Protein AF-0000000066242126 (afdb_homodimer)

Foldseek 3Di:
DDLVVLVVQLVPPPDLVSNLVSLVVNCVVVVVVVVQADQDDPQFDSVQLVVLLVVLVVCLVVVVLVVNLVSLLQCLALPHRNPLPPLQQPRGQNFGHVSLVSSLVSSLVSLVSNLPPPVDDLVRNLVSLVSSLLRNFFEEEEQEDAFPLSLLVLLQCLQCVVVVLHGLEYEYFASRLLNLLLQQLAAPVVNVVCSVCVLPDQLQQQDDPPDDDPDPVVLVVCLVPVFLPSPLVSLLVSLCVRNNFAFLQNSCVHHVGWYWYAFQFPVNPQAPRIDHCVRGVFWGSSLSNSRRNQAVSNHFAGFIWGADPPVRDIDTDRPDPGRSHGPSLPLLVRVVVVCCVPRVHDFYEYEDNHPVCVVVPPDPNDPDPVNVVSVVVLLVVLVVLCVVLCVVLVVVPPNVVSPSVSSNSNRPSDTSHYQYFDDPVVCVVCSNGRADSVRSVVSSSSSNSSNSSCVNSSCSSCVSSVSSVVSSVVSVVVVVVVD/DDLVVLVVQLVPPPALVSNLVSLVVNCVVVVVVVVQADQDDPQFDSVQLVVLLVVLVVCLVVVVLVVNLVSLLQCLALPHRPPLPPLQQPRGQNFGHVSLVSSLVSSLVSLVSNLPPPVDDLVRSLVSLVSSLLRNFFEEEEQADAFPLSLLVLLQVLQCVVVVLHGLEYEYFASRLLNLLLQQLAAPVVNVVCSVCVLVDQLQQQDDPPDDPPDPVVLVVCLVPVFLPSPLVSLLVSLCVRNNFAFLQNSCVHHVGWYWYAFAFPVNPQADRIDHCVRGVFWGSSLSNSRRNQAVRNHFAGFIWGADPPVRDIDTDGPDPGRSHGPSLPLLVRVVVVCCVPRVHDFYEYEDNHPVCVVVPPPPNDPDPVNVVSVVVLLVVLVVLCVVLCVVLVVVPPNVVSPSVSSNSNRPSDTSHYQYFDDPVVCVVCSNGRADSVRSVVSSVSSNSSNSSCVNSSCSSCVSSVSSVVSSVVSVVVVVVVD

Structure (mmCIF, N/CA/C/O backbone):
data_AF-0000000066242126-model_v1
#
loop_
_entity.id
_entity.type
_entity.pdbx_description
1 polymer 'Triacylglycerol lipase ptl3'
#
loop_
_atom_site.group_PDB
_atom_site.id
_atom_site.type_symbol
_atom_site.label_atom_id
_atom_site.label_alt_id
_atom_site.label_comp_id
_atom_site.label_asym_id
_atom_site.label_entity_id
_atom_site.label_seq_id
_atom_site.pdbx_PDB_ins_code
_atom_site.Cartn_x
_atom_site.Cartn_y
_atom_site.Cartn_z
_atom_site.occupancy
_atom_site.B_iso_or_equiv
_atom_site.auth_seq_id
_atom_site.auth_comp_id
_atom_site.auth_asym_id
_atom_site.auth_atom_id
_atom_site.pdbx_PDB_model_num
ATOM 1 N N . MET A 1 1 ? 24.469 36.469 24.219 1 74.19 1 MET A N 1
ATOM 2 C CA . MET A 1 1 ? 23.219 35.906 24.703 1 74.19 1 MET A CA 1
ATOM 3 C C . MET A 1 1 ? 23.453 34.531 25.328 1 74.19 1 MET A C 1
ATOM 5 O O . MET A 1 1 ? 24.266 33.75 24.828 1 74.19 1 MET A O 1
ATOM 9 N N . SER A 1 2 ? 22.938 34.344 26.5 1 86.06 2 SER A N 1
ATOM 10 C CA . SER A 1 2 ? 23.125 33.094 27.219 1 86.06 2 SER A CA 1
ATOM 11 C C . SER A 1 2 ? 22.328 31.953 26.578 1 86.06 2 SER A C 1
ATOM 13 O O . SER A 1 2 ? 21.391 32.188 25.812 1 86.06 2 SER A O 1
ATOM 15 N N . LYS A 1 3 ? 22.812 30.797 26.688 1 87.56 3 LYS A N 1
ATOM 16 C CA . LYS A 1 3 ? 22.156 29.594 26.188 1 87.56 3 LYS A CA 1
ATOM 17 C C . LYS A 1 3 ? 20.688 29.562 26.609 1 87.56 3 LYS A C 1
ATOM 19 O O . LYS A 1 3 ? 19.812 29.234 25.812 1 87.56 3 LYS A O 1
ATOM 24 N N . ASN A 1 4 ? 20.438 29.953 27.75 1 86.5 4 ASN A N 1
ATOM 25 C CA . ASN A 1 4 ? 19.078 29.922 28.297 1 86.5 4 ASN A CA 1
ATOM 26 C C . ASN A 1 4 ? 18.188 30.969 27.625 1 86.5 4 ASN A C 1
ATOM 28 O O . ASN A 1 4 ? 17 30.719 27.406 1 86.5 4 ASN A O 1
ATOM 32 N N . GLU A 1 5 ? 18.781 32.031 27.375 1 88.75 5 GLU A N 1
ATOM 33 C CA . GLU A 1 5 ? 18.031 33.094 26.703 1 88.75 5 GLU A CA 1
ATOM 34 C C . GLU A 1 5 ? 17.625 32.688 25.297 1 88.75 5 GLU A C 1
ATOM 36 O O . GLU A 1 5 ? 16.516 32.969 24.844 1 88.75 5 GLU A O 1
ATOM 41 N N . ILE A 1 6 ? 18.516 32.031 24.703 1 90.88 6 ILE A N 1
ATOM 42 C CA . ILE A 1 6 ? 18.266 31.578 23.344 1 90.88 6 ILE A CA 1
ATOM 43 C C . ILE A 1 6 ? 17.172 30.5 23.344 1 90.88 6 ILE A C 1
ATOM 45 O O . ILE A 1 6 ? 16.297 30.484 22.469 1 90.88 6 ILE A O 1
ATOM 49 N N . LYS A 1 7 ? 17.219 29.625 24.297 1 89.19 7 LYS A N 1
ATOM 50 C CA . LYS A 1 7 ? 16.203 28.594 24.438 1 89.19 7 LYS A CA 1
ATOM 51 C C . LYS A 1 7 ? 14.82 29.203 24.672 1 89.19 7 LYS A C 1
ATOM 53 O O . LYS A 1 7 ? 13.82 28.719 24.141 1 89.19 7 LYS A O 1
ATOM 58 N N . LEU A 1 8 ? 14.805 30.25 25.422 1 87.5 8 LEU A N 1
ATOM 59 C CA . LEU A 1 8 ? 13.555 30.953 25.688 1 87.5 8 LEU A CA 1
ATOM 60 C C . LEU A 1 8 ? 13.039 31.641 24.422 1 87.5 8 LEU A C 1
ATOM 62 O O . LEU A 1 8 ? 11.828 31.672 24.188 1 87.5 8 LEU A O 1
ATOM 66 N N . GLN A 1 9 ? 13.969 32.156 23.688 1 88.38 9 GLN A N 1
ATOM 67 C CA . GLN A 1 9 ? 13.594 32.781 22.422 1 88.38 9 GLN A CA 1
ATOM 68 C C . GLN A 1 9 ? 12.969 31.75 21.484 1 88.38 9 GLN A C 1
ATOM 70 O O . GLN A 1 9 ? 12.039 32.062 20.734 1 88.38 9 GLN A O 1
ATOM 75 N N . MET A 1 10 ? 13.5 30.594 21.484 1 88.75 10 MET A N 1
ATOM 76 C CA . MET A 1 10 ? 12.953 29.516 20.672 1 88.75 10 MET A CA 1
ATOM 77 C C . MET A 1 10 ? 11.562 29.109 21.156 1 88.75 10 MET A C 1
ATOM 79 O O . MET A 1 10 ? 10.656 28.922 20.359 1 88.75 10 MET A O 1
ATOM 83 N N . GLU A 1 11 ? 11.398 29.016 22.406 1 85.06 11 GLU A N 1
ATOM 84 C CA . GLU A 1 11 ? 10.148 28.562 23 1 85.06 11 GLU A CA 1
ATOM 85 C C . GLU A 1 11 ? 9.023 29.562 22.766 1 85.06 11 GLU A C 1
ATOM 87 O O . GLU A 1 11 ? 7.859 29.188 22.609 1 85.06 11 GLU A O 1
ATOM 92 N N . TYR A 1 12 ? 9.375 30.844 22.688 1 84.94 12 TYR A N 1
ATOM 93 C CA . TYR A 1 12 ? 8.352 31.875 22.578 1 84.94 12 TYR A CA 1
ATOM 94 C C . TYR A 1 12 ? 8.43 32.562 21.219 1 84.94 12 TYR A C 1
ATOM 96 O O . TYR A 1 12 ? 7.988 33.719 21.078 1 84.94 12 TYR A O 1
ATOM 104 N N . ALA A 1 13 ? 9.023 31.922 20.344 1 90.12 13 ALA A N 1
ATOM 105 C CA . ALA A 1 13 ? 9.141 32.5 19 1 90.12 13 ALA A CA 1
ATOM 106 C C . ALA A 1 13 ? 7.766 32.781 18.406 1 90.12 13 ALA A C 1
ATOM 108 O O . ALA A 1 13 ? 6.824 32 18.625 1 90.12 13 ALA A O 1
ATOM 109 N N . SER A 1 14 ? 7.652 33.812 17.609 1 87.25 14 SER A N 1
ATOM 110 C CA . SER A 1 14 ? 6.383 34.219 17.031 1 87.25 14 SER A CA 1
ATOM 111 C C . SER A 1 14 ? 6.266 33.719 15.586 1 87.25 14 SER A C 1
ATOM 113 O O . SER A 1 14 ? 5.164 33.688 15.031 1 87.25 14 SER A O 1
ATOM 115 N N . SER A 1 15 ? 7.391 33.5 15.016 1 92.25 15 SER A N 1
ATOM 116 C CA . SER A 1 15 ? 7.414 33 13.641 1 92.25 15 SER A CA 1
ATOM 117 C C . SER A 1 15 ? 8.469 31.906 13.461 1 92.25 15 SER A C 1
ATOM 119 O O . SER A 1 15 ? 9.352 31.75 14.305 1 92.25 15 SER A O 1
ATOM 121 N N . TYR A 1 16 ? 8.281 31.141 12.445 1 93.81 16 TYR A N 1
ATOM 122 C CA . TYR A 1 16 ? 9.258 30.094 12.156 1 93.81 16 TYR A CA 1
ATOM 123 C C . TYR A 1 16 ? 10.641 30.688 11.922 1 93.81 16 TYR A C 1
ATOM 125 O O . TYR A 1 16 ? 11.648 30.109 12.352 1 93.81 16 TYR A O 1
ATOM 133 N N . GLU A 1 17 ? 10.734 31.828 11.227 1 94.19 17 GLU A N 1
ATOM 134 C CA . GLU A 1 17 ? 12.016 32.469 10.922 1 94.19 17 GLU A CA 1
ATOM 135 C C . GLU A 1 17 ? 12.766 32.844 12.195 1 94.19 17 GLU A C 1
ATOM 137 O O . GLU A 1 17 ? 13.977 32.625 12.297 1 94.19 17 GLU A O 1
ATOM 142 N N . THR A 1 18 ? 11.953 33.375 13.109 1 93.69 18 THR A N 1
ATOM 143 C CA . THR A 1 18 ? 12.562 33.75 14.383 1 93.69 18 THR A CA 1
ATOM 144 C C . THR A 1 18 ? 12.992 32.5 15.148 1 93.69 18 THR A C 1
ATOM 146 O O . THR A 1 18 ? 14.039 32.5 15.805 1 93.69 18 THR A O 1
ATOM 149 N N . TRP A 1 19 ? 12.172 31.484 15.07 1 94.56 19 TRP A N 1
ATOM 150 C CA . TRP A 1 19 ? 12.523 30.219 15.711 1 94.56 19 TRP A CA 1
ATOM 151 C C . TRP A 1 19 ? 13.797 29.641 15.102 1 94.56 19 TRP A C 1
ATOM 153 O O . TRP A 1 19 ? 14.703 29.203 15.828 1 94.56 19 TRP A O 1
ATOM 163 N N . LEU A 1 20 ? 13.898 29.641 13.781 1 94.75 20 LEU A N 1
ATOM 164 C CA . LEU A 1 20 ? 15.039 29.062 13.062 1 94.75 20 LEU A CA 1
ATOM 165 C C . LEU A 1 20 ? 16.328 29.812 13.398 1 94.75 20 LEU A C 1
ATOM 167 O O . LEU A 1 20 ? 17.375 29.203 13.578 1 94.75 20 LEU A O 1
ATOM 171 N N . GLU A 1 21 ? 16.25 31.109 13.477 1 94.31 21 GLU A N 1
ATOM 172 C CA . GLU A 1 21 ? 17.406 31.922 13.836 1 94.31 21 GLU A CA 1
ATOM 173 C C . GLU A 1 21 ? 17.922 31.562 15.227 1 94.31 21 GLU A C 1
ATOM 175 O O . GLU A 1 21 ? 19.125 31.438 15.438 1 94.31 21 GLU A O 1
ATOM 180 N N . ALA A 1 22 ? 16.969 31.5 16.109 1 94.25 22 ALA A N 1
ATOM 181 C CA . ALA A 1 22 ? 17.344 31.109 17.484 1 94.25 22 ALA A CA 1
ATOM 182 C C . ALA A 1 22 ? 17.922 29.703 17.516 1 94.25 22 ALA A C 1
ATOM 184 O O . ALA A 1 22 ? 18.891 29.438 18.234 1 94.25 22 ALA A O 1
ATOM 185 N N . ALA A 1 23 ? 17.344 28.828 16.781 1 94.06 23 ALA A N 1
ATOM 186 C CA . ALA A 1 23 ? 17.812 27.438 16.719 1 94.06 23 ALA A CA 1
ATOM 187 C C . ALA A 1 23 ? 19.234 27.359 16.172 1 94.06 23 ALA A C 1
ATOM 189 O O . ALA A 1 23 ? 20.062 26.609 16.688 1 94.06 23 ALA A O 1
ATOM 190 N N . GLU A 1 24 ? 19.562 28.109 15.164 1 93.88 24 GLU A N 1
ATOM 191 C CA . GLU A 1 24 ? 20.891 28.141 14.578 1 93.88 24 GLU A CA 1
ATOM 192 C C . GLU A 1 24 ? 21.922 28.672 15.578 1 93.88 24 GLU A C 1
ATOM 194 O O . GLU A 1 24 ? 23.031 28.141 15.672 1 93.88 24 GLU A O 1
ATOM 199 N N . LYS A 1 25 ? 21.5 29.719 16.266 1 94.25 25 LYS A N 1
ATOM 200 C CA . LYS A 1 25 ? 22.391 30.266 17.281 1 94.25 25 LYS A CA 1
ATOM 201 C C . LYS A 1 25 ? 22.672 29.25 18.391 1 94.25 25 LYS A C 1
ATOM 203 O O . LYS A 1 25 ? 23.797 29.125 18.859 1 94.25 25 LYS A O 1
ATOM 208 N N . LEU A 1 26 ? 21.641 28.594 18.75 1 93.31 26 LEU A N 1
ATOM 209 C CA . LEU A 1 26 ? 21.781 27.578 19.781 1 93.31 26 LEU A CA 1
ATOM 210 C C . LEU A 1 26 ? 22.703 26.453 19.312 1 93.31 26 LEU A C 1
ATOM 212 O O . LEU A 1 26 ? 23.516 25.938 20.078 1 93.31 26 LEU A O 1
ATOM 216 N N . ASP A 1 27 ? 22.594 26.047 18.094 1 93.69 27 ASP A N 1
ATOM 217 C CA . ASP A 1 27 ? 23.422 24.984 17.531 1 93.69 27 ASP A CA 1
ATOM 218 C C . ASP A 1 27 ? 24.891 25.391 17.547 1 93.69 27 ASP A C 1
ATOM 220 O O . ASP A 1 27 ? 25.766 24.547 17.797 1 93.69 27 ASP A O 1
ATOM 224 N N . VAL A 1 28 ? 25.172 26.625 17.312 1 92.88 28 VAL A N 1
ATOM 225 C CA . VAL A 1 28 ? 26.547 27.109 17.312 1 92.88 28 VAL A CA 1
ATOM 226 C C . VAL A 1 28 ? 27.109 27.062 18.719 1 92.88 28 VAL A C 1
ATOM 228 O O . VAL A 1 28 ? 28.219 26.578 18.938 1 92.88 28 VAL A O 1
ATOM 231 N N . ILE A 1 29 ? 26.297 27.469 19.656 1 92.25 29 ILE A N 1
ATOM 232 C CA . ILE A 1 29 ? 26.75 27.547 21.031 1 92.25 29 ILE A CA 1
ATOM 233 C C . ILE A 1 29 ? 26.953 26.125 21.578 1 92.25 29 ILE A C 1
ATOM 235 O O . ILE A 1 29 ? 27.891 25.891 22.344 1 92.25 29 ILE A O 1
ATOM 239 N N . GLU A 1 30 ? 26.109 25.219 21.125 1 92 30 GLU A N 1
ATOM 240 C CA . GLU A 1 30 ? 26.172 23.859 21.641 1 92 30 GLU A CA 1
ATOM 241 C C . GLU A 1 30 ? 27.141 23 20.828 1 92 30 GLU A C 1
ATOM 243 O O . GLU A 1 30 ? 27.328 21.828 21.125 1 92 30 GLU A O 1
ATOM 248 N N . GLY A 1 31 ? 27.766 23.578 19.766 1 89.31 31 GLY A N 1
ATOM 249 C CA . GLY A 1 31 ? 28.703 22.844 18.938 1 89.31 31 GLY A CA 1
ATOM 250 C C . GLY A 1 31 ? 28.031 21.891 17.969 1 89.31 31 GLY A C 1
ATOM 251 O O . GLY A 1 31 ? 28.688 21 17.422 1 89.31 31 GLY A O 1
ATOM 252 N N . LYS A 1 32 ? 26.781 22 17.859 1 91.62 32 LYS A N 1
ATOM 253 C CA . LYS A 1 32 ? 26.016 21.109 17 1 91.62 32 LYS A CA 1
ATOM 254 C C . LYS A 1 32 ? 26.125 21.531 15.531 1 91.62 32 LYS A C 1
ATOM 256 O O . LYS A 1 32 ? 25.844 20.75 14.625 1 91.62 32 LYS A O 1
ATOM 261 N N . TYR A 1 33 ? 26.484 22.75 15.352 1 91.62 33 TYR A N 1
ATOM 262 C CA . TYR A 1 33 ? 26.688 23.25 13.992 1 91.62 33 TYR A CA 1
ATOM 263 C C . TYR A 1 33 ? 27.844 22.531 13.32 1 91.62 33 TYR A C 1
ATOM 265 O O . TYR A 1 33 ? 27.797 22.234 12.125 1 91.62 33 TYR A O 1
ATOM 273 N N . GLN A 1 34 ? 28.875 22.312 14.062 1 92.44 34 GLN A N 1
ATOM 274 C CA . GLN A 1 34 ? 30.031 21.609 13.523 1 92.44 34 GLN A CA 1
ATOM 275 C C . GLN A 1 34 ? 29.656 20.172 13.125 1 92.44 34 GLN A C 1
ATOM 277 O O . GLN A 1 34 ? 30.156 19.656 12.133 1 92.44 34 GLN A O 1
ATOM 282 N N . TRP A 1 35 ? 28.781 19.641 13.891 1 93.19 35 TRP A N 1
ATOM 283 C CA . TRP A 1 35 ? 28.297 18.297 13.562 1 93.19 35 TRP A CA 1
ATOM 284 C C . TRP A 1 35 ? 27.594 18.281 12.211 1 93.19 35 TRP A C 1
ATOM 286 O O . TRP A 1 35 ? 27.766 17.359 11.422 1 93.19 35 TRP A O 1
ATOM 296 N N . ARG A 1 36 ? 26.859 19.312 11.938 1 94.94 36 ARG A N 1
ATOM 297 C CA . ARG A 1 36 ? 26.141 19.422 10.664 1 94.94 36 ARG A CA 1
ATOM 298 C C . ARG A 1 36 ? 27.109 19.516 9.492 1 94.94 36 ARG A C 1
ATOM 300 O O . ARG A 1 36 ? 26.812 19.047 8.398 1 94.94 36 ARG A O 1
ATOM 307 N N . GLU A 1 37 ? 28.25 20.141 9.742 1 94.56 37 GLU A N 1
ATOM 308 C CA . GLU A 1 37 ? 29.234 20.391 8.68 1 94.56 37 GLU A CA 1
ATOM 309 C C . GLU A 1 37 ? 30.062 19.141 8.398 1 94.56 37 GLU A C 1
ATOM 311 O O . GLU A 1 37 ? 30.531 18.938 7.273 1 94.56 37 GLU A O 1
ATOM 316 N N . GLN A 1 38 ? 30.172 18.328 9.391 1 94.62 38 GLN A N 1
ATOM 317 C CA . GLN A 1 38 ? 30.922 17.094 9.219 1 94.62 38 GLN A CA 1
ATOM 318 C C . GLN A 1 38 ? 30.062 16.016 8.547 1 94.62 38 GLN A C 1
ATOM 320 O O . GLN A 1 38 ? 29 15.648 9.07 1 94.62 38 GLN A O 1
ATOM 325 N N . LYS A 1 39 ? 30.547 15.453 7.555 1 94.94 39 LYS A N 1
ATOM 326 C CA . LYS A 1 39 ? 29.734 14.562 6.73 1 94.94 39 LYS A CA 1
ATOM 327 C C . LYS A 1 39 ? 29.656 13.164 7.34 1 94.94 39 LYS A C 1
ATOM 329 O O . LYS A 1 39 ? 28.688 12.438 7.133 1 94.94 39 LYS A O 1
ATOM 334 N N . GLU A 1 40 ? 30.609 12.805 8.07 1 93.06 40 GLU A N 1
ATOM 335 C CA . GLU A 1 40 ? 30.734 11.43 8.562 1 93.06 40 GLU A CA 1
ATOM 336 C C . GLU A 1 40 ? 29.719 11.156 9.672 1 93.06 40 GLU A C 1
ATOM 338 O O . GLU A 1 40 ? 29.5 12 10.539 1 93.06 40 GLU A O 1
ATOM 343 N N . SER A 1 41 ? 29 10.156 9.508 1 89.5 41 SER A N 1
ATOM 344 C CA . SER A 1 41 ? 28.094 9.656 10.531 1 89.5 41 SER A CA 1
ATOM 345 C C . SER A 1 41 ? 27.734 8.195 10.289 1 89.5 41 SER A C 1
ATOM 347 O O . SER A 1 41 ? 27.688 7.742 9.141 1 89.5 41 SER A O 1
ATOM 349 N N . ASP A 1 42 ? 27.422 7.418 11.32 1 82.38 42 ASP A N 1
ATOM 350 C CA . ASP A 1 42 ? 27.062 6.008 11.211 1 82.38 42 ASP A CA 1
ATOM 351 C C . ASP A 1 42 ? 25.578 5.848 10.906 1 82.38 42 ASP A C 1
ATOM 353 O O . ASP A 1 42 ? 25.125 4.742 10.602 1 82.38 42 ASP A O 1
ATOM 357 N N . GLU A 1 43 ? 24.938 6.988 10.914 1 82.88 43 GLU A N 1
ATOM 358 C CA . GLU A 1 43 ? 23.484 6.914 10.797 1 82.88 43 GLU A CA 1
ATOM 359 C C . GLU A 1 43 ? 23.047 6.887 9.336 1 82.88 43 GLU A C 1
ATOM 361 O O . GLU A 1 43 ? 21.875 6.645 9.039 1 82.88 43 GLU A O 1
ATOM 366 N N . TYR A 1 44 ? 23.969 7.191 8.398 1 86.31 44 TYR A N 1
ATOM 367 C CA . TYR A 1 44 ? 23.672 7.129 6.969 1 86.31 44 TYR A CA 1
ATOM 368 C C . TYR A 1 44 ? 24.922 6.824 6.164 1 86.31 44 TYR A C 1
ATOM 370 O O . TYR A 1 44 ? 26.031 6.852 6.699 1 86.31 44 TYR A O 1
ATOM 378 N N . ASP A 1 45 ? 24.734 6.445 4.934 1 86.94 45 ASP A N 1
ATOM 379 C CA . ASP A 1 45 ? 25.859 6.188 4.043 1 86.94 45 ASP A CA 1
ATOM 380 C C . ASP A 1 45 ? 26.328 7.473 3.355 1 86.94 45 ASP A C 1
ATOM 382 O O . ASP A 1 45 ? 25.969 7.727 2.201 1 86.94 45 ASP A O 1
ATOM 386 N N . TYR A 1 46 ? 27.172 8.195 4.074 1 92 46 TYR A N 1
ATOM 387 C CA . TYR A 1 46 ? 27.594 9.5 3.59 1 92 46 TYR A CA 1
ATOM 388 C C . TYR A 1 46 ? 28.469 9.375 2.35 1 92 46 TYR A C 1
ATOM 390 O O . TYR A 1 46 ? 28.5 10.266 1.502 1 92 46 TYR A O 1
ATOM 398 N N . VAL A 1 47 ? 29.141 8.258 2.188 1 89.06 47 VAL A N 1
ATOM 399 C CA . VAL A 1 47 ? 30 8.055 1.028 1 89.06 47 VAL A CA 1
ATOM 400 C C . VAL A 1 47 ? 29.141 7.926 -0.233 1 89.06 47 VAL A C 1
ATOM 402 O O . VAL A 1 47 ? 29.438 8.555 -1.251 1 89.06 47 VAL A O 1
ATOM 405 N N . LEU A 1 48 ? 28.109 7.16 -0.122 1 86.69 48 LEU A N 1
ATOM 406 C CA . LEU A 1 48 ? 27.203 6.984 -1.25 1 86.69 48 LEU A CA 1
ATOM 407 C C . LEU A 1 48 ? 26.531 8.305 -1.624 1 86.69 48 LEU A C 1
ATOM 409 O O . LEU A 1 48 ? 26.422 8.633 -2.807 1 86.69 48 LEU A O 1
ATOM 413 N N . VAL A 1 49 ? 26.109 9.023 -0.622 1 93.31 49 VAL A N 1
ATOM 414 C CA . VAL A 1 49 ? 25.422 10.297 -0.855 1 93.31 49 VAL A CA 1
ATOM 415 C C . VAL A 1 49 ? 26.359 11.266 -1.564 1 93.31 49 VAL A C 1
ATOM 417 O O . VAL A 1 49 ? 25.984 11.906 -2.547 1 93.31 49 VAL A O 1
ATOM 420 N N . GLU A 1 50 ? 27.562 11.336 -1.061 1 94.94 50 GLU A N 1
ATOM 421 C CA . GLU A 1 50 ? 28.531 12.258 -1.641 1 94.94 50 GLU A CA 1
ATOM 422 C C . GLU A 1 50 ? 28.875 11.867 -3.074 1 94.94 50 GLU A C 1
ATOM 424 O O . GLU A 1 50 ? 28.938 12.719 -3.961 1 94.94 50 GLU A O 1
ATOM 429 N N . SER A 1 51 ? 29.109 10.625 -3.264 1 90.81 51 SER A N 1
ATOM 430 C CA . SER A 1 51 ? 29.438 10.148 -4.602 1 90.81 51 SER A CA 1
ATOM 431 C C . SER A 1 51 ? 28.312 10.43 -5.582 1 90.81 51 SER A C 1
ATOM 433 O O . SER A 1 51 ? 28.547 10.93 -6.684 1 90.81 51 SER A O 1
ATOM 435 N N . ARG A 1 52 ? 27.109 10.117 -5.211 1 91 52 ARG A N 1
ATOM 436 C CA . ARG A 1 52 ? 25.953 10.328 -6.062 1 91 52 ARG A CA 1
ATOM 437 C C . ARG A 1 52 ? 25.75 11.82 -6.344 1 91 52 ARG A C 1
ATOM 439 O O . ARG A 1 52 ? 25.375 12.195 -7.457 1 91 52 ARG A O 1
ATOM 446 N N . LEU A 1 53 ? 25.938 12.617 -5.293 1 96.38 53 LEU A N 1
ATOM 447 C CA . LEU A 1 53 ? 25.844 14.062 -5.449 1 96.38 53 LEU A CA 1
ATOM 448 C C . LEU A 1 53 ? 26.766 14.555 -6.562 1 96.38 53 LEU A C 1
ATOM 450 O O . LEU A 1 53 ? 26.344 15.305 -7.441 1 96.38 53 LEU A O 1
ATOM 454 N N . HIS A 1 54 ? 27.953 14.086 -6.535 1 95.81 54 HIS A N 1
ATOM 455 C CA . HIS A 1 54 ? 28.922 14.508 -7.531 1 95.81 54 HIS A CA 1
ATOM 456 C C . HIS A 1 54 ? 28.562 13.992 -8.914 1 95.81 54 HIS A C 1
ATOM 458 O O . HIS A 1 54 ? 28.719 14.703 -9.914 1 95.81 54 HIS A O 1
ATOM 464 N N . GLU A 1 55 ? 28.094 12.805 -8.984 1 92.56 55 GLU A N 1
ATOM 465 C CA . GLU A 1 55 ? 27.688 12.234 -10.258 1 92.56 55 GLU A CA 1
ATOM 466 C C . GLU A 1 55 ? 26.516 13.008 -10.867 1 92.56 55 GLU A C 1
ATOM 468 O O . GLU A 1 55 ? 26.531 13.344 -12.047 1 92.56 55 GLU A O 1
ATOM 473 N N . LEU A 1 56 ? 25.562 13.281 -10.078 1 95.19 56 LEU A N 1
ATOM 474 C CA . LEU A 1 56 ? 24.391 14.031 -10.539 1 95.19 56 LEU A CA 1
ATOM 475 C C . LEU A 1 56 ? 24.797 15.414 -11.039 1 95.19 56 LEU A C 1
ATOM 477 O O . LEU A 1 56 ? 24.359 15.844 -12.109 1 95.19 56 LEU A O 1
ATOM 481 N N . ARG A 1 57 ? 25.625 16.047 -10.227 1 97.38 57 ARG A N 1
ATOM 482 C CA . ARG A 1 57 ? 26.078 17.375 -10.586 1 97.38 57 ARG A CA 1
ATOM 483 C C . ARG A 1 57 ? 26.844 17.359 -11.898 1 97.38 57 ARG A C 1
ATOM 485 O O . ARG A 1 57 ? 26.609 18.203 -12.773 1 97.38 57 ARG A O 1
ATOM 492 N N . ARG A 1 58 ? 27.672 16.438 -12.055 1 96.06 58 ARG A N 1
ATOM 493 C CA . ARG A 1 58 ? 28.484 16.312 -13.258 1 96.06 58 ARG A CA 1
ATOM 494 C C . ARG A 1 58 ? 27.609 16.125 -14.492 1 96.06 58 ARG A C 1
ATOM 496 O O . ARG A 1 58 ? 27.766 16.812 -15.492 1 96.06 58 ARG A O 1
ATOM 503 N N . HIS A 1 59 ? 26.672 15.242 -14.406 1 94.12 59 HIS A N 1
ATOM 504 C CA . HIS A 1 59 ? 25.859 14.914 -15.57 1 94.12 59 HIS A CA 1
ATOM 505 C C . HIS A 1 59 ? 24.844 16.016 -15.852 1 94.12 59 HIS A C 1
ATOM 507 O O . HIS A 1 59 ? 24.5 16.266 -17.016 1 94.12 59 HIS A O 1
ATOM 513 N N . ARG A 1 60 ? 24.359 16.672 -14.805 1 96.31 60 ARG A N 1
ATOM 514 C CA . ARG A 1 60 ? 23.469 17.812 -15.023 1 96.31 60 ARG A CA 1
ATOM 515 C C . ARG A 1 60 ? 24.203 18.938 -15.758 1 96.31 60 ARG A C 1
ATOM 517 O O . ARG A 1 60 ? 23.703 19.469 -16.734 1 96.31 60 ARG A O 1
ATOM 524 N N . LEU A 1 61 ? 25.438 19.188 -15.32 1 96.81 61 LEU A N 1
ATOM 525 C CA . LEU A 1 61 ? 26.219 20.281 -15.898 1 96.81 61 LEU A CA 1
ATOM 526 C C . LEU A 1 61 ? 26.672 19.922 -17.312 1 96.81 61 LEU A C 1
ATOM 528 O O . LEU A 1 61 ? 26.75 20.797 -18.188 1 96.81 61 LEU A O 1
ATOM 532 N N . SER A 1 62 ? 26.953 18.656 -17.594 1 95.56 62 SER A N 1
ATOM 533 C CA . SER A 1 62 ? 27.375 18.219 -18.922 1 95.56 62 SER A CA 1
ATOM 534 C C . SER A 1 62 ? 26.172 17.938 -19.828 1 95.56 62 SER A C 1
ATOM 536 O O . SER A 1 62 ? 26.344 17.594 -21 1 95.56 62 SER A O 1
ATOM 538 N N . LYS A 1 63 ? 25 18.016 -19.281 1 94.12 63 LYS A N 1
ATOM 539 C CA . LYS A 1 63 ? 23.75 17.844 -20.016 1 94.12 63 LYS A CA 1
ATOM 540 C C . LYS A 1 63 ? 23.641 16.438 -20.594 1 94.12 63 LYS A C 1
ATOM 542 O O . LYS A 1 63 ? 23.234 16.266 -21.75 1 94.12 63 LYS A O 1
ATOM 547 N N . ASN A 1 64 ? 24.141 15.547 -19.875 1 91.62 64 ASN A N 1
ATOM 548 C CA . ASN A 1 64 ? 23.906 14.141 -20.188 1 91.62 64 ASN A CA 1
ATOM 549 C C . ASN A 1 64 ? 22.562 13.656 -19.656 1 91.62 64 ASN A C 1
ATOM 551 O O . ASN A 1 64 ? 22.5 13.008 -18.609 1 91.62 64 ASN A O 1
ATOM 555 N N . THR A 1 65 ? 21.547 13.875 -20.406 1 91.88 65 THR A N 1
ATOM 556 C CA . THR A 1 65 ? 20.172 13.742 -19.953 1 91.88 65 THR A CA 1
ATOM 557 C C . THR A 1 65 ? 19.828 12.289 -19.641 1 91.88 65 THR A C 1
ATOM 559 O O . THR A 1 65 ? 19.25 11.992 -18.594 1 91.88 65 THR A O 1
ATOM 562 N N . ARG A 1 66 ? 20.203 11.375 -20.422 1 83.56 66 ARG A N 1
ATOM 563 C CA . ARG A 1 66 ? 19.828 9.977 -20.266 1 83.56 66 ARG A CA 1
ATOM 564 C C . ARG A 1 66 ? 20.531 9.359 -19.047 1 83.56 66 ARG A C 1
ATOM 566 O O . ARG A 1 66 ? 19.906 8.633 -18.281 1 83.56 66 ARG A O 1
ATOM 573 N N . LEU A 1 67 ? 21.766 9.609 -18.906 1 83.69 67 LEU A N 1
ATOM 574 C CA . LEU A 1 67 ? 22.5 9.102 -17.75 1 83.69 67 LEU A CA 1
ATOM 575 C C . LEU A 1 67 ? 21.984 9.727 -16.453 1 83.69 67 LEU A C 1
ATOM 577 O O . LEU A 1 67 ? 21.891 9.055 -15.422 1 83.69 67 LEU A O 1
ATOM 581 N N . LEU A 1 68 ? 21.688 10.969 -16.609 1 90.69 68 LEU A N 1
ATOM 582 C CA . LEU A 1 68 ? 21.125 11.664 -15.453 1 90.69 68 LEU A CA 1
ATOM 583 C C . LEU A 1 68 ? 19.828 11.008 -15 1 90.69 68 LEU A C 1
ATOM 585 O O . LEU A 1 68 ? 19.625 10.797 -13.805 1 90.69 68 LEU A O 1
ATOM 589 N N . LEU A 1 69 ? 19.031 10.633 -15.961 1 86.94 69 LEU A N 1
ATOM 590 C CA . LEU A 1 69 ? 17.766 9.984 -15.664 1 86.94 69 LEU A CA 1
ATOM 591 C C . LEU A 1 69 ? 17.984 8.641 -14.977 1 86.94 69 LEU A C 1
ATOM 593 O O . LEU A 1 69 ? 17.297 8.32 -14.008 1 86.94 69 LEU A O 1
ATOM 597 N N . GLY A 1 70 ? 18.875 7.93 -15.422 1 80.12 70 GLY A N 1
ATOM 598 C CA . GLY A 1 70 ? 19.188 6.645 -14.812 1 80.12 70 GLY A CA 1
ATOM 599 C C . GLY A 1 70 ? 19.641 6.754 -13.375 1 80.12 70 GLY A C 1
ATOM 600 O O . GLY A 1 70 ? 19.219 5.98 -12.516 1 80.12 70 GLY A O 1
ATOM 601 N N . LEU A 1 71 ? 20.438 7.746 -13.125 1 83.81 71 LEU A N 1
ATOM 602 C CA . LEU A 1 71 ? 20.953 7.969 -11.781 1 83.81 71 LEU A CA 1
ATOM 603 C C . LEU A 1 71 ? 19.844 8.453 -10.852 1 83.81 71 LEU A C 1
ATOM 605 O O . LEU A 1 71 ? 19.766 8.031 -9.695 1 83.81 71 LEU A O 1
ATOM 609 N N . LEU A 1 72 ? 19.031 9.289 -11.375 1 89.44 72 LEU A N 1
ATOM 610 C CA . LEU A 1 72 ? 17.984 9.906 -10.57 1 89.44 72 LEU A CA 1
ATOM 611 C C . LEU A 1 72 ? 16.953 8.859 -10.133 1 89.44 72 LEU A C 1
ATOM 613 O O . LEU A 1 72 ? 16.438 8.93 -9.023 1 89.44 72 LEU A O 1
ATOM 617 N N . ARG A 1 73 ? 16.703 7.93 -10.922 1 83.31 73 ARG A N 1
ATOM 618 C CA . ARG A 1 73 ? 15.719 6.887 -10.633 1 83.31 73 ARG A CA 1
ATOM 619 C C . ARG A 1 73 ? 16.078 6.145 -9.352 1 83.31 73 ARG A C 1
ATOM 621 O O . ARG A 1 73 ? 15.188 5.785 -8.57 1 83.31 73 ARG A O 1
ATOM 628 N N . ASN A 1 74 ? 17.297 6.031 -9.109 1 76.94 74 ASN A N 1
ATOM 629 C CA . ASN A 1 74 ? 17.75 5.289 -7.938 1 76.94 74 ASN A CA 1
ATOM 630 C C . ASN A 1 74 ? 18.031 6.219 -6.758 1 76.94 74 ASN A C 1
ATOM 632 O O . ASN A 1 74 ? 18.266 5.754 -5.641 1 76.94 74 ASN A O 1
ATOM 636 N N . SER A 1 75 ? 17.953 7.438 -7.047 1 87.19 75 SER A N 1
ATOM 637 C CA . SER A 1 75 ? 18.375 8.391 -6.02 1 87.19 75 SER A CA 1
ATOM 638 C C . SER A 1 75 ? 17.156 9 -5.32 1 87.19 75 SER A C 1
ATOM 640 O O . SER A 1 75 ? 17.297 9.586 -4.238 1 87.19 75 SER A O 1
ATOM 642 N N . VAL A 1 76 ? 15.977 8.805 -5.934 1 90.5 76 VAL A N 1
ATOM 643 C CA . VAL A 1 76 ? 14.828 9.531 -5.41 1 90.5 76 VAL A CA 1
ATOM 644 C C . VAL A 1 76 ? 14.039 8.633 -4.457 1 90.5 76 VAL A C 1
ATOM 646 O O . VAL A 1 76 ? 13.07 9.078 -3.832 1 90.5 76 VAL A O 1
ATOM 649 N N . ALA A 1 77 ? 14.484 7.402 -4.328 1 83.81 77 ALA A N 1
ATOM 650 C CA . ALA A 1 77 ? 13.828 6.5 -3.389 1 83.81 77 ALA A CA 1
ATOM 651 C C . ALA A 1 77 ? 13.984 6.996 -1.953 1 83.81 77 ALA A C 1
ATOM 653 O O . ALA A 1 77 ? 15.039 7.5 -1.574 1 83.81 77 ALA A O 1
ATOM 654 N N . ARG A 1 78 ? 12.969 6.914 -1.105 1 82.62 78 ARG A N 1
ATOM 655 C CA . ARG A 1 78 ? 12.953 7.453 0.25 1 82.62 78 ARG A CA 1
ATOM 656 C C . ARG A 1 78 ? 14.016 6.781 1.119 1 82.62 78 ARG A C 1
ATOM 658 O O . ARG A 1 78 ? 14.555 7.398 2.039 1 82.62 78 ARG A O 1
ATOM 665 N N . ASP A 1 79 ? 14.344 5.594 0.831 1 75.25 79 ASP A N 1
ATOM 666 C CA . ASP A 1 79 ? 15.297 4.883 1.68 1 75.25 79 ASP A CA 1
ATOM 667 C C . ASP A 1 79 ? 16.703 4.973 1.112 1 75.25 79 ASP A C 1
ATOM 669 O O . ASP A 1 79 ? 17.609 4.277 1.579 1 75.25 79 ASP A O 1
ATOM 673 N N . PHE A 1 80 ? 16.906 5.918 0.202 1 84.69 80 PHE A N 1
ATOM 674 C CA . PHE A 1 80 ? 18.234 6.066 -0.384 1 84.69 80 PHE A CA 1
ATOM 675 C C . PHE A 1 80 ? 19.25 6.477 0.675 1 84.69 80 PHE A C 1
ATOM 677 O O . PHE A 1 80 ? 19.078 7.496 1.349 1 84.69 80 PHE A O 1
ATOM 684 N N . ALA A 1 81 ? 20.188 5.652 0.972 1 86.19 81 ALA A N 1
ATOM 685 C CA . ALA A 1 81 ? 21.344 5.895 1.836 1 86.19 81 ALA A CA 1
ATOM 686 C C . ALA A 1 81 ? 20.906 6.164 3.273 1 86.19 81 ALA A C 1
ATOM 688 O O . ALA A 1 81 ? 21.641 6.777 4.047 1 86.19 81 ALA A O 1
ATOM 689 N N . ASN A 1 82 ? 19.656 5.957 3.592 1 84 82 ASN A N 1
ATOM 690 C CA . ASN A 1 82 ? 19.094 6.129 4.93 1 84 82 ASN A CA 1
ATOM 691 C C . ASN A 1 82 ? 19.109 7.59 5.363 1 84 82 ASN A C 1
ATOM 693 O O . ASN A 1 82 ? 19.297 7.891 6.543 1 84 82 ASN A O 1
ATOM 697 N N . MET A 1 83 ? 18.984 8.391 4.414 1 90.06 83 MET A N 1
ATOM 698 C CA . MET A 1 83 ? 19 9.82 4.715 1 90.06 83 MET A CA 1
ATOM 699 C C . MET A 1 83 ? 17.781 10.219 5.539 1 90.06 83 MET A C 1
ATOM 701 O O . MET A 1 83 ? 17.781 11.281 6.172 1 90.06 83 MET A O 1
ATOM 705 N N . ASP A 1 84 ? 16.75 9.375 5.508 1 85.38 84 ASP A N 1
ATOM 706 C CA . ASP A 1 84 ? 15.523 9.703 6.219 1 85.38 84 ASP A CA 1
ATOM 707 C C . ASP A 1 84 ? 15.555 9.156 7.648 1 85.38 84 ASP A C 1
ATOM 709 O O . ASP A 1 84 ? 14.547 9.203 8.359 1 85.38 84 ASP A O 1
ATOM 713 N N . ASN A 1 85 ? 16.719 8.758 8.023 1 82.75 85 ASN A N 1
ATOM 714 C CA . ASN A 1 85 ? 16.875 8.273 9.391 1 82.75 85 ASN A CA 1
ATOM 715 C C . ASN A 1 85 ? 16.531 9.359 10.406 1 82.75 85 ASN A C 1
ATOM 717 O O . ASN A 1 85 ? 17.141 10.43 10.406 1 82.75 85 ASN A O 1
ATOM 721 N N . SER A 1 86 ? 15.641 9.031 11.281 1 78.19 86 SER A N 1
ATOM 722 C CA . SER A 1 86 ? 15.141 10 12.25 1 78.19 86 SER A CA 1
ATOM 723 C C . SER A 1 86 ? 16.25 10.484 13.18 1 78.19 86 SER A C 1
ATOM 725 O O . SER A 1 86 ? 16.234 11.625 13.633 1 78.19 86 SER A O 1
ATOM 727 N N . ARG A 1 87 ? 17.234 9.719 13.352 1 79.69 87 ARG A N 1
ATOM 728 C CA . ARG A 1 87 ? 18.312 10.055 14.266 1 79.69 87 ARG A CA 1
ATOM 729 C C . ARG A 1 87 ? 19.141 11.227 13.734 1 79.69 87 ARG A C 1
ATOM 731 O O . ARG A 1 87 ? 19.703 12 14.516 1 79.69 87 ARG A O 1
ATOM 738 N N . LEU A 1 88 ? 19.172 11.32 12.43 1 89.31 88 LEU A N 1
ATOM 739 C CA . LEU A 1 88 ? 19.938 12.391 11.805 1 89.31 88 LEU A CA 1
ATOM 740 C C . LEU A 1 88 ? 19.297 13.75 12.07 1 89.31 88 LEU A C 1
ATOM 742 O O . LEU A 1 88 ? 19.953 14.781 11.984 1 89.31 88 LEU A O 1
ATOM 746 N N . TYR A 1 89 ? 18.078 13.727 12.453 1 88.44 89 TYR A N 1
ATOM 747 C CA . TYR A 1 89 ? 17.344 14.977 12.562 1 88.44 89 TYR A CA 1
ATOM 748 C C . TYR A 1 89 ? 17.062 15.328 14.023 1 88.44 89 TYR A C 1
ATOM 750 O O . TYR A 1 89 ? 16.359 16.297 14.312 1 88.44 89 TYR A O 1
ATOM 758 N N . ASN A 1 90 ? 17.672 14.594 14.867 1 82.31 90 ASN A N 1
ATOM 759 C CA . ASN A 1 90 ? 17.453 14.844 16.297 1 82.31 90 ASN A CA 1
ATOM 760 C C . ASN A 1 90 ? 18.703 15.383 16.969 1 82.31 90 ASN A C 1
ATOM 762 O O . ASN A 1 90 ? 18.688 15.703 18.156 1 82.31 90 ASN A O 1
ATOM 766 N N . TYR A 1 91 ? 19.734 15.562 16.219 1 86 91 TYR A N 1
ATOM 767 C CA . TYR A 1 91 ? 20.984 16.031 16.812 1 86 91 TYR A CA 1
ATOM 768 C C . TYR A 1 91 ? 21.016 17.562 16.875 1 86 91 TYR A C 1
ATOM 770 O O . TYR A 1 91 ? 21.203 18.141 17.938 1 86 91 TYR A O 1
ATOM 778 N N . ALA A 1 92 ? 20.844 18.156 15.812 1 90.81 92 ALA A N 1
ATOM 779 C CA . ALA A 1 92 ? 20.812 19.609 15.75 1 90.81 92 ALA A CA 1
ATOM 780 C C . ALA A 1 92 ? 19.391 20.141 15.688 1 90.81 92 ALA A C 1
ATOM 782 O O . ALA A 1 92 ? 18.453 19.406 15.336 1 90.81 92 ALA A O 1
ATOM 783 N N . HIS A 1 93 ? 19.219 21.391 16.062 1 89.12 93 HIS A N 1
ATOM 784 C CA . HIS A 1 93 ? 17.891 21.984 16.094 1 89.12 93 HIS A CA 1
ATOM 785 C C . HIS A 1 93 ? 17.484 22.531 14.734 1 89.12 93 HIS A C 1
ATOM 787 O O . HIS A 1 93 ? 16.328 22.422 14.328 1 89.12 93 HIS A O 1
ATOM 793 N N . SER A 1 94 ? 18.375 23.125 14.039 1 91.12 94 SER A N 1
ATOM 794 C CA . SER A 1 94 ? 18.062 23.875 12.828 1 91.12 94 SER A CA 1
ATOM 795 C C . SER A 1 94 ? 18.078 22.984 11.602 1 91.12 94 SER A C 1
ATOM 797 O O . SER A 1 94 ? 17.656 23.391 10.516 1 91.12 94 SER A O 1
ATOM 799 N N . GLY A 1 95 ? 18.547 21.781 11.742 1 91.75 95 GLY A N 1
ATOM 800 C CA . GLY A 1 95 ? 18.625 20.891 10.586 1 91.75 95 GLY A CA 1
ATOM 801 C C . GLY A 1 95 ? 19.5 19.672 10.812 1 91.75 95 GLY A C 1
ATOM 802 O O . GLY A 1 95 ? 19.797 19.328 11.953 1 91.75 95 GLY A O 1
ATOM 803 N N . THR A 1 96 ? 19.75 19 9.664 1 94.56 96 THR A N 1
ATOM 804 C CA . THR A 1 96 ? 20.578 17.797 9.711 1 94.56 96 THR A CA 1
ATOM 805 C C . THR A 1 96 ? 21.906 18.016 8.977 1 94.56 96 THR A C 1
ATOM 807 O O . THR A 1 96 ? 22.422 19.125 8.945 1 94.56 96 THR A O 1
ATOM 810 N N . LYS A 1 97 ? 22.531 16.984 8.539 1 95.94 97 LYS A N 1
ATOM 811 C CA . LYS A 1 97 ? 23.812 17.062 7.855 1 95.94 97 LYS A CA 1
ATOM 812 C C . LYS A 1 97 ? 23.719 17.938 6.605 1 95.94 97 LYS A C 1
ATOM 814 O O . LYS A 1 97 ? 22.812 17.766 5.793 1 95.94 97 LYS A O 1
ATOM 819 N N . LYS A 1 98 ? 24.703 18.844 6.461 1 96.69 98 LYS A N 1
ATOM 820 C CA . LYS A 1 98 ? 24.719 19.734 5.309 1 96.69 98 LYS A CA 1
ATOM 821 C C . LYS A 1 98 ? 24.828 18.953 4.004 1 96.69 98 LYS A C 1
ATOM 823 O O . LYS A 1 98 ? 24.281 19.359 2.98 1 96.69 98 LYS A O 1
ATOM 828 N N . LEU A 1 99 ? 25.5 17.828 4.051 1 97.5 99 LEU A N 1
ATOM 829 C CA . LEU A 1 99 ? 25.625 16.984 2.871 1 97.5 99 LEU A CA 1
ATOM 830 C C . LEU A 1 99 ? 24.25 16.547 2.369 1 97.5 99 LEU A C 1
ATOM 832 O O . LEU A 1 99 ? 24.016 16.5 1.161 1 97.5 99 LEU A O 1
ATOM 836 N N . ILE A 1 100 ? 23.359 16.234 3.248 1 96.81 100 ILE A N 1
ATOM 837 C CA . ILE A 1 100 ? 22.016 15.805 2.885 1 96.81 100 ILE A CA 1
ATOM 838 C C . ILE A 1 100 ? 21.266 16.969 2.232 1 96.81 100 ILE A C 1
ATOM 840 O O . ILE A 1 100 ? 20.594 16.797 1.212 1 96.81 100 ILE A O 1
ATOM 844 N N . ASP A 1 101 ? 21.438 18.188 2.816 1 96.69 101 ASP A N 1
ATOM 845 C CA . ASP A 1 101 ? 20.812 19.375 2.236 1 96.69 101 ASP A CA 1
ATOM 846 C C . ASP A 1 101 ? 21.312 19.609 0.813 1 96.69 101 ASP A C 1
ATOM 848 O O . ASP A 1 101 ? 20.531 19.891 -0.089 1 96.69 101 ASP A O 1
ATOM 852 N N . GLU A 1 102 ? 22.594 19.469 0.663 1 97.31 102 GLU A N 1
ATOM 853 C CA . GLU A 1 102 ? 23.203 19.688 -0.646 1 97.31 102 GLU A CA 1
ATOM 854 C C . GLU A 1 102 ? 22.719 18.656 -1.66 1 97.31 102 GLU A C 1
ATOM 856 O O . GLU A 1 102 ? 22.453 18.984 -2.818 1 97.31 102 GLU A O 1
ATOM 861 N N . PHE A 1 103 ? 22.703 17.484 -1.257 1 97.75 103 PHE A N 1
ATOM 862 C CA . PHE A 1 103 ? 22.234 16.406 -2.125 1 97.75 103 PHE A CA 1
ATOM 863 C C . PHE A 1 103 ? 20.812 16.672 -2.596 1 97.75 103 PHE A C 1
ATOM 865 O O . PHE A 1 103 ? 20.516 16.594 -3.793 1 97.75 103 PHE A O 1
ATOM 872 N N . ILE A 1 104 ? 19.875 16.969 -1.646 1 97.38 104 ILE A N 1
ATOM 873 C CA . ILE A 1 104 ? 18.484 17.219 -1.972 1 97.38 104 ILE A CA 1
ATOM 874 C C . ILE A 1 104 ? 18.375 18.391 -2.938 1 97.38 104 ILE A C 1
ATOM 876 O O . ILE A 1 104 ? 17.625 18.344 -3.918 1 97.38 104 ILE A O 1
ATOM 880 N N . GLN A 1 105 ? 19.156 19.406 -2.684 1 97.69 105 GLN A N 1
ATOM 881 C CA . GLN A 1 105 ? 19.141 20.562 -3.568 1 97.69 105 GLN A CA 1
ATOM 882 C C . GLN A 1 105 ? 19.594 20.188 -4.977 1 97.69 105 GLN A C 1
ATOM 884 O O . GLN A 1 105 ? 19.031 20.656 -5.965 1 97.69 105 GLN A O 1
ATOM 889 N N . GLU A 1 106 ? 20.562 19.359 -5.047 1 98.12 106 GLU A N 1
ATOM 890 C CA . GLU A 1 106 ? 21.047 18.922 -6.355 1 98.12 106 GLU A CA 1
ATOM 891 C C . GLU A 1 106 ? 19.984 18.109 -7.082 1 98.12 106 GLU A C 1
ATOM 893 O O . GLU A 1 106 ? 19.781 18.266 -8.289 1 98.12 106 GLU A O 1
ATOM 898 N N . VAL A 1 107 ? 19.344 17.219 -6.395 1 97.69 107 VAL A N 1
ATOM 899 C CA . VAL A 1 107 ? 18.281 16.422 -6.992 1 97.69 107 VAL A CA 1
ATOM 900 C C . VAL A 1 107 ? 17.188 17.344 -7.527 1 97.69 107 VAL A C 1
ATOM 902 O O . VAL A 1 107 ? 16.688 17.125 -8.633 1 97.69 107 VAL A O 1
ATOM 905 N N . LEU A 1 108 ? 16.828 18.391 -6.77 1 98.06 108 LEU A N 1
ATOM 906 C CA . LEU A 1 108 ? 15.805 19.344 -7.203 1 98.06 108 LEU A CA 1
ATOM 907 C C . LEU A 1 108 ? 16.234 20.062 -8.477 1 98.06 108 LEU A C 1
ATOM 909 O O . LEU A 1 108 ? 15.43 20.25 -9.391 1 98.06 108 LEU A O 1
ATOM 913 N N . MET A 1 109 ? 17.484 20.344 -8.523 1 97.94 109 MET A N 1
ATOM 914 C CA . MET A 1 109 ? 18 21 -9.719 1 97.94 109 MET A CA 1
ATOM 915 C C . MET A 1 109 ? 17.969 20.062 -10.914 1 97.94 109 MET A C 1
ATOM 917 O O . MET A 1 109 ? 17.656 20.484 -12.031 1 97.94 109 MET A O 1
ATOM 921 N N . CYS A 1 110 ? 18.297 18.875 -10.68 1 97.88 110 CYS A N 1
ATOM 922 C CA . CYS A 1 110 ? 18.25 17.875 -11.742 1 97.88 110 CYS A CA 1
ATOM 923 C C . CYS A 1 110 ? 16.844 17.688 -12.273 1 97.88 110 CYS A C 1
ATOM 925 O O . CYS A 1 110 ? 16.625 17.594 -13.484 1 97.88 110 CYS A O 1
ATOM 927 N N . LEU A 1 111 ? 15.898 17.641 -11.398 1 97.81 111 LEU A N 1
ATOM 928 C CA . LEU A 1 111 ? 14.5 17.484 -11.789 1 97.81 111 LEU A CA 1
ATOM 929 C C . LEU A 1 111 ? 14.031 18.672 -12.617 1 97.81 111 LEU A C 1
ATOM 931 O O . LEU A 1 111 ? 13.328 18.5 -13.617 1 97.81 111 LEU A O 1
ATOM 935 N N . THR A 1 112 ? 14.43 19.828 -12.203 1 97.62 112 THR A N 1
ATOM 936 C CA . THR A 1 112 ? 14.07 21.031 -12.945 1 97.62 112 THR A CA 1
ATOM 937 C C . THR A 1 112 ? 14.695 21.016 -14.344 1 97.62 112 THR A C 1
ATOM 939 O O . THR A 1 112 ? 14.031 21.344 -15.328 1 97.62 112 THR A O 1
ATOM 942 N N . TYR A 1 113 ? 15.922 20.609 -14.375 1 97.5 113 TYR A N 1
ATOM 943 C CA . TYR A 1 113 ? 16.594 20.484 -15.656 1 97.5 113 TYR A CA 1
ATOM 944 C C . TYR A 1 113 ? 15.867 19.5 -16.562 1 97.5 113 TYR A C 1
ATOM 946 O O . TYR A 1 113 ? 15.648 19.797 -17.75 1 97.5 113 TYR A O 1
ATOM 954 N N . LEU A 1 114 ? 15.461 18.375 -16.031 1 96.75 114 LEU A N 1
ATOM 955 C CA . LEU A 1 114 ? 14.805 17.344 -16.812 1 96.75 114 LEU A CA 1
ATOM 956 C C . LEU A 1 114 ? 13.445 17.797 -17.312 1 96.75 114 LEU A C 1
ATOM 958 O O . LEU A 1 114 ? 13.016 17.422 -18.406 1 96.75 114 LEU A O 1
ATOM 962 N N . GLU A 1 115 ? 12.742 18.547 -16.5 1 96.56 115 GLU A N 1
ATOM 963 C CA . GLU A 1 115 ? 11.438 19.062 -16.906 1 96.56 115 GLU A CA 1
ATOM 964 C C . GLU A 1 115 ? 11.562 20.016 -18.078 1 96.56 115 GLU A C 1
ATOM 966 O O . GLU A 1 115 ? 10.68 20.062 -18.938 1 96.56 115 GLU A O 1
ATOM 971 N N . GLU A 1 116 ? 12.711 20.688 -18.188 1 95.5 116 GLU A N 1
ATOM 972 C CA . GLU A 1 116 ? 12.82 21.766 -19.156 1 95.5 116 GLU A CA 1
ATOM 973 C C . GLU A 1 116 ? 13.656 21.359 -20.359 1 95.5 116 GLU A C 1
ATOM 975 O O . GLU A 1 116 ? 13.602 22 -21.406 1 95.5 116 GLU A O 1
ATOM 980 N N . THR A 1 117 ? 14.391 20.328 -20.234 1 95.44 117 THR A N 1
ATOM 981 C CA . THR A 1 117 ? 15.336 19.953 -21.281 1 95.44 117 THR A CA 1
ATOM 982 C C . THR A 1 117 ? 14.602 19.609 -22.562 1 95.44 117 THR A C 1
ATOM 984 O O . THR A 1 117 ? 13.531 19 -22.531 1 95.44 117 THR A O 1
ATOM 987 N N . PRO A 1 118 ? 15.055 19.953 -23.656 1 93.56 118 PRO A N 1
ATOM 988 C CA . PRO A 1 118 ? 14.469 19.594 -24.953 1 93.56 118 PRO A CA 1
ATOM 989 C C . PRO A 1 118 ? 14.898 18.203 -25.438 1 93.56 118 PRO A C 1
ATOM 991 O O . PRO A 1 118 ? 14.359 17.703 -26.422 1 93.56 118 PRO A O 1
ATOM 994 N N . ASP A 1 119 ? 15.805 17.578 -24.719 1 92.62 119 ASP A N 1
ATOM 995 C CA . ASP A 1 119 ? 16.344 16.281 -25.125 1 92.62 119 ASP A CA 1
ATOM 996 C C . ASP A 1 119 ? 15.281 15.195 -24.984 1 92.62 119 ASP A C 1
ATOM 998 O O . ASP A 1 119 ? 15.414 14.117 -25.578 1 92.62 119 ASP A O 1
ATOM 1002 N N . LEU A 1 120 ? 14.281 15.422 -24.203 1 92.38 120 LEU A N 1
ATOM 1003 C CA . LEU A 1 120 ? 13.203 14.461 -23.984 1 92.38 120 LEU A CA 1
ATOM 1004 C C . LEU A 1 120 ? 11.891 14.992 -24.547 1 92.38 120 LEU A C 1
ATOM 1006 O O . LEU A 1 120 ? 11.586 16.172 -24.422 1 92.38 120 LEU A O 1
ATOM 1010 N N . SER A 1 121 ? 11.188 14.078 -25.172 1 93.06 121 SER A N 1
ATOM 1011 C CA . SER A 1 121 ? 9.852 14.445 -25.625 1 93.06 121 SER A CA 1
ATOM 1012 C C . SER A 1 121 ? 8.891 14.602 -24.453 1 93.06 121 SER A C 1
ATOM 1014 O O . SER A 1 121 ? 9.188 14.164 -23.328 1 93.06 121 SER A O 1
ATOM 1016 N N . LEU A 1 122 ? 7.828 15.281 -24.703 1 94 122 LEU A N 1
ATOM 1017 C CA . LEU A 1 122 ? 6.828 15.484 -23.656 1 94 122 LEU A CA 1
ATOM 1018 C C . LEU A 1 122 ? 6.309 14.156 -23.125 1 94 122 LEU A C 1
ATOM 1020 O O . LEU A 1 122 ? 6.156 13.984 -21.922 1 94 122 LEU A O 1
ATOM 1024 N N . ASP A 1 123 ? 6.145 13.25 -24.031 1 92.69 123 ASP A N 1
ATOM 1025 C CA . ASP A 1 123 ? 5.648 11.938 -23.641 1 92.69 123 ASP A CA 1
ATOM 1026 C C . ASP A 1 123 ? 6.672 11.195 -22.781 1 92.69 123 ASP A C 1
ATOM 1028 O O . ASP A 1 123 ? 6.312 10.531 -21.812 1 92.69 123 ASP A O 1
ATOM 1032 N N . GLU A 1 124 ? 7.875 11.352 -23.125 1 90.69 124 GLU A N 1
ATOM 1033 C CA . GLU A 1 124 ? 8.938 10.727 -22.344 1 90.69 124 GLU A CA 1
ATOM 1034 C C . GLU A 1 124 ? 9.023 11.328 -20.938 1 90.69 124 GLU A C 1
ATOM 1036 O O . GLU A 1 124 ? 9.219 10.609 -19.953 1 90.69 124 GLU A O 1
ATOM 1041 N N . LYS A 1 125 ? 8.875 12.633 -20.938 1 95.12 125 LYS A N 1
ATOM 1042 C CA . LYS A 1 125 ? 8.914 13.32 -19.656 1 95.12 125 LYS A CA 1
ATOM 1043 C C . LYS A 1 125 ? 7.781 12.844 -18.75 1 95.12 125 LYS A C 1
ATOM 1045 O O . LYS A 1 125 ? 8.008 12.531 -17.578 1 95.12 125 LYS A O 1
ATOM 1050 N N . ILE A 1 126 ? 6.66 12.758 -19.328 1 94.75 126 ILE A N 1
ATOM 1051 C CA . ILE A 1 126 ? 5.488 12.352 -18.562 1 94.75 126 ILE A CA 1
ATOM 1052 C C . ILE A 1 126 ? 5.688 10.93 -18.031 1 94.75 126 ILE A C 1
ATOM 1054 O O . ILE A 1 126 ? 5.438 10.664 -16.844 1 94.75 126 ILE A O 1
ATOM 1058 N N . THR A 1 127 ? 6.207 10.102 -18.844 1 89.38 127 THR A N 1
ATOM 1059 C CA . THR A 1 127 ? 6.438 8.711 -18.453 1 89.38 127 THR A CA 1
ATOM 1060 C C . THR A 1 127 ? 7.492 8.633 -17.359 1 89.38 127 THR A C 1
ATOM 1062 O O . THR A 1 127 ? 7.297 7.934 -16.359 1 89.38 127 THR A O 1
ATOM 1065 N N . GLU A 1 128 ? 8.562 9.336 -17.5 1 90.38 128 GLU A N 1
ATOM 1066 C CA . GLU A 1 128 ? 9.664 9.289 -16.547 1 90.38 128 GLU A CA 1
ATOM 1067 C C . GLU A 1 128 ? 9.258 9.898 -15.203 1 90.38 128 GLU A C 1
ATOM 1069 O O . GLU A 1 128 ? 9.562 9.352 -14.148 1 90.38 128 GLU A O 1
ATOM 1074 N N . PHE A 1 129 ? 8.562 11.016 -15.273 1 95.38 129 PHE A N 1
ATOM 1075 C CA . PHE A 1 129 ? 8.141 11.648 -14.031 1 95.38 129 PHE A CA 1
ATOM 1076 C C . PHE A 1 129 ? 7.094 10.805 -13.312 1 95.38 129 PHE A C 1
ATOM 1078 O O . PHE A 1 129 ? 7.027 10.805 -12.086 1 95.38 129 PHE A O 1
ATOM 1085 N N . SER A 1 130 ? 6.301 10.117 -14.125 1 93.31 130 SER A N 1
ATOM 1086 C CA . SER A 1 130 ? 5.359 9.18 -13.516 1 93.31 130 SER A CA 1
ATOM 1087 C C . SER A 1 130 ? 6.09 8.078 -12.766 1 93.31 130 SER A C 1
ATOM 1089 O O . SER A 1 130 ? 5.707 7.715 -11.656 1 93.31 130 SER A O 1
ATOM 1091 N N . ARG A 1 131 ? 7.105 7.621 -13.312 1 87.94 131 ARG A N 1
ATOM 1092 C CA . ARG A 1 131 ? 7.902 6.57 -12.688 1 87.94 131 ARG A CA 1
ATOM 1093 C C . ARG A 1 131 ? 8.594 7.086 -11.422 1 87.94 131 ARG A C 1
ATOM 1095 O O . ARG A 1 131 ? 8.633 6.391 -10.406 1 87.94 131 ARG A O 1
ATOM 1102 N N . LEU A 1 132 ? 9.156 8.273 -11.547 1 93.06 132 LEU A N 1
ATOM 1103 C CA . LEU A 1 132 ? 9.812 8.875 -10.398 1 93.06 132 LEU A CA 1
ATOM 1104 C C . LEU A 1 132 ? 8.828 9.062 -9.242 1 93.06 132 LEU A C 1
ATOM 1106 O O . LEU A 1 132 ? 9.172 8.836 -8.086 1 93.06 132 LEU A O 1
ATOM 1110 N N . LYS A 1 133 ? 7.625 9.453 -9.609 1 93.88 133 LYS A N 1
ATOM 1111 C CA . LYS A 1 133 ? 6.578 9.648 -8.609 1 93.88 133 LYS A CA 1
ATOM 1112 C C . LYS A 1 133 ? 6.27 8.352 -7.875 1 93.88 133 LYS A C 1
ATOM 1114 O O . LYS A 1 133 ? 6.152 8.336 -6.645 1 93.88 133 LYS A O 1
ATOM 1119 N N . LEU A 1 134 ? 6.199 7.316 -8.602 1 89.5 134 LEU A N 1
ATOM 1120 C CA . LEU A 1 134 ? 5.895 6.016 -8.016 1 89.5 134 LEU A CA 1
ATOM 1121 C C . LEU A 1 134 ? 7.051 5.52 -7.16 1 89.5 134 LEU A C 1
ATOM 1123 O O . LEU A 1 134 ? 6.832 4.895 -6.117 1 89.5 134 LEU A O 1
ATOM 1127 N N . THR A 1 135 ? 8.203 5.789 -7.582 1 85.88 135 THR A N 1
ATOM 1128 C CA . THR A 1 135 ? 9.383 5.359 -6.84 1 85.88 135 THR A CA 1
ATOM 1129 C C . THR A 1 135 ? 9.5 6.113 -5.52 1 85.88 135 THR A C 1
ATOM 1131 O O . THR A 1 135 ? 9.812 5.52 -4.484 1 85.88 135 THR A O 1
ATOM 1134 N N . THR A 1 136 ? 9.289 7.375 -5.594 1 91.69 136 THR A N 1
ATOM 1135 C CA . THR A 1 136 ? 9.398 8.203 -4.395 1 91.69 136 THR A CA 1
ATOM 1136 C C . THR A 1 136 ? 8.266 7.883 -3.418 1 91.69 136 THR A C 1
ATOM 1138 O O . THR A 1 136 ? 8.484 7.832 -2.205 1 91.69 136 THR A O 1
ATOM 1141 N N . GLY A 1 137 ? 7.082 7.668 -3.941 1 92.06 137 GLY A N 1
ATOM 1142 C CA . GLY A 1 137 ? 5.914 7.441 -3.104 1 92.06 137 GLY A CA 1
ATOM 1143 C C . GLY A 1 137 ? 5.242 8.727 -2.66 1 92.06 137 GLY A C 1
ATOM 1144 O O . GLY A 1 137 ? 5.531 9.805 -3.191 1 92.06 137 GLY A O 1
ATOM 1145 N N . ASN A 1 138 ? 4.293 8.586 -1.754 1 95.06 138 ASN A N 1
ATOM 1146 C CA . ASN A 1 138 ? 3.516 9.727 -1.277 1 95.06 138 ASN A CA 1
ATOM 1147 C C . ASN A 1 138 ? 3.594 9.859 0.24 1 95.06 138 ASN A C 1
ATOM 1149 O O . ASN A 1 138 ? 3.854 8.883 0.943 1 95.06 138 ASN A O 1
ATOM 1153 N N . THR A 1 139 ? 3.453 11.078 0.662 1 95.88 139 THR A N 1
ATOM 1154 C CA . THR A 1 139 ? 3.383 11.375 2.088 1 95.88 139 THR A CA 1
ATOM 1155 C C . THR A 1 139 ? 1.951 11.703 2.502 1 95.88 139 THR A C 1
ATOM 1157 O O . THR A 1 139 ? 1.232 12.398 1.781 1 95.88 139 THR A O 1
ATOM 1160 N N . ALA A 1 140 ? 1.542 11.164 3.635 1 95.62 140 ALA A N 1
ATOM 1161 C CA . ALA A 1 140 ? 0.229 11.477 4.191 1 95.62 140 ALA A CA 1
ATOM 1162 C C . ALA A 1 140 ? 0.361 12.195 5.535 1 95.62 140 ALA A C 1
ATOM 1164 O O . ALA A 1 140 ? 1.258 11.891 6.324 1 95.62 140 ALA A O 1
ATOM 1165 N N . LEU A 1 141 ? -0.476 13.164 5.73 1 95.12 141 LEU A N 1
ATOM 1166 C CA . LEU A 1 141 ? -0.609 13.812 7.027 1 95.12 141 LEU A CA 1
ATOM 1167 C C . LEU A 1 141 ? -1.756 13.203 7.828 1 95.12 141 LEU A C 1
ATOM 1169 O O . LEU A 1 141 ? -2.898 13.18 7.363 1 95.12 141 LEU A O 1
ATOM 1173 N N . ILE A 1 142 ? -1.453 12.664 8.961 1 91.69 142 ILE A N 1
ATOM 1174 C CA . ILE A 1 142 ? -2.461 12.047 9.812 1 91.69 142 ILE A CA 1
ATOM 1175 C C . ILE A 1 142 ? -2.686 12.906 11.055 1 91.69 142 ILE A C 1
ATOM 1177 O O . ILE A 1 142 ? -1.749 13.172 11.812 1 91.69 142 ILE A O 1
ATOM 1181 N N . LEU A 1 143 ? -3.867 13.383 11.195 1 89.44 143 LEU A N 1
ATOM 1182 C CA . LEU A 1 143 ? -4.262 14.133 12.383 1 89.44 143 LEU A CA 1
ATOM 1183 C C . LEU A 1 143 ? -5.039 13.25 13.352 1 89.44 143 LEU A C 1
ATOM 1185 O O . LEU A 1 143 ? -6.16 12.828 13.047 1 89.44 143 LEU A O 1
ATOM 1189 N N . SER A 1 144 ? -4.465 13.023 14.469 1 82.75 144 SER A N 1
ATOM 1190 C CA . SER A 1 144 ? -5.043 12.094 15.43 1 82.75 144 SER A CA 1
ATOM 1191 C C . SER A 1 144 ? -6.246 12.711 16.141 1 82.75 144 SER A C 1
ATOM 1193 O O . SER A 1 144 ? -6.453 13.922 16.078 1 82.75 144 SER A O 1
ATOM 1195 N N . GLY A 1 145 ? -6.945 11.766 16.719 1 75.88 145 GLY A N 1
ATOM 1196 C CA . GLY A 1 145 ? -7.957 12.234 17.641 1 75.88 145 GLY A CA 1
ATOM 1197 C C . GLY A 1 145 ? -7.387 12.688 18.984 1 75.88 145 GLY A C 1
ATOM 1198 O O . GLY A 1 145 ? -6.219 12.414 19.281 1 75.88 145 GLY A O 1
ATOM 1199 N N . GLY A 1 146 ? -8.156 13.5 19.703 1 68.69 146 GLY A N 1
ATOM 1200 C CA . GLY A 1 146 ? -7.648 13.969 20.984 1 68.69 146 GLY A CA 1
ATOM 1201 C C . GLY A 1 146 ? -8.586 14.938 21.672 1 68.69 146 GLY A C 1
ATOM 1202 O O . GLY A 1 146 ? -8.156 15.711 22.531 1 68.69 146 GLY A O 1
ATOM 1203 N N . GLY A 1 147 ? -9.781 14.844 21.359 1 64.5 147 GLY A N 1
ATOM 1204 C CA . GLY A 1 147 ? -10.734 15.75 21.969 1 64.5 147 GLY A CA 1
ATOM 1205 C C . GLY A 1 147 ? -10.422 17.203 21.719 1 64.5 147 GLY A C 1
ATOM 1206 O O . GLY A 1 147 ? -10.109 17.594 20.594 1 64.5 147 GLY A O 1
ATOM 1207 N N . THR A 1 148 ? -10.43 18.031 22.766 1 62.06 148 THR A N 1
ATOM 1208 C CA . THR A 1 148 ? -10.211 19.469 22.641 1 62.06 148 THR A CA 1
ATOM 1209 C C . THR A 1 148 ? -8.766 19.766 22.25 1 62.06 148 THR A C 1
ATOM 1211 O O . THR A 1 148 ? -8.492 20.781 21.609 1 62.06 148 THR A O 1
ATOM 1214 N N . PHE A 1 149 ? -7.938 18.828 22.547 1 71.12 149 PHE A N 1
ATOM 1215 C CA . PHE A 1 149 ? -6.539 19.031 22.172 1 71.12 149 PHE A CA 1
ATOM 1216 C C . PHE A 1 149 ? -6.352 18.891 20.672 1 71.12 149 PHE A C 1
ATOM 1218 O O . PHE A 1 149 ? -5.328 19.312 20.125 1 71.12 149 PHE A O 1
ATOM 1225 N N . GLY A 1 150 ? -7.359 18.422 20.094 1 76.06 150 GLY A N 1
ATOM 1226 C CA . GLY A 1 150 ? -7.344 18.312 18.641 1 76.06 150 GLY A CA 1
ATOM 1227 C C . GLY A 1 150 ? -7.262 19.656 17.938 1 76.06 150 GLY A C 1
ATOM 1228 O O . GLY A 1 150 ? -6.852 19.75 16.781 1 76.06 150 GLY A O 1
ATOM 1229 N N . MET A 1 151 ? -7.52 20.719 18.672 1 78.38 151 MET A N 1
ATOM 1230 C CA . MET A 1 151 ? -7.465 22.047 18.094 1 78.38 151 MET A CA 1
ATOM 1231 C C . MET A 1 151 ? -6.023 22.469 17.828 1 78.38 151 MET A C 1
ATOM 1233 O O . MET A 1 151 ? -5.773 23.391 17.031 1 78.38 151 MET A O 1
ATOM 1237 N N . THR A 1 152 ? -5.133 21.766 18.406 1 85.25 152 THR A N 1
ATOM 1238 C CA . THR A 1 152 ? -3.719 22.016 18.141 1 85.25 152 THR A CA 1
ATOM 1239 C C . THR A 1 152 ? -3.363 21.688 16.703 1 85.25 152 THR A C 1
ATOM 1241 O O . THR A 1 152 ? -2.422 22.25 16.141 1 85.25 152 THR A O 1
ATOM 1244 N N . HIS A 1 153 ? -4.184 20.812 16.094 1 89.12 153 HIS A N 1
ATOM 1245 C CA . HIS A 1 153 ? -3.951 20.453 14.703 1 89.12 153 HIS A CA 1
ATOM 1246 C C . HIS A 1 153 ? -4.074 21.672 13.789 1 89.12 153 HIS A C 1
ATOM 1248 O O . HIS A 1 153 ? -3.49 21.703 12.703 1 89.12 153 HIS A O 1
ATOM 1254 N N . ILE A 1 154 ? -4.789 22.672 14.258 1 86.88 154 ILE A N 1
ATOM 1255 C CA . ILE A 1 154 ? -4.941 23.891 13.477 1 86.88 154 ILE A CA 1
ATOM 1256 C C . ILE A 1 154 ? -3.58 24.562 13.289 1 86.88 154 ILE A C 1
ATOM 1258 O O . ILE A 1 154 ? -3.211 24.938 12.172 1 86.88 154 ILE A O 1
ATOM 1262 N N . GLY A 1 155 ? -2.865 24.656 14.367 1 89.81 155 GLY A N 1
ATOM 1263 C CA . GLY A 1 155 ? -1.536 25.234 14.297 1 89.81 155 GLY A CA 1
ATOM 1264 C C . GLY A 1 155 ? -0.571 24.422 13.453 1 89.81 155 GLY A C 1
ATOM 1265 O O . GLY A 1 155 ? 0.266 24.984 12.75 1 89.81 155 GLY A O 1
ATOM 1266 N N . VAL A 1 156 ? -0.719 23.156 13.555 1 92.19 156 VAL A N 1
ATOM 1267 C CA . VAL A 1 156 ? 0.124 22.266 12.758 1 92.19 156 VAL A CA 1
ATOM 1268 C C . VAL A 1 156 ? -0.122 22.516 11.273 1 92.19 156 VAL A C 1
ATOM 1270 O O . VAL A 1 156 ? 0.822 22.719 10.5 1 92.19 156 VAL A O 1
ATOM 1273 N N . LEU A 1 157 ? -1.364 22.562 10.898 1 91.88 157 LEU A N 1
ATOM 1274 C CA . LEU A 1 157 ? -1.728 22.781 9.508 1 91.88 157 LEU A CA 1
ATOM 1275 C C . LEU A 1 157 ? -1.303 24.156 9.031 1 91.88 157 LEU A C 1
ATOM 1277 O O . LEU A 1 157 ? -0.827 24.328 7.906 1 91.88 157 LEU A O 1
ATOM 1281 N N . GLN A 1 158 ? -1.447 25.141 9.898 1 91.06 158 GLN A N 1
ATOM 1282 C CA . GLN A 1 158 ? -1.042 26.5 9.555 1 91.06 158 GLN A CA 1
ATOM 1283 C C . GLN A 1 158 ? 0.456 26.562 9.266 1 91.06 158 GLN A C 1
ATOM 1285 O O . GLN A 1 158 ? 0.875 27.141 8.266 1 91.06 158 GLN A O 1
ATOM 1290 N N . SER A 1 159 ? 1.184 25.984 10.141 1 92.75 159 SER A N 1
ATOM 1291 C CA . SER A 1 159 ? 2.637 26.016 10.008 1 92.75 159 SER A CA 1
ATOM 1292 C C . SER A 1 159 ? 3.092 25.297 8.742 1 92.75 159 SER A C 1
ATOM 1294 O O . SER A 1 159 ? 3.918 25.812 7.988 1 92.75 159 SER A O 1
ATOM 1296 N N . LEU A 1 160 ? 2.555 24.172 8.516 1 93.75 160 LEU A N 1
ATOM 1297 C CA . LEU A 1 160 ? 2.914 23.422 7.316 1 93.75 160 LEU A CA 1
ATOM 1298 C C . LEU A 1 160 ? 2.49 24.156 6.055 1 93.75 160 LEU A C 1
ATOM 1300 O O . LEU A 1 160 ? 3.221 24.172 5.062 1 93.75 160 LEU A O 1
ATOM 1304 N N . HIS A 1 161 ? 1.344 24.734 6.133 1 92.25 161 HIS A N 1
ATOM 1305 C CA . HIS A 1 161 ? 0.833 25.484 4.992 1 92.25 161 HIS A CA 1
ATOM 1306 C C . HIS A 1 161 ? 1.731 26.672 4.672 1 92.25 161 HIS A C 1
ATOM 1308 O O . HIS A 1 161 ? 2.053 26.922 3.504 1 92.25 161 HIS A O 1
ATOM 1314 N N . GLU A 1 162 ? 2.156 27.391 5.68 1 91.19 162 GLU A N 1
ATOM 1315 C CA . GLU A 1 162 ? 3.02 28.562 5.512 1 91.19 162 GLU A CA 1
ATOM 1316 C C . GLU A 1 162 ? 4.348 28.172 4.867 1 91.19 162 GLU A C 1
ATOM 1318 O O . GLU A 1 162 ? 4.941 28.969 4.133 1 91.19 162 GLU A O 1
ATOM 1323 N N . GLN A 1 163 ? 4.746 26.984 5.141 1 93.06 163 GLN A N 1
ATOM 1324 C CA . GLN A 1 163 ? 6.031 26.531 4.625 1 93.06 163 GLN A CA 1
ATOM 1325 C C . GLN A 1 163 ? 5.852 25.734 3.332 1 93.06 163 GLN A C 1
ATOM 1327 O O . GLN A 1 163 ? 6.82 25.219 2.775 1 93.06 163 GLN A O 1
ATOM 1332 N N . GLY A 1 164 ? 4.637 25.547 2.871 1 91.75 164 GLY A N 1
ATOM 1333 C CA . GLY A 1 164 ? 4.371 24.812 1.65 1 91.75 164 GLY A CA 1
ATOM 1334 C C . GLY A 1 164 ? 4.633 23.328 1.787 1 91.75 164 GLY A C 1
ATOM 1335 O O . GLY A 1 164 ? 5.082 22.672 0.839 1 91.75 164 GLY A O 1
ATOM 1336 N N . LEU A 1 165 ? 4.352 22.781 2.955 1 94.94 165 LEU A N 1
ATOM 1337 C CA . LEU A 1 165 ? 4.746 21.406 3.238 1 94.94 165 LEU A CA 1
ATOM 1338 C C . LEU A 1 165 ? 3.525 20.531 3.527 1 94.94 165 LEU A C 1
ATOM 1340 O O . LEU A 1 165 ? 3.662 19.406 3.996 1 94.94 165 LEU A O 1
ATOM 1344 N N . VAL A 1 166 ? 2.316 21.016 3.246 1 93.56 166 VAL A N 1
ATOM 1345 C CA . VAL A 1 166 ? 1.13 20.219 3.516 1 93.56 166 VAL A CA 1
ATOM 1346 C C . VAL A 1 166 ? 1.01 19.109 2.471 1 93.56 166 VAL A C 1
ATOM 1348 O O . VAL A 1 166 ? 0.904 19.375 1.272 1 93.56 166 VAL A O 1
ATOM 1351 N N . PRO A 1 167 ? 0.988 17.875 2.889 1 94.94 167 PRO A N 1
ATOM 1352 C CA . PRO A 1 167 ? 0.762 16.797 1.928 1 94.94 167 PRO A CA 1
ATOM 1353 C C . PRO A 1 167 ? -0.628 16.844 1.297 1 94.94 167 PRO A C 1
ATOM 1355 O O . PRO A 1 167 ? -1.577 17.328 1.925 1 94.94 167 PRO A O 1
ATOM 1358 N N . LYS A 1 168 ? -0.712 16.328 0.13 1 94.81 168 LYS A N 1
ATOM 1359 C CA . LYS A 1 168 ? -1.994 16.297 -0.569 1 94.81 168 LYS A CA 1
ATOM 1360 C C . LYS A 1 168 ? -2.936 15.266 0.05 1 94.81 168 LYS A C 1
ATOM 1362 O O . LYS A 1 168 ? -4.156 15.375 -0.082 1 94.81 168 LYS A O 1
ATOM 1367 N N . ILE A 1 169 ? -2.441 14.273 0.627 1 96.25 169 ILE A N 1
ATOM 1368 C CA . ILE A 1 169 ? -3.227 13.227 1.281 1 96.25 169 ILE A CA 1
ATOM 1369 C C . ILE A 1 169 ? -3.326 13.523 2.777 1 96.25 169 ILE A C 1
ATOM 1371 O O . ILE A 1 169 ? -2.311 13.578 3.473 1 96.25 169 ILE A O 1
ATOM 1375 N N . ILE A 1 170 ? -4.496 13.742 3.279 1 95.81 170 ILE A N 1
ATOM 1376 C CA . ILE A 1 170 ? -4.727 14.078 4.68 1 95.81 170 ILE A CA 1
ATOM 1377 C C . ILE A 1 170 ? -5.738 13.109 5.285 1 95.81 170 ILE A C 1
ATOM 1379 O O . ILE A 1 170 ? -6.746 12.781 4.656 1 95.81 170 ILE A O 1
ATOM 1383 N N . CYS A 1 171 ? -5.441 12.586 6.414 1 93.5 171 CYS A N 1
ATOM 1384 C CA . CYS A 1 171 ? -6.316 11.672 7.133 1 93.5 171 CYS A CA 1
ATOM 1385 C C . CYS A 1 171 ? -6.594 12.172 8.547 1 93.5 171 CYS A C 1
ATOM 1387 O O . CYS A 1 171 ? -5.691 12.672 9.219 1 93.5 171 CYS A O 1
ATOM 1389 N N . GLY A 1 172 ? -7.801 12.086 8.938 1 89.62 172 GLY A N 1
ATOM 1390 C CA . GLY A 1 172 ? -8.156 12.539 10.273 1 89.62 172 GLY A CA 1
ATOM 1391 C C . GLY A 1 172 ? -9.086 11.586 11 1 89.62 172 GLY A C 1
ATOM 1392 O O . GLY A 1 172 ? -9.867 10.867 10.367 1 89.62 172 GLY A O 1
ATOM 1393 N N . SER A 1 173 ? -8.984 11.641 12.281 1 83.06 173 SER A N 1
ATOM 1394 C CA . SER A 1 173 ? -9.891 10.922 13.164 1 83.06 173 SER A CA 1
ATOM 1395 C C . SER A 1 173 ? -10.461 11.836 14.242 1 83.06 173 SER A C 1
ATOM 1397 O O . SER A 1 173 ? -9.719 12.602 14.867 1 83.06 173 SER A O 1
ATOM 1399 N N . SER A 1 174 ? -11.734 11.836 14.477 1 81.5 174 SER A N 1
ATOM 1400 C CA . SER A 1 174 ? -12.414 12.656 15.477 1 81.5 174 SER A CA 1
ATOM 1401 C C . SER A 1 174 ? -12.055 14.125 15.328 1 81.5 174 SER A C 1
ATOM 1403 O O . SER A 1 174 ? -12.211 14.711 14.25 1 81.5 174 SER A O 1
ATOM 1405 N N . ALA A 1 175 ? -11.422 14.688 16.375 1 80.5 175 ALA A N 1
ATOM 1406 C CA . ALA A 1 175 ? -11.039 16.094 16.297 1 80.5 175 ALA A CA 1
ATOM 1407 C C . ALA A 1 175 ? -10.117 16.359 15.117 1 80.5 175 ALA A C 1
ATOM 1409 O O . ALA A 1 175 ? -10.188 17.422 14.484 1 80.5 175 ALA A O 1
ATOM 1410 N N . GLY A 1 176 ? -9.242 15.438 14.844 1 87 176 GLY A N 1
ATOM 1411 C CA . GLY A 1 176 ? -8.375 15.562 13.68 1 87 176 GLY A CA 1
ATOM 1412 C C . GLY A 1 176 ? -9.141 15.594 12.375 1 87 176 GLY A C 1
ATOM 1413 O O . GLY A 1 176 ? -8.758 16.312 11.445 1 87 176 GLY A O 1
ATOM 1414 N N . ALA A 1 177 ? -10.211 14.828 12.359 1 89.06 177 ALA A N 1
ATOM 1415 C CA . ALA A 1 177 ? -11.047 14.836 11.164 1 89.06 177 ALA A CA 1
ATOM 1416 C C . ALA A 1 177 ? -11.742 16.188 10.992 1 89.06 177 ALA A C 1
ATOM 1418 O O . ALA A 1 177 ? -11.93 16.656 9.867 1 89.06 177 ALA A O 1
ATOM 1419 N N . ILE A 1 178 ? -12.133 16.797 12.07 1 86.75 178 ILE A N 1
ATOM 1420 C CA . ILE A 1 178 ? -12.781 18.094 12.008 1 86.75 178 ILE A CA 1
ATOM 1421 C C . ILE A 1 178 ? -11.844 19.109 11.344 1 86.75 178 ILE A C 1
ATOM 1423 O O . ILE A 1 178 ? -12.227 19.781 10.383 1 86.75 178 ILE A O 1
ATOM 1427 N N . VAL A 1 179 ? -10.672 19.156 11.836 1 89.19 179 VAL A N 1
ATOM 1428 C CA . VAL A 1 179 ? -9.703 20.125 11.336 1 89.19 179 VAL A CA 1
ATOM 1429 C C . VAL A 1 179 ? -9.32 19.781 9.898 1 89.19 179 VAL A C 1
ATOM 1431 O O . VAL A 1 179 ? -9.281 20.672 9.031 1 89.19 179 VAL A O 1
ATOM 1434 N N . ALA A 1 180 ? -9.078 18.516 9.625 1 92.56 180 ALA A N 1
ATOM 1435 C CA . ALA A 1 180 ? -8.68 18.078 8.289 1 92.56 180 ALA A CA 1
ATOM 1436 C C . ALA A 1 180 ? -9.766 18.391 7.262 1 92.56 180 ALA A C 1
ATOM 1438 O O . ALA A 1 180 ? -9.477 18.953 6.199 1 92.56 180 ALA A O 1
ATOM 1439 N N . CYS A 1 181 ? -10.984 18.078 7.613 1 93.38 181 CYS A N 1
ATOM 1440 C CA . CYS A 1 181 ? -12.078 18.234 6.66 1 93.38 181 CYS A CA 1
ATOM 1441 C C . CYS A 1 181 ? -12.445 19.703 6.484 1 93.38 181 CYS A C 1
ATOM 1443 O O . CYS A 1 181 ? -12.758 20.141 5.375 1 93.38 181 CYS A O 1
ATOM 1445 N N . ALA A 1 182 ? -12.391 20.453 7.562 1 89.06 182 ALA A N 1
ATOM 1446 C CA . ALA A 1 182 ? -12.664 21.875 7.441 1 89.06 182 ALA A CA 1
ATOM 1447 C C . ALA A 1 182 ? -11.68 22.547 6.48 1 89.06 182 ALA A C 1
ATOM 1449 O O . ALA A 1 182 ? -12.07 23.391 5.676 1 89.06 182 ALA A O 1
ATOM 1450 N N . ALA A 1 183 ? -10.5 22.109 6.52 1 88.31 183 ALA A N 1
ATOM 1451 C CA . ALA A 1 183 ? -9.461 22.734 5.715 1 88.31 183 ALA A CA 1
ATOM 1452 C C . ALA A 1 183 ? -9.438 22.156 4.305 1 88.31 183 ALA A C 1
ATOM 1454 O O . ALA A 1 183 ? -9.297 22.906 3.326 1 88.31 183 ALA A O 1
ATOM 1455 N N . ALA A 1 184 ? -9.664 20.875 4.129 1 90.12 184 ALA A N 1
ATOM 1456 C CA . ALA A 1 184 ? -9.328 20.188 2.885 1 90.12 184 ALA A CA 1
ATOM 1457 C C . ALA A 1 184 ? -10.516 20.188 1.926 1 90.12 184 ALA A C 1
ATOM 1459 O O . ALA A 1 184 ? -10.398 19.75 0.781 1 90.12 184 ALA A O 1
ATOM 1460 N N . VAL A 1 185 ? -11.68 20.672 2.361 1 93 185 VAL A N 1
ATOM 1461 C CA . VAL A 1 185 ? -12.82 20.766 1.455 1 93 185 VAL A CA 1
ATOM 1462 C C . VAL A 1 185 ? -12.742 22.078 0.682 1 93 185 VAL A C 1
ATOM 1464 O O . VAL A 1 185 ? -13.43 22.266 -0.326 1 93 185 VAL A O 1
ATOM 1467 N N . ARG A 1 186 ? -11.922 22.953 1.113 1 90.19 186 ARG A N 1
ATOM 1468 C CA . ARG A 1 186 ? -11.875 24.312 0.586 1 90.19 186 ARG A CA 1
ATOM 1469 C C . ARG A 1 186 ? -10.797 24.453 -0.482 1 90.19 186 ARG A C 1
ATOM 1471 O O . ARG A 1 186 ? -9.797 23.734 -0.453 1 90.19 186 ARG A O 1
ATOM 1478 N N . ASN A 1 187 ? -11.078 25.312 -1.365 1 88.38 187 ASN A N 1
ATOM 1479 C CA . ASN A 1 187 ? -10.039 25.656 -2.332 1 88.38 187 ASN A CA 1
ATOM 1480 C C . ASN A 1 187 ? -8.906 26.438 -1.686 1 88.38 187 ASN A C 1
ATOM 1482 O O . ASN A 1 187 ? -8.977 26.781 -0.502 1 88.38 187 ASN A O 1
ATOM 1486 N N . LYS A 1 188 ? -7.93 26.734 -2.443 1 85.69 188 LYS A N 1
ATOM 1487 C CA . LYS A 1 188 ? -6.703 27.328 -1.917 1 85.69 188 LYS A CA 1
ATOM 1488 C C . LYS A 1 188 ? -6.984 28.672 -1.235 1 85.69 188 LYS A C 1
ATOM 1490 O O . LYS A 1 188 ? -6.527 28.906 -0.118 1 85.69 188 LYS A O 1
ATOM 1495 N N . GLU A 1 189 ? -7.77 29.5 -1.862 1 85.75 189 GLU A N 1
ATOM 1496 C CA . GLU A 1 189 ? -8.062 30.828 -1.315 1 85.75 189 GLU A CA 1
ATOM 1497 C C . GLU A 1 189 ? -8.891 30.719 -0.04 1 85.75 189 GLU A C 1
ATOM 1499 O O . GLU A 1 189 ? -8.586 31.375 0.959 1 85.75 189 GLU A O 1
ATOM 1504 N N . GLU A 1 190 ? -9.891 29.891 -0.136 1 87.06 190 GLU A N 1
ATOM 1505 C CA . GLU A 1 190 ? -10.758 29.703 1.02 1 87.06 190 GLU A CA 1
ATOM 1506 C C . GLU A 1 190 ? -10.008 29.062 2.184 1 87.06 190 GLU A C 1
ATOM 1508 O O . GLU A 1 190 ? -10.258 29.406 3.346 1 87.06 190 GLU A O 1
ATOM 1513 N N . GLN A 1 191 ? -9.141 28.188 1.858 1 85.69 191 GLN A N 1
ATOM 1514 C CA . GLN A 1 191 ? -8.359 27.5 2.881 1 85.69 191 GLN A CA 1
ATOM 1515 C C . GLN A 1 191 ? -7.457 28.469 3.635 1 85.69 191 GLN A C 1
ATOM 1517 O O . GLN A 1 191 ? -7.332 28.391 4.859 1 85.69 191 GLN A O 1
ATOM 1522 N N . GLU A 1 192 ? -6.875 29.375 2.922 1 84.62 192 GLU A N 1
ATOM 1523 C CA . GLU A 1 192 ? -6.02 30.391 3.531 1 84.62 192 GLU A CA 1
ATOM 1524 C C . GLU A 1 192 ? -6.809 31.266 4.504 1 84.62 192 GLU A C 1
ATOM 1526 O O . GLU A 1 192 ? -6.328 31.578 5.598 1 84.62 192 GLU A O 1
ATOM 1531 N N . ILE A 1 193 ? -8.008 31.578 4.098 1 81.31 193 ILE A N 1
ATOM 1532 C CA . ILE A 1 193 ? -8.859 32.406 4.934 1 81.31 193 ILE A CA 1
ATOM 1533 C C . ILE A 1 193 ? -9.242 31.656 6.203 1 81.31 193 ILE A C 1
ATOM 1535 O O . ILE A 1 193 ? -9.172 32.188 7.305 1 81.31 193 ILE A O 1
ATOM 1539 N N . LEU A 1 194 ? -9.539 30.438 6.027 1 82.5 194 LEU A N 1
ATOM 1540 C CA . LEU A 1 194 ? -9.93 29.625 7.172 1 82.5 194 LEU A CA 1
ATOM 1541 C C . LEU A 1 194 ? -8.766 29.469 8.156 1 82.5 194 LEU A C 1
ATOM 1543 O O . LEU A 1 194 ? -8.953 29.594 9.367 1 82.5 194 LEU A O 1
ATOM 1547 N N . LEU A 1 195 ? -7.641 29.188 7.633 1 81.5 195 LEU A N 1
ATOM 1548 C CA . LEU A 1 195 ? -6.484 28.922 8.484 1 81.5 195 LEU A CA 1
ATOM 1549 C C . LEU A 1 195 ? -6.094 30.188 9.258 1 81.5 195 LEU A C 1
ATOM 1551 O O . LEU A 1 195 ? -5.621 30.094 10.398 1 81.5 195 LEU A O 1
ATOM 1555 N N . ARG A 1 196 ? -6.414 31.266 8.664 1 76.75 196 ARG A N 1
ATOM 1556 C CA . ARG A 1 196 ? -6.125 32.531 9.344 1 76.75 196 ARG A CA 1
ATOM 1557 C C . ARG A 1 196 ? -7.156 32.812 10.43 1 76.75 196 ARG A C 1
ATOM 1559 O O . ARG A 1 196 ? -6.832 33.406 11.453 1 76.75 196 ARG A O 1
ATOM 1566 N N . GLN A 1 197 ? -8.398 32.25 10.156 1 72.62 197 GLN A N 1
ATOM 1567 C CA . GLN A 1 197 ? -9.5 32.625 11.039 1 72.62 197 GLN A CA 1
ATOM 1568 C C . GLN A 1 197 ? -9.938 31.438 11.898 1 72.62 197 GLN A C 1
ATOM 1570 O O . GLN A 1 197 ? -10.891 31.547 12.68 1 72.62 197 GLN A O 1
ATOM 1575 N N . PHE A 1 198 ? -9.367 30.359 11.703 1 67.25 198 PHE A N 1
ATOM 1576 C CA . PHE A 1 198 ? -9.82 29.109 12.32 1 67.25 198 PHE A CA 1
ATOM 1577 C C . PHE A 1 198 ? -9.93 29.266 13.828 1 67.25 198 PHE A C 1
ATOM 1579 O O . PHE A 1 198 ? -10.805 28.672 14.453 1 67.25 198 PHE A O 1
ATOM 1586 N N . HIS A 1 199 ? -9.148 30.109 14.383 1 59.12 199 HIS A N 1
ATOM 1587 C CA . HIS A 1 199 ? -9.125 30.25 15.836 1 59.12 199 HIS A CA 1
ATOM 1588 C C . HIS A 1 199 ? -10.297 31.094 16.328 1 59.12 199 HIS A C 1
ATOM 1590 O O . HIS A 1 199 ? -10.609 31.094 17.531 1 59.12 199 HIS A O 1
ATOM 1596 N N . THR A 1 200 ? -10.945 31.75 15.469 1 53 200 THR A N 1
ATOM 1597 C CA . THR A 1 200 ? -12.031 32.656 15.867 1 53 200 THR A CA 1
ATOM 1598 C C . THR A 1 200 ? -13.383 31.969 15.68 1 53 200 THR A C 1
ATOM 1600 O O . THR A 1 200 ? -14.406 32.469 16.141 1 53 200 THR A O 1
ATOM 1603 N N . GLY A 1 201 ? -13.438 30.891 15.047 1 52.94 201 GLY A N 1
ATOM 1604 C CA . GLY A 1 201 ? -14.734 30.344 14.688 1 52.94 201 GLY A CA 1
ATOM 1605 C C . GLY A 1 201 ? -15.43 29.641 15.844 1 52.94 201 GLY A C 1
ATOM 1606 O O . GLY A 1 201 ? -14.797 29.312 16.844 1 52.94 201 GLY A O 1
ATOM 1607 N N . ASP A 1 202 ? -16.781 29.844 16.031 1 48.22 202 ASP A N 1
ATOM 1608 C CA . ASP A 1 202 ? -17.656 29.203 17.016 1 48.22 202 ASP A CA 1
ATOM 1609 C C . ASP A 1 202 ? -17.562 27.688 16.922 1 48.22 202 ASP A C 1
ATOM 1611 O O . ASP A 1 202 ? -18.156 27.062 16.031 1 48.22 202 ASP A O 1
ATOM 1615 N N . LEU A 1 203 ? -16.5 27.047 17.406 1 51.41 203 LEU A N 1
ATOM 1616 C CA . LEU A 1 203 ? -16.422 25.594 17.453 1 51.41 203 LEU A CA 1
ATOM 1617 C C . LEU A 1 203 ? -17.141 25.062 18.703 1 51.41 203 LEU A C 1
ATOM 1619 O O . LEU A 1 203 ? -16.688 24.109 19.328 1 51.41 203 LEU A O 1
ATOM 1623 N N . SER A 1 204 ? -18.156 25.781 19.25 1 44.41 204 SER A N 1
ATOM 1624 C CA . SER A 1 204 ? -18.938 25.312 20.375 1 44.41 204 SER A CA 1
ATOM 1625 C C . SER A 1 204 ? -19.672 24.016 20.047 1 44.41 204 SER A C 1
ATOM 1627 O O . SER A 1 204 ? -20.891 24.031 19.812 1 44.41 204 SER A O 1
ATOM 1629 N N . VAL A 1 205 ? -19.016 22.938 19.75 1 46.28 205 VAL A N 1
ATOM 1630 C CA . VAL A 1 205 ? -19.547 21.656 19.266 1 46.28 205 VAL A CA 1
ATOM 1631 C C . VAL A 1 205 ? -20.266 20.938 20.406 1 46.28 205 VAL A C 1
ATOM 1633 O O . VAL A 1 205 ? -21.172 20.125 20.172 1 46.28 205 VAL A O 1
ATOM 1636 N N . PHE A 1 206 ? -19.891 21.125 21.688 1 42.69 206 PHE A N 1
ATOM 1637 C CA . PHE A 1 206 ? -20.359 20.188 22.703 1 42.69 206 PHE A CA 1
ATOM 1638 C C . PHE A 1 206 ? -21.594 20.75 23.422 1 42.69 206 PHE A C 1
ATOM 1640 O O . PHE A 1 206 ? -22.406 20 23.938 1 42.69 206 PHE A O 1
ATOM 1647 N N . THR A 1 207 ? -21.578 22.078 23.938 1 42.25 207 THR A N 1
ATOM 1648 C CA . THR A 1 207 ? -22.688 22.547 24.766 1 42.25 207 THR A CA 1
ATOM 1649 C C . THR A 1 207 ? -23.375 23.734 24.109 1 42.25 207 THR A C 1
ATOM 1651 O O . THR A 1 207 ? -22.766 24.453 23.312 1 42.25 207 THR A O 1
ATOM 1654 N N . ASP A 1 208 ? -24.75 23.734 24.188 1 40.97 208 ASP A N 1
ATOM 1655 C CA . ASP A 1 208 ? -25.5 24.953 23.953 1 40.97 208 ASP A CA 1
ATOM 1656 C C . ASP A 1 208 ? -24.875 26.141 24.688 1 40.97 208 ASP A C 1
ATOM 1658 O O . ASP A 1 208 ? -24.672 26.078 25.906 1 40.97 208 ASP A O 1
ATOM 1662 N N . PRO A 1 209 ? -24.188 27.031 24.094 1 40.91 209 PRO A N 1
ATOM 1663 C CA . PRO A 1 209 ? -23.594 28.156 24.812 1 40.91 209 PRO A CA 1
ATOM 1664 C C . PRO A 1 209 ? -24.469 28.672 25.938 1 40.91 209 PRO A C 1
ATOM 1666 O O . PRO A 1 209 ? -23.984 29.328 26.859 1 40.91 209 PRO A O 1
ATOM 1669 N N . ASN A 1 210 ? -25.734 28.766 25.828 1 40.47 210 ASN A N 1
ATOM 1670 C CA . ASN A 1 210 ? -26.641 29.328 26.828 1 40.47 210 ASN A CA 1
ATOM 1671 C C . ASN A 1 210 ? -26.859 28.359 28 1 40.47 210 ASN A C 1
ATOM 1673 O O . ASN A 1 210 ? -27.578 28.688 28.938 1 40.47 210 ASN A O 1
ATOM 1677 N N . ALA A 1 211 ? -26.609 27.047 27.906 1 42 211 ALA A N 1
ATOM 1678 C CA . ALA A 1 211 ? -26.938 26.172 29.047 1 42 211 ALA A CA 1
ATOM 1679 C C . ALA A 1 211 ? -25.781 26.094 30.031 1 42 211 ALA A C 1
ATOM 1681 O O . ALA A 1 211 ? -24.625 26.266 29.641 1 42 211 ALA A O 1
ATOM 1682 N N . ALA A 1 212 ? -25.938 26.266 31.281 1 40.09 212 ALA A N 1
ATOM 1683 C CA . ALA A 1 212 ? -25.016 26.156 32.406 1 40.09 212 ALA A CA 1
ATOM 1684 C C . ALA A 1 212 ? -24.172 24.891 32.281 1 40.09 212 ALA A C 1
ATOM 1686 O O . ALA A 1 212 ? -24.672 23.812 31.984 1 40.09 212 ALA A O 1
ATOM 1687 N N . PRO A 1 213 ? -22.828 24.953 32.219 1 41.84 213 PRO A N 1
ATOM 1688 C CA . PRO A 1 213 ? -21.938 23.812 32.094 1 41.84 213 PRO A CA 1
ATOM 1689 C C . PRO A 1 213 ? -22.234 22.703 33.094 1 41.84 213 PRO A C 1
ATOM 1691 O O . PRO A 1 213 ? -22.297 22.984 34.312 1 41.84 213 PRO A O 1
ATOM 1694 N N . PRO A 1 214 ? -23 21.656 32.812 1 40.03 214 PRO A N 1
ATOM 1695 C CA . PRO A 1 214 ? -23.203 20.75 33.938 1 40.03 214 PRO A CA 1
ATOM 1696 C C . PRO A 1 214 ? -21.875 20.312 34.594 1 40.03 214 PRO A C 1
ATOM 1698 O O . PRO A 1 214 ? -20.828 20.375 33.938 1 40.03 214 PRO A O 1
ATOM 1701 N N . SER A 1 215 ? -21.766 20.25 35.938 1 39.03 215 SER A N 1
ATOM 1702 C CA . SER A 1 215 ? -20.625 19.75 36.688 1 39.03 215 SER A CA 1
ATOM 1703 C C . SER A 1 215 ? -20.078 18.453 36.062 1 39.03 215 SER A C 1
ATOM 1705 O O . SER A 1 215 ? -20.797 17.719 35.406 1 39.03 215 SER A O 1
ATOM 1707 N N . VAL A 1 216 ? -18.766 18.328 35.969 1 38.97 216 VAL A N 1
ATOM 1708 C CA . VAL A 1 216 ? -18.047 17.172 35.406 1 38.97 216 VAL A CA 1
ATOM 1709 C C . VAL A 1 216 ? -18.734 15.883 35.844 1 38.97 216 VAL A C 1
ATOM 1711 O O . VAL A 1 216 ? -18.906 14.969 35.031 1 38.97 216 VAL A O 1
ATOM 1714 N N . ILE A 1 217 ? -19.047 15.898 37.125 1 38.91 217 ILE A N 1
ATOM 1715 C CA . ILE A 1 217 ? -19.672 14.719 37.719 1 38.91 217 ILE A CA 1
ATOM 1716 C C . ILE A 1 217 ? -21.078 14.531 37.125 1 38.91 217 ILE A C 1
ATOM 1718 O O . ILE A 1 217 ? -21.484 13.406 36.844 1 38.91 217 ILE A O 1
ATOM 1722 N N . GLN A 1 218 ? -21.719 15.57 37.062 1 42.97 218 GLN A N 1
ATOM 1723 C CA . GLN A 1 218 ? -23.078 15.469 36.562 1 42.97 218 GLN A CA 1
ATOM 1724 C C . GLN A 1 218 ? -23.094 15.156 35.062 1 42.97 218 GLN A C 1
ATOM 1726 O O . GLN A 1 218 ? -23.969 14.438 34.562 1 42.97 218 GLN A O 1
ATOM 1731 N N . SER A 1 219 ? -22.078 15.617 34.406 1 40.25 219 SER A N 1
ATOM 1732 C CA . SER A 1 219 ? -21.969 15.297 33 1 40.25 219 SER A CA 1
ATOM 1733 C C . SER A 1 219 ? -21.594 13.828 32.781 1 40.25 219 SER A C 1
ATOM 1735 O O . SER A 1 219 ? -22.125 13.18 31.875 1 40.25 219 SER A O 1
ATOM 1737 N N . VAL A 1 220 ? -20.781 13.352 33.688 1 40.38 220 VAL A N 1
ATOM 1738 C CA . VAL A 1 220 ? -20.484 11.922 33.688 1 40.38 220 VAL A CA 1
ATOM 1739 C C . VAL A 1 220 ? -21.719 11.141 34.125 1 40.38 220 VAL A C 1
ATOM 1741 O O . VAL A 1 220 ? -22.047 10.094 33.562 1 40.38 220 VAL A O 1
ATOM 1744 N N . LYS A 1 221 ? -22.266 11.516 35.312 1 39.06 221 LYS A N 1
ATOM 1745 C CA . LYS A 1 221 ? -23.469 10.844 35.812 1 39.06 221 LYS A CA 1
ATOM 1746 C C . LYS A 1 221 ? -24.609 10.938 34.812 1 39.06 221 LYS A C 1
ATOM 1748 O O . LYS A 1 221 ? -25.328 9.961 34.594 1 39.06 221 LYS A O 1
ATOM 1753 N N . GLN A 1 222 ? -24.922 12.078 34.406 1 40.69 222 GLN A N 1
ATOM 1754 C CA . GLN A 1 222 ? -25.938 12.188 33.344 1 40.69 222 GLN A CA 1
ATOM 1755 C C . GLN A 1 222 ? -25.531 11.422 32.094 1 40.69 222 GLN A C 1
ATOM 1757 O O . GLN A 1 222 ? -26.375 10.875 31.391 1 40.69 222 GLN A O 1
ATOM 1762 N N . TYR A 1 223 ? -24.266 11.375 31.859 1 38.88 223 TYR A N 1
ATOM 1763 C CA . TYR A 1 223 ? -23.719 10.508 30.828 1 38.88 223 TYR A CA 1
ATOM 1764 C C . TYR A 1 223 ? -24.109 9.055 31.062 1 38.88 223 TYR A C 1
ATOM 1766 O O . TYR A 1 223 ? -24.516 8.352 30.141 1 38.88 223 TYR A O 1
ATOM 1774 N N . PHE A 1 224 ? -23.797 8.57 32.219 1 37.5 224 PHE A N 1
ATOM 1775 C CA . PHE A 1 224 ? -24.125 7.195 32.594 1 37.5 224 PHE A CA 1
ATOM 1776 C C . PHE A 1 224 ? -25.625 7.043 32.844 1 37.5 224 PHE A C 1
ATOM 1778 O O . PHE A 1 224 ? -26.172 5.957 32.656 1 37.5 224 PHE A O 1
ATOM 1785 N N . THR A 1 225 ? -26.109 7.84 33.625 1 36.03 225 THR A N 1
ATOM 1786 C CA . THR A 1 225 ? -27.531 7.68 33.906 1 36.03 225 THR A CA 1
ATOM 1787 C C . THR A 1 225 ? -28.375 8.117 32.688 1 36.03 225 THR A C 1
ATOM 1789 O O . THR A 1 225 ? -29.391 7.496 32.406 1 36.03 225 THR A O 1
ATOM 1792 N N . ARG A 1 226 ? -28.438 9.523 32.562 1 39.16 226 ARG A N 1
ATOM 1793 C CA . ARG A 1 226 ? -29.375 10.016 31.547 1 39.16 226 ARG A CA 1
ATOM 1794 C C . ARG A 1 226 ? -28.828 9.805 30.141 1 39.16 226 ARG A C 1
ATOM 1796 O O . ARG A 1 226 ? -27.75 10.312 29.812 1 39.16 226 ARG A O 1
ATOM 1803 N N . GLY A 1 227 ? -28.375 8.703 29.547 1 33.78 227 GLY A N 1
ATOM 1804 C CA . GLY A 1 227 ? -27.922 8.219 28.25 1 33.78 227 GLY A CA 1
ATOM 1805 C C . GLY A 1 227 ? -27.062 9.219 27.516 1 33.78 227 GLY A C 1
ATOM 1806 O O . GLY A 1 227 ? -26.984 10.391 27.891 1 33.78 227 GLY A O 1
ATOM 1807 N N . CYS A 1 228 ? -25.984 8.781 26.516 1 39.72 228 CYS A N 1
ATOM 1808 C CA . CYS A 1 228 ? -24.969 9.312 25.625 1 39.72 228 CYS A CA 1
ATOM 1809 C C . CYS A 1 228 ? -25.453 10.594 24.953 1 39.72 228 CYS A C 1
ATOM 1811 O O . CYS A 1 228 ? -25.672 10.625 23.734 1 39.72 228 CYS A O 1
ATOM 1813 N N . VAL A 1 229 ? -26.281 11.328 25.422 1 38.28 229 VAL A N 1
ATOM 1814 C CA . VAL A 1 229 ? -27.125 12.281 24.703 1 38.28 229 VAL A CA 1
ATOM 1815 C C . VAL A 1 229 ? -26.281 13.492 24.297 1 38.28 229 VAL A C 1
ATOM 1817 O O . VAL A 1 229 ? -26.422 14.57 24.891 1 38.28 229 VAL A O 1
ATOM 1820 N N . LEU A 1 230 ? -24.984 13.641 24.609 1 46.75 230 LEU A N 1
ATOM 1821 C CA . LEU A 1 230 ? -24.516 14.828 23.906 1 46.75 230 LEU A CA 1
ATOM 1822 C C . LEU A 1 230 ? -25.094 14.867 22.484 1 46.75 230 LEU A C 1
ATOM 1824 O O . LEU A 1 230 ? -25.188 13.836 21.828 1 46.75 230 LEU A O 1
ATOM 1828 N N . ASP A 1 231 ? -26.016 15.812 22.25 1 53.19 231 ASP A N 1
ATOM 1829 C CA . ASP A 1 231 ? -26.906 15.992 21.094 1 53.19 231 ASP A CA 1
ATOM 1830 C C . ASP A 1 231 ? -26.125 15.945 19.781 1 53.19 231 ASP A C 1
ATOM 1832 O O . ASP A 1 231 ? -25.391 16.875 19.469 1 53.19 231 ASP A O 1
ATOM 1836 N N . ILE A 1 232 ? -25.812 14.836 19.234 1 64.31 232 ILE A N 1
ATOM 1837 C CA . ILE A 1 232 ? -25.281 14.586 17.906 1 64.31 232 ILE A CA 1
ATOM 1838 C C . ILE A 1 232 ? -25.828 15.625 16.922 1 64.31 232 ILE A C 1
ATOM 1840 O O . ILE A 1 232 ? -25.156 15.984 15.953 1 64.31 232 ILE A O 1
ATOM 1844 N N . SER A 1 233 ? -26.953 16.188 17.391 1 71.31 233 SER A N 1
ATOM 1845 C CA . SER A 1 233 ? -27.578 17.156 16.5 1 71.31 233 SER A CA 1
ATOM 1846 C C . SER A 1 233 ? -26.781 18.453 16.453 1 71.31 233 SER A C 1
ATOM 1848 O O . SER A 1 233 ? -26.688 19.094 15.406 1 71.31 233 SER A O 1
ATOM 1850 N N . HIS A 1 234 ? -26.281 18.766 17.578 1 71.94 234 HIS A N 1
ATOM 1851 C CA . HIS A 1 234 ? -25.469 19.969 17.609 1 71.94 234 HIS A CA 1
ATOM 1852 C C . HIS A 1 234 ? -24.172 19.797 16.812 1 71.94 234 HIS A C 1
ATOM 1854 O O . HIS A 1 234 ? -23.766 20.688 16.062 1 71.94 234 HIS A O 1
ATOM 1860 N N . LEU A 1 235 ? -23.594 18.656 17.016 1 77.06 235 LEU A N 1
ATOM 1861 C CA . LEU A 1 235 ? -22.391 18.359 16.25 1 77.06 235 LEU A CA 1
ATOM 1862 C C . LEU A 1 235 ? -22.672 18.375 14.75 1 77.06 235 LEU A C 1
ATOM 1864 O O . LEU A 1 235 ? -21.891 18.922 13.977 1 77.06 235 LEU A O 1
ATOM 1868 N N . GLU A 1 236 ? -23.797 17.828 14.406 1 82.81 236 GLU A N 1
ATOM 1869 C CA . GLU A 1 236 ? -24.188 17.812 13 1 82.81 236 GLU A CA 1
ATOM 1870 C C . GLU A 1 236 ? -24.344 19.234 12.461 1 82.81 236 GLU A C 1
ATOM 1872 O O . GLU A 1 236 ? -23.859 19.531 11.359 1 82.81 236 GLU A O 1
ATOM 1877 N N . ARG A 1 237 ? -24.969 20.016 13.227 1 81.69 237 ARG A N 1
ATOM 1878 C CA . ARG A 1 237 ? -25.188 21.406 12.812 1 81.69 237 ARG A CA 1
ATOM 1879 C C . ARG A 1 237 ? -23.875 22.141 12.625 1 81.69 237 ARG A C 1
ATOM 1881 O O . ARG A 1 237 ? -23.672 22.812 11.617 1 81.69 237 ARG A O 1
ATOM 1888 N N . VAL A 1 238 ? -23.031 22.031 13.516 1 79.06 238 VAL A N 1
ATOM 1889 C CA . VAL A 1 238 ? -21.75 22.734 13.477 1 79.06 238 VAL A CA 1
ATOM 1890 C C . VAL A 1 238 ? -20.906 22.219 12.305 1 79.06 238 VAL A C 1
ATOM 1892 O O . VAL A 1 238 ? -20.266 23 11.609 1 79.06 238 VAL A O 1
ATOM 1895 N N . MET A 1 239 ? -20.922 20.953 12.055 1 87.19 239 MET A N 1
ATOM 1896 C CA . MET A 1 239 ? -20.125 20.375 10.977 1 87.19 239 MET A CA 1
ATOM 1897 C C . MET A 1 239 ? -20.672 20.766 9.609 1 87.19 239 MET A C 1
ATOM 1899 O O . MET A 1 239 ? -19.906 21.016 8.68 1 87.19 239 MET A O 1
ATOM 1903 N N . LYS A 1 240 ? -21.969 20.844 9.539 1 88.5 240 LYS A N 1
ATOM 1904 C CA . LYS A 1 240 ? -22.578 21.312 8.297 1 88.5 240 LYS A CA 1
ATOM 1905 C C . LYS A 1 240 ? -22.188 22.75 7.992 1 88.5 240 LYS A C 1
ATOM 1907 O O . LYS A 1 240 ? -21.953 23.094 6.832 1 88.5 240 LYS A O 1
ATOM 1912 N N . LEU A 1 241 ? -22.094 23.516 9.023 1 83.88 241 LEU A N 1
ATOM 1913 C CA . LEU A 1 241 ? -21.703 24.906 8.844 1 83.88 241 LEU A CA 1
ATOM 1914 C C . LEU A 1 241 ? -20.219 25.031 8.508 1 83.88 241 LEU A C 1
ATOM 1916 O O . LEU A 1 241 ? -19.828 25.828 7.652 1 83.88 241 LEU A O 1
ATOM 1920 N N . LEU A 1 242 ? -19.438 24.234 9.109 1 84.75 242 LEU A N 1
ATOM 1921 C CA . LEU A 1 242 ? -17.984 24.344 8.992 1 84.75 242 LEU A CA 1
ATOM 1922 C C . LEU A 1 242 ? -17.5 23.703 7.695 1 84.75 242 LEU A C 1
ATOM 1924 O O . LEU A 1 242 ? -16.594 24.219 7.043 1 84.75 242 LEU A O 1
ATOM 1928 N N . ILE A 1 243 ? -18.016 22.609 7.262 1 89.81 243 ILE A N 1
ATOM 1929 C CA . ILE A 1 243 ? -17.516 21.812 6.148 1 89.81 243 ILE A CA 1
ATOM 1930 C C . ILE A 1 243 ? -18.375 22.047 4.914 1 89.81 243 ILE A C 1
ATOM 1932 O O . ILE A 1 243 ? -17.875 22.062 3.787 1 89.81 243 ILE A O 1
ATOM 1936 N N . GLY A 1 244 ? -19.625 22.281 5.176 1 88.88 244 GLY A N 1
ATOM 1937 C CA . GLY A 1 244 ? -20.547 22.406 4.062 1 88.88 244 GLY A CA 1
ATOM 1938 C C . GLY A 1 244 ? -21.125 21.078 3.607 1 88.88 244 GLY A C 1
ATOM 1939 O O . GLY A 1 244 ? -20.875 20.047 4.238 1 88.88 244 GLY A O 1
ATOM 1940 N N . ASP A 1 245 ? -21.875 21.125 2.512 1 91.38 245 ASP A N 1
ATOM 1941 C CA . ASP A 1 245 ? -22.594 19.953 2.008 1 91.38 245 ASP A CA 1
ATOM 1942 C C . ASP A 1 245 ? -21.859 19.344 0.811 1 91.38 245 ASP A C 1
ATOM 1944 O O . ASP A 1 245 ? -22.453 19.203 -0.266 1 91.38 245 ASP A O 1
ATOM 1948 N N . PHE A 1 246 ? -20.625 18.984 1.08 1 94.5 246 PHE A N 1
ATOM 1949 C CA . PHE A 1 246 ? -19.828 18.406 0.005 1 94.5 246 PHE A CA 1
ATOM 1950 C C . PHE A 1 246 ? -19.641 16.906 0.21 1 94.5 246 PHE A C 1
ATOM 1952 O O . PHE A 1 246 ? -19.469 16.438 1.34 1 94.5 246 PHE A O 1
ATOM 1959 N N . THR A 1 247 ? -19.75 16.141 -0.883 1 95.31 247 THR A N 1
ATOM 1960 C CA . THR A 1 247 ? -19.359 14.742 -0.859 1 95.31 247 THR A CA 1
ATOM 1961 C C . THR A 1 247 ? -17.844 14.609 -0.954 1 95.31 247 THR A C 1
ATOM 1963 O O . THR A 1 247 ? -17.141 15.578 -1.244 1 95.31 247 THR A O 1
ATOM 1966 N N . PHE A 1 248 ? -17.344 13.461 -0.681 1 94.94 248 PHE A N 1
ATOM 1967 C CA . PHE A 1 248 ? -15.906 13.25 -0.786 1 94.94 248 PHE A CA 1
ATOM 1968 C C . PHE A 1 248 ? -15.422 13.531 -2.205 1 94.94 248 PHE A C 1
ATOM 1970 O O . PHE A 1 248 ? -14.344 14.102 -2.398 1 94.94 248 PHE A O 1
ATOM 1977 N N . GLN A 1 249 ? -16.203 13.125 -3.162 1 93.62 249 GLN A N 1
ATOM 1978 C CA . GLN A 1 249 ? -15.844 13.383 -4.551 1 93.62 249 GLN A CA 1
ATOM 1979 C C . GLN A 1 249 ? -15.812 14.883 -4.84 1 93.62 249 GLN A C 1
ATOM 1981 O O . GLN A 1 249 ? -14.875 15.383 -5.461 1 93.62 249 GLN A O 1
ATOM 1986 N N . GLU A 1 250 ? -16.828 15.57 -4.398 1 94.5 250 GLU A N 1
ATOM 1987 C CA . GLU A 1 250 ? -16.906 17.016 -4.621 1 94.5 250 GLU A CA 1
ATOM 1988 C C . GLU A 1 250 ? -15.758 17.734 -3.918 1 94.5 250 GLU A C 1
ATOM 1990 O O . GLU A 1 250 ? -15.195 18.688 -4.461 1 94.5 250 GLU A O 1
ATOM 1995 N N . ALA A 1 251 ? -15.516 17.297 -2.721 1 95.81 251 ALA A N 1
ATOM 1996 C CA . ALA A 1 251 ? -14.406 17.891 -1.979 1 95.81 251 ALA A CA 1
ATOM 1997 C C . ALA A 1 251 ? -13.086 17.719 -2.727 1 95.81 251 ALA A C 1
ATOM 1999 O O . ALA A 1 251 ? -12.289 18.656 -2.818 1 95.81 251 ALA A O 1
ATOM 2000 N N . TYR A 1 252 ? -12.867 16.609 -3.268 1 95.12 252 TYR A N 1
ATOM 2001 C CA . TYR A 1 252 ? -11.656 16.312 -4.023 1 95.12 252 TYR A CA 1
ATOM 2002 C C . TYR A 1 252 ? -11.562 17.203 -5.266 1 95.12 252 TYR A C 1
ATOM 2004 O O . TYR A 1 252 ? -10.508 17.766 -5.555 1 95.12 252 TYR A O 1
ATOM 2012 N N . ASP A 1 253 ? -12.617 17.281 -5.969 1 93.12 253 ASP A N 1
ATOM 2013 C CA . ASP A 1 253 ? -12.648 18.078 -7.191 1 93.12 253 ASP A CA 1
ATOM 2014 C C . ASP A 1 253 ? -12.406 19.562 -6.898 1 93.12 253 ASP A C 1
ATOM 2016 O O . ASP A 1 253 ? -11.797 20.266 -7.703 1 93.12 253 ASP A O 1
ATOM 2020 N N . ARG A 1 254 ? -12.836 19.938 -5.766 1 93.19 254 ARG A N 1
ATOM 2021 C CA . ARG A 1 254 ? -12.781 21.344 -5.398 1 93.19 254 ARG A CA 1
ATOM 2022 C C . ARG A 1 254 ? -11.398 21.719 -4.871 1 93.19 254 ARG A C 1
ATOM 2024 O O . ARG A 1 254 ? -10.852 22.766 -5.227 1 93.19 254 ARG A O 1
ATOM 2031 N N . SER A 1 255 ? -10.828 20.953 -4.047 1 93.38 255 SER A N 1
ATOM 2032 C CA . SER A 1 255 ? -9.617 21.344 -3.318 1 93.38 255 SER A CA 1
ATOM 2033 C C . SER A 1 255 ? -8.383 20.641 -3.887 1 93.38 255 SER A C 1
ATOM 2035 O O . SER A 1 255 ? -7.266 21.141 -3.75 1 93.38 255 SER A O 1
ATOM 2037 N N . GLY A 1 256 ? -8.547 19.438 -4.418 1 91.81 256 GLY A N 1
ATOM 2038 C CA . GLY A 1 256 ? -7.418 18.641 -4.879 1 91.81 256 GLY A CA 1
ATOM 2039 C C . GLY A 1 256 ? -6.785 17.812 -3.777 1 91.81 256 GLY A C 1
ATOM 2040 O O . GLY A 1 256 ? -5.918 16.969 -4.043 1 91.81 256 GLY A O 1
ATOM 2041 N N . TYR A 1 257 ? -7.195 18.047 -2.535 1 95.25 257 TYR A N 1
ATOM 2042 C CA . TYR A 1 257 ? -6.719 17.219 -1.436 1 95.25 257 TYR A CA 1
ATOM 2043 C C . TYR A 1 257 ? -7.445 15.875 -1.407 1 95.25 257 TYR A C 1
ATOM 2045 O O . TYR A 1 257 ? -8.633 15.797 -1.744 1 95.25 257 TYR A O 1
ATOM 2053 N N . ILE A 1 258 ? -6.742 14.867 -1.104 1 95.81 258 ILE A N 1
ATOM 2054 C CA . ILE A 1 258 ? -7.348 13.562 -0.857 1 95.81 258 ILE A CA 1
ATOM 2055 C C . ILE A 1 258 ? -7.684 13.422 0.625 1 95.81 258 ILE A C 1
ATOM 2057 O O . ILE A 1 258 ? -6.809 13.109 1.438 1 95.81 258 ILE A O 1
ATOM 2061 N N . LEU A 1 259 ? -8.922 13.656 0.901 1 96.06 259 LEU A N 1
ATOM 2062 C CA . LEU A 1 259 ? -9.406 13.625 2.277 1 96.06 259 LEU A CA 1
ATOM 2063 C C . LEU A 1 259 ? -9.773 12.203 2.691 1 96.06 259 LEU A C 1
ATOM 2065 O O . LEU A 1 259 ? -10.477 11.5 1.959 1 96.06 259 LEU A O 1
ATOM 2069 N N . ASN A 1 260 ? -9.234 11.781 3.793 1 94.19 260 ASN A N 1
ATOM 2070 C CA . ASN A 1 260 ? -9.539 10.477 4.367 1 94.19 260 ASN A CA 1
ATOM 2071 C C . ASN A 1 260 ? -10.047 10.602 5.801 1 94.19 260 ASN A C 1
ATOM 2073 O O . ASN A 1 260 ? -9.453 11.312 6.613 1 94.19 260 ASN A O 1
ATOM 2077 N N . VAL A 1 261 ? -11.141 9.945 6.102 1 91 261 VAL A N 1
ATOM 2078 C CA . VAL A 1 261 ? -11.703 9.93 7.445 1 91 261 VAL A CA 1
ATOM 2079 C C . VAL A 1 261 ? -11.852 8.484 7.926 1 91 261 VAL A C 1
ATOM 2081 O O . VAL A 1 261 ? -12.414 7.648 7.227 1 91 261 VAL A O 1
ATOM 2084 N N . THR A 1 262 ? -11.305 8.258 8.984 1 82.75 262 THR A N 1
ATOM 2085 C CA . THR A 1 262 ? -11.414 6.914 9.539 1 82.75 262 THR A CA 1
ATOM 2086 C C . THR A 1 262 ? -12.711 6.758 10.328 1 82.75 262 THR A C 1
ATOM 2088 O O . THR A 1 262 ? -13.047 7.617 11.148 1 82.75 262 THR A O 1
ATOM 2091 N N . VAL A 1 263 ? -13.445 5.68 9.984 1 74 263 VAL A N 1
ATOM 2092 C CA . VAL A 1 263 ? -14.68 5.398 10.711 1 74 263 VAL A CA 1
ATOM 2093 C C . VAL A 1 263 ? -14.664 3.957 11.211 1 74 263 VAL A C 1
ATOM 2095 O O . VAL A 1 263 ? -14.156 3.061 10.531 1 74 263 VAL A O 1
ATOM 2098 N N . SER A 1 264 ? -14.781 3.668 12.484 1 58.5 264 SER A N 1
ATOM 2099 C CA . SER A 1 264 ? -14.859 2.311 13.008 1 58.5 264 SER A CA 1
ATOM 2100 C C . SER A 1 264 ? -16.312 1.824 13.07 1 58.5 264 SER A C 1
ATOM 2102 O O . SER A 1 264 ? -17.188 2.551 13.523 1 58.5 264 SER A O 1
ATOM 2104 N N . CYS A 1 265 ? -16.719 0.9 12.211 1 51.5 265 CYS A N 1
ATOM 2105 C CA . CYS A 1 265 ? -18.078 0.369 12.289 1 51.5 265 CYS A CA 1
ATOM 2106 C C . CYS A 1 265 ? -18.188 -0.727 13.344 1 51.5 265 CYS A C 1
ATOM 2108 O O . CYS A 1 265 ? -17.219 -1.447 13.586 1 51.5 265 CYS A O 1
ATOM 2110 N N . GLY A 1 266 ? -19.062 -0.473 14.406 1 47.16 266 GLY A N 1
ATOM 2111 C CA . GLY A 1 266 ? -19.328 -1.524 15.375 1 47.16 266 GLY A CA 1
ATOM 2112 C C . GLY A 1 266 ? -19.344 -2.912 14.766 1 47.16 266 GLY A C 1
ATOM 2113 O O . GLY A 1 266 ? -18.891 -3.877 15.383 1 47.16 266 GLY A O 1
ATOM 2114 N N . SER A 1 267 ? -20.141 -2.98 13.742 1 45.84 267 SER A N 1
ATOM 2115 C CA . SER A 1 267 ? -20.078 -4.316 13.156 1 45.84 267 SER A CA 1
ATOM 2116 C C . SER A 1 267 ? -18.891 -4.438 12.203 1 45.84 267 SER A C 1
ATOM 2118 O O . SER A 1 267 ? -18.703 -3.604 11.312 1 45.84 267 SER A O 1
ATOM 2120 N N . LEU A 1 268 ? -17.859 -5.07 12.695 1 44.78 268 LEU A N 1
ATOM 2121 C CA . LEU A 1 268 ? -16.5 -5.246 12.188 1 44.78 268 LEU A CA 1
ATOM 2122 C C . LEU A 1 268 ? -16.5 -5.387 10.672 1 44.78 268 LEU A C 1
ATOM 2124 O O . LEU A 1 268 ? -15.523 -5.027 10.008 1 44.78 268 LEU A O 1
ATOM 2128 N N . PHE A 1 269 ? -17.719 -5.773 10.078 1 49 269 PHE A N 1
ATOM 2129 C CA . PHE A 1 269 ? -17.5 -6.301 8.734 1 49 269 PHE A CA 1
ATOM 2130 C C . PHE A 1 269 ? -18.234 -5.473 7.695 1 49 269 PHE A C 1
ATOM 2132 O O . PHE A 1 269 ? -18.219 -5.789 6.504 1 49 269 PHE A O 1
ATOM 2139 N N . GLU A 1 270 ? -19 -4.332 8.078 1 51.59 270 GLU A N 1
ATOM 2140 C CA . GLU A 1 270 ? -19.922 -3.777 7.082 1 51.59 270 GLU A CA 1
ATOM 2141 C C . GLU A 1 270 ? -19.266 -2.635 6.309 1 51.59 270 GLU A C 1
ATOM 2143 O O . GLU A 1 270 ? -19.641 -2.35 5.172 1 51.59 270 GLU A O 1
ATOM 2148 N N . MET A 1 271 ? -18.469 -1.893 6.984 1 54.12 271 MET A N 1
ATOM 2149 C CA . MET A 1 271 ? -18.141 -0.63 6.332 1 54.12 271 MET A CA 1
ATOM 2150 C C . MET A 1 271 ? -16.625 -0.468 6.215 1 54.12 271 MET A C 1
ATOM 2152 O O . MET A 1 271 ? -15.875 -0.999 7.035 1 54.12 271 MET A O 1
ATOM 2156 N N . PRO A 1 272 ? -16.328 0.288 4.973 1 57.03 272 PRO A N 1
ATOM 2157 C CA . PRO A 1 272 ? -14.906 0.623 4.914 1 57.03 272 PRO A CA 1
ATOM 2158 C C . PRO A 1 272 ? -14.438 1.399 6.141 1 57.03 272 PRO A C 1
ATOM 2160 O O . PRO A 1 272 ? -15.156 2.266 6.645 1 57.03 272 PRO A O 1
ATOM 2163 N N . SER A 1 273 ? -13.383 1.034 6.57 1 70.19 273 SER A N 1
ATOM 2164 C CA . SER A 1 273 ? -12.797 1.664 7.746 1 70.19 273 SER A CA 1
ATOM 2165 C C . SER A 1 273 ? -12.164 3.01 7.398 1 70.19 273 SER A C 1
ATOM 2167 O O . SER A 1 273 ? -11.922 3.834 8.281 1 70.19 273 SER A O 1
ATOM 2169 N N . LEU A 1 274 ? -12.055 3.336 6.043 1 83.88 274 LEU A N 1
ATOM 2170 C CA . LEU A 1 274 ? -11.484 4.594 5.574 1 83.88 274 LEU A CA 1
ATOM 2171 C C . LEU A 1 274 ? -12.344 5.207 4.477 1 83.88 274 LEU A C 1
ATOM 2173 O O . LEU A 1 274 ? -12.469 4.641 3.389 1 83.88 274 LEU A O 1
ATOM 2177 N N . LEU A 1 275 ? -12.969 6.32 4.766 1 89.06 275 LEU A N 1
ATOM 2178 C CA . LEU A 1 275 ? -13.852 6.973 3.809 1 89.06 275 LEU A CA 1
ATOM 2179 C C . LEU A 1 275 ? -13.102 8.047 3.023 1 89.06 275 LEU A C 1
ATOM 2181 O O . LEU A 1 275 ? -12.391 8.859 3.605 1 89.06 275 LEU A O 1
ATOM 2185 N N . ASN A 1 276 ? -13.219 8.016 1.752 1 92.88 276 ASN A N 1
ATOM 2186 C CA . ASN A 1 276 ? -12.609 8.977 0.841 1 92.88 276 ASN A CA 1
ATOM 2187 C C . ASN A 1 276 ? -13.297 8.984 -0.517 1 92.88 276 ASN A C 1
ATOM 2189 O O . ASN A 1 276 ? -14.383 8.414 -0.669 1 92.88 276 ASN A O 1
ATOM 2193 N N . TYR A 1 277 ? -12.719 9.617 -1.462 1 91.69 277 TYR A N 1
ATOM 2194 C CA . TYR A 1 277 ? -13.391 9.805 -2.744 1 91.69 277 TYR A CA 1
ATOM 2195 C C . TYR A 1 277 ? -13.383 8.516 -3.555 1 91.69 277 TYR A C 1
ATOM 2197 O O . TYR A 1 277 ? -14.117 8.391 -4.535 1 91.69 277 TYR A O 1
ATOM 2205 N N . ILE A 1 278 ? -12.578 7.555 -3.131 1 87.88 278 ILE A N 1
ATOM 2206 C CA . ILE A 1 278 ? -12.531 6.27 -3.824 1 87.88 278 ILE A CA 1
ATOM 2207 C C . ILE A 1 278 ? -13.508 5.297 -3.172 1 87.88 278 ILE A C 1
ATOM 2209 O O . ILE A 1 278 ? -14.344 4.699 -3.854 1 87.88 278 ILE A O 1
ATOM 2213 N N . THR A 1 279 ? -13.516 5.199 -1.893 1 84.56 279 THR A N 1
ATOM 2214 C CA . THR A 1 279 ? -14.281 4.188 -1.17 1 84.56 279 THR A CA 1
ATOM 2215 C C . THR A 1 279 ? -15.711 4.664 -0.929 1 84.56 279 THR A C 1
ATOM 2217 O O . THR A 1 279 ? -16.625 3.852 -0.834 1 84.56 279 THR A O 1
ATOM 2220 N N . ALA A 1 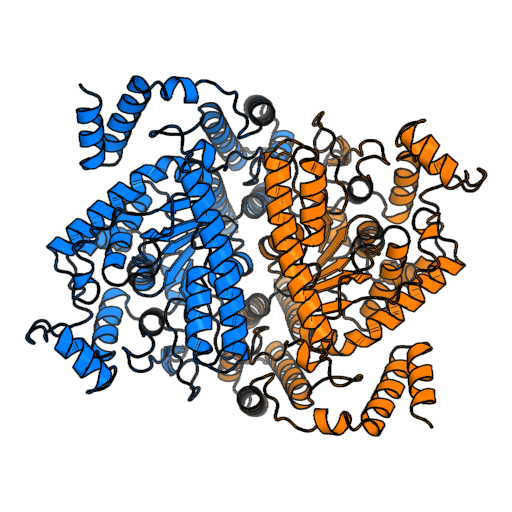280 ? -15.859 5.926 -0.734 1 87.69 280 ALA A N 1
ATOM 2221 C CA . ALA A 1 280 ? -17.188 6.492 -0.453 1 87.69 280 ALA A CA 1
ATOM 2222 C C . ALA A 1 280 ? -17.344 7.855 -1.121 1 87.69 280 ALA A C 1
ATOM 2224 O O . ALA A 1 280 ? -17.594 8.859 -0.448 1 87.69 280 ALA A O 1
ATOM 2225 N N . PRO A 1 281 ? -17.344 7.891 -2.447 1 89.06 281 PRO A N 1
ATOM 2226 C CA . PRO A 1 281 ? -17.344 9.156 -3.182 1 89.06 281 PRO A CA 1
ATOM 2227 C C . PRO A 1 281 ? -18.594 9.992 -2.916 1 89.06 281 PRO A C 1
ATOM 2229 O O . PRO A 1 281 ? -18.531 11.227 -2.932 1 89.06 281 PRO A O 1
ATOM 2232 N N . ASN A 1 282 ? -19.734 9.344 -2.594 1 90.06 282 ASN A N 1
ATOM 2233 C CA . ASN A 1 282 ? -21 10.062 -2.525 1 90.06 282 ASN A CA 1
ATOM 2234 C C . ASN A 1 282 ? -21.391 10.367 -1.083 1 90.06 282 ASN A C 1
ATOM 2236 O O . ASN A 1 282 ? -22.438 10.969 -0.835 1 90.06 282 ASN A O 1
ATOM 2240 N N . VAL A 1 283 ? -20.547 9.992 -0.178 1 91 283 VAL A N 1
ATOM 2241 C CA . VAL A 1 283 ? -20.844 10.258 1.227 1 91 283 VAL A CA 1
ATOM 2242 C C . VAL A 1 283 ? -20.547 11.727 1.546 1 91 283 VAL A C 1
ATOM 2244 O O . VAL A 1 283 ? -19.562 12.289 1.089 1 91 283 VAL A O 1
ATOM 2247 N N . LEU A 1 284 ? -21.516 12.266 2.266 1 93.94 284 LEU A N 1
ATOM 2248 C CA . LEU A 1 284 ? -21.312 13.641 2.719 1 93.94 284 LEU A CA 1
ATOM 2249 C C . LEU A 1 284 ? -20.234 13.711 3.785 1 93.94 284 LEU A C 1
ATOM 2251 O O . LEU A 1 284 ? -20.297 13.016 4.797 1 93.94 284 LEU A O 1
ATOM 2255 N N . VAL A 1 285 ? -19.266 14.617 3.555 1 95.25 285 VAL A N 1
ATOM 2256 C CA . VAL A 1 285 ? -18.062 14.688 4.383 1 95.25 285 VAL A CA 1
ATOM 2257 C C . VAL A 1 285 ? -18.438 14.992 5.828 1 95.25 285 VAL A C 1
ATOM 2259 O O . VAL A 1 285 ? -17.906 14.391 6.762 1 95.25 285 VAL A O 1
ATOM 2262 N N . TRP A 1 286 ? -19.438 15.938 6.02 1 91.5 286 TRP A N 1
ATOM 2263 C CA . TRP A 1 286 ? -19.828 16.312 7.379 1 91.5 286 TRP A CA 1
ATOM 2264 C C . TRP A 1 286 ? -20.359 15.109 8.141 1 91.5 286 TRP A C 1
ATOM 2266 O O . TRP A 1 286 ? -20.141 14.977 9.352 1 91.5 286 TRP A O 1
ATOM 2276 N N . SER A 1 287 ? -21.078 14.227 7.488 1 90.19 287 SER A N 1
ATOM 2277 C CA . SER A 1 287 ? -21.641 13.062 8.156 1 90.19 287 SER A CA 1
ATOM 2278 C C . SER A 1 287 ? -20.562 12.078 8.578 1 90.19 287 SER A C 1
ATOM 2280 O O . SER A 1 287 ? -20.703 11.406 9.609 1 90.19 287 SER A O 1
ATOM 2282 N N . ALA A 1 288 ? -19.516 11.984 7.762 1 89.25 288 ALA A N 1
ATOM 2283 C CA . ALA A 1 288 ? -18.375 11.133 8.125 1 89.25 288 ALA A CA 1
ATOM 2284 C C . ALA A 1 288 ? -17.688 11.656 9.383 1 89.25 288 ALA A C 1
ATOM 2286 O O . ALA A 1 288 ? -17.281 10.867 10.242 1 89.25 288 ALA A O 1
ATOM 2287 N N . VAL A 1 289 ? -17.531 12.938 9.461 1 88.38 289 VAL A N 1
ATOM 2288 C CA . VAL A 1 289 ? -16.891 13.547 10.617 1 88.38 289 VAL A CA 1
ATOM 2289 C C . VAL A 1 289 ? -17.734 13.305 11.867 1 88.38 289 VAL A C 1
ATOM 2291 O O . VAL A 1 289 ? -17.203 12.969 12.93 1 88.38 289 VAL A O 1
ATOM 2294 N N . VAL A 1 290 ? -19.016 13.461 11.719 1 84 290 VAL A N 1
ATOM 2295 C CA . VAL A 1 290 ? -19.922 13.227 12.852 1 84 290 VAL A CA 1
ATOM 2296 C C . VAL A 1 290 ? -19.797 11.773 13.297 1 84 290 VAL A C 1
ATOM 2298 O O . VAL A 1 290 ? -19.75 11.484 14.5 1 84 290 VAL A O 1
ATOM 2301 N N . ALA A 1 291 ? -19.719 10.93 12.32 1 80.94 291 ALA A N 1
ATOM 2302 C CA . ALA A 1 291 ? -19.641 9.5 12.625 1 80.94 291 ALA A CA 1
ATOM 2303 C C . ALA A 1 291 ? -18.359 9.172 13.375 1 80.94 291 ALA A C 1
ATOM 2305 O O . ALA A 1 291 ? -18.375 8.391 14.336 1 80.94 291 ALA A O 1
ATOM 2306 N N . THR A 1 292 ? -17.234 9.688 12.93 1 80.44 292 THR A N 1
ATOM 2307 C CA . THR A 1 292 ? -15.953 9.375 13.555 1 80.44 292 THR A CA 1
ATOM 2308 C C . THR A 1 292 ? -15.859 10.008 14.938 1 80.44 292 THR A C 1
ATOM 2310 O O . THR A 1 292 ? -15.117 9.523 15.797 1 80.44 292 THR A O 1
ATOM 2313 N N . CYS A 1 293 ? -16.547 11.062 15.172 1 73.88 293 CYS A N 1
ATOM 2314 C CA . CYS A 1 293 ? -16.531 11.75 16.469 1 73.88 293 CYS A CA 1
ATOM 2315 C C . CYS A 1 293 ? -17.469 11.078 17.453 1 73.88 293 CYS A C 1
ATOM 2317 O O . CYS A 1 293 ? -17.453 11.391 18.641 1 73.88 293 CYS A O 1
ATOM 2319 N N . SER A 1 294 ? -18.328 10.242 16.906 1 65.44 294 SER A N 1
ATOM 2320 C CA . SER A 1 294 ? -19.344 9.633 17.75 1 65.44 294 SER A CA 1
ATOM 2321 C C . SER A 1 294 ? -18.75 8.516 18.609 1 65.44 294 SER A C 1
ATOM 2323 O O . SER A 1 294 ? -18.219 7.539 18.078 1 65.44 294 SER A O 1
ATOM 2325 N N . VAL A 1 295 ? -18.062 8.82 19.75 1 52.81 295 VAL A N 1
ATOM 2326 C CA . VAL A 1 295 ? -17.438 7.898 20.703 1 52.81 295 VAL A CA 1
ATOM 2327 C C . VAL A 1 295 ? -18.5 6.957 21.281 1 52.81 295 VAL A C 1
ATOM 2329 O O . VAL A 1 295 ? -19.625 7.383 21.578 1 52.81 295 VAL A O 1
ATOM 2332 N N . PRO A 1 296 ? -17.938 5.59 21.438 1 46.59 296 PRO A N 1
ATOM 2333 C CA . PRO A 1 296 ? -18.828 4.648 22.109 1 46.59 296 PRO A CA 1
ATOM 2334 C C . PRO A 1 296 ? -19.281 5.133 23.484 1 46.59 296 PRO A C 1
ATOM 2336 O O . PRO A 1 296 ? -18.516 5.816 24.172 1 46.59 296 PRO A O 1
ATOM 2339 N N . PHE A 1 297 ? -20.5 5.449 23.578 1 43.59 297 PHE A N 1
ATOM 2340 C CA . PHE A 1 297 ? -21.188 5.695 24.859 1 43.59 297 PHE A CA 1
ATOM 2341 C C . PHE A 1 297 ? -21.578 7.16 24.984 1 43.59 297 PHE A C 1
ATOM 2343 O O . PHE A 1 297 ? -22.391 7.516 25.828 1 43.59 297 PHE A O 1
ATOM 2350 N N . LEU A 1 298 ? -20.812 7.941 24.219 1 46.03 298 LEU A N 1
ATOM 2351 C CA . LEU A 1 298 ? -21.125 9.344 24.438 1 46.03 298 LEU A CA 1
ATOM 2352 C C . LEU A 1 298 ? -22.156 9.836 23.422 1 46.03 298 LEU A C 1
ATOM 2354 O O . LEU A 1 298 ? -22.969 10.703 23.734 1 46.03 298 LEU A O 1
ATOM 2358 N N . PHE A 1 299 ? -22.047 9.352 22.281 1 46.97 299 PHE A N 1
ATOM 2359 C CA . PHE A 1 299 ? -22.906 9.898 21.25 1 46.97 299 PHE A CA 1
ATOM 2360 C C . PHE A 1 299 ? -23.781 8.805 20.641 1 46.97 299 PHE A C 1
ATOM 2362 O O . PHE A 1 299 ? -23.422 7.625 20.688 1 46.97 299 PHE A O 1
ATOM 2369 N N . LYS A 1 300 ? -25.125 9.18 20.484 1 52.66 300 LYS A N 1
ATOM 2370 C CA . LYS A 1 300 ? -25.984 8.328 19.672 1 52.66 300 LYS A CA 1
ATOM 2371 C C . LYS A 1 300 ? -25.281 7.926 18.375 1 52.66 300 LYS A C 1
ATOM 2373 O O . LYS A 1 300 ? -24.438 8.656 17.875 1 52.66 300 LYS A O 1
ATOM 2378 N N . ARG A 1 301 ? -25.734 7.02 17.938 1 59.06 301 ARG A N 1
ATOM 2379 C CA . ARG A 1 301 ? -25.281 6.414 16.688 1 59.06 301 ARG A CA 1
ATOM 2380 C C . ARG A 1 301 ? -25.391 7.402 15.531 1 59.06 301 ARG A C 1
ATOM 2382 O O . ARG A 1 301 ? -26.438 8.039 15.359 1 59.06 301 ARG A O 1
ATOM 2389 N N . ALA A 1 302 ? -24.188 7.738 14.922 1 69.38 302 ALA A N 1
ATOM 2390 C CA . ALA A 1 302 ? -24.219 8.672 13.797 1 69.38 302 ALA A CA 1
ATOM 2391 C C . ALA A 1 302 ? -24.469 7.934 12.484 1 69.38 302 ALA A C 1
ATOM 2393 O O . ALA A 1 302 ? -23.969 6.82 12.289 1 69.38 302 ALA A O 1
ATOM 2394 N N . THR A 1 303 ? -25.422 8.391 11.711 1 74.12 303 THR A N 1
ATOM 2395 C CA . THR A 1 303 ? -25.734 7.867 10.391 1 74.12 303 THR A CA 1
ATOM 2396 C C . THR A 1 303 ? -24.875 8.531 9.32 1 74.12 303 THR A C 1
ATOM 2398 O O . THR A 1 303 ? -24.688 9.75 9.344 1 74.12 303 THR A O 1
ATOM 2401 N N . LEU A 1 304 ? -24.281 7.719 8.508 1 82.94 304 LEU A N 1
ATOM 2402 C CA . LEU A 1 304 ? -23.594 8.242 7.336 1 82.94 304 LEU A CA 1
ATOM 2403 C C . LEU A 1 304 ? -24.578 8.555 6.223 1 82.94 304 LEU A C 1
ATOM 2405 O O . LEU A 1 304 ? -25.438 7.73 5.895 1 82.94 304 LEU A O 1
ATOM 2409 N N . TRP A 1 305 ? -24.438 9.766 5.711 1 86.44 305 TRP A N 1
ATOM 2410 C CA . TRP A 1 305 ? -25.359 10.203 4.664 1 86.44 305 TRP A CA 1
ATOM 2411 C C . TRP A 1 305 ? -24.641 10.281 3.316 1 86.44 305 TRP A C 1
ATOM 2413 O O . TRP A 1 305 ? -23.5 10.719 3.24 1 86.44 305 TRP A O 1
ATOM 2423 N N . GLU A 1 306 ? -25.359 9.789 2.334 1 88.31 306 GLU A N 1
ATOM 2424 C CA . GLU A 1 306 ? -24.828 9.891 0.979 1 88.31 306 GLU A CA 1
ATOM 2425 C C . GLU A 1 306 ? -25.781 10.633 0.06 1 88.31 306 GLU A C 1
ATOM 2427 O O . GLU A 1 306 ? -27 10.633 0.292 1 88.31 306 GLU A O 1
ATOM 2432 N N . ARG A 1 307 ? -25.25 11.328 -0.831 1 90.62 307 ARG A N 1
ATOM 2433 C CA . ARG A 1 307 ? -26.031 12.062 -1.824 1 90.62 307 ARG A CA 1
ATOM 2434 C C . ARG A 1 307 ? -25.844 11.461 -3.213 1 90.62 307 ARG A C 1
ATOM 2436 O O . ARG A 1 307 ? -24.719 11.305 -3.688 1 90.62 307 ARG A O 1
ATOM 2443 N N . ASP A 1 308 ? -26.953 11.156 -3.854 1 81.5 308 ASP A N 1
ATOM 2444 C CA . ASP A 1 308 ? -26.906 10.648 -5.219 1 81.5 308 ASP A CA 1
ATOM 2445 C C . ASP A 1 308 ? -26.375 11.703 -6.184 1 81.5 308 ASP A C 1
ATOM 2447 O O . ASP A 1 308 ? -26.844 12.844 -6.18 1 81.5 308 ASP A O 1
ATOM 2451 N N . PRO A 1 309 ? -25.469 11.391 -6.965 1 78.31 309 PRO A N 1
ATOM 2452 C CA . PRO A 1 309 ? -24.859 12.398 -7.84 1 78.31 309 PRO A CA 1
ATOM 2453 C C . PRO A 1 309 ? -25.828 12.922 -8.898 1 78.31 309 PRO A C 1
ATOM 2455 O O . PRO A 1 309 ? -25.656 14.039 -9.398 1 78.31 309 PRO A O 1
ATOM 2458 N N . LEU A 1 310 ? -26.828 12.172 -9.25 1 76.25 310 LEU A N 1
ATOM 2459 C CA . LEU A 1 310 ? -27.75 12.578 -10.305 1 76.25 310 LEU A CA 1
ATOM 2460 C C . LEU A 1 310 ? -28.984 13.258 -9.727 1 76.25 310 LEU A C 1
ATOM 2462 O O . LEU A 1 310 ? -29.281 14.398 -10.078 1 76.25 310 LEU A O 1
ATOM 2466 N N . THR A 1 311 ? -29.656 12.602 -8.781 1 77.94 311 THR A N 1
ATOM 2467 C CA . THR A 1 311 ? -30.922 13.102 -8.25 1 77.94 311 THR A CA 1
ATOM 2468 C C . THR A 1 311 ? -30.672 14.078 -7.098 1 77.94 311 THR A C 1
ATOM 2470 O O . THR A 1 311 ? -31.562 14.828 -6.711 1 77.94 311 THR A O 1
ATOM 2473 N N . ARG A 1 312 ? -29.484 14.016 -6.492 1 85.88 312 ARG A N 1
ATOM 2474 C CA . ARG A 1 312 ? -29.078 14.867 -5.375 1 85.88 312 ARG A CA 1
ATOM 2475 C C . ARG A 1 312 ? -29.859 14.539 -4.117 1 85.88 312 ARG A C 1
ATOM 2477 O O . ARG A 1 312 ? -29.875 15.32 -3.162 1 85.88 312 ARG A O 1
ATOM 2484 N N . GLU A 1 313 ? -30.531 13.43 -4.188 1 86.69 313 GLU A N 1
ATOM 2485 C CA . GLU A 1 313 ? -31.25 12.977 -3.006 1 86.69 313 GLU A CA 1
ATOM 2486 C C . GLU A 1 313 ? -30.312 12.406 -1.955 1 86.69 313 GLU A C 1
ATOM 2488 O O . GLU A 1 313 ? -29.344 11.711 -2.291 1 86.69 313 GLU A O 1
ATOM 2493 N N . VAL A 1 314 ? -30.578 12.789 -0.696 1 89.31 314 VAL A N 1
ATOM 2494 C CA . VAL A 1 314 ? -29.734 12.344 0.408 1 89.31 314 VAL A CA 1
ATOM 2495 C C . VAL A 1 314 ? -30.359 11.125 1.08 1 89.31 314 VAL A C 1
ATOM 2497 O O . VAL A 1 314 ? -31.562 11.125 1.373 1 89.31 314 VAL A O 1
ATOM 2500 N N . SER A 1 315 ? -29.609 10.047 1.178 1 83 315 SER A N 1
ATOM 2501 C CA . SER A 1 315 ? -30.047 8.828 1.845 1 83 315 SER A CA 1
ATOM 2502 C C . SER A 1 315 ? -28.969 8.273 2.766 1 83 315 SER A C 1
ATOM 2504 O O . SER A 1 315 ? -27.828 8.719 2.73 1 83 315 SER A O 1
ATOM 2506 N N . ALA A 1 316 ? -29.422 7.398 3.615 1 78.31 316 ALA A N 1
ATOM 2507 C CA . ALA A 1 316 ? -28.469 6.762 4.523 1 78.31 316 ALA A CA 1
ATOM 2508 C C . ALA A 1 316 ? -27.547 5.805 3.77 1 78.31 316 ALA A C 1
ATOM 2510 O O . ALA A 1 316 ? -28 5.074 2.881 1 78.31 316 ALA A O 1
ATOM 2511 N N . PHE A 1 317 ? -26.25 6.02 3.852 1 70 317 PHE A N 1
ATOM 2512 C CA . PHE A 1 317 ? -25.266 5.18 3.178 1 70 317 PHE A CA 1
ATOM 2513 C C . PHE A 1 317 ? -25.391 3.729 3.635 1 70 317 PHE A C 1
ATOM 2515 O O . PHE A 1 317 ? -25.375 2.811 2.814 1 70 317 PHE A O 1
ATOM 2522 N N . CYS A 1 318 ? -25.156 3.15 4.887 1 58.38 318 CYS A N 1
ATOM 2523 C CA . CYS A 1 318 ? -25.203 1.758 5.316 1 58.38 318 CYS A CA 1
ATOM 2524 C C . CYS A 1 318 ? -26.359 1.531 6.297 1 58.38 318 CYS A C 1
ATOM 2526 O O . CYS A 1 318 ? -26.328 2.049 7.414 1 58.38 318 CYS A O 1
ATOM 2528 N N . VAL A 1 319 ? -27.594 1.431 5.789 1 46.53 319 VAL A N 1
ATOM 2529 C CA . VAL A 1 319 ? -28.781 1.239 6.613 1 46.53 319 VAL A CA 1
ATOM 2530 C C . VAL A 1 319 ? -28.609 0.014 7.504 1 46.53 319 VAL A C 1
ATOM 2532 O O . VAL A 1 319 ? -28.844 -1.116 7.074 1 46.53 319 VAL A O 1
ATOM 2535 N N . THR A 1 320 ? -27.375 -0.323 7.812 1 46.62 320 THR A N 1
ATOM 2536 C CA . THR A 1 320 ? -27.547 -1.518 8.633 1 46.62 320 THR A CA 1
ATOM 2537 C C . THR A 1 320 ? -28 -1.147 10.039 1 46.62 320 THR A C 1
ATOM 2539 O O . THR A 1 320 ? -27.75 -0.036 10.508 1 46.62 320 THR A O 1
ATOM 2542 N N . ASP A 1 321 ? -28.953 -1.769 10.484 1 45.12 321 ASP A N 1
ATOM 2543 C CA . ASP A 1 321 ? -29.422 -1.69 11.867 1 45.12 321 ASP A CA 1
ATOM 2544 C C . ASP A 1 321 ? -28.234 -1.753 12.844 1 45.12 321 ASP A C 1
ATOM 2546 O O . ASP A 1 321 ? -28.422 -1.612 14.055 1 45.12 321 ASP A O 1
ATOM 2550 N N . ALA A 1 322 ? -27.141 -2.141 12.359 1 43.38 322 ALA A N 1
ATOM 2551 C CA . ALA A 1 322 ? -26.094 -2.312 13.359 1 43.38 322 ALA A CA 1
ATOM 2552 C C . ALA A 1 322 ? -25.375 -0.995 13.641 1 43.38 322 ALA A C 1
ATOM 2554 O O . ALA A 1 322 ? -25.172 -0.187 12.727 1 43.38 322 ALA A O 1
ATOM 2555 N N . PRO A 1 323 ? -25.375 -0.757 14.961 1 42.59 323 PRO A N 1
ATOM 2556 C CA . PRO A 1 323 ? -24.766 0.49 15.438 1 42.59 323 PRO A CA 1
ATOM 2557 C C . PRO A 1 323 ? -23.359 0.714 14.875 1 42.59 323 PRO A C 1
ATOM 2559 O O . PRO A 1 323 ? -22.562 -0.22 14.82 1 42.59 323 PRO A O 1
ATOM 2562 N N . LEU A 1 324 ? -23.25 1.581 14.008 1 46.22 324 LEU A N 1
ATOM 2563 C CA . LEU A 1 324 ? -21.922 2.035 13.586 1 46.22 324 LEU A CA 1
ATOM 2564 C C . LEU A 1 324 ? -21.156 2.646 14.75 1 46.22 324 LEU A C 1
ATOM 2566 O O . LEU A 1 324 ? -21.484 3.748 15.203 1 46.22 324 LEU A O 1
ATOM 2570 N N . TRP A 1 325 ? -20.922 1.933 15.852 1 41.44 325 TRP A N 1
ATOM 2571 C CA . TRP A 1 325 ? -20.188 2.543 16.953 1 41.44 325 TRP A CA 1
ATOM 2572 C C . TRP A 1 325 ? -18.703 2.656 16.625 1 41.44 325 TRP A C 1
ATOM 2574 O O . TRP A 1 325 ? -18.109 1.725 16.062 1 41.44 325 TRP A O 1
ATOM 2584 N N . MET A 1 326 ? -18.203 3.742 16.141 1 42.81 326 MET A N 1
ATOM 2585 C CA . MET A 1 326 ? -16.781 3.855 15.828 1 42.81 326 MET A CA 1
ATOM 2586 C C . MET A 1 326 ? -16.031 4.57 16.953 1 42.81 326 MET A C 1
ATOM 2588 O O . MET A 1 326 ? -16.453 5.633 17.406 1 42.81 326 MET A O 1
ATOM 2592 N N . ASP A 1 327 ? -15.602 3.975 18 1 38.16 327 ASP A N 1
ATOM 2593 C CA . ASP A 1 327 ? -14.672 4.824 18.75 1 38.16 327 ASP A CA 1
ATOM 2594 C C . ASP A 1 327 ? -13.477 5.223 17.875 1 38.16 327 ASP A C 1
ATOM 2596 O O . ASP A 1 327 ? -13.016 4.43 17.047 1 38.16 327 ASP A O 1
ATOM 2600 N N . GLY A 1 328 ? -13.438 6.406 17.375 1 39.31 328 GLY A N 1
ATOM 2601 C CA . GLY A 1 328 ? -12.406 7.117 16.641 1 39.31 328 GLY A CA 1
ATOM 2602 C C . GLY A 1 328 ? -11.031 6.492 16.797 1 39.31 328 GLY A C 1
ATOM 2603 O O . GLY A 1 328 ? -10.055 6.969 16.203 1 39.31 328 GLY A O 1
ATOM 2604 N N . SER A 1 329 ? -10.883 5.746 17.844 1 37 329 SER A N 1
ATOM 2605 C CA . SER A 1 329 ? -9.531 5.219 17.984 1 37 329 SER A CA 1
ATOM 2606 C C . SER A 1 329 ? -9.305 4.027 17.047 1 37 329 SER A C 1
ATOM 2608 O O . SER A 1 329 ? -9.516 2.879 17.453 1 37 329 SER A O 1
ATOM 2610 N N . VAL A 1 330 ? -9.867 4.043 15.938 1 41.38 330 VAL A N 1
ATOM 2611 C CA . VAL A 1 330 ? -9.625 2.975 14.969 1 41.38 330 VAL A CA 1
ATOM 2612 C C . VAL A 1 330 ? -8.133 2.627 14.953 1 41.38 330 VAL A C 1
ATOM 2614 O O . VAL A 1 330 ? -7.285 3.496 15.156 1 41.38 330 VAL A O 1
ATOM 2617 N N . ASP A 1 331 ? -7.793 1.373 15.008 1 42.75 331 ASP A N 1
ATOM 2618 C CA . ASP A 1 331 ? -6.445 0.833 14.875 1 42.75 331 ASP A CA 1
ATOM 2619 C C . ASP A 1 331 ? -5.637 1.615 13.844 1 42.75 331 ASP A C 1
ATOM 2621 O O . ASP A 1 331 ? -6.023 1.698 12.68 1 42.75 331 ASP A O 1
ATOM 2625 N N . ASN A 1 332 ? -4.906 2.627 14.367 1 46.5 332 ASN A N 1
ATOM 2626 C CA . ASN A 1 332 ? -4.012 3.498 13.609 1 46.5 332 ASN A CA 1
ATOM 2627 C C . ASN A 1 332 ? -3.342 2.752 12.461 1 46.5 332 ASN A C 1
ATOM 2629 O O . ASN A 1 332 ? -3.064 3.336 11.414 1 46.5 332 ASN A O 1
ATOM 2633 N N . ASP A 1 333 ? -3.1 1.337 12.719 1 50.5 333 ASP A N 1
ATOM 2634 C CA . ASP A 1 333 ? -2.422 0.569 11.68 1 50.5 333 ASP A CA 1
ATOM 2635 C C . ASP A 1 333 ? -3.291 0.451 10.43 1 50.5 333 ASP A C 1
ATOM 2637 O O . ASP A 1 333 ? -2.773 0.334 9.32 1 50.5 333 ASP A O 1
ATOM 2641 N N . ILE A 1 334 ? -4.582 0.793 10.664 1 54.47 334 ILE A N 1
ATOM 2642 C CA . ILE A 1 334 ? -5.508 0.535 9.57 1 54.47 334 ILE A CA 1
ATOM 2643 C C . ILE A 1 334 ? -5.445 1.679 8.555 1 54.47 334 ILE A C 1
ATOM 2645 O O . ILE A 1 334 ? -5.32 1.446 7.355 1 54.47 334 ILE A O 1
ATOM 2649 N N . PRO A 1 335 ? -5.266 2.883 9.203 1 76 335 PRO A N 1
ATOM 2650 C CA . PRO A 1 335 ? -5.254 3.936 8.188 1 76 335 PRO A CA 1
ATOM 2651 C C . PRO A 1 335 ? -3.969 3.941 7.359 1 76 335 PRO A C 1
ATOM 2653 O O . PRO A 1 335 ? -4.004 4.215 6.156 1 76 335 PRO A O 1
ATOM 2656 N N . HIS A 1 336 ? -2.877 3.453 8.094 1 80.44 336 HIS A N 1
ATOM 2657 C CA . HIS A 1 336 ? -1.607 3.457 7.371 1 80.44 336 HIS A CA 1
ATOM 2658 C C . HIS A 1 336 ? -1.624 2.457 6.219 1 80.44 336 HIS A C 1
ATOM 2660 O O . HIS A 1 336 ? -1.244 2.793 5.098 1 80.44 336 HIS A O 1
ATOM 2666 N N . ALA A 1 337 ? -2.119 1.312 6.543 1 80.88 337 ALA A N 1
ATOM 2667 C CA . ALA A 1 337 ? -2.131 0.251 5.539 1 80.88 337 ALA A CA 1
ATOM 2668 C C . ALA A 1 337 ? -3.053 0.606 4.375 1 80.88 337 ALA A C 1
ATOM 2670 O O . ALA A 1 337 ? -2.703 0.401 3.213 1 80.88 337 ALA A O 1
ATOM 2671 N N . LYS A 1 338 ? -4.207 1.146 4.707 1 86 338 LYS A N 1
ATOM 2672 C CA . LYS A 1 338 ? -5.168 1.479 3.662 1 86 338 LYS A CA 1
ATOM 2673 C C . LYS A 1 338 ? -4.688 2.658 2.824 1 86 338 LYS A C 1
ATOM 2675 O O . LYS A 1 338 ? -4.938 2.715 1.619 1 86 338 LYS A O 1
ATOM 2680 N N . LEU A 1 339 ? -4.031 3.59 3.512 1 90.88 339 LEU A N 1
ATOM 2681 C CA . LEU A 1 339 ? -3.482 4.727 2.777 1 90.88 339 LEU A CA 1
ATOM 2682 C C . LEU A 1 339 ? -2.383 4.273 1.822 1 90.88 339 LEU A C 1
ATOM 2684 O O . LEU A 1 339 ? -2.287 4.77 0.699 1 90.88 339 LEU A O 1
ATOM 2688 N N . THR A 1 340 ? -1.571 3.35 2.314 1 90.25 340 THR A N 1
ATOM 2689 C CA . THR A 1 340 ? -0.524 2.793 1.464 1 90.25 340 THR A CA 1
ATOM 2690 C C . THR A 1 340 ? -1.13 2.037 0.285 1 90.25 340 THR A C 1
ATOM 2692 O O . THR A 1 340 ? -0.726 2.238 -0.862 1 90.25 340 THR A O 1
ATOM 2695 N N . GLU A 1 341 ? -2.131 1.285 0.558 1 87.88 341 GLU A N 1
ATOM 2696 C CA . GLU A 1 341 ? -2.777 0.453 -0.452 1 87.88 341 GLU A CA 1
ATOM 2697 C C . GLU A 1 341 ? -3.467 1.308 -1.512 1 87.88 341 GLU A C 1
ATOM 2699 O O . GLU A 1 341 ? -3.326 1.053 -2.711 1 87.88 341 GLU A O 1
ATOM 2704 N N . LEU A 1 342 ? -4.148 2.346 -1.056 1 89.12 342 LEU A N 1
ATOM 2705 C CA . LEU A 1 342 ? -5.012 3.088 -1.97 1 89.12 342 LEU A CA 1
ATOM 2706 C C . LEU A 1 342 ? -4.238 4.207 -2.658 1 89.12 342 LEU A C 1
ATOM 2708 O O . LEU A 1 342 ? -4.512 4.535 -3.814 1 89.12 342 LEU A O 1
ATOM 2712 N N . PHE A 1 343 ? -3.225 4.77 -1.947 1 92.94 343 PHE A N 1
ATOM 2713 C CA . PHE A 1 343 ? -2.678 6.02 -2.463 1 92.94 343 PHE A CA 1
ATOM 2714 C C . PHE A 1 343 ? -1.156 5.961 -2.518 1 92.94 343 PHE A C 1
ATOM 2716 O O . PHE A 1 343 ? -0.493 7 -2.561 1 92.94 343 PHE A O 1
ATOM 2723 N N . HIS A 1 344 ? -0.522 4.852 -2.428 1 91.88 344 HIS A N 1
ATOM 2724 C CA . HIS A 1 344 ? 0.92 4.676 -2.549 1 91.88 344 HIS A CA 1
ATOM 2725 C C . HIS A 1 344 ? 1.665 5.461 -1.476 1 91.88 344 HIS A C 1
ATOM 2727 O O . HIS A 1 344 ? 2.723 6.035 -1.742 1 91.88 344 HIS A O 1
ATOM 2733 N N . VAL A 1 345 ? 1.032 5.551 -0.321 1 93.38 345 VAL A N 1
ATOM 2734 C CA . VAL A 1 345 ? 1.662 6.289 0.768 1 93.38 345 VAL A CA 1
ATOM 2735 C C . VAL A 1 345 ? 2.75 5.434 1.412 1 93.38 345 VAL A C 1
ATOM 2737 O O . VAL A 1 345 ? 2.514 4.273 1.759 1 93.38 345 VAL A O 1
ATOM 2740 N N . ASN A 1 346 ? 3.969 5.953 1.472 1 90.38 346 ASN A N 1
ATOM 2741 C CA . ASN A 1 346 ? 5.059 5.254 2.143 1 90.38 346 ASN A CA 1
ATOM 2742 C C . ASN A 1 346 ? 5.73 6.137 3.191 1 90.38 346 ASN A C 1
ATOM 2744 O O . ASN A 1 346 ? 6.773 5.777 3.736 1 90.38 346 ASN A O 1
ATOM 2748 N N . HIS A 1 347 ? 5.25 7.297 3.395 1 92.31 347 HIS A N 1
ATOM 2749 C CA . HIS A 1 347 ? 5.746 8.242 4.391 1 92.31 347 HIS A CA 1
ATOM 2750 C C . HIS A 1 347 ? 4.598 8.906 5.141 1 92.31 347 HIS A C 1
ATOM 2752 O O . HIS A 1 347 ? 3.627 9.352 4.527 1 92.31 347 HIS A O 1
ATOM 2758 N N . PHE A 1 348 ? 4.711 8.945 6.484 1 91.75 348 PHE A N 1
ATOM 2759 C CA . PHE A 1 348 ? 3.596 9.414 7.293 1 91.75 348 PHE A CA 1
ATOM 2760 C C . PHE A 1 348 ? 4.047 10.523 8.242 1 91.75 348 PHE A C 1
ATOM 2762 O O . PHE A 1 348 ? 5.008 10.344 8.992 1 91.75 348 PHE A O 1
ATOM 2769 N N . ILE A 1 349 ? 3.416 11.672 8.148 1 92.56 349 ILE A N 1
ATOM 2770 C CA . ILE A 1 349 ? 3.527 12.727 9.148 1 92.56 349 ILE A CA 1
ATOM 2771 C C . ILE A 1 349 ? 2.338 12.664 10.102 1 92.56 349 ILE A C 1
ATOM 2773 O O . ILE A 1 349 ? 1.189 12.836 9.695 1 92.56 349 ILE A O 1
ATOM 2777 N N . VAL A 1 350 ? 2.602 12.391 11.359 1 88.69 350 VAL A N 1
ATOM 2778 C CA . VAL A 1 350 ? 1.515 12.195 12.312 1 88.69 350 VAL A CA 1
ATOM 2779 C C . VAL A 1 350 ? 1.523 13.328 13.344 1 88.69 350 VAL A C 1
ATOM 2781 O O . VAL A 1 350 ? 2.551 13.594 13.969 1 88.69 350 VAL A O 1
ATOM 2784 N N . SER A 1 351 ? 0.463 14.031 13.359 1 88.19 351 SER A N 1
ATOM 2785 C CA . SER A 1 351 ? 0.238 14.953 14.461 1 88.19 351 SER A CA 1
ATOM 2786 C C . SER A 1 351 ? -0.545 14.289 15.586 1 88.19 351 SER A C 1
ATOM 2788 O O . SER A 1 351 ? -1.735 14.008 15.438 1 88.19 351 SER A O 1
ATOM 2790 N N . GLN A 1 352 ? 0.114 14.055 16.641 1 79.06 352 GLN A N 1
ATOM 2791 C CA . GLN A 1 352 ? -0.462 13.281 17.734 1 79.06 352 GLN A CA 1
ATOM 2792 C C . GLN A 1 352 ? -0.815 14.18 18.922 1 79.06 352 GLN A C 1
ATOM 2794 O O . GLN A 1 352 ? 0.042 14.898 19.438 1 79.06 352 GLN A O 1
ATOM 2799 N N . VAL A 1 353 ? -2.029 14.188 19.297 1 65.88 353 VAL A N 1
ATOM 2800 C CA . VAL A 1 353 ? -2.445 14.992 20.453 1 65.88 353 VAL A CA 1
ATOM 2801 C C . VAL A 1 353 ? -3.141 14.109 21.484 1 65.88 353 VAL A C 1
ATOM 2803 O O . VAL A 1 353 ? -3.795 14.609 22.391 1 65.88 353 VAL A O 1
ATOM 2806 N N . ASN A 1 354 ? -3.053 12.695 21.234 1 54.28 354 ASN A N 1
ATOM 2807 C CA . ASN A 1 354 ? -3.73 11.812 22.188 1 54.28 354 ASN A CA 1
ATOM 2808 C C . ASN A 1 354 ? -3.066 11.844 23.547 1 54.28 354 ASN A C 1
ATOM 2810 O O . ASN A 1 354 ? -1.862 11.602 23.672 1 54.28 354 ASN A O 1
ATOM 2814 N N . PHE A 1 355 ? -3.807 12.516 24.562 1 49.12 355 PHE A N 1
ATOM 2815 C CA . PHE A 1 355 ? -3.32 12.734 25.922 1 49.12 355 PHE A CA 1
ATOM 2816 C C . PHE A 1 355 ? -2.924 11.414 26.578 1 49.12 355 PHE A C 1
ATOM 2818 O O . PHE A 1 355 ? -2.006 11.375 27.406 1 49.12 355 PHE A O 1
ATOM 2825 N N . HIS A 1 356 ? -3.781 10.398 26.281 1 42.16 356 HIS A N 1
ATOM 2826 C CA . HIS A 1 356 ? -3.549 9.195 27.062 1 42.16 356 HIS A CA 1
ATOM 2827 C C . HIS A 1 356 ? -2.258 8.5 26.641 1 42.16 356 HIS A C 1
ATOM 2829 O O . HIS A 1 356 ? -1.666 7.754 27.422 1 42.16 356 HIS A O 1
ATOM 2835 N N . ILE A 1 357 ? -1.904 8.758 25.438 1 40.84 357 ILE A N 1
ATOM 2836 C CA . ILE A 1 357 ? -0.764 8.016 24.906 1 40.84 357 ILE A CA 1
ATOM 2837 C C . ILE A 1 357 ? 0.496 8.875 25 1 40.84 357 ILE A C 1
ATOM 2839 O O . ILE A 1 357 ? 1.612 8.352 25.016 1 40.84 357 ILE A O 1
ATOM 2843 N N . VAL A 1 358 ? 0.341 10.211 25.156 1 40.34 358 VAL A N 1
ATOM 2844 C CA . VAL A 1 358 ? 1.449 11.156 25.062 1 40.34 358 VAL A CA 1
ATOM 2845 C C . VAL A 1 358 ? 2.48 10.859 26.156 1 40.34 358 VAL A C 1
ATOM 2847 O O . VAL A 1 358 ? 3.688 10.906 25.906 1 40.34 358 VAL A O 1
ATOM 2850 N N . PRO A 1 359 ? 1.864 10.523 27.328 1 36.75 359 PRO A N 1
ATOM 2851 C CA . PRO A 1 359 ? 2.939 10.266 28.297 1 36.75 359 PRO A CA 1
ATOM 2852 C C . PRO A 1 359 ? 3.812 9.078 27.906 1 36.75 359 PRO A C 1
ATOM 2854 O O . PRO A 1 359 ? 4.953 8.961 28.359 1 36.75 359 PRO A O 1
ATOM 2857 N N . PHE A 1 360 ? 3.191 8.242 27.047 1 36.97 360 PHE A N 1
ATOM 2858 C CA . PHE A 1 360 ? 3.893 7 26.75 1 36.97 360 PHE A CA 1
ATOM 2859 C C . PHE A 1 360 ? 4.637 7.105 25.422 1 36.97 360 PHE A C 1
ATOM 2861 O O . PHE A 1 360 ? 5.375 6.195 25.031 1 36.97 360 PHE A O 1
ATOM 2868 N N . ILE A 1 361 ? 4.254 7.957 24.625 1 39.84 361 ILE A N 1
ATOM 2869 C CA . ILE A 1 361 ? 5.012 8.141 23.391 1 39.84 361 ILE A CA 1
ATOM 2870 C C . ILE A 1 361 ? 6.312 8.883 23.688 1 39.84 361 ILE A C 1
ATOM 2872 O O . ILE A 1 361 ? 6.297 10.078 23.984 1 39.84 361 ILE A O 1
ATOM 2876 N N . MET A 1 362 ? 7.23 8.219 24.438 1 36.06 362 MET A N 1
ATOM 2877 C CA . MET A 1 362 ? 8.562 8.797 24.562 1 36.06 362 MET A CA 1
ATOM 2878 C C . MET A 1 362 ? 9.195 9.039 23.188 1 36.06 362 MET A C 1
ATOM 2880 O O . MET A 1 362 ? 8.93 8.297 22.25 1 36.06 362 MET A O 1
ATOM 2884 N N . ASP A 1 363 ? 9.664 10.141 22.969 1 37.03 363 ASP A N 1
ATOM 2885 C CA . ASP A 1 363 ? 10.422 10.523 21.781 1 37.03 363 ASP A CA 1
ATOM 2886 C C . ASP A 1 363 ? 11.344 9.391 21.328 1 37.03 363 ASP A C 1
ATOM 2888 O O . ASP A 1 363 ? 12.242 8.984 22.078 1 37.03 363 ASP A O 1
ATOM 2892 N N . PRO A 1 364 ? 10.945 8.633 20.469 1 39.78 364 PRO A N 1
ATOM 2893 C CA . PRO A 1 364 ? 11.852 7.574 20.031 1 39.78 364 PRO A CA 1
ATOM 2894 C C . PRO A 1 364 ? 13.289 8.062 19.859 1 39.78 364 PRO A C 1
ATOM 2896 O O . PRO A 1 364 ? 14.203 7.25 19.688 1 39.78 364 PRO A O 1
ATOM 2899 N N . THR A 1 365 ? 13.484 9.273 19.672 1 36.47 365 THR A N 1
ATOM 2900 C CA . THR A 1 365 ? 14.789 9.867 19.406 1 36.47 365 THR A CA 1
ATOM 2901 C C . THR A 1 365 ? 15.57 10.062 20.703 1 36.47 365 THR A C 1
ATOM 2903 O O . THR A 1 365 ? 16.641 10.664 20.703 1 36.47 365 THR A O 1
ATOM 2906 N N . SER A 1 366 ? 14.938 9.758 21.906 1 38.28 366 SER A N 1
ATOM 2907 C CA . SER A 1 366 ? 15.742 10.086 23.078 1 38.28 366 SER A CA 1
ATOM 2908 C C . SER A 1 366 ? 16.875 9.086 23.266 1 38.28 366 SER A C 1
ATOM 2910 O O . SER A 1 366 ? 16.703 7.891 23.016 1 38.28 366 SER A O 1
ATOM 2912 N N . HIS A 1 367 ? 18.094 9.508 23.328 1 39.72 367 HIS A N 1
ATOM 2913 C CA . HIS A 1 367 ? 19.375 8.844 23.531 1 39.72 367 HIS A CA 1
ATOM 2914 C C . HIS A 1 367 ? 19.406 8.125 24.891 1 39.72 367 HIS A C 1
ATOM 2916 O O . HIS A 1 367 ? 20.391 7.484 25.234 1 39.72 367 HIS A O 1
ATOM 2922 N N . ASN A 1 368 ? 18.484 8.336 25.828 1 36.16 368 ASN A N 1
ATOM 2923 C CA . ASN A 1 368 ? 18.703 7.754 27.156 1 36.16 368 ASN A CA 1
ATOM 2924 C C . ASN A 1 368 ? 18.234 6.305 27.219 1 36.16 368 ASN A C 1
ATOM 2926 O O . ASN A 1 368 ? 17.172 5.969 26.672 1 36.16 368 ASN A O 1
ATOM 2930 N N . TRP A 1 369 ? 19.188 5.422 27.625 1 38.81 369 TRP A N 1
ATOM 2931 C CA . TRP A 1 369 ? 19.047 3.975 27.75 1 38.81 369 TRP A CA 1
ATOM 2932 C C . TRP A 1 369 ? 17.75 3.621 28.484 1 38.81 369 TRP A C 1
ATOM 2934 O O . TRP A 1 369 ? 17.125 2.607 28.188 1 38.81 369 TRP A O 1
ATOM 2944 N N . VAL A 1 370 ? 17.391 4.398 29.438 1 39.12 370 VAL A N 1
ATOM 2945 C CA . VAL A 1 370 ? 16.234 4.109 30.281 1 39.12 370 VAL A CA 1
ATOM 2946 C C . VAL A 1 370 ? 14.945 4.242 29.453 1 39.12 370 VAL A C 1
ATOM 2948 O O . VAL A 1 370 ? 14.039 3.418 29.578 1 39.12 370 VAL A O 1
ATOM 2951 N N . GLU A 1 371 ? 15.023 5.207 28.625 1 40.03 371 GLU A N 1
ATOM 2952 C CA . GLU A 1 371 ? 13.812 5.445 27.844 1 40.03 371 GLU A CA 1
ATOM 2953 C C . GLU A 1 371 ? 13.609 4.355 26.797 1 40.03 371 GLU A C 1
ATOM 2955 O O . GLU A 1 371 ? 12.477 3.951 26.516 1 40.03 371 GLU A O 1
ATOM 2960 N N . ARG A 1 372 ? 14.75 3.814 26.422 1 44.31 372 ARG A N 1
ATOM 2961 C CA . ARG A 1 372 ? 14.68 2.701 25.469 1 44.31 372 ARG A CA 1
ATOM 2962 C C . ARG A 1 372 ? 14.141 1.446 26.141 1 44.31 372 ARG A C 1
ATOM 2964 O O . ARG A 1 372 ? 13.344 0.709 25.562 1 44.31 372 ARG A O 1
ATOM 2971 N N . CYS A 1 373 ? 14.664 1.291 27.375 1 38.94 373 CYS A N 1
ATOM 2972 C CA . CYS A 1 373 ? 14.188 0.156 28.172 1 38.94 373 CYS A CA 1
ATOM 2973 C C . CYS A 1 373 ? 12.703 0.294 28.484 1 38.94 373 CYS A C 1
ATOM 2975 O O . CYS A 1 373 ? 11.953 -0.683 28.406 1 38.94 373 CYS A O 1
ATOM 2977 N N . CYS A 1 374 ? 12.32 1.44 28.797 1 39.31 374 CYS A N 1
ATOM 2978 C CA . CYS A 1 374 ? 10.914 1.671 29.109 1 39.31 374 CYS A CA 1
ATOM 2979 C C . CYS A 1 374 ? 10.055 1.522 27.859 1 39.31 374 CYS A C 1
ATOM 2981 O O . CYS A 1 374 ? 8.961 0.946 27.906 1 39.31 374 CYS A O 1
ATOM 2983 N N . LYS A 1 375 ? 10.625 1.938 26.734 1 43.81 375 LYS A N 1
ATOM 2984 C CA . LYS A 1 375 ? 9.898 1.705 25.484 1 43.81 375 LYS A CA 1
ATOM 2985 C C . LYS A 1 375 ? 9.797 0.214 25.188 1 43.81 375 LYS A C 1
ATOM 2987 O O . LYS A 1 375 ? 8.734 -0.265 24.766 1 43.81 375 LYS A O 1
ATOM 2992 N N . LYS A 1 376 ? 10.93 -0.436 25.469 1 42 376 LYS A N 1
ATOM 2993 C CA . LYS A 1 376 ? 10.891 -1.886 25.297 1 42 376 LYS A CA 1
ATOM 2994 C C . LYS A 1 376 ? 9.914 -2.527 26.281 1 42 376 LYS A C 1
ATOM 2996 O O . LYS A 1 376 ? 9.195 -3.467 25.922 1 42 376 LYS A O 1
ATOM 3001 N N . ALA A 1 377 ? 9.992 -2.039 27.5 1 38.25 377 ALA A N 1
ATOM 3002 C CA . ALA A 1 377 ? 9.062 -2.566 28.5 1 38.25 377 ALA A CA 1
ATOM 3003 C C . ALA A 1 377 ? 7.617 -2.238 28.125 1 38.25 377 ALA A C 1
ATOM 3005 O O . 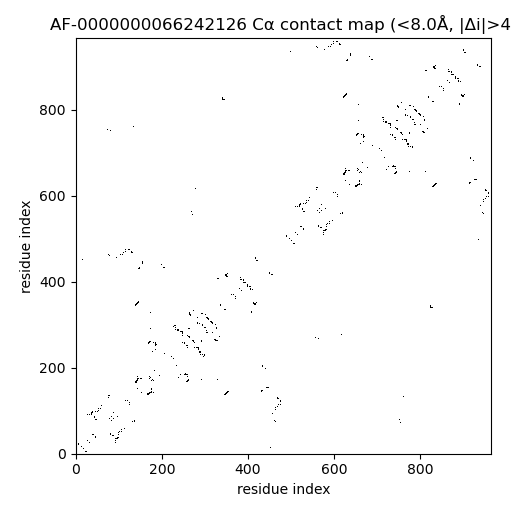ALA A 1 377 ? 6.73 -3.09 28.234 1 38.25 377 ALA A O 1
ATOM 3006 N N . ILE A 1 378 ? 7.43 -1.085 27.656 1 40.28 378 ILE A N 1
ATOM 3007 C CA . ILE A 1 378 ? 6.086 -0.689 27.25 1 40.28 378 ILE A CA 1
ATOM 3008 C C . ILE A 1 378 ? 5.688 -1.442 25.984 1 40.28 378 ILE A C 1
ATOM 3010 O O . ILE A 1 378 ? 4.551 -1.911 25.859 1 40.28 378 ILE A O 1
ATOM 3014 N N . ASP A 1 379 ? 6.645 -1.605 25.109 1 42.62 379 ASP A N 1
ATOM 3015 C CA . ASP A 1 379 ? 6.398 -2.418 23.922 1 42.62 379 ASP A CA 1
ATOM 3016 C C . ASP A 1 379 ? 6.152 -3.877 24.297 1 42.62 379 ASP A C 1
ATOM 3018 O O . ASP A 1 379 ? 5.266 -4.523 23.734 1 42.62 379 ASP A O 1
ATOM 3022 N N . LEU A 1 380 ? 6.957 -4.305 25.234 1 40.66 380 LEU A N 1
ATOM 3023 C CA . LEU A 1 380 ? 6.762 -5.641 25.781 1 40.66 380 LEU A CA 1
ATOM 3024 C C . LEU A 1 380 ? 5.465 -5.719 26.578 1 40.66 380 LEU A C 1
ATOM 3026 O O . LEU A 1 380 ? 4.73 -6.703 26.484 1 40.66 380 LEU A O 1
ATOM 3030 N N . ALA A 1 381 ? 5.262 -4.773 27.375 1 39.03 381 ALA A N 1
ATOM 3031 C CA . ALA A 1 381 ? 4.023 -4.734 28.141 1 39.03 381 ALA A CA 1
ATOM 3032 C C . ALA A 1 381 ? 2.812 -4.582 27.219 1 39.03 381 ALA A C 1
ATOM 3034 O O . ALA A 1 381 ? 1.789 -5.238 27.422 1 39.03 381 ALA A O 1
ATOM 3035 N N . ALA A 1 382 ? 2.957 -3.76 26.234 1 40.69 382 ALA A N 1
ATOM 3036 C CA . ALA A 1 382 ? 1.911 -3.643 25.234 1 40.69 382 ALA A CA 1
ATOM 3037 C C . ALA A 1 382 ? 1.729 -4.957 24.469 1 40.69 382 ALA A C 1
ATOM 3039 O O . ALA A 1 382 ? 0.601 -5.355 24.172 1 40.69 382 ALA A O 1
ATOM 3040 N N . GLN A 1 383 ? 2.789 -5.602 24.156 1 41.88 383 GLN A N 1
ATOM 3041 C CA . GLN A 1 383 ? 2.715 -6.949 23.594 1 41.88 383 GLN A CA 1
ATOM 3042 C C . GLN A 1 383 ? 2.123 -7.926 24.609 1 41.88 383 GLN A C 1
ATOM 3044 O O . GLN A 1 383 ? 1.309 -8.781 24.25 1 41.88 383 GLN A O 1
ATOM 3049 N N . GLU A 1 384 ? 2.635 -7.867 25.812 1 40.25 384 GLU A N 1
ATOM 3050 C CA . GLU A 1 384 ? 2.072 -8.711 26.859 1 40.25 384 GLU A CA 1
ATOM 3051 C C . GLU A 1 384 ? 0.628 -8.328 27.156 1 40.25 384 GLU A C 1
ATOM 3053 O O . GLU A 1 384 ? -0.225 -9.195 27.359 1 40.25 384 GLU A O 1
ATOM 3058 N N . VAL A 1 385 ? 0.405 -7.066 27.219 1 41.44 385 VAL A N 1
ATOM 3059 C CA . VAL A 1 385 ? -0.969 -6.637 27.453 1 41.44 385 VAL A CA 1
ATOM 3060 C C . VAL A 1 385 ? -1.831 -6.98 26.25 1 41.44 385 VAL A C 1
ATOM 3062 O O . VAL A 1 385 ? -2.977 -7.414 26.391 1 41.44 385 VAL A O 1
ATOM 3065 N N . SER A 1 386 ? -1.299 -6.797 25.094 1 41.28 386 SER A N 1
ATOM 3066 C CA . SER A 1 386 ? -2.01 -7.266 23.906 1 41.28 386 SER A CA 1
ATOM 3067 C C . SER A 1 386 ? -2.232 -8.773 23.953 1 41.28 386 SER A C 1
ATOM 3069 O O . SER A 1 386 ? -3.305 -9.258 23.578 1 41.28 386 SER A O 1
ATOM 3071 N N . LEU A 1 387 ? -1.257 -9.508 24.328 1 38.91 387 LEU A N 1
ATOM 3072 C CA . LEU A 1 387 ? -1.446 -10.938 24.547 1 38.91 387 LEU A CA 1
ATOM 3073 C C . LEU A 1 387 ? -2.449 -11.188 25.672 1 38.91 387 LEU A C 1
ATOM 3075 O O . LEU A 1 387 ? -3.312 -12.062 25.547 1 38.91 387 LEU A O 1
ATOM 3079 N N . THR A 1 388 ? -2.266 -10.57 26.75 1 40.06 388 THR A N 1
ATOM 3080 C CA . THR A 1 388 ? -3.201 -10.773 27.844 1 40.06 388 THR A CA 1
ATOM 3081 C C . THR A 1 388 ? -4.605 -10.328 27.453 1 40.06 388 THR A C 1
ATOM 3083 O O . THR A 1 388 ? -5.59 -11 27.75 1 40.06 388 THR A O 1
ATOM 3086 N N . PHE A 1 389 ? -4.641 -9.273 26.734 1 41.53 389 PHE A N 1
ATOM 3087 C CA . PHE A 1 389 ? -5.977 -8.828 26.344 1 41.53 389 PHE A CA 1
ATOM 3088 C C . PHE A 1 389 ? -6.551 -9.727 25.25 1 41.53 389 PHE A C 1
ATOM 3090 O O . PHE A 1 389 ? -7.754 -10 25.234 1 41.53 389 PHE A O 1
ATOM 3097 N N . ARG A 1 390 ? -5.742 -10.195 24.344 1 42.12 390 ARG A N 1
ATOM 3098 C CA . ARG A 1 390 ? -6.203 -11.25 23.438 1 42.12 390 ARG A CA 1
ATOM 3099 C C . ARG A 1 390 ? -6.66 -12.477 24.219 1 42.12 390 ARG A C 1
ATOM 3101 O O . ARG A 1 390 ? -7.672 -13.094 23.875 1 42.12 390 ARG A O 1
ATOM 3108 N N . LEU A 1 391 ? -5.91 -12.797 25.188 1 37.16 391 LEU A N 1
ATOM 3109 C CA . LEU A 1 391 ? -6.344 -13.883 26.062 1 37.16 391 LEU A CA 1
ATOM 3110 C C . LEU A 1 391 ? -7.633 -13.516 26.781 1 37.16 391 LEU A C 1
ATOM 3112 O O . LEU A 1 391 ? -8.539 -14.344 26.906 1 37.16 391 LEU A O 1
ATOM 3116 N N . PHE A 1 392 ? -7.676 -12.352 27.219 1 39.75 392 PHE A N 1
ATOM 3117 C CA . PHE A 1 392 ? -8.898 -11.977 27.922 1 39.75 392 PHE A CA 1
ATOM 3118 C C . PHE A 1 392 ? -10.062 -11.828 26.953 1 39.75 392 PHE A C 1
ATOM 3120 O O . PHE A 1 392 ? -11.195 -12.188 27.281 1 39.75 392 PHE A O 1
ATOM 3127 N N . ALA A 1 393 ? -9.789 -11.281 25.844 1 40.59 393 ALA A N 1
ATOM 3128 C CA . ALA A 1 393 ? -10.828 -11.266 24.812 1 40.59 393 ALA A CA 1
ATOM 3129 C C . ALA A 1 393 ? -11.258 -12.68 24.438 1 40.59 393 ALA A C 1
ATOM 3131 O O . ALA A 1 393 ? -12.445 -12.953 24.266 1 40.59 393 ALA A O 1
ATOM 3132 N N . GLU A 1 394 ? -10.336 -13.539 24.25 1 41.81 394 GLU A N 1
ATOM 3133 C CA . GLU A 1 394 ? -10.672 -14.945 24.031 1 41.81 394 GLU A CA 1
ATOM 3134 C C . GLU A 1 394 ? -11.422 -15.531 25.219 1 41.81 394 GLU A C 1
ATOM 3136 O O . GLU A 1 394 ? -12.266 -16.422 25.062 1 41.81 394 GLU A O 1
ATOM 3141 N N . LEU A 1 395 ? -11.117 -15.016 26.375 1 38.84 395 LEU A N 1
ATOM 3142 C CA . LEU A 1 395 ? -11.836 -15.539 27.531 1 38.84 395 LEU A CA 1
ATOM 3143 C C . LEU A 1 395 ? -13.188 -14.852 27.688 1 38.84 395 LEU A C 1
ATOM 3145 O O . LEU A 1 395 ? -13.945 -15.156 28.609 1 38.84 395 LEU A O 1
ATOM 3149 N N . GLY A 1 396 ? -13.727 -14.141 26.75 1 39.81 396 GLY A N 1
ATOM 3150 C CA . GLY A 1 396 ? -15.07 -13.594 26.766 1 39.81 396 GLY A CA 1
ATOM 3151 C C . GLY A 1 396 ? -15.195 -12.328 27.594 1 39.81 396 GLY A C 1
ATOM 3152 O O . GLY A 1 396 ? -16.312 -11.836 27.828 1 39.81 396 GLY A O 1
ATOM 3153 N N . ILE A 1 397 ? -14.383 -12.023 28.516 1 34.91 397 ILE A N 1
ATOM 3154 C CA . ILE A 1 397 ? -14.562 -10.898 29.422 1 34.91 397 ILE A CA 1
ATOM 3155 C C . ILE A 1 397 ? -14.008 -9.625 28.797 1 34.91 397 ILE A C 1
ATOM 3157 O O . ILE A 1 397 ? -12.82 -9.547 28.484 1 34.91 397 ILE A O 1
ATOM 3161 N N . PHE A 1 398 ? -14.797 -8.5 28.625 1 39.44 398 PHE A N 1
ATOM 3162 C CA . PHE A 1 398 ? -14.734 -7.141 28.109 1 39.44 398 PHE A CA 1
ATOM 3163 C C . PHE A 1 398 ? -13.93 -7.086 26.812 1 39.44 398 PHE A C 1
ATOM 3165 O O . PHE A 1 398 ? -13.031 -6.25 26.672 1 39.44 398 PHE A O 1
ATOM 3172 N N . SER A 1 399 ? -14.109 -7.973 26 1 43 399 SER A N 1
ATOM 3173 C CA . SER A 1 399 ? -13.344 -8.375 24.812 1 43 399 SER A CA 1
ATOM 3174 C C . SER A 1 399 ? -13.195 -7.215 23.844 1 43 399 SER A C 1
ATOM 3176 O O . SER A 1 399 ? -12.102 -6.977 23.312 1 43 399 SER A O 1
ATOM 3178 N N . VAL A 1 400 ? -14.234 -6.512 23.703 1 39.97 400 VAL A N 1
ATOM 3179 C CA . VAL A 1 400 ? -14.242 -5.441 22.719 1 39.97 400 VAL A CA 1
ATOM 3180 C C . VAL A 1 400 ? -13.414 -4.266 23.219 1 39.97 400 VAL A C 1
ATOM 3182 O O . VAL A 1 400 ? -12.633 -3.678 22.453 1 39.97 400 VAL A O 1
ATOM 3185 N N . LEU A 1 401 ? -13.602 -4.043 24.547 1 38.22 401 LEU A N 1
ATOM 3186 C CA . LEU A 1 401 ? -12.883 -2.902 25.109 1 38.22 401 LEU A CA 1
ATOM 3187 C C . LEU A 1 401 ? -11.375 -3.133 25.078 1 38.22 401 LEU A C 1
ATOM 3189 O O . LEU A 1 401 ? -10.617 -2.232 24.719 1 38.22 401 LEU A O 1
ATOM 3193 N N . PHE A 1 402 ? -11.102 -4.277 25.484 1 41.28 402 PHE A N 1
ATOM 3194 C CA . PHE A 1 402 ? -9.672 -4.523 25.594 1 41.28 402 PHE A CA 1
ATOM 3195 C C . PHE A 1 402 ? -9.031 -4.652 24.219 1 41.28 402 PHE A C 1
ATOM 3197 O O . PHE A 1 402 ? -7.891 -4.242 24.016 1 41.28 402 PHE A O 1
ATOM 3204 N N . THR A 1 403 ? -9.75 -5.203 23.391 1 41.72 403 THR A N 1
ATOM 3205 C CA . THR A 1 403 ? -9.234 -5.238 22.031 1 41.72 403 THR A CA 1
ATOM 3206 C C . THR A 1 403 ? -9.062 -3.828 21.469 1 41.72 403 THR A C 1
ATOM 3208 O O . THR A 1 403 ? -8.094 -3.541 20.766 1 41.72 403 THR A O 1
ATOM 3211 N N . LYS A 1 404 ? -9.867 -3.033 22.031 1 41.12 404 LYS A N 1
ATOM 3212 C CA . LYS A 1 404 ? -9.812 -1.629 21.625 1 41.12 404 LYS A CA 1
ATOM 3213 C C . LYS A 1 404 ? -8.617 -0.925 22.281 1 41.12 404 LYS A C 1
ATOM 3215 O O . LYS A 1 404 ? -7.938 -0.129 21.625 1 41.12 404 LYS A O 1
ATOM 3220 N N . LEU A 1 405 ? -8.578 -1.224 23.516 1 40.66 405 LEU A N 1
ATOM 3221 C CA . LEU A 1 405 ? -7.445 -0.646 24.219 1 40.66 405 LEU A CA 1
ATOM 3222 C C . LEU A 1 405 ? -6.125 -1.178 23.672 1 40.66 405 LEU A C 1
ATOM 3224 O O . LEU A 1 405 ? -5.148 -0.434 23.562 1 40.66 405 LEU A O 1
ATOM 3228 N N . GLN A 1 406 ? -6.215 -2.375 23.375 1 41.31 406 GLN A N 1
ATOM 3229 C CA . GLN A 1 406 ? -5.035 -2.975 22.75 1 41.31 406 GLN A CA 1
ATOM 3230 C C . GLN A 1 406 ? -4.691 -2.281 21.438 1 41.31 406 GLN A C 1
ATOM 3232 O O . GLN A 1 406 ? -3.518 -2.031 21.156 1 41.31 406 GLN A O 1
ATOM 3237 N N . SER A 1 407 ? -5.703 -2.051 20.781 1 40.94 407 SER A N 1
ATOM 3238 C CA . SER A 1 407 ? -5.508 -1.373 19.516 1 40.94 407 SER A CA 1
ATOM 3239 C C . SER A 1 407 ? -4.898 0.012 19.703 1 40.94 407 SER A C 1
ATOM 3241 O O . SER A 1 407 ? -4.082 0.458 18.906 1 40.94 407 SER A O 1
ATOM 3243 N N . VAL A 1 408 ? -5.246 0.587 20.859 1 40.06 408 VAL A N 1
ATOM 3244 C CA . VAL A 1 408 ? -4.746 1.92 21.172 1 40.06 408 VAL A CA 1
ATOM 3245 C C . VAL A 1 408 ? -3.271 1.84 21.562 1 40.06 408 VAL A C 1
ATOM 3247 O O . VAL A 1 408 ? -2.473 2.691 21.172 1 40.06 408 VAL A O 1
ATOM 3250 N N . ILE A 1 409 ? -3.049 0.853 22.375 1 39.41 409 ILE A N 1
ATOM 3251 C CA . ILE A 1 409 ? -1.703 0.77 22.922 1 39.41 409 ILE A CA 1
ATOM 3252 C C . ILE A 1 409 ? -0.72 0.33 21.844 1 39.41 409 ILE A C 1
ATOM 3254 O O . ILE A 1 409 ? 0.426 0.786 21.812 1 39.41 409 ILE A O 1
ATOM 3258 N N . THR A 1 410 ? -1.227 -0.64 21.141 1 38.69 410 THR A N 1
ATOM 3259 C CA . THR A 1 410 ? -0.311 -1.179 20.141 1 38.69 410 THR A CA 1
ATOM 3260 C C . THR A 1 410 ? -0.23 -0.257 18.922 1 38.69 410 THR A C 1
ATOM 3262 O O . THR A 1 410 ? 0.547 -0.505 18 1 38.69 410 THR A O 1
ATOM 3265 N N . GLN A 1 411 ? -1.086 0.657 18.984 1 39.09 411 GLN A N 1
ATOM 3266 C CA . GLN A 1 411 ? -1.112 1.603 17.875 1 39.09 411 GLN A CA 1
ATOM 3267 C C . GLN A 1 411 ? 0.24 2.287 17.703 1 39.09 411 GLN A C 1
ATOM 3269 O O . GLN A 1 411 ? 0.694 3.01 18.594 1 39.09 411 GLN A O 1
ATOM 3274 N N . LYS A 1 412 ? 1.089 1.746 17.094 1 42.75 412 LYS A N 1
ATOM 3275 C CA . LYS A 1 412 ? 2.305 2.43 16.656 1 42.75 412 LYS A CA 1
ATOM 3276 C C . LYS A 1 412 ? 1.979 3.766 16 1 42.75 412 LYS A C 1
ATOM 3278 O O . LYS A 1 412 ? 1.609 3.807 14.82 1 42.75 412 LYS A O 1
ATOM 3283 N N . TYR A 1 413 ? 1.354 4.762 16.812 1 43.81 413 TYR A N 1
ATOM 3284 C CA . TYR A 1 413 ? 1.035 6.09 16.312 1 43.81 413 TYR A CA 1
ATOM 3285 C C . TYR A 1 413 ? 2.303 6.848 15.93 1 43.81 413 TYR A C 1
ATOM 3287 O O . TYR A 1 413 ? 2.352 8.078 16.031 1 43.81 413 TYR A O 1
ATOM 3295 N N . SER A 1 414 ? 3.203 6.227 15.656 1 58.88 414 SER A N 1
ATOM 3296 C CA . SER A 1 414 ? 4.391 6.945 15.203 1 58.88 414 SER A CA 1
ATOM 3297 C C . SER A 1 414 ? 4.562 6.836 13.695 1 58.88 414 SER A C 1
ATOM 3299 O O . SER A 1 414 ? 4.152 5.844 13.086 1 58.88 414 SER A O 1
ATOM 3301 N N . GLY A 1 415 ? 4.523 8.023 13.203 1 67.06 415 GLY A N 1
ATOM 3302 C CA . GLY A 1 415 ? 4.875 8.117 11.797 1 67.06 415 GLY A CA 1
ATOM 3303 C C . GLY A 1 415 ? 6.363 8.281 11.562 1 67.06 415 GLY A C 1
ATOM 3304 O O . GLY A 1 415 ? 7.164 8.109 12.477 1 67.06 415 GLY A O 1
ATOM 3305 N N . ASP A 1 416 ? 6.68 8.406 10.398 1 77.69 416 ASP A N 1
ATOM 3306 C CA . ASP A 1 416 ? 8.055 8.742 10.047 1 77.69 416 ASP A CA 1
ATOM 3307 C C . ASP A 1 416 ? 8.477 10.07 10.672 1 77.69 416 ASP A C 1
ATOM 3309 O O . ASP A 1 416 ? 9.617 10.227 11.102 1 77.69 416 ASP A O 1
ATOM 3313 N N . ILE A 1 417 ? 7.527 10.961 10.672 1 83.5 417 ILE A N 1
ATOM 3314 C CA . ILE A 1 417 ? 7.629 12.219 11.398 1 83.5 417 ILE A CA 1
ATOM 3315 C C . ILE A 1 417 ? 6.434 12.375 12.336 1 83.5 417 ILE A C 1
ATOM 3317 O O . ILE A 1 417 ? 5.285 12.25 11.906 1 83.5 417 ILE A O 1
ATOM 3321 N N . THR A 1 418 ? 6.766 12.523 13.617 1 77.19 418 THR A N 1
ATOM 3322 C CA . THR A 1 418 ? 5.695 12.703 14.594 1 77.19 418 THR A CA 1
ATOM 3323 C C . THR A 1 418 ? 5.77 14.094 15.219 1 77.19 418 THR A C 1
ATOM 3325 O O . THR A 1 418 ? 6.797 14.469 15.797 1 77.19 418 THR A O 1
ATOM 3328 N N . ILE A 1 419 ? 4.754 14.82 15.055 1 79.25 419 ILE A N 1
ATOM 3329 C CA . ILE A 1 419 ? 4.645 16.141 15.656 1 79.25 419 ILE A CA 1
ATOM 3330 C C . ILE A 1 419 ? 3.887 16.047 16.984 1 79.25 419 ILE A C 1
ATOM 3332 O O . ILE A 1 419 ? 2.744 15.586 17.016 1 79.25 419 ILE A O 1
ATOM 3336 N N . ILE A 1 420 ? 4.547 16.359 17.984 1 72.56 420 ILE A N 1
ATOM 3337 C CA . ILE A 1 420 ? 3.943 16.359 19.312 1 72.56 420 ILE A CA 1
ATOM 3338 C C . ILE A 1 420 ? 3.912 17.781 19.875 1 72.56 420 ILE A C 1
ATOM 3340 O O . ILE A 1 420 ? 4.887 18.25 20.484 1 72.56 420 ILE A O 1
ATOM 3344 N N . PRO A 1 421 ? 2.797 18.375 19.688 1 68.31 421 PRO A N 1
ATOM 3345 C CA . PRO A 1 421 ? 2.713 19.703 20.281 1 68.31 421 PRO A CA 1
ATOM 3346 C C . PRO A 1 421 ? 2.676 19.672 21.797 1 68.31 421 PRO A C 1
ATOM 3348 O O . PRO A 1 421 ? 2.229 18.688 22.391 1 68.31 421 PRO A O 1
ATOM 3351 N N . ARG A 1 422 ? 3.373 20.5 22.406 1 64.19 422 ARG A N 1
ATOM 3352 C CA . ARG A 1 422 ? 3.354 20.578 23.859 1 64.19 422 ARG A CA 1
ATOM 3353 C C . ARG A 1 422 ? 1.935 20.781 24.391 1 64.19 422 ARG A C 1
ATOM 3355 O O . ARG A 1 422 ? 1.235 21.688 23.953 1 64.19 422 ARG A O 1
ATOM 3362 N N . LEU A 1 423 ? 1.456 19.656 25.078 1 58.84 423 LEU A N 1
ATOM 3363 C CA . LEU A 1 423 ? 0.095 19.734 25.594 1 58.84 423 LEU A CA 1
ATOM 3364 C C . LEU A 1 423 ? 0.084 20.297 27.016 1 58.84 423 LEU A C 1
ATOM 3366 O O . LEU A 1 423 ? 1.019 20.062 27.781 1 58.84 423 LEU A O 1
ATOM 3370 N N . ASN A 1 424 ? -0.682 21.344 27.188 1 50.47 424 ASN A N 1
ATOM 3371 C CA . ASN A 1 424 ? -0.888 21.812 28.547 1 50.47 424 ASN A CA 1
ATOM 3372 C C . ASN A 1 424 ? -1.764 20.859 29.359 1 50.47 424 ASN A C 1
ATOM 3374 O O . ASN A 1 424 ? -2.984 20.828 29.188 1 50.47 424 ASN A O 1
ATOM 3378 N N . TYR A 1 425 ? -1.066 19.844 29.953 1 50.31 425 TYR A N 1
ATOM 3379 C CA . TYR A 1 425 ? -1.766 18.797 30.688 1 50.31 425 TYR A CA 1
ATOM 3380 C C . TYR A 1 425 ? -2.672 19.391 31.75 1 50.31 425 TYR A C 1
ATOM 3382 O O . TYR A 1 425 ? -3.619 18.75 32.219 1 50.31 425 TYR A O 1
ATOM 3390 N N . ARG A 1 426 ? -2.453 20.547 32.219 1 46.88 426 ARG A N 1
ATOM 3391 C CA . ARG A 1 426 ? -3.318 21.156 33.219 1 46.88 426 ARG A CA 1
ATOM 3392 C C . ARG A 1 426 ? -4.719 21.391 32.656 1 46.88 426 ARG A C 1
ATOM 3394 O O . ARG A 1 426 ? -5.66 21.625 33.438 1 46.88 426 ARG A O 1
ATOM 3401 N N . GLU A 1 427 ? -4.801 21.297 31.391 1 48.81 427 GLU A N 1
ATOM 3402 C CA . GLU A 1 427 ? -6.098 21.578 30.781 1 48.81 427 GLU A CA 1
ATOM 3403 C C . GLU A 1 427 ? -6.797 20.297 30.344 1 48.81 427 GLU A C 1
ATOM 3405 O O . GLU A 1 427 ? -7.715 20.328 29.531 1 48.81 427 GLU A O 1
ATOM 3410 N N . VAL A 1 428 ? -6.32 19.172 30.844 1 51.09 428 VAL A N 1
ATOM 3411 C CA . VAL A 1 428 ? -6.906 17.875 30.531 1 51.09 428 VAL A CA 1
ATOM 3412 C C . VAL A 1 428 ? -8.391 17.875 30.875 1 51.09 428 VAL A C 1
ATOM 3414 O O . VAL A 1 428 ? -9.195 17.234 30.188 1 51.09 428 VAL A O 1
ATOM 3417 N N . ASN A 1 429 ? -8.672 18.672 31.953 1 45.16 429 ASN A N 1
ATOM 3418 C CA . ASN A 1 429 ? -10.07 18.766 32.375 1 45.16 429 ASN A CA 1
ATOM 3419 C C . ASN A 1 429 ? -10.922 19.438 31.297 1 45.16 429 ASN A C 1
ATOM 3421 O O . ASN A 1 429 ? -12.148 19.328 31.312 1 45.16 429 ASN A O 1
ATOM 3425 N N . LYS A 1 430 ? -10.258 20.047 30.344 1 46.69 430 LYS A N 1
ATOM 3426 C CA . LYS A 1 430 ? -10.992 20.781 29.312 1 46.69 430 LYS A CA 1
ATOM 3427 C C . LYS A 1 430 ? -11.148 19.938 28.047 1 46.69 430 LYS A C 1
ATOM 3429 O O . LYS A 1 430 ? -11.68 20.422 27.047 1 46.69 430 LYS A O 1
ATOM 3434 N N . VAL A 1 431 ? -10.734 18.734 28.156 1 49.53 431 VAL A N 1
ATOM 3435 C CA . VAL A 1 431 ? -10.711 17.875 26.969 1 49.53 431 VAL A CA 1
ATOM 3436 C C . VAL A 1 431 ? -12.133 17.672 26.438 1 49.53 431 VAL A C 1
ATOM 3438 O O . VAL A 1 431 ? -12.336 17.562 25.234 1 49.53 431 VAL A O 1
ATOM 3441 N N . ILE A 1 432 ? -13.07 17.844 27.391 1 45.19 432 ILE A N 1
ATOM 3442 C CA . ILE A 1 432 ? -14.438 17.547 26.984 1 45.19 432 ILE A CA 1
ATOM 3443 C C . ILE A 1 432 ? -15.25 18.844 26.938 1 45.19 432 ILE A C 1
ATOM 3445 O O . ILE A 1 432 ? -16.484 18.797 26.812 1 45.19 432 ILE A O 1
ATOM 3449 N N . LYS A 1 433 ? -14.562 20.031 27.156 1 51.91 433 LYS A N 1
ATOM 3450 C CA . LYS A 1 433 ? -15.297 21.297 27.156 1 51.91 433 LYS A CA 1
ATOM 3451 C C . LYS A 1 433 ? -15.141 22.031 25.828 1 51.91 433 LYS A C 1
ATOM 3453 O O . LYS A 1 433 ? -14.227 21.734 25.047 1 51.91 433 LYS A O 1
ATOM 3458 N N . ASN A 1 434 ? -16.172 22.922 25.516 1 53.28 434 ASN A N 1
ATOM 3459 C CA . ASN A 1 434 ? -16.109 23.75 24.328 1 53.28 434 ASN A CA 1
ATOM 3460 C C . ASN A 1 434 ? -14.906 24.688 24.375 1 53.28 434 ASN A C 1
ATOM 3462 O O . ASN A 1 434 ? -14.648 25.328 25.391 1 53.28 434 ASN A O 1
ATOM 3466 N N . PRO A 1 435 ? -14.109 24.641 23.375 1 58.84 435 PRO A N 1
ATOM 3467 C CA . PRO A 1 435 ? -12.914 25.484 23.375 1 58.84 435 PRO A CA 1
ATOM 3468 C C . PRO A 1 435 ? -13.25 26.969 23.297 1 58.84 435 PRO A C 1
ATOM 3470 O O . PRO A 1 435 ? -14.164 27.359 22.562 1 58.84 435 PRO A O 1
ATOM 3473 N N . THR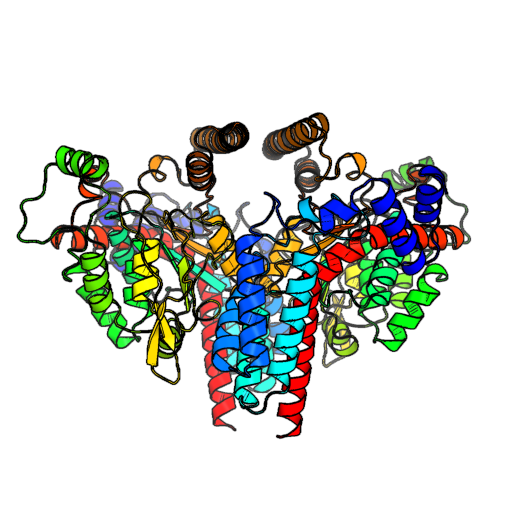 A 1 436 ? -12.797 27.875 24.266 1 66.5 436 THR A N 1
ATOM 3474 C CA . THR A 1 436 ? -12.859 29.328 24.172 1 66.5 436 THR A CA 1
ATOM 3475 C C . THR A 1 436 ? -11.898 29.844 23.109 1 66.5 436 THR A C 1
ATOM 3477 O O . THR A 1 436 ? -10.961 29.156 22.719 1 66.5 436 THR A O 1
ATOM 3480 N N . PRO A 1 437 ? -12.227 30.984 22.531 1 70 437 PRO A N 1
ATOM 3481 C CA . PRO A 1 437 ? -11.32 31.547 21.531 1 70 437 PRO A CA 1
ATOM 3482 C C . PRO A 1 437 ? -9.883 31.672 22.031 1 70 437 PRO A C 1
ATOM 3484 O O . PRO A 1 437 ? -8.938 31.453 21.266 1 70 437 PRO A O 1
ATOM 3487 N N . SER A 1 438 ? -9.773 32.062 23.281 1 74.25 438 SER A N 1
ATOM 3488 C CA . SER A 1 438 ? -8.43 32.156 23.844 1 74.25 438 SER A CA 1
ATOM 3489 C C . SER A 1 438 ? -7.75 30.797 23.875 1 74.25 438 SER A C 1
ATOM 3491 O O . SER A 1 438 ? -6.547 30.688 23.625 1 74.25 438 SER A O 1
ATOM 3493 N N . PHE A 1 439 ? -8.539 29.828 24.078 1 74.81 439 PHE A N 1
ATOM 3494 C CA . PHE A 1 439 ? -8 28.469 24.094 1 74.81 439 PHE A CA 1
ATOM 3495 C C . PHE A 1 439 ? -7.574 28.047 22.688 1 74.81 439 PHE A C 1
ATOM 3497 O O . PHE A 1 439 ? -6.523 27.438 22.516 1 74.81 439 PHE A O 1
ATOM 3504 N N . LEU A 1 440 ? -8.414 28.391 21.797 1 76.38 440 LEU A N 1
ATOM 3505 C CA . LEU A 1 440 ? -8.117 28.031 20.422 1 76.38 440 LEU A CA 1
ATOM 3506 C C . LEU A 1 440 ? -6.828 28.688 19.938 1 76.38 440 LEU A C 1
ATOM 3508 O O . LEU A 1 440 ? -6.023 28.062 19.25 1 76.38 440 LEU A O 1
ATOM 3512 N N . LEU A 1 441 ? -6.66 29.938 20.344 1 78.25 441 LEU A N 1
ATOM 3513 C CA . LEU A 1 441 ? -5.449 30.656 19.969 1 78.25 441 LEU A CA 1
ATOM 3514 C C . LEU A 1 441 ? -4.219 30.031 20.609 1 78.25 441 LEU A C 1
ATOM 3516 O O . LEU A 1 441 ? -3.17 29.906 19.984 1 78.25 441 LEU A O 1
ATOM 3520 N N . ASP A 1 442 ? -4.379 29.703 21.797 1 81.44 442 ASP A N 1
ATOM 3521 C CA . ASP A 1 442 ? -3.271 29.078 22.5 1 81.44 442 ASP A CA 1
ATOM 3522 C C . ASP A 1 442 ? -2.936 27.719 21.891 1 81.44 442 ASP A C 1
ATOM 3524 O O . ASP A 1 442 ? -1.762 27.375 21.719 1 81.44 442 ASP A O 1
ATOM 3528 N N . ALA A 1 443 ? -3.973 26.953 21.609 1 80.88 443 ALA A N 1
ATOM 3529 C CA . ALA A 1 443 ? -3.779 25.625 21.016 1 80.88 443 ALA A CA 1
ATOM 3530 C C . ALA A 1 443 ? -3.102 25.75 19.656 1 80.88 443 ALA A C 1
ATOM 3532 O O . ALA A 1 443 ? -2.193 24.969 19.344 1 80.88 443 ALA A O 1
ATOM 3533 N N . ALA A 1 444 ? -3.506 26.703 18.891 1 84.19 444 ALA A N 1
ATOM 3534 C CA . ALA A 1 444 ? -2.918 26.922 17.562 1 84.19 444 ALA A CA 1
ATOM 3535 C C . ALA A 1 444 ? -1.446 27.312 17.688 1 84.19 444 ALA A C 1
ATOM 3537 O O . ALA A 1 444 ? -0.612 26.844 16.906 1 84.19 444 ALA A O 1
ATOM 3538 N N . THR A 1 445 ? -1.165 28.172 18.656 1 85.88 445 THR A N 1
ATOM 3539 C CA . THR A 1 445 ? 0.208 28.625 18.859 1 85.88 445 THR A CA 1
ATOM 3540 C C . THR A 1 445 ? 1.11 27.469 19.266 1 85.88 445 THR A C 1
ATOM 3542 O O . THR A 1 445 ? 2.236 27.344 18.781 1 85.88 445 THR A O 1
ATOM 3545 N N . ARG A 1 446 ? 0.607 26.672 20.062 1 84.31 446 ARG A N 1
ATOM 3546 C CA . ARG A 1 446 ? 1.371 25.5 20.484 1 84.31 446 ARG A CA 1
ATOM 3547 C C . ARG A 1 446 ? 1.58 24.531 19.328 1 84.31 446 ARG A C 1
ATOM 3549 O O . ARG A 1 446 ? 2.643 23.922 19.219 1 84.31 446 ARG A O 1
ATOM 3556 N N . GLY A 1 447 ? 0.52 24.375 18.547 1 88.12 447 GLY A N 1
ATOM 3557 C CA . GLY A 1 447 ? 0.649 23.547 17.359 1 88.12 447 GLY A CA 1
ATOM 3558 C C . GLY A 1 447 ? 1.701 24.062 16.391 1 88.12 447 GLY A C 1
ATOM 3559 O O . GLY A 1 447 ? 2.48 23.266 15.852 1 88.12 447 GLY A O 1
ATOM 3560 N N . LYS A 1 448 ? 1.752 25.359 16.281 1 90.19 448 LYS A N 1
ATOM 3561 C CA . LYS A 1 448 ? 2.74 25.969 15.398 1 90.19 448 LYS A CA 1
ATOM 3562 C C . LYS A 1 448 ? 4.16 25.719 15.906 1 90.19 448 LYS A C 1
ATOM 3564 O O . LYS A 1 448 ? 5.016 25.25 15.164 1 90.19 448 LYS A O 1
ATOM 3569 N N . ARG A 1 449 ? 4.32 26.016 17.109 1 87.25 449 ARG A N 1
ATOM 3570 C CA . ARG A 1 449 ? 5.652 25.891 17.688 1 87.25 449 ARG A CA 1
ATOM 3571 C C . ARG A 1 449 ? 6.121 24.438 17.703 1 87.25 449 ARG A C 1
ATOM 3573 O O . ARG A 1 449 ? 7.301 24.172 17.469 1 87.25 449 ARG A O 1
ATOM 3580 N N . GLY A 1 450 ? 5.207 23.562 17.969 1 87.12 450 GLY A N 1
ATOM 3581 C CA . GLY A 1 450 ? 5.543 22.156 17.906 1 87.12 450 GLY A CA 1
ATOM 3582 C C . GLY A 1 450 ? 5.93 21.703 16.5 1 87.12 450 GLY A C 1
ATOM 3583 O O . GLY A 1 450 ? 6.773 20.812 16.344 1 87.12 450 GLY A O 1
ATOM 3584 N N . THR A 1 451 ? 5.367 22.281 15.547 1 92.31 451 THR A N 1
ATOM 3585 C CA . THR A 1 451 ? 5.598 21.906 14.156 1 92.31 451 THR A CA 1
ATOM 3586 C C . THR A 1 451 ? 6.926 22.469 13.664 1 92.31 451 THR A C 1
ATOM 3588 O O . THR A 1 451 ? 7.598 21.859 12.828 1 92.31 451 THR A O 1
ATOM 3591 N N . TRP A 1 452 ? 7.352 23.672 14.219 1 92.81 452 TRP A N 1
ATOM 3592 C CA . TRP A 1 452 ? 8.562 24.344 13.75 1 92.81 452 TRP A CA 1
ATOM 3593 C C . TRP A 1 452 ? 9.789 23.453 13.953 1 92.81 452 TRP A C 1
ATOM 3595 O O . TRP A 1 452 ? 10.695 23.438 13.117 1 92.81 452 TRP A O 1
ATOM 3605 N N . THR A 1 453 ? 9.773 22.641 14.984 1 90 453 THR A N 1
ATOM 3606 C CA . THR A 1 453 ? 10.891 21.766 15.273 1 90 453 THR A CA 1
ATOM 3607 C C . THR A 1 453 ? 10.992 20.656 14.219 1 90 453 THR A C 1
ATOM 3609 O O . THR A 1 453 ? 12.039 20.016 14.086 1 90 453 THR A O 1
ATOM 3612 N N . LYS A 1 454 ? 9.93 20.453 13.461 1 92.62 454 LYS A N 1
ATOM 3613 C CA . LYS A 1 454 ? 9.898 19.344 12.508 1 92.62 454 LYS A CA 1
ATOM 3614 C C . LYS A 1 454 ? 9.906 19.844 11.07 1 92.62 454 LYS A C 1
ATOM 3616 O O . LYS A 1 454 ? 9.93 19.047 10.133 1 92.62 454 LYS A O 1
ATOM 3621 N N . VAL A 1 455 ? 9.953 21.141 10.93 1 93.88 455 VAL A N 1
ATOM 3622 C CA . VAL A 1 455 ? 9.906 21.719 9.594 1 93.88 455 VAL A CA 1
ATOM 3623 C C . VAL A 1 455 ? 11.148 21.297 8.805 1 93.88 455 VAL A C 1
ATOM 3625 O O . VAL A 1 455 ? 11.039 20.859 7.656 1 93.88 455 VAL A O 1
ATOM 3628 N N . PRO A 1 456 ? 12.367 21.359 9.445 1 93 456 PRO A N 1
ATOM 3629 C CA . PRO A 1 456 ? 13.547 20.969 8.664 1 93 456 PRO A CA 1
ATOM 3630 C C . PRO A 1 456 ? 13.484 19.516 8.188 1 93 456 PRO A C 1
ATOM 3632 O O . PRO A 1 456 ? 13.789 19.234 7.023 1 93 456 PRO A O 1
ATOM 3635 N N . VAL A 1 457 ? 13.07 18.609 9.023 1 93.81 457 VAL A N 1
ATOM 3636 C CA . VAL A 1 457 ? 12.984 17.203 8.641 1 93.81 457 VAL A CA 1
ATOM 3637 C C . VAL A 1 457 ? 11.883 17.016 7.594 1 93.81 457 VAL A C 1
ATOM 3639 O O . VAL A 1 457 ? 12.055 16.25 6.637 1 93.81 457 VAL A O 1
ATOM 3642 N N . THR A 1 458 ? 10.766 17.688 7.758 1 94.88 458 THR A N 1
ATOM 3643 C CA . THR A 1 458 ? 9.656 17.578 6.809 1 94.88 458 THR A CA 1
ATOM 3644 C C . THR A 1 458 ? 10.078 18.094 5.434 1 94.88 458 THR A C 1
ATOM 3646 O O . THR A 1 458 ? 9.758 17.484 4.41 1 94.88 458 THR A O 1
ATOM 3649 N N . ARG A 1 459 ? 10.781 19.141 5.457 1 95 459 ARG A N 1
ATOM 3650 C CA . ARG A 1 459 ? 11.25 19.703 4.199 1 95 459 ARG A CA 1
ATOM 3651 C C . ARG A 1 459 ? 12.203 18.75 3.488 1 95 459 ARG A C 1
ATOM 3653 O O . ARG A 1 459 ? 12.055 18.484 2.291 1 95 459 ARG A O 1
ATOM 3660 N N . ASN A 1 460 ? 13.148 18.219 4.176 1 94.19 460 ASN A N 1
ATOM 3661 C CA . ASN A 1 460 ? 14.117 17.297 3.588 1 94.19 460 ASN A CA 1
ATOM 3662 C C . ASN A 1 460 ? 13.445 16.031 3.068 1 94.19 460 ASN A C 1
ATOM 3664 O O . ASN A 1 460 ? 13.789 15.531 1.997 1 94.19 460 ASN A O 1
ATOM 3668 N N . HIS A 1 461 ? 12.469 15.57 3.789 1 93.88 461 HIS A N 1
ATOM 3669 C CA . HIS A 1 461 ? 11.82 14.312 3.436 1 93.88 461 HIS A CA 1
ATOM 3670 C C . HIS A 1 461 ? 10.859 14.5 2.268 1 93.88 461 HIS A C 1
ATOM 3672 O O . HIS A 1 461 ? 10.625 13.57 1.493 1 93.88 461 HIS A O 1
ATOM 3678 N N . CYS A 1 462 ? 10.328 15.766 2.135 1 95.44 462 CYS A N 1
ATOM 3679 C CA . CYS A 1 462 ? 9.188 15.883 1.231 1 95.44 462 CYS A CA 1
ATOM 3680 C C . CYS A 1 462 ? 9.531 16.75 0.03 1 95.44 462 CYS A C 1
ATOM 3682 O O . CYS A 1 462 ? 8.797 16.781 -0.956 1 95.44 462 CYS A O 1
ATOM 3684 N N . ALA A 1 463 ? 10.672 17.422 0.023 1 95.44 463 ALA A N 1
ATOM 3685 C CA . ALA A 1 463 ? 10.992 18.375 -1.024 1 95.44 463 ALA A CA 1
ATOM 3686 C C . ALA A 1 463 ? 11 17.719 -2.398 1 95.44 463 ALA A C 1
ATOM 3688 O O . ALA A 1 463 ? 10.422 18.25 -3.352 1 95.44 463 ALA A O 1
ATOM 3689 N N . ILE A 1 464 ? 11.625 16.594 -2.502 1 96.31 464 ILE A N 1
ATOM 3690 C CA . ILE A 1 464 ? 11.742 15.891 -3.773 1 96.31 464 ILE A CA 1
ATOM 3691 C C . ILE A 1 464 ? 10.367 15.438 -4.246 1 96.31 464 ILE A C 1
ATOM 3693 O O . ILE A 1 464 ? 10 15.648 -5.402 1 96.31 464 ILE A O 1
ATOM 3697 N N . GLU A 1 465 ? 9.633 14.844 -3.346 1 96.44 465 GLU A N 1
ATOM 3698 C CA . GLU A 1 465 ? 8.273 14.398 -3.648 1 96.44 465 GLU A CA 1
ATOM 3699 C C . GLU A 1 465 ? 7.414 15.547 -4.164 1 96.44 465 GLU A C 1
ATOM 3701 O O . GLU A 1 465 ? 6.711 15.406 -5.164 1 96.44 465 GLU A O 1
ATOM 3706 N N . ILE A 1 466 ? 7.484 16.688 -3.529 1 95.69 466 ILE A N 1
ATOM 3707 C CA . ILE A 1 466 ? 6.664 17.859 -3.854 1 95.69 466 ILE A CA 1
ATOM 3708 C C . ILE A 1 466 ? 7.02 18.359 -5.25 1 95.69 466 ILE A C 1
ATOM 3710 O O . ILE A 1 466 ? 6.129 18.641 -6.059 1 95.69 466 ILE A O 1
ATOM 3714 N N . LEU A 1 467 ? 8.289 18.406 -5.504 1 96.94 467 LEU A N 1
ATOM 3715 C CA . LEU A 1 467 ? 8.688 18.922 -6.805 1 96.94 467 LEU A CA 1
ATOM 3716 C C . LEU A 1 467 ? 8.297 17.953 -7.918 1 96.94 467 LEU A C 1
ATOM 3718 O O . LEU A 1 467 ? 7.832 18.375 -8.977 1 96.94 467 LEU A O 1
ATOM 3722 N N . ILE A 1 468 ? 8.508 16.656 -7.734 1 97.25 468 ILE A N 1
ATOM 3723 C CA . ILE A 1 468 ? 8.156 15.656 -8.742 1 97.25 468 ILE A CA 1
ATOM 3724 C C . ILE A 1 468 ? 6.66 15.75 -9.047 1 97.25 468 ILE A C 1
ATOM 3726 O O . ILE A 1 468 ? 6.258 15.758 -10.211 1 97.25 468 ILE A O 1
ATOM 3730 N N . ALA A 1 469 ? 5.848 15.836 -8.039 1 95.19 469 ALA A N 1
ATOM 3731 C CA . ALA A 1 469 ? 4.398 15.906 -8.203 1 95.19 469 ALA A CA 1
ATOM 3732 C C . ALA A 1 469 ? 3.994 17.172 -8.953 1 95.19 469 ALA A C 1
ATOM 3734 O O . ALA A 1 469 ? 3.154 17.125 -9.859 1 95.19 469 ALA A O 1
ATOM 3735 N N . ALA A 1 470 ? 4.566 18.266 -8.578 1 94.69 470 ALA A N 1
ATOM 3736 C CA . ALA A 1 470 ? 4.258 19.531 -9.242 1 94.69 470 ALA A CA 1
ATOM 3737 C C . ALA A 1 470 ? 4.672 19.5 -10.711 1 94.69 470 ALA A C 1
ATOM 3739 O O . ALA A 1 470 ? 3.912 19.938 -11.578 1 94.69 470 ALA A O 1
ATOM 3740 N N . ALA A 1 471 ? 5.844 19.016 -10.898 1 96.88 471 ALA A N 1
ATOM 3741 C CA . ALA A 1 471 ? 6.344 18.922 -12.273 1 96.88 471 ALA A CA 1
ATOM 3742 C C . ALA A 1 471 ? 5.469 18.016 -13.125 1 96.88 471 ALA A C 1
ATOM 3744 O O . ALA A 1 471 ? 5.152 18.328 -14.266 1 96.88 471 ALA A O 1
ATOM 3745 N N . TYR A 1 472 ? 5.137 16.906 -12.586 1 95.94 472 TYR A N 1
ATOM 3746 C CA . TYR A 1 472 ? 4.277 15.969 -13.297 1 95.94 472 TYR A CA 1
ATOM 3747 C C . TYR A 1 472 ? 2.957 16.625 -13.68 1 95.94 472 TYR A C 1
ATOM 3749 O O . TYR A 1 472 ? 2.494 16.484 -14.82 1 95.94 472 TYR A O 1
ATOM 3757 N N . THR A 1 473 ? 2.33 17.312 -12.781 1 93.19 473 THR A N 1
ATOM 3758 C CA . THR A 1 473 ? 1.062 18 -13.031 1 93.19 473 THR A CA 1
ATOM 3759 C C . THR A 1 473 ? 1.212 19.031 -14.141 1 93.19 473 THR A C 1
ATOM 3761 O O . THR A 1 473 ? 0.343 19.156 -15 1 93.19 473 THR A O 1
ATOM 3764 N N . ARG A 1 474 ? 2.287 19.75 -14.133 1 94.81 474 ARG A N 1
ATOM 3765 C CA . ARG A 1 474 ? 2.533 20.75 -15.164 1 94.81 474 ARG A CA 1
ATOM 3766 C C . ARG A 1 474 ? 2.713 20.094 -16.531 1 94.81 474 ARG A C 1
ATOM 3768 O O . ARG A 1 474 ? 2.229 20.609 -17.531 1 94.81 474 ARG A O 1
ATOM 3775 N N . LEU A 1 475 ? 3.373 19 -16.547 1 95.62 475 LEU A N 1
ATOM 3776 C CA . LEU A 1 475 ? 3.611 18.281 -17.797 1 95.62 475 LEU A CA 1
ATOM 3777 C C . LEU A 1 475 ? 2.307 17.75 -18.375 1 95.62 475 LEU A C 1
ATOM 3779 O O . LEU A 1 475 ? 2.086 17.797 -19.578 1 95.62 475 LEU A O 1
ATOM 3783 N N . ILE A 1 476 ? 1.48 17.219 -17.516 1 93.44 476 ILE A N 1
ATOM 3784 C CA . ILE A 1 476 ? 0.19 16.703 -17.953 1 93.44 476 ILE A CA 1
ATOM 3785 C C . ILE A 1 476 ? -0.662 17.828 -18.516 1 93.44 476 ILE A C 1
ATOM 3787 O O . ILE A 1 476 ? -1.324 17.672 -19.547 1 93.44 476 ILE A O 1
ATOM 3791 N N . LYS A 1 477 ? -0.696 18.922 -17.859 1 92.06 477 LYS A N 1
ATOM 3792 C CA . LYS A 1 477 ? -1.45 20.078 -18.328 1 92.06 477 LYS A CA 1
ATOM 3793 C C . LYS A 1 477 ? -0.952 20.531 -19.703 1 92.06 477 LYS A C 1
ATOM 3795 O O . LYS A 1 477 ? -1.75 20.891 -20.578 1 92.06 477 LYS A O 1
ATOM 3800 N N . ARG A 1 478 ? 0.261 20.484 -19.891 1 92.38 478 ARG A N 1
ATOM 3801 C CA . ARG A 1 478 ? 0.851 20.859 -21.172 1 92.38 478 ARG A CA 1
ATOM 3802 C C . ARG A 1 478 ? 0.429 19.891 -22.281 1 92.38 478 ARG A C 1
ATOM 3804 O O . ARG A 1 478 ? 0.19 20.312 -23.406 1 92.38 478 ARG A O 1
ATOM 3811 N N . SER A 1 479 ? 0.408 18.641 -21.938 1 89.44 479 SER A N 1
ATOM 3812 C CA . SER A 1 479 ? 0.013 17.641 -22.922 1 89.44 479 SER A CA 1
ATOM 3813 C C . SER A 1 479 ? -1.446 17.797 -23.328 1 89.44 479 SER A C 1
ATOM 3815 O O . SER A 1 479 ? -1.795 17.609 -24.484 1 89.44 479 SER A O 1
ATOM 3817 N N . LYS A 1 480 ? -2.311 18.219 -22.453 1 85.56 480 LYS A N 1
ATOM 3818 C CA . LYS A 1 480 ? -3.729 18.422 -22.734 1 85.56 480 LYS A CA 1
ATOM 3819 C C . LYS A 1 480 ? -3.953 19.672 -23.578 1 85.56 480 LYS A C 1
ATOM 3821 O O . LYS A 1 480 ? -4.879 19.734 -24.375 1 85.56 480 LYS A O 1
ATOM 3826 N N . SER A 1 481 ? -3.145 20.562 -23.328 1 82.5 481 SER A N 1
ATOM 3827 C CA . SER A 1 481 ? -3.273 21.812 -24.078 1 82.5 481 SER A CA 1
ATOM 3828 C C . SER A 1 481 ? -2.818 21.641 -25.516 1 82.5 481 SER A C 1
ATOM 3830 O O . SER A 1 481 ? -3.295 22.344 -26.422 1 82.5 481 SER A O 1
ATOM 3832 N N . LEU A 1 482 ? -1.984 20.719 -25.734 1 72.56 482 LEU A N 1
ATOM 3833 C CA . LEU A 1 482 ? -1.491 20.469 -27.078 1 72.56 482 LEU A CA 1
ATOM 3834 C C . LEU A 1 482 ? -2.453 19.562 -27.844 1 72.56 482 LEU A C 1
ATOM 3836 O O . LEU A 1 482 ? -2.451 19.547 -29.078 1 72.56 482 LEU A O 1
ATOM 3840 N N . LYS A 1 483 ? -3.262 19.016 -27.141 1 62.94 483 LYS A N 1
ATOM 3841 C CA . LYS A 1 483 ? -4.262 18.203 -27.828 1 62.94 483 LYS A CA 1
ATOM 3842 C C . LYS A 1 483 ? -5.523 19.016 -28.109 1 62.94 483 LYS A C 1
ATOM 3844 O O . LYS A 1 483 ? -6.172 18.828 -29.141 1 62.94 483 LYS A O 1
ATOM 3849 N N . MET B 1 1 ? -17.438 -46.969 -0.396 1 74.38 1 MET B N 1
ATOM 3850 C CA . MET B 1 1 ? -16.016 -46.688 -0.256 1 74.38 1 MET B CA 1
ATOM 3851 C C . MET B 1 1 ? -15.703 -46.188 1.152 1 74.38 1 MET B C 1
ATOM 3853 O O . MET B 1 1 ? -16.484 -45.438 1.739 1 74.38 1 MET B O 1
ATOM 3857 N N . SER B 1 2 ? -14.703 -46.75 1.755 1 86.12 2 SER B N 1
ATOM 3858 C CA . SER B 1 2 ? -14.328 -46.375 3.119 1 86.12 2 SER B CA 1
ATOM 3859 C C . SER B 1 2 ? -13.688 -45 3.172 1 86.12 2 SER B C 1
ATOM 3861 O O . SER B 1 2 ? -13.234 -44.469 2.148 1 86.12 2 SER B O 1
ATOM 3863 N N . LYS B 1 3 ? -13.852 -44.375 4.262 1 87.69 3 LYS B N 1
ATOM 3864 C CA . LYS B 1 3 ? -13.258 -43.062 4.508 1 87.69 3 LYS B CA 1
ATOM 3865 C C . LYS B 1 3 ? -11.773 -43.031 4.145 1 87.69 3 LYS B C 1
ATOM 3867 O O . LYS B 1 3 ? -11.289 -42.094 3.512 1 87.69 3 LYS B O 1
ATOM 3872 N N . ASN B 1 4 ? -11.117 -44.062 4.43 1 86.81 4 ASN B N 1
ATOM 3873 C CA . ASN B 1 4 ? -9.688 -44.156 4.18 1 86.81 4 ASN B CA 1
ATOM 3874 C C . ASN B 1 4 ? -9.383 -44.25 2.689 1 86.81 4 ASN B C 1
ATOM 3876 O O . ASN B 1 4 ? -8.398 -43.688 2.207 1 86.81 4 ASN B O 1
ATOM 3880 N N . GLU B 1 5 ? -10.227 -44.938 2.061 1 89.06 5 GLU B N 1
ATOM 3881 C CA . GLU B 1 5 ? -10.047 -45.094 0.619 1 89.06 5 GLU B CA 1
ATOM 3882 C C . GLU B 1 5 ? -10.227 -43.75 -0.1 1 89.06 5 GLU B C 1
ATOM 3884 O O . GLU B 1 5 ? -9.5 -43.438 -1.045 1 89.06 5 GLU B O 1
ATOM 3889 N N . ILE B 1 6 ? -11.156 -43.062 0.378 1 91 6 ILE B N 1
ATOM 3890 C CA . ILE B 1 6 ? -11.43 -41.781 -0.231 1 91 6 ILE B CA 1
ATOM 3891 C C . ILE B 1 6 ? -10.273 -40.812 0.038 1 91 6 ILE B C 1
ATOM 3893 O O . ILE B 1 6 ? -9.883 -40.031 -0.84 1 91 6 ILE B O 1
ATOM 3897 N N . LYS B 1 7 ? -9.727 -40.844 1.224 1 89.25 7 LYS B N 1
ATOM 3898 C CA . LYS B 1 7 ? -8.578 -40.031 1.571 1 89.25 7 LYS B CA 1
ATOM 3899 C C . LYS B 1 7 ? -7.371 -40.344 0.696 1 89.25 7 LYS B C 1
ATOM 3901 O O . LYS B 1 7 ? -6.633 -39.469 0.283 1 89.25 7 LYS B O 1
ATOM 3906 N N . LEU B 1 8 ? -7.227 -41.594 0.401 1 87.56 8 LEU B N 1
ATOM 3907 C CA . LEU B 1 8 ? -6.145 -42.031 -0.472 1 87.56 8 LEU B CA 1
ATOM 3908 C C . LEU B 1 8 ? -6.367 -41.562 -1.9 1 87.56 8 LEU B C 1
ATOM 3910 O O . LEU B 1 8 ? -5.414 -41.188 -2.596 1 87.56 8 LEU B O 1
ATOM 3914 N N . GLN B 1 9 ? -7.609 -41.625 -2.293 1 88.44 9 GLN B N 1
ATOM 3915 C CA . GLN B 1 9 ? -7.949 -41.094 -3.615 1 88.44 9 GLN B CA 1
ATOM 3916 C C . GLN B 1 9 ? -7.613 -39.625 -3.73 1 88.44 9 GLN B C 1
ATOM 3918 O O . GLN B 1 9 ? -7.172 -39.156 -4.781 1 88.44 9 GLN B O 1
ATOM 3923 N N . MET B 1 10 ? -7.848 -38.906 -2.697 1 88.81 10 MET B N 1
ATOM 3924 C CA . MET B 1 10 ? -7.52 -37.469 -2.674 1 88.81 10 MET B CA 1
ATOM 3925 C C . MET B 1 10 ? -6.012 -37.281 -2.713 1 88.81 10 MET B C 1
ATOM 3927 O O . MET B 1 10 ? -5.52 -36.406 -3.449 1 88.81 10 MET B O 1
ATOM 3931 N N . GLU B 1 11 ? -5.301 -38.031 -1.996 1 85.12 11 GLU B N 1
ATOM 3932 C 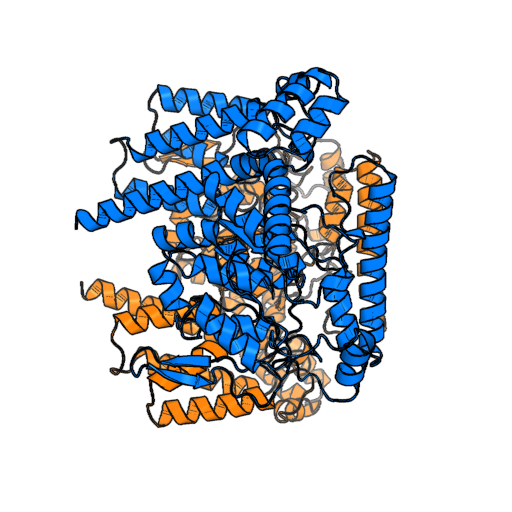CA . GLU B 1 11 ? -3.854 -37.906 -1.876 1 85.12 11 GLU B CA 1
ATOM 3933 C C . GLU B 1 11 ? -3.158 -38.219 -3.195 1 85.12 11 GLU B C 1
ATOM 3935 O O . GLU B 1 11 ? -2.125 -37.625 -3.52 1 85.12 11 GLU B O 1
ATOM 3940 N N . TYR B 1 12 ? -3.742 -39.156 -3.965 1 85 12 TYR B N 1
ATOM 3941 C CA . TYR B 1 12 ? -3.078 -39.594 -5.184 1 85 12 TYR B CA 1
ATOM 3942 C C . TYR B 1 12 ? -3.865 -39.156 -6.418 1 85 12 TYR B C 1
ATOM 3944 O O . TYR B 1 12 ? -3.76 -39.812 -7.477 1 85 12 TYR B O 1
ATOM 3952 N N . ALA B 1 13 ? -4.656 -38.219 -6.23 1 90.19 13 ALA B N 1
ATOM 3953 C CA . ALA B 1 13 ? -5.449 -37.719 -7.359 1 90.19 13 ALA B CA 1
ATOM 3954 C C . ALA B 1 13 ? -4.547 -37.25 -8.492 1 90.19 13 ALA B C 1
ATOM 3956 O O . ALA B 1 13 ? -3.48 -36.688 -8.25 1 90.19 13 ALA B O 1
ATOM 3957 N N . SER B 1 14 ? -4.988 -37.438 -9.711 1 87.31 14 SER B N 1
ATOM 3958 C CA . SER B 1 14 ? -4.199 -37.062 -10.891 1 87.31 14 SER B CA 1
ATOM 3959 C C . SER B 1 14 ? -4.625 -35.719 -11.445 1 87.31 14 SER B C 1
ATOM 3961 O O . SER B 1 14 ? -3.881 -35.094 -12.203 1 87.31 14 SER B O 1
ATOM 3963 N N . SER B 1 15 ? -5.828 -35.344 -11.125 1 92.25 15 SER B N 1
ATOM 3964 C CA . SER B 1 15 ? -6.344 -34.062 -11.578 1 92.25 15 SER B CA 1
ATOM 3965 C C . SER B 1 15 ? -7.145 -33.375 -10.477 1 92.25 15 SER B C 1
ATOM 3967 O O . SER B 1 15 ? -7.527 -34 -9.492 1 92.25 15 SER B O 1
ATOM 3969 N N . TYR B 1 16 ? -7.281 -32.094 -10.617 1 93.75 16 TYR B N 1
ATOM 3970 C CA . TYR B 1 16 ? -8.062 -31.359 -9.641 1 93.75 16 TYR B CA 1
ATOM 3971 C C . TYR B 1 16 ? -9.5 -31.875 -9.578 1 93.75 16 TYR B C 1
ATOM 3973 O O . TYR B 1 16 ? -10.094 -31.969 -8.5 1 93.75 16 TYR B O 1
ATOM 3981 N N . GLU B 1 17 ? -10.102 -32.219 -10.734 1 94.25 17 GLU B N 1
ATOM 3982 C CA . GLU B 1 17 ? -11.477 -32.688 -10.797 1 94.25 17 GLU B CA 1
ATOM 3983 C C . GLU B 1 17 ? -11.656 -33.969 -9.984 1 94.25 17 GLU B C 1
ATOM 3985 O O . GLU B 1 17 ? -12.641 -34.125 -9.25 1 94.25 17 GLU B O 1
ATOM 3990 N N . THR B 1 18 ? -10.656 -34.844 -10.188 1 93.69 18 THR B N 1
ATOM 3991 C CA . THR B 1 18 ? -10.703 -36.062 -9.422 1 93.69 18 THR B CA 1
ATOM 3992 C C . THR B 1 18 ? -10.516 -35.812 -7.934 1 93.69 18 THR B C 1
ATOM 3994 O O . THR B 1 18 ? -11.148 -36.438 -7.09 1 93.69 18 THR B O 1
ATOM 3997 N N . TRP B 1 19 ? -9.625 -34.875 -7.633 1 94.56 19 TRP B N 1
ATOM 3998 C CA . TRP B 1 19 ? -9.422 -34.5 -6.238 1 94.56 19 TRP B CA 1
ATOM 3999 C C . TRP B 1 19 ? -10.695 -33.906 -5.645 1 94.56 19 TRP B C 1
ATOM 4001 O O . TRP B 1 19 ? -11.094 -34.281 -4.535 1 94.56 19 TRP B O 1
ATOM 4011 N N . LEU B 1 20 ? -11.367 -33.031 -6.371 1 94.75 20 LEU B N 1
ATOM 4012 C CA . LEU B 1 20 ? -12.57 -32.344 -5.902 1 94.75 20 LEU B CA 1
ATOM 4013 C C . LEU B 1 20 ? -13.703 -33.344 -5.668 1 94.75 20 LEU B C 1
ATOM 4015 O O . LEU B 1 20 ? -14.438 -33.219 -4.68 1 94.75 20 LEU B O 1
ATOM 4019 N N . GLU B 1 21 ? -13.844 -34.281 -6.543 1 94.31 21 GLU B N 1
ATOM 4020 C CA . GLU B 1 21 ? -14.859 -35.312 -6.383 1 94.31 21 GLU B CA 1
ATOM 4021 C C . GLU B 1 21 ? -14.641 -36.125 -5.102 1 94.31 21 GLU B C 1
ATOM 4023 O O . GLU B 1 21 ? -15.586 -36.406 -4.363 1 94.31 21 GLU B O 1
ATOM 4028 N N . ALA B 1 22 ? -13.414 -36.5 -4.945 1 94.25 22 ALA B N 1
ATOM 4029 C CA . ALA B 1 22 ? -13.078 -37.25 -3.729 1 94.25 22 ALA B CA 1
ATOM 4030 C C . ALA B 1 22 ? -13.305 -36.375 -2.488 1 94.25 22 ALA B C 1
ATOM 4032 O O . ALA B 1 22 ? -13.797 -36.875 -1.471 1 94.25 22 ALA B O 1
ATOM 4033 N N . ALA B 1 23 ? -12.953 -35.156 -2.562 1 94.12 23 ALA B N 1
ATOM 4034 C CA . ALA B 1 23 ? -13.133 -34.219 -1.447 1 94.12 23 ALA B CA 1
ATOM 4035 C C . ALA B 1 23 ? -14.609 -34.062 -1.095 1 94.12 23 ALA B C 1
ATOM 4037 O O . ALA B 1 23 ? -14.977 -34.062 0.083 1 94.12 23 ALA B O 1
ATOM 4038 N N . GLU B 1 24 ? -15.469 -33.969 -2.055 1 93.88 24 GLU B N 1
ATOM 4039 C CA . GLU B 1 24 ? -16.906 -33.844 -1.845 1 93.88 24 GLU B CA 1
ATOM 4040 C C . GLU B 1 24 ? -17.484 -35.062 -1.174 1 93.88 24 GLU B C 1
ATOM 4042 O O . GLU B 1 24 ? -18.312 -34.969 -0.275 1 93.88 24 GLU B O 1
ATOM 4047 N N . LYS B 1 25 ? -17.016 -36.219 -1.674 1 94.25 25 LYS B N 1
ATOM 4048 C CA . LYS B 1 25 ? -17.453 -37.469 -1.071 1 94.25 25 LYS B CA 1
ATOM 4049 C C . LYS B 1 25 ? -17.031 -37.562 0.393 1 94.25 25 LYS B C 1
ATOM 4051 O O . LYS B 1 25 ? -17.797 -38 1.243 1 94.25 25 LYS B O 1
ATOM 4056 N N . LEU B 1 26 ? -15.844 -37.156 0.597 1 93.44 26 LEU B N 1
ATOM 4057 C CA . LEU B 1 26 ? -15.336 -37.156 1.966 1 93.44 26 LEU B CA 1
ATOM 4058 C C . LEU B 1 26 ? -16.125 -36.219 2.855 1 93.44 26 LEU B C 1
ATOM 4060 O O . LEU B 1 26 ? -16.422 -36.531 4.012 1 93.44 26 LEU B O 1
ATOM 4064 N N . ASP B 1 27 ? -16.484 -35.094 2.385 1 93.75 27 ASP B N 1
ATOM 4065 C CA . ASP B 1 27 ? -17.266 -34.094 3.135 1 93.75 27 ASP B CA 1
ATOM 4066 C C . ASP B 1 27 ? -18.641 -34.656 3.516 1 93.75 27 ASP B C 1
ATOM 4068 O O . ASP B 1 27 ? -19.141 -34.406 4.613 1 93.75 27 ASP B O 1
ATOM 4072 N N . VAL B 1 28 ? -19.203 -35.438 2.656 1 92.94 28 VAL B N 1
ATOM 4073 C CA . VAL B 1 28 ? -20.516 -36.031 2.916 1 92.94 28 VAL B CA 1
ATOM 4074 C C . VAL B 1 28 ? -20.391 -37.062 4.027 1 92.94 28 VAL B C 1
ATOM 4076 O O . VAL B 1 28 ? -21.172 -37.094 4.973 1 92.94 28 VAL B O 1
ATOM 4079 N N . ILE B 1 29 ? -19.344 -37.844 3.928 1 92.31 29 ILE B N 1
ATOM 4080 C CA . ILE B 1 29 ? -19.156 -38.938 4.887 1 92.31 29 ILE B CA 1
ATOM 4081 C C . ILE B 1 29 ? -18.828 -38.344 6.262 1 92.31 29 ILE B C 1
ATOM 4083 O O . ILE B 1 29 ? -19.281 -38.875 7.285 1 92.31 29 ILE B O 1
ATOM 4087 N N . GLU B 1 30 ? -18.109 -37.25 6.242 1 92.06 30 GLU B N 1
ATOM 4088 C CA . GLU B 1 30 ? -17.688 -36.656 7.5 1 92.06 30 GLU B CA 1
ATOM 4089 C C . GLU B 1 30 ? -18.719 -35.656 8.039 1 92.06 30 GLU B C 1
ATOM 4091 O O . GLU B 1 30 ? -18.531 -35.094 9.102 1 92.06 30 GLU B O 1
ATOM 4096 N N . GLY B 1 31 ? -19.844 -35.469 7.285 1 89.5 31 GLY B N 1
ATOM 4097 C CA . GLY B 1 31 ? -20.906 -34.562 7.723 1 89.5 31 GLY B CA 1
ATOM 4098 C C . GLY B 1 31 ? -20.562 -33.094 7.516 1 89.5 31 GLY B C 1
ATOM 4099 O O . GLY B 1 31 ? -21.203 -32.219 8.094 1 89.5 31 GLY B O 1
ATOM 4100 N N . LYS B 1 32 ? -19.516 -32.844 6.832 1 91.81 32 LYS B N 1
ATOM 4101 C CA . LYS B 1 32 ? -19.047 -31.484 6.605 1 91.81 32 LYS B CA 1
ATOM 4102 C C . LYS B 1 32 ? -19.859 -30.797 5.5 1 91.81 32 LYS B C 1
ATOM 4104 O O . LYS B 1 32 ? -19.859 -29.578 5.391 1 91.81 32 LYS B O 1
ATOM 4109 N N . TYR B 1 33 ? -20.484 -31.609 4.723 1 91.75 33 TYR B N 1
ATOM 4110 C CA . TYR B 1 33 ? -21.344 -31.078 3.674 1 91.75 33 TYR B CA 1
ATOM 4111 C C . TYR B 1 33 ? -22.531 -30.312 4.273 1 91.75 33 TYR B C 1
ATOM 4113 O O . TYR B 1 33 ? -22.938 -29.281 3.754 1 91.75 33 TYR B O 1
ATOM 4121 N N . GLN B 1 34 ? -23.078 -30.875 5.293 1 92.5 34 GLN B N 1
ATOM 4122 C CA . GLN B 1 34 ? -24.188 -30.203 5.965 1 92.5 34 GLN B CA 1
ATOM 4123 C C . GLN B 1 34 ? -23.766 -28.859 6.543 1 92.5 34 GLN B C 1
ATOM 4125 O O . GLN B 1 34 ? -24.547 -27.906 6.543 1 92.5 34 GLN B O 1
ATOM 4130 N N . TRP B 1 35 ? -22.562 -28.844 6.988 1 93.31 35 TRP B N 1
ATOM 4131 C CA . TRP B 1 35 ? -22.031 -27.594 7.504 1 93.31 35 TRP B CA 1
ATOM 4132 C C . TRP B 1 35 ? -21.984 -26.531 6.414 1 93.31 35 TRP B C 1
ATOM 4134 O O . TRP B 1 35 ? -22.312 -25.359 6.664 1 93.31 35 TRP B O 1
ATOM 4144 N N . ARG B 1 36 ? -21.641 -26.922 5.23 1 95 36 ARG B N 1
ATOM 4145 C CA . ARG B 1 36 ? -21.578 -25.984 4.109 1 95 36 ARG B CA 1
ATOM 4146 C C . ARG B 1 36 ? -22.953 -25.438 3.77 1 95 36 ARG B C 1
ATOM 4148 O O . ARG B 1 36 ? -23.078 -24.297 3.326 1 95 36 ARG B O 1
ATOM 4155 N N . GLU B 1 37 ? -23.984 -26.266 3.98 1 94.62 37 GLU B N 1
ATOM 4156 C CA . GLU B 1 37 ? -25.344 -25.891 3.615 1 94.62 37 GLU B CA 1
ATOM 4157 C C . GLU B 1 37 ? -25.969 -24.984 4.664 1 94.62 37 GLU B C 1
ATOM 4159 O O . GLU B 1 37 ? -26.828 -24.156 4.348 1 94.62 37 GLU B O 1
ATOM 4164 N N . GLN B 1 38 ? -25.484 -25.109 5.844 1 94.69 38 GLN B N 1
ATOM 4165 C CA . GLN B 1 38 ? -25.984 -24.25 6.918 1 94.69 38 GLN B CA 1
ATOM 4166 C C . GLN B 1 38 ? -25.312 -22.891 6.887 1 94.69 38 GLN B C 1
ATOM 4168 O O . GLN B 1 38 ? -24.094 -22.781 6.98 1 94.69 38 GLN B O 1
ATOM 4173 N N . LYS B 1 39 ? -26.062 -21.891 6.898 1 94.94 39 LYS B N 1
ATOM 4174 C CA . LYS B 1 39 ? -25.547 -20.547 6.676 1 94.94 39 LYS B CA 1
ATOM 4175 C C . LYS B 1 39 ? -24.953 -19.969 7.961 1 94.94 39 LYS B C 1
ATOM 4177 O O . LYS B 1 39 ? -24.047 -19.141 7.91 1 94.94 39 LYS B O 1
ATOM 4182 N N . GLU B 1 40 ? -25.406 -20.391 9.055 1 93.12 40 GLU B N 1
ATOM 4183 C CA . GLU B 1 40 ? -25.047 -19.797 10.328 1 93.12 40 GLU B CA 1
ATOM 4184 C C . GLU B 1 40 ? -23.625 -20.172 10.734 1 93.12 40 GLU B C 1
ATOM 4186 O O . GLU B 1 40 ? -23.203 -21.312 10.555 1 93.12 40 GLU B O 1
ATOM 4191 N N . SER B 1 41 ? -22.859 -19.219 11.016 1 89.56 41 SER B N 1
ATOM 4192 C CA . SER B 1 41 ? -21.516 -19.391 11.562 1 89.56 41 SER B CA 1
ATOM 4193 C C . SER B 1 41 ? -21.031 -18.141 12.266 1 89.56 41 SER B C 1
ATOM 4195 O O . SER B 1 41 ? -21.406 -17.016 11.883 1 89.56 41 SER B O 1
ATOM 4197 N N . ASP B 1 42 ? -20.172 -18.234 13.266 1 82.31 42 ASP B N 1
ATOM 4198 C CA . ASP B 1 42 ? -19.641 -17.094 14.016 1 82.31 42 ASP B CA 1
ATOM 4199 C C . ASP B 1 42 ? -18.438 -16.484 13.305 1 82.31 42 ASP B C 1
ATOM 4201 O O . ASP B 1 42 ? -17.953 -15.414 13.688 1 82.31 42 ASP B O 1
ATOM 4205 N N . GLU B 1 43 ? -18.078 -17.188 12.25 1 82.88 43 GLU B N 1
ATOM 4206 C CA . GLU B 1 43 ? -16.844 -16.781 11.609 1 82.88 43 GLU B CA 1
ATOM 4207 C C . GLU B 1 43 ? -17.078 -15.672 10.586 1 82.88 43 GLU B C 1
ATOM 4209 O O . GLU B 1 43 ? -16.141 -15.07 10.07 1 82.88 43 GLU B O 1
ATOM 4214 N N . TYR B 1 44 ? -18.359 -15.414 10.227 1 86.25 44 TYR B N 1
ATOM 4215 C CA . TYR B 1 44 ? -18.703 -14.336 9.305 1 86.25 44 TYR B CA 1
ATOM 4216 C C . TYR B 1 44 ? -20.109 -13.805 9.586 1 86.25 44 TYR B C 1
ATOM 4218 O O . TYR B 1 44 ? -20.859 -14.398 10.359 1 86.25 44 TYR B O 1
ATOM 4226 N N . ASP B 1 45 ? -20.391 -12.656 9.047 1 86.88 45 ASP B N 1
ATOM 4227 C CA . ASP B 1 45 ? -21.719 -12.07 9.188 1 86.88 45 ASP B CA 1
ATOM 4228 C C . ASP B 1 45 ? -22.672 -12.586 8.102 1 86.88 45 ASP B C 1
ATOM 4230 O O . ASP B 1 45 ? -22.906 -11.906 7.102 1 86.88 45 ASP B O 1
ATOM 4234 N N . TYR B 1 46 ? -23.25 -13.758 8.398 1 92.12 46 TYR B N 1
ATOM 4235 C CA . TYR B 1 46 ? -24.078 -14.43 7.395 1 92.12 46 TYR B CA 1
ATOM 4236 C C . TYR B 1 46 ? -25.359 -13.648 7.137 1 92.12 46 TYR 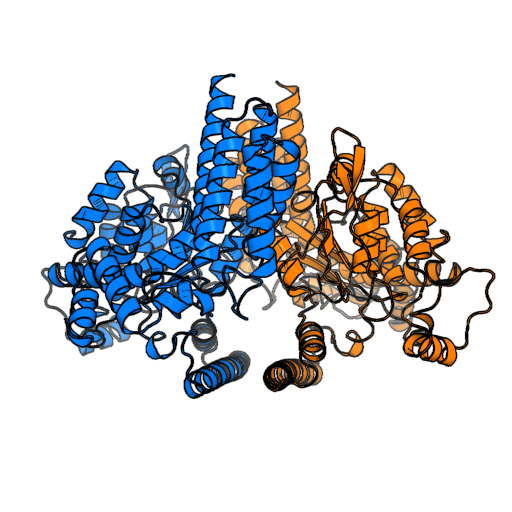B C 1
ATOM 4238 O O . TYR B 1 46 ? -25.922 -13.703 6.039 1 92.12 46 TYR B O 1
ATOM 4246 N N . VAL B 1 47 ? -25.797 -12.875 8.086 1 89.12 47 VAL B N 1
ATOM 4247 C CA . VAL B 1 47 ? -27.016 -12.102 7.922 1 89.12 47 VAL B CA 1
ATOM 4248 C C . VAL B 1 47 ? -26.797 -10.984 6.902 1 89.12 47 VAL B C 1
ATOM 4250 O O . VAL B 1 47 ? -27.609 -10.781 6 1 89.12 47 VAL B O 1
ATOM 4253 N N . LEU B 1 48 ? -25.688 -10.336 7.047 1 86.69 48 LEU B N 1
ATOM 4254 C CA . LEU B 1 48 ? -25.344 -9.266 6.117 1 86.69 48 LEU B CA 1
ATOM 4255 C C . LEU B 1 48 ? -25.172 -9.812 4.703 1 86.69 48 LEU B C 1
ATOM 4257 O O . LEU B 1 48 ? -25.641 -9.211 3.736 1 86.69 48 LEU B O 1
ATOM 4261 N N . VAL B 1 49 ? -24.5 -10.93 4.605 1 93.31 49 VAL B N 1
ATOM 4262 C CA . VAL B 1 49 ? -24.234 -11.531 3.305 1 93.31 49 VAL B CA 1
ATOM 4263 C C . VAL B 1 49 ? -25.562 -11.906 2.633 1 93.31 49 VAL B C 1
ATOM 4265 O O . VAL B 1 49 ? -25.766 -11.609 1.454 1 93.31 49 VAL B O 1
ATOM 4268 N N . GLU B 1 50 ? -26.406 -12.523 3.398 1 94.94 50 GLU B N 1
ATOM 4269 C CA . GLU B 1 50 ? -27.688 -12.953 2.846 1 94.94 50 GLU B CA 1
ATOM 4270 C C . GLU B 1 50 ? -28.531 -11.766 2.426 1 94.94 50 GLU B C 1
ATOM 4272 O O . GLU B 1 50 ? -29.125 -11.766 1.347 1 94.94 50 GLU B O 1
ATOM 4277 N N . SER B 1 51 ? -28.594 -10.805 3.273 1 90.88 51 SER B N 1
ATOM 4278 C CA . SER B 1 51 ? -29.375 -9.609 2.959 1 90.88 51 SER B CA 1
ATOM 4279 C C . SER B 1 51 ? -28.859 -8.922 1.701 1 90.88 51 SER B C 1
ATOM 4281 O O . SER B 1 51 ? -29.641 -8.562 0.815 1 90.88 51 SER B O 1
ATOM 4283 N N . ARG B 1 52 ? -27.578 -8.734 1.614 1 91 52 ARG B N 1
ATOM 4284 C CA . ARG B 1 52 ? -26.969 -8.086 0.46 1 91 52 ARG B CA 1
ATOM 4285 C C . ARG B 1 52 ? -27.188 -8.906 -0.809 1 91 52 ARG B C 1
ATOM 4287 O O . ARG B 1 52 ? -27.422 -8.344 -1.882 1 91 52 ARG B O 1
ATOM 4294 N N . LEU B 1 53 ? -27.062 -10.227 -0.658 1 96.44 53 LEU B N 1
ATOM 4295 C CA . LEU B 1 53 ? -27.312 -11.125 -1.782 1 96.44 53 LEU B CA 1
ATOM 4296 C C . LEU B 1 53 ? -28.703 -10.883 -2.369 1 96.44 53 LEU B C 1
ATOM 4298 O O . LEU B 1 53 ? -28.844 -10.727 -3.584 1 96.44 53 LEU B O 1
ATOM 4302 N N . HIS B 1 54 ? -29.641 -10.797 -1.511 1 95.88 54 HIS B N 1
ATOM 4303 C CA . HIS B 1 54 ? -31.016 -10.594 -1.958 1 95.88 54 HIS B CA 1
ATOM 4304 C C . HIS B 1 54 ? -31.203 -9.211 -2.574 1 95.88 54 HIS B C 1
ATOM 4306 O O . HIS B 1 54 ? -31.891 -9.062 -3.58 1 95.88 54 HIS B O 1
ATOM 4312 N N . GLU B 1 55 ? -30.594 -8.25 -2.008 1 92.62 55 GLU B N 1
ATOM 4313 C CA . GLU B 1 55 ? -30.672 -6.891 -2.541 1 92.62 55 GLU B CA 1
ATOM 4314 C C . GLU B 1 55 ? -30.047 -6.801 -3.932 1 92.62 55 GLU B C 1
ATOM 4316 O O . GLU B 1 55 ? -30.656 -6.238 -4.848 1 92.62 55 GLU B O 1
ATOM 4321 N N . LEU B 1 56 ? -28.922 -7.363 -4.074 1 95.31 56 LEU B N 1
ATOM 4322 C CA . LEU B 1 56 ? -28.234 -7.348 -5.363 1 95.31 56 LEU B CA 1
ATOM 4323 C C . LEU B 1 56 ? -29.062 -8.062 -6.426 1 95.31 56 LEU B C 1
ATOM 4325 O O . LEU B 1 56 ? -29.234 -7.551 -7.539 1 95.31 56 LEU B O 1
ATOM 4329 N N . ARG B 1 57 ? -29.547 -9.211 -6.031 1 97.44 57 ARG B N 1
ATOM 4330 C CA . ARG B 1 57 ? -30.359 -9.992 -6.961 1 97.44 57 ARG B CA 1
ATOM 4331 C C . ARG B 1 57 ? -31.609 -9.219 -7.391 1 97.44 57 ARG B C 1
ATOM 4333 O O . ARG B 1 57 ? -31.938 -9.172 -8.578 1 97.44 57 ARG B O 1
ATOM 4340 N N . ARG B 1 58 ? -32.219 -8.625 -6.48 1 96.12 58 ARG B N 1
ATOM 4341 C CA . ARG B 1 58 ? -33.438 -7.867 -6.75 1 96.12 58 ARG B CA 1
ATOM 4342 C C . ARG B 1 58 ? -33.156 -6.719 -7.715 1 96.12 58 ARG B C 1
ATOM 4344 O O . ARG B 1 58 ? -33.875 -6.555 -8.711 1 96.12 58 ARG B O 1
ATOM 4351 N N . HIS B 1 59 ? -32.156 -5.973 -7.465 1 94.19 59 HIS B N 1
ATOM 4352 C CA . HIS B 1 59 ? -31.875 -4.797 -8.281 1 94.19 59 HIS B CA 1
ATOM 4353 C C . HIS B 1 59 ? -31.312 -5.195 -9.641 1 94.19 59 HIS B C 1
ATOM 4355 O O . HIS B 1 59 ? -31.562 -4.512 -10.641 1 94.19 59 HIS B O 1
ATOM 4361 N N . ARG B 1 60 ? -30.547 -6.273 -9.688 1 96.44 60 ARG B N 1
ATOM 4362 C CA . ARG B 1 60 ? -30.078 -6.766 -10.977 1 96.44 60 ARG B CA 1
ATOM 4363 C C . ARG B 1 60 ? -31.25 -7.188 -11.852 1 96.44 60 ARG B C 1
ATOM 4365 O O . ARG B 1 60 ? -31.344 -6.805 -13.023 1 96.44 60 ARG B O 1
ATOM 4372 N N . LEU B 1 61 ? -32.188 -7.906 -11.242 1 96.88 61 LEU B N 1
ATOM 4373 C CA . LEU B 1 61 ? -33.344 -8.422 -11.984 1 96.88 61 LEU B CA 1
ATOM 4374 C C . LEU B 1 61 ? -34.281 -7.289 -12.375 1 96.88 61 LEU B C 1
ATOM 4376 O O . LEU B 1 61 ? -34.906 -7.328 -13.445 1 96.88 61 LEU B O 1
ATOM 4380 N N . SER B 1 62 ? -34.406 -6.262 -11.547 1 95.62 62 SER B N 1
ATOM 4381 C CA . SER B 1 62 ? -35.281 -5.121 -11.836 1 95.62 62 SER B CA 1
ATOM 4382 C C . SER B 1 62 ? -34.562 -4.09 -12.703 1 95.62 62 SER B C 1
ATOM 4384 O O . SER B 1 62 ? -35.156 -3.078 -13.086 1 95.62 62 SER B O 1
ATOM 4386 N N . LYS B 1 63 ? -33.312 -4.273 -12.945 1 94.19 63 LYS B N 1
ATOM 4387 C CA . LYS B 1 63 ? -32.5 -3.424 -13.797 1 94.19 63 LYS B CA 1
ATOM 4388 C C . LYS B 1 63 ? -32.375 -2.012 -13.227 1 94.19 63 LYS B C 1
ATOM 4390 O O . LYS B 1 63 ? -32.5 -1.029 -13.961 1 94.19 63 LYS B O 1
ATOM 4395 N N . ASN B 1 64 ? -32.344 -1.974 -11.969 1 91.75 64 ASN B N 1
ATOM 4396 C CA . ASN B 1 64 ? -32.031 -0.717 -11.305 1 91.75 64 ASN B CA 1
ATOM 4397 C C . ASN B 1 64 ? -30.516 -0.492 -11.242 1 91.75 64 ASN B C 1
ATOM 4399 O O . ASN B 1 64 ? -29.891 -0.737 -10.203 1 91.75 64 ASN B O 1
ATOM 4403 N N . THR B 1 65 ? -29.984 0.055 -12.273 1 92 65 THR B N 1
ATOM 4404 C CA . THR B 1 65 ? -28.547 0.089 -12.516 1 92 65 THR B CA 1
ATOM 4405 C C . THR B 1 65 ? -27.844 0.961 -11.477 1 92 65 THR B C 1
ATOM 4407 O O . THR B 1 65 ? -26.812 0.566 -10.922 1 92 65 THR B O 1
ATOM 4410 N N . ARG B 1 66 ? -28.344 2.072 -11.156 1 83.62 66 ARG B N 1
ATOM 4411 C CA . ARG B 1 66 ? -27.672 3.021 -10.266 1 83.62 66 ARG B CA 1
ATOM 4412 C C . ARG B 1 66 ? -27.641 2.5 -8.836 1 83.62 66 ARG B C 1
ATOM 4414 O O . ARG B 1 66 ? -26.625 2.596 -8.156 1 83.62 66 ARG B O 1
ATOM 4421 N N . LEU B 1 67 ? -28.719 1.979 -8.375 1 83.75 67 LEU B N 1
ATOM 4422 C CA . LEU B 1 67 ? -28.766 1.411 -7.035 1 83.75 67 LEU B CA 1
ATOM 4423 C C . LEU B 1 67 ? -27.875 0.185 -6.93 1 83.75 67 LEU B C 1
ATOM 4425 O O . LEU B 1 67 ? -27.219 -0.029 -5.902 1 83.75 67 LEU B O 1
ATOM 4429 N N . LEU B 1 68 ? -27.906 -0.527 -8.008 1 90.81 68 LEU B N 1
ATOM 4430 C CA . LEU B 1 68 ? -27.047 -1.701 -8.047 1 90.81 68 LEU B CA 1
ATOM 4431 C C . LEU B 1 68 ? -25.578 -1.305 -7.891 1 90.81 68 LEU B C 1
ATOM 4433 O O . LEU B 1 68 ? -24.844 -1.938 -7.137 1 90.81 68 LEU B O 1
ATOM 4437 N N . LEU B 1 69 ? -25.234 -0.245 -8.547 1 87 69 LEU B N 1
ATOM 4438 C CA . LEU B 1 69 ? -23.859 0.25 -8.477 1 87 69 LEU B CA 1
ATOM 4439 C C . LEU B 1 69 ? -23.5 0.674 -7.059 1 87 69 LEU B C 1
ATOM 4441 O O . LEU B 1 69 ? -22.422 0.367 -6.57 1 87 69 LEU B O 1
ATOM 4445 N N . GLY B 1 70 ? -24.344 1.323 -6.438 1 80.19 70 GLY B N 1
ATOM 4446 C CA . GLY B 1 70 ? -24.109 1.758 -5.07 1 80.19 70 GLY B CA 1
ATOM 4447 C C . GLY B 1 70 ? -23.906 0.605 -4.102 1 80.19 70 GLY B C 1
ATOM 4448 O O . GLY B 1 70 ? -23.016 0.645 -3.258 1 80.19 70 GLY B O 1
ATOM 4449 N N . LEU B 1 71 ? -24.688 -0.411 -4.293 1 83.81 71 LEU B N 1
ATOM 4450 C CA . LEU B 1 71 ? -24.594 -1.585 -3.432 1 83.81 71 LEU B CA 1
ATOM 4451 C C . LEU B 1 71 ? -23.297 -2.354 -3.703 1 83.81 71 LEU B C 1
ATOM 4453 O O . LEU B 1 71 ? -22.656 -2.838 -2.77 1 83.81 71 LEU B O 1
ATOM 4457 N N . LEU B 1 72 ? -22.984 -2.441 -4.93 1 89.5 72 LEU B N 1
ATOM 4458 C CA . LEU B 1 72 ? -21.828 -3.227 -5.336 1 89.5 72 LEU B CA 1
ATOM 4459 C C . LEU B 1 72 ? -20.547 -2.602 -4.812 1 89.5 72 LEU B C 1
ATOM 4461 O O . LEU B 1 72 ? -19.609 -3.314 -4.438 1 89.5 72 LEU B O 1
ATOM 4465 N N . ARG B 1 73 ? -20.469 -1.337 -4.754 1 83.31 73 ARG B N 1
ATOM 4466 C CA . ARG B 1 73 ? -19.297 -0.615 -4.293 1 83.31 73 ARG B CA 1
ATOM 4467 C C . ARG B 1 73 ? -18.906 -1.039 -2.879 1 83.31 73 ARG B C 1
ATOM 4469 O O . ARG B 1 73 ? -17.719 -1.155 -2.561 1 83.31 73 ARG B O 1
ATOM 4476 N N . ASN B 1 74 ? -19.859 -1.366 -2.131 1 77.19 74 ASN B N 1
ATOM 4477 C CA . ASN B 1 74 ? -19.609 -1.728 -0.74 1 77.19 74 ASN B CA 1
ATOM 4478 C C . ASN B 1 74 ? -19.516 -3.24 -0.562 1 77.19 74 ASN B C 1
ATOM 4480 O O . ASN B 1 74 ? -19.156 -3.723 0.511 1 77.19 74 ASN B O 1
ATOM 4484 N N . SER B 1 75 ? -19.812 -3.889 -1.601 1 87.25 75 SER B N 1
ATOM 4485 C CA . SER B 1 75 ? -19.906 -5.34 -1.471 1 87.25 75 SER B CA 1
ATOM 4486 C C . SER B 1 75 ? -18.656 -6.023 -2.004 1 87.25 75 SER B C 1
ATOM 4488 O O . SER B 1 75 ? -18.406 -7.195 -1.71 1 87.25 75 SER B O 1
ATOM 4490 N N . VAL B 1 76 ? -17.844 -5.25 -2.74 1 90.56 76 VAL B N 1
ATOM 4491 C CA . VAL B 1 76 ? -16.734 -5.906 -3.432 1 90.56 76 VAL B CA 1
ATOM 4492 C C . VAL B 1 76 ? -15.469 -5.781 -2.602 1 90.56 76 VAL B C 1
ATOM 4494 O O . VAL B 1 76 ? -14.43 -6.34 -2.961 1 90.56 76 VAL B O 1
ATOM 4497 N N . ALA B 1 77 ? -15.57 -5.07 -1.484 1 83.94 77 ALA B N 1
ATOM 4498 C CA . ALA B 1 77 ? -14.406 -4.957 -0.603 1 83.94 77 ALA B CA 1
ATOM 4499 C C . ALA B 1 77 ? -14.016 -6.316 -0.039 1 83.94 77 ALA B C 1
ATOM 4501 O O . ALA B 1 77 ? -14.875 -7.133 0.297 1 83.94 77 ALA B O 1
ATOM 4502 N N . ARG B 1 78 ? -12.742 -6.664 0.069 1 82.81 78 ARG B N 1
ATOM 4503 C CA . ARG B 1 78 ? -12.242 -7.969 0.485 1 82.81 78 ARG B CA 1
ATOM 4504 C C . ARG B 1 78 ? -12.68 -8.289 1.911 1 82.81 78 ARG B C 1
ATOM 4506 O O . ARG B 1 78 ? -12.875 -9.461 2.256 1 82.81 78 ARG B O 1
ATOM 4513 N N . ASP B 1 79 ? -12.859 -7.316 2.701 1 75.44 79 ASP B N 1
ATOM 4514 C CA . ASP B 1 79 ? -13.195 -7.578 4.098 1 75.44 79 ASP B CA 1
ATOM 4515 C C . ASP B 1 79 ? -14.703 -7.512 4.316 1 75.44 79 ASP B C 1
ATOM 4517 O O . ASP B 1 79 ? -15.172 -7.512 5.461 1 75.44 79 ASP B O 1
ATOM 4521 N N . PHE B 1 80 ? -15.445 -7.582 3.232 1 84.75 80 PHE B N 1
ATOM 4522 C CA . PHE B 1 80 ? -16.891 -7.535 3.365 1 84.75 80 PHE B CA 1
ATOM 4523 C C . PHE B 1 80 ? -17.406 -8.734 4.148 1 84.75 80 PHE B C 1
ATOM 4525 O O . PHE B 1 80 ? -17.156 -9.883 3.775 1 84.75 80 PHE B O 1
ATOM 4532 N N . ALA B 1 81 ? -17.953 -8.531 5.285 1 86.31 81 ALA B N 1
ATOM 4533 C CA . ALA B 1 81 ? -18.641 -9.508 6.133 1 86.31 81 ALA B CA 1
ATOM 4534 C C . ALA B 1 81 ? -17.688 -10.594 6.605 1 86.31 81 ALA B C 1
ATOM 4536 O O . ALA B 1 81 ? -18.109 -11.695 6.965 1 86.31 81 ALA B O 1
ATOM 4537 N N . ASN B 1 82 ? -16.406 -10.43 6.383 1 83.94 82 ASN B N 1
ATOM 4538 C CA . ASN B 1 82 ? -15.359 -11.359 6.812 1 83.94 82 ASN B CA 1
ATOM 4539 C C . ASN B 1 82 ? -15.461 -12.695 6.078 1 83.94 82 ASN B C 1
ATOM 4541 O O . ASN B 1 82 ? -15.172 -13.742 6.648 1 83.94 82 ASN B O 1
ATOM 4545 N N . MET B 1 83 ? -15.914 -12.586 4.91 1 90.06 83 MET B N 1
ATOM 4546 C CA . MET B 1 83 ? -16.062 -13.805 4.117 1 90.06 83 MET B CA 1
ATOM 4547 C C . MET B 1 83 ? -14.711 -14.422 3.801 1 90.06 83 MET B C 1
ATOM 4549 O O . MET B 1 83 ? -14.625 -15.602 3.443 1 90.06 83 MET B O 1
ATOM 4553 N N . ASP B 1 84 ? -13.656 -13.633 3.914 1 85.44 84 ASP B N 1
ATOM 4554 C CA . ASP B 1 84 ? -12.328 -14.117 3.572 1 85.44 84 ASP B CA 1
ATOM 4555 C C . ASP B 1 84 ? -11.633 -14.719 4.793 1 85.44 84 ASP B C 1
ATOM 4557 O O . ASP B 1 84 ? -10.445 -15.039 4.738 1 85.44 84 ASP B O 1
ATOM 4561 N N . ASN B 1 85 ? -12.414 -14.898 5.785 1 82.81 85 ASN B N 1
ATOM 4562 C CA . ASN B 1 85 ? -11.859 -15.523 6.984 1 82.81 85 ASN B CA 1
ATOM 4563 C C . ASN B 1 85 ? -11.328 -16.922 6.695 1 82.81 85 ASN B C 1
ATOM 4565 O O . ASN B 1 85 ? -12.062 -17.781 6.215 1 82.81 85 ASN B O 1
ATOM 4569 N N . SER B 1 86 ? -10.109 -17.141 7.035 1 78 86 SER B N 1
ATOM 4570 C CA . SER B 1 86 ? -9.43 -18.391 6.715 1 78 86 SER B CA 1
ATOM 4571 C C . SER B 1 86 ? -10.094 -19.562 7.41 1 78 86 SER B C 1
ATOM 4573 O O . SER B 1 86 ? -10.094 -20.688 6.883 1 78 86 SER B O 1
ATOM 4575 N N . ARG B 1 87 ? -10.742 -19.328 8.469 1 79.81 87 ARG B N 1
ATOM 4576 C CA . ARG B 1 87 ? -11.367 -20.406 9.234 1 79.81 87 ARG B CA 1
ATOM 4577 C C . ARG B 1 87 ? -12.539 -21.016 8.477 1 79.81 87 ARG B C 1
ATOM 4579 O O . ARG B 1 87 ? -12.844 -22.203 8.648 1 79.81 87 ARG B O 1
ATOM 4586 N N . LEU B 1 88 ? -13.148 -20.188 7.668 1 89.31 88 LEU B N 1
ATOM 4587 C CA . LEU B 1 88 ? -14.297 -20.656 6.898 1 89.31 88 LEU B CA 1
ATOM 4588 C C . LEU B 1 88 ? -13.867 -21.672 5.844 1 89.31 88 LEU B C 1
ATOM 4590 O O . LEU B 1 88 ? -14.688 -22.469 5.371 1 89.31 88 LEU B O 1
ATOM 4594 N N . TYR B 1 89 ? -12.633 -21.703 5.559 1 88.5 89 TYR B N 1
ATOM 4595 C CA . TYR B 1 89 ? -12.172 -22.516 4.441 1 88.5 89 TYR B CA 1
ATOM 4596 C C . TYR B 1 89 ? -11.359 -23.703 4.938 1 88.5 89 TYR B C 1
ATOM 4598 O O . TYR B 1 89 ? -10.797 -24.453 4.137 1 88.5 89 TYR B O 1
ATOM 4606 N N . ASN B 1 90 ? -11.375 -23.891 6.191 1 82.25 90 ASN B N 1
ATOM 4607 C CA . ASN B 1 90 ? -10.609 -24.984 6.758 1 82.25 90 ASN B CA 1
ATOM 4608 C C . ASN B 1 90 ? -11.531 -26.078 7.328 1 82.25 90 ASN B C 1
ATOM 4610 O O . ASN B 1 90 ? -11.055 -27.109 7.801 1 82.25 90 ASN B O 1
ATOM 4614 N N . TYR B 1 91 ? -12.781 -25.875 7.215 1 86.12 91 TYR B N 1
ATOM 4615 C CA . TYR B 1 91 ? -13.719 -26.844 7.781 1 86.12 91 TYR B CA 1
ATOM 4616 C C . TYR B 1 91 ? -14.008 -27.969 6.793 1 86.12 91 TYR B C 1
ATOM 4618 O O . TYR B 1 91 ? -13.805 -29.141 7.098 1 86.12 91 TYR B O 1
ATOM 4626 N N . ALA B 1 92 ? -14.438 -27.625 5.688 1 90.94 92 ALA B N 1
ATOM 4627 C CA . ALA B 1 92 ? -14.719 -28.609 4.645 1 90.94 92 ALA B CA 1
ATOM 4628 C C . ALA B 1 92 ? -13.578 -28.672 3.629 1 90.94 92 ALA B C 1
ATOM 4630 O O . ALA B 1 92 ? -12.773 -27.75 3.535 1 90.94 92 ALA B O 1
ATOM 4631 N N . HIS B 1 93 ? -13.516 -29.781 2.908 1 89.38 93 HIS B N 1
ATOM 4632 C CA . HIS B 1 93 ? -12.43 -29.984 1.947 1 89.38 93 HIS B CA 1
ATOM 4633 C C . HIS B 1 93 ? -12.773 -29.344 0.599 1 89.38 93 HIS B C 1
ATOM 4635 O O . HIS B 1 93 ? -11.906 -28.781 -0.061 1 89.38 93 HIS B O 1
ATOM 4641 N N . SER B 1 94 ? -13.969 -29.453 0.188 1 91.19 94 SER B N 1
ATOM 4642 C CA . SER B 1 94 ? -14.375 -29.094 -1.171 1 91.19 94 SER B CA 1
ATOM 4643 C C . SER B 1 94 ? -14.742 -27.625 -1.272 1 91.19 94 SER B C 1
ATOM 4645 O O . SER B 1 94 ? -14.93 -27.094 -2.373 1 91.19 94 SER B O 1
ATOM 4647 N N . GLY B 1 95 ? -14.867 -26.969 -0.168 1 91.75 95 GLY B N 1
ATOM 4648 C CA . GLY B 1 95 ? -15.258 -25.562 -0.211 1 91.75 95 GLY B CA 1
ATOM 4649 C C . GLY B 1 95 ? -15.703 -25.031 1.138 1 91.75 95 GLY B C 1
ATOM 4650 O O . GLY B 1 95 ? -15.406 -25.625 2.176 1 91.75 95 GLY B O 1
ATOM 4651 N N . THR B 1 96 ? -16.312 -23.812 1.056 1 94.56 96 THR B N 1
ATOM 4652 C CA . THR B 1 96 ? -16.781 -23.141 2.266 1 94.56 96 THR B CA 1
ATOM 4653 C C . THR B 1 96 ? -18.312 -23.047 2.262 1 94.56 96 THR B C 1
ATOM 4655 O O . THR B 1 96 ? -18.984 -23.906 1.702 1 94.56 96 THR B O 1
ATOM 4658 N N . LYS B 1 97 ? -18.859 -22.141 2.975 1 96 97 LYS B N 1
ATOM 4659 C CA . LYS B 1 97 ? -20.312 -21.969 3.076 1 96 97 LYS B CA 1
ATOM 4660 C C . LYS B 1 97 ? -20.938 -21.719 1.705 1 96 97 LYS B C 1
ATOM 4662 O O . LYS B 1 97 ? -20.453 -20.875 0.948 1 96 97 LYS B O 1
ATOM 4667 N N . LYS B 1 98 ? -22.031 -22.438 1.425 1 96.69 98 LYS B N 1
ATOM 4668 C CA . LYS B 1 98 ? -22.719 -22.281 0.143 1 96.69 98 LYS B CA 1
ATOM 4669 C C . LYS B 1 98 ? -23.234 -20.859 -0.032 1 96.69 98 LYS B C 1
ATOM 4671 O O . LYS B 1 98 ? -23.266 -20.344 -1.149 1 96.69 98 LYS B O 1
ATOM 4676 N N . LEU B 1 99 ? -23.594 -20.219 1.056 1 97.56 99 LEU B N 1
ATOM 4677 C CA . LEU B 1 99 ? -24.062 -18.828 0.999 1 97.56 99 LEU B CA 1
ATOM 4678 C C . LEU B 1 99 ? -22.984 -17.922 0.407 1 97.56 99 LEU B C 1
ATOM 4680 O O . LEU B 1 99 ? -23.281 -17.031 -0.377 1 97.56 99 LEU B O 1
ATOM 4684 N N . ILE B 1 100 ? -21.75 -18.141 0.748 1 96.88 100 ILE B N 1
ATOM 4685 C CA . ILE B 1 100 ? -20.641 -17.344 0.24 1 96.88 100 ILE B CA 1
ATOM 4686 C C . ILE B 1 100 ? -20.484 -17.578 -1.262 1 96.88 100 ILE B C 1
ATOM 4688 O O . ILE B 1 100 ? -20.312 -16.625 -2.027 1 96.88 100 ILE B O 1
ATOM 4692 N N . ASP B 1 101 ? -20.609 -18.859 -1.673 1 96.69 101 ASP B N 1
ATOM 4693 C CA . ASP B 1 101 ? -20.547 -19.188 -3.094 1 96.69 101 ASP B CA 1
ATOM 4694 C C . ASP B 1 101 ? -21.656 -18.469 -3.875 1 96.69 101 ASP B C 1
ATOM 4696 O O . ASP B 1 101 ? -21.391 -17.906 -4.938 1 96.69 101 ASP B O 1
ATOM 4700 N N . GLU B 1 102 ? -22.797 -18.516 -3.311 1 97.31 102 GLU B N 1
ATOM 4701 C CA . GLU B 1 102 ? -23.938 -17.891 -3.969 1 97.31 102 GLU B CA 1
ATOM 4702 C C . GLU B 1 102 ? -23.766 -16.375 -4.062 1 97.31 102 GLU B C 1
ATOM 4704 O O . GLU B 1 102 ? -24.094 -15.766 -5.082 1 97.31 102 GLU B O 1
ATOM 4709 N N . PHE B 1 103 ? -23.359 -15.82 -3.025 1 97.75 103 PHE B N 1
ATOM 4710 C CA . PHE B 1 103 ? -23.125 -14.375 -3.004 1 97.75 103 PHE B CA 1
ATOM 4711 C C . PHE B 1 103 ? -22.125 -13.977 -4.082 1 97.75 103 PHE B C 1
ATOM 4713 O O . PHE B 1 103 ? -22.375 -13.055 -4.855 1 97.75 103 PHE B O 1
ATOM 4720 N N . ILE B 1 104 ? -20.953 -14.664 -4.129 1 97.38 104 ILE B N 1
ATOM 4721 C CA . ILE B 1 104 ? -19.906 -14.359 -5.098 1 97.38 104 ILE B CA 1
ATOM 4722 C C . ILE B 1 104 ? -20.453 -14.508 -6.516 1 97.38 104 ILE B C 1
ATOM 4724 O O . ILE B 1 104 ? -20.219 -13.656 -7.371 1 97.38 104 ILE B O 1
ATOM 4728 N N . GLN B 1 105 ? -21.219 -15.531 -6.719 1 97.69 105 GLN B N 1
ATOM 4729 C CA . GLN B 1 105 ? -21.797 -15.742 -8.039 1 97.69 105 GLN B CA 1
ATOM 4730 C C . GLN B 1 105 ? -22.734 -14.602 -8.406 1 97.69 105 GLN B C 1
ATOM 4732 O O . GLN B 1 105 ? -22.766 -14.148 -9.555 1 97.69 105 GLN B O 1
ATOM 4737 N N . GLU B 1 106 ? -23.484 -14.156 -7.461 1 98.12 106 GLU B N 1
ATOM 4738 C CA . GLU B 1 106 ? -24.375 -13.039 -7.723 1 98.12 106 GLU B CA 1
ATOM 4739 C C . GLU B 1 106 ? -23.609 -11.766 -8.055 1 98.12 106 GLU B C 1
ATOM 4741 O O . GLU B 1 106 ? -23.984 -11.016 -8.953 1 98.12 106 GLU B O 1
ATOM 4746 N N . VAL B 1 107 ? -22.594 -11.492 -7.312 1 97.75 107 VAL B N 1
ATOM 4747 C CA . VAL B 1 107 ? -21.766 -10.32 -7.582 1 97.75 107 VAL B CA 1
ATOM 4748 C C . VAL B 1 107 ? -21.203 -10.398 -9 1 97.75 107 VAL B C 1
ATOM 4750 O O . VAL B 1 107 ? -21.188 -9.406 -9.727 1 97.75 107 VAL B O 1
ATOM 4753 N N . LEU B 1 108 ? -20.75 -11.594 -9.43 1 98.06 108 LEU B N 1
ATOM 4754 C CA . LEU B 1 108 ? -20.219 -11.773 -10.781 1 98.06 108 LEU B CA 1
ATOM 4755 C C . LEU B 1 108 ? -21.297 -11.484 -11.828 1 98.06 108 LEU B C 1
ATOM 4757 O O . LEU B 1 108 ? -21.016 -10.844 -12.844 1 98.06 108 LEU B O 1
ATOM 4761 N N . MET B 1 109 ? -22.453 -11.891 -11.516 1 98 109 MET B N 1
ATOM 4762 C CA . MET B 1 109 ? -23.547 -11.633 -12.438 1 98 109 MET B CA 1
ATOM 4763 C C . MET B 1 109 ? -23.859 -10.141 -12.508 1 98 109 MET B C 1
ATOM 4765 O O . MET B 1 109 ? -24.141 -9.609 -13.586 1 98 109 MET B O 1
ATOM 4769 N N . CYS B 1 110 ? -23.828 -9.523 -11.414 1 97.88 110 CYS B N 1
ATOM 4770 C CA . CYS B 1 110 ? -24.078 -8.086 -11.367 1 97.88 110 CYS B CA 1
ATOM 4771 C C . CYS B 1 110 ? -23.016 -7.336 -12.172 1 97.88 110 CYS B C 1
ATOM 4773 O O . CYS B 1 110 ? -23.344 -6.402 -12.906 1 97.88 110 CYS B O 1
ATOM 4775 N N . LEU B 1 111 ? -21.797 -7.727 -12.031 1 97.81 111 LEU B N 1
ATOM 4776 C CA . LEU B 1 111 ? -20.719 -7.082 -12.758 1 97.81 111 LEU B CA 1
ATOM 4777 C C . LEU B 1 111 ? -20.875 -7.27 -14.266 1 97.81 111 LEU B C 1
ATOM 4779 O O . LEU B 1 111 ? -20.672 -6.332 -15.031 1 97.81 111 LEU B O 1
ATOM 4783 N N . THR B 1 112 ? -21.266 -8.43 -14.633 1 97.62 112 THR B N 1
ATOM 4784 C CA . THR B 1 112 ? -21.5 -8.703 -16.047 1 97.62 112 THR B CA 1
ATOM 4785 C C . THR B 1 112 ? -22.641 -7.852 -16.578 1 97.62 112 THR B C 1
ATOM 4787 O O . THR B 1 112 ? -22.562 -7.289 -17.672 1 97.62 112 THR B O 1
ATOM 4790 N N . TYR B 1 113 ? -23.656 -7.781 -15.797 1 97.56 113 TYR B N 1
ATOM 4791 C CA . TYR B 1 113 ? -24.797 -6.938 -16.172 1 97.56 113 TYR B CA 1
ATOM 4792 C C . TYR B 1 113 ? -24.359 -5.488 -16.344 1 97.56 113 TYR B C 1
ATOM 4794 O O . TYR B 1 113 ? -24.734 -4.848 -17.328 1 97.56 113 TYR B O 1
ATOM 4802 N N . LEU B 1 114 ? -23.562 -4.992 -15.438 1 96.81 114 LEU B N 1
ATOM 4803 C CA . LEU B 1 114 ? -23.125 -3.598 -15.461 1 96.81 114 LEU B CA 1
ATOM 4804 C C . LEU B 1 114 ? -22.234 -3.328 -16.672 1 96.81 114 LEU B C 1
ATOM 4806 O O . LEU B 1 114 ? -22.25 -2.232 -17.234 1 96.81 114 LEU B O 1
ATOM 4810 N N . GLU B 1 115 ? -21.406 -4.266 -17 1 96.62 115 GLU B N 1
ATOM 4811 C CA . GLU B 1 115 ? -20.531 -4.113 -18.156 1 96.62 115 GLU B CA 1
ATOM 4812 C C . GLU B 1 115 ? -21.328 -3.996 -19.453 1 96.62 115 GLU B C 1
ATOM 4814 O O . GLU B 1 115 ? -20.922 -3.281 -20.375 1 96.62 115 GLU B O 1
ATOM 4819 N N . GLU B 1 116 ? -22.516 -4.613 -19.484 1 95.5 116 GLU B N 1
ATOM 4820 C CA . GLU B 1 116 ? -23.234 -4.738 -20.734 1 95.5 116 GLU B CA 1
ATOM 4821 C C . GLU B 1 116 ? -24.422 -3.777 -20.797 1 95.5 116 GLU B C 1
ATOM 4823 O O . GLU B 1 116 ? -24.938 -3.498 -21.875 1 95.5 116 GLU B O 1
ATOM 4828 N N . THR B 1 117 ? -24.797 -3.279 -19.703 1 95.5 117 THR B N 1
ATOM 4829 C CA . THR B 1 117 ? -26.016 -2.479 -19.641 1 95.5 117 THR B CA 1
ATOM 4830 C C . THR B 1 117 ? -25.875 -1.211 -20.484 1 95.5 117 THR B C 1
ATOM 4832 O O . THR B 1 117 ? -24.797 -0.599 -20.516 1 95.5 117 THR B O 1
ATOM 4835 N N . PRO B 1 118 ? -26.797 -0.791 -21.156 1 93.5 118 PRO B N 1
ATOM 4836 C CA . PRO B 1 118 ? -26.781 0.457 -21.922 1 93.5 118 PRO B CA 1
ATOM 4837 C C . PRO B 1 118 ? -27.109 1.68 -21.078 1 93.5 118 PRO B C 1
ATOM 4839 O O . PRO B 1 118 ? -26.969 2.814 -21.531 1 93.5 118 PRO B O 1
ATOM 4842 N N . ASP B 1 119 ? -27.484 1.467 -19.828 1 92.69 119 ASP B N 1
ATOM 4843 C CA . ASP B 1 119 ? -27.891 2.555 -18.953 1 92.69 119 ASP B CA 1
ATOM 4844 C C . ASP B 1 119 ? -26.688 3.428 -18.578 1 92.69 119 ASP B C 1
ATOM 4846 O O . ASP B 1 119 ? -26.859 4.562 -18.125 1 92.69 119 ASP B O 1
ATOM 4850 N N . LEU B 1 120 ? -25.516 2.914 -18.719 1 92.44 120 LEU B N 1
ATOM 4851 C CA . LEU B 1 120 ? -24.297 3.643 -18.406 1 92.44 120 LEU B CA 1
ATOM 4852 C C . LEU B 1 120 ? -23.484 3.902 -19.672 1 92.44 120 LEU B C 1
ATOM 4854 O O . LEU B 1 120 ? -23.375 3.031 -20.531 1 92.44 120 LEU B O 1
ATOM 4858 N N . SER B 1 121 ? -22.969 5.109 -19.703 1 93.12 121 SER B N 1
ATOM 4859 C CA . SER B 1 121 ? -22.047 5.418 -20.797 1 93.12 121 SER B CA 1
ATOM 4860 C C . SER B 1 121 ? -20.719 4.68 -20.625 1 93.12 121 SER B C 1
ATOM 4862 O O . SER B 1 121 ? -20.422 4.168 -19.547 1 93.12 121 SER B O 1
ATOM 4864 N N . LEU B 1 122 ? -20.016 4.57 -21.703 1 94.06 122 LEU B N 1
ATOM 4865 C CA . LEU B 1 122 ? -18.719 3.898 -21.672 1 94.06 122 LEU B CA 1
ATOM 4866 C C . LEU B 1 122 ? -17.781 4.57 -20.672 1 94.06 122 LEU B C 1
ATOM 4868 O O . LEU B 1 122 ? -17.094 3.893 -19.906 1 94.06 122 LEU B O 1
ATOM 4872 N N . ASP B 1 123 ? -17.859 5.852 -20.641 1 92.81 123 ASP B N 1
ATOM 4873 C CA . ASP B 1 123 ? -17.016 6.605 -19.734 1 92.81 123 ASP B CA 1
ATOM 4874 C C . ASP B 1 123 ? -17.406 6.344 -18.281 1 92.81 123 ASP B C 1
ATOM 4876 O O . ASP B 1 123 ? -16.531 6.215 -17.406 1 92.81 123 ASP B O 1
ATOM 4880 N N . GLU B 1 124 ? -18.641 6.246 -18.062 1 90.81 124 GLU B N 1
ATOM 4881 C CA . GLU B 1 124 ? -19.109 5.953 -16.719 1 90.81 124 GLU B CA 1
ATOM 4882 C C . GLU B 1 124 ? -18.703 4.551 -16.281 1 90.81 124 GLU B C 1
ATOM 4884 O O . GLU B 1 124 ? -18.312 4.352 -15.125 1 90.81 124 GLU B O 1
ATOM 4889 N N . LYS B 1 125 ? -18.812 3.66 -17.234 1 95.25 125 LYS B N 1
ATOM 4890 C CA . LYS B 1 125 ? -18.422 2.289 -16.922 1 95.25 125 LYS B CA 1
ATOM 4891 C C . LYS B 1 125 ? -16.938 2.217 -16.562 1 95.25 125 LYS B C 1
ATOM 4893 O O . LYS B 1 125 ? -16.562 1.588 -15.57 1 95.25 125 LYS B O 1
ATOM 4898 N N . ILE B 1 126 ? -16.188 2.889 -17.328 1 94.81 126 ILE B N 1
ATOM 4899 C CA . ILE B 1 126 ? -14.742 2.869 -17.109 1 94.81 126 ILE B CA 1
ATOM 4900 C C . ILE B 1 126 ? -14.422 3.465 -15.742 1 94.81 126 ILE B C 1
ATOM 4902 O O . ILE B 1 126 ? -13.641 2.895 -14.984 1 94.81 126 ILE B O 1
ATOM 4906 N N . THR B 1 127 ? -15.07 4.516 -15.43 1 89.5 127 THR B N 1
ATOM 4907 C CA . THR B 1 127 ? -14.852 5.184 -14.156 1 89.5 127 THR B CA 1
ATOM 4908 C C . THR B 1 127 ? -15.281 4.289 -13 1 89.5 127 THR B C 1
ATOM 4910 O O . THR B 1 127 ? -14.547 4.129 -12.016 1 89.5 127 THR B O 1
ATOM 4913 N N . GLU B 1 128 ? -16.438 3.691 -13.102 1 90.44 128 GLU B N 1
ATOM 4914 C CA . GLU B 1 128 ? -16.969 2.863 -12.031 1 90.44 128 GLU B CA 1
ATOM 4915 C C . GLU B 1 128 ? -16.141 1.594 -11.844 1 90.44 128 GLU B C 1
ATOM 4917 O O . GLU B 1 128 ? -15.852 1.198 -10.711 1 90.44 128 GLU B O 1
ATOM 4922 N N . PHE B 1 129 ? -15.773 0.979 -12.938 1 95.5 129 PHE B N 1
ATOM 4923 C CA . PHE B 1 129 ? -14.984 -0.243 -12.828 1 95.5 129 PHE B CA 1
ATOM 4924 C C . PHE B 1 129 ? -13.586 0.059 -12.289 1 95.5 129 PHE B C 1
ATOM 4926 O O . PHE B 1 129 ? -12.992 -0.767 -11.594 1 95.5 129 PHE B O 1
ATOM 4933 N N . SER B 1 130 ? -13.109 1.249 -12.641 1 93.38 130 SER B N 1
ATOM 4934 C CA . SER B 1 130 ? -11.844 1.67 -12.055 1 93.38 130 SER B CA 1
ATOM 4935 C C . SER B 1 130 ? -11.953 1.799 -10.539 1 93.38 130 SER B C 1
ATOM 4937 O O . SER B 1 130 ? -11.062 1.36 -9.805 1 93.38 130 SER B O 1
ATOM 4939 N N . ARG B 1 131 ? -13.008 2.303 -10.102 1 88.06 131 ARG B N 1
ATOM 4940 C CA . ARG B 1 131 ? -13.242 2.463 -8.672 1 88.06 131 ARG B CA 1
ATOM 4941 C C . ARG B 1 131 ? -13.398 1.108 -7.984 1 88.06 131 ARG B C 1
ATOM 4943 O O . ARG B 1 131 ? -12.867 0.892 -6.895 1 88.06 131 ARG B O 1
ATOM 4950 N N . LEU B 1 132 ? -14.156 0.254 -8.625 1 93.19 132 LEU B N 1
ATOM 4951 C CA . LEU B 1 132 ? -14.352 -1.086 -8.086 1 93.19 132 LEU B CA 1
ATOM 4952 C C . LEU B 1 132 ? -13.023 -1.821 -7.965 1 93.19 132 LEU B C 1
ATOM 4954 O O . LEU B 1 132 ? -12.781 -2.52 -6.977 1 93.19 132 LEU B O 1
ATOM 4958 N N . LYS B 1 133 ? -12.195 -1.625 -8.961 1 93.88 133 LYS B N 1
ATOM 4959 C CA . LYS B 1 133 ? -10.875 -2.252 -8.969 1 93.88 133 LYS B CA 1
ATOM 4960 C C . LYS B 1 133 ? -10.039 -1.777 -7.777 1 93.88 133 LYS B C 1
ATOM 4962 O O . LYS B 1 133 ? -9.398 -2.586 -7.102 1 93.88 133 LYS B O 1
ATOM 4967 N N . LEU B 1 134 ? -10.102 -0.534 -7.527 1 89.5 134 LEU B N 1
ATOM 4968 C CA . LEU B 1 134 ? -9.336 0.041 -6.426 1 89.5 134 LEU B CA 1
ATOM 4969 C C . LEU B 1 134 ? -9.883 -0.417 -5.082 1 89.5 134 LEU B C 1
ATOM 4971 O O . LEU B 1 134 ? -9.125 -0.648 -4.141 1 89.5 134 LEU B O 1
ATOM 4975 N N . THR B 1 135 ? -11.141 -0.541 -5.016 1 86 135 THR B N 1
ATOM 4976 C CA . THR B 1 135 ? -11.773 -0.965 -3.773 1 86 135 THR B CA 1
ATOM 4977 C C . THR B 1 135 ? -11.445 -2.422 -3.467 1 86 135 THR B C 1
ATOM 4979 O O . THR B 1 135 ? -11.156 -2.771 -2.32 1 86 135 THR B O 1
ATOM 4982 N N . THR B 1 136 ? -11.531 -3.225 -4.461 1 91.69 136 THR B N 1
ATOM 4983 C CA . THR B 1 136 ? -11.258 -4.645 -4.281 1 91.69 136 THR B CA 1
ATOM 4984 C C . THR B 1 136 ? -9.781 -4.883 -3.984 1 91.69 136 THR B C 1
ATOM 4986 O O . THR B 1 136 ? -9.438 -5.719 -3.146 1 91.69 136 THR B O 1
ATOM 4989 N N . GLY B 1 137 ? -8.922 -4.141 -4.656 1 92.12 137 GLY B N 1
ATOM 4990 C CA . GLY B 1 137 ? -7.488 -4.336 -4.52 1 92.12 137 GLY B CA 1
ATOM 4991 C C . GLY B 1 137 ? -6.941 -5.418 -5.434 1 92.12 137 GLY B C 1
ATOM 4992 O O . GLY B 1 137 ? -7.637 -5.879 -6.344 1 92.12 137 GLY B O 1
ATOM 4993 N N . ASN B 1 138 ? -5.684 -5.758 -5.23 1 95.12 138 ASN B N 1
ATOM 4994 C CA . ASN B 1 138 ? -5.004 -6.742 -6.066 1 95.12 138 ASN B CA 1
ATOM 4995 C C . ASN B 1 138 ? -4.441 -7.895 -5.238 1 95.12 138 ASN B C 1
ATOM 4997 O O . ASN B 1 138 ? -4.184 -7.734 -4.043 1 95.12 138 ASN B O 1
ATOM 5001 N N . THR B 1 139 ? -4.359 -9.023 -5.883 1 95.94 139 THR B N 1
ATOM 5002 C CA . THR B 1 139 ? -3.736 -10.195 -5.281 1 95.94 139 THR B CA 1
ATOM 5003 C C . THR B 1 139 ? -2.354 -10.438 -5.883 1 95.94 139 THR B C 1
ATOM 5005 O O . THR B 1 139 ? -2.164 -10.305 -7.094 1 95.94 139 THR B O 1
ATOM 5008 N N . ALA B 1 140 ? -1.408 -10.75 -5.023 1 95.62 140 ALA B N 1
ATOM 5009 C CA . ALA B 1 140 ? -0.069 -11.109 -5.484 1 95.62 140 ALA B CA 1
ATOM 5010 C C . ALA B 1 140 ? 0.265 -12.555 -5.129 1 95.62 140 ALA B C 1
ATOM 5012 O O . ALA B 1 140 ? -0.125 -13.047 -4.066 1 95.62 140 ALA B O 1
ATOM 5013 N N . LEU B 1 141 ? 0.915 -13.219 -6.039 1 95.12 141 LEU B N 1
ATOM 5014 C CA . LEU B 1 141 ? 1.473 -14.539 -5.785 1 95.12 141 LEU B CA 1
ATOM 5015 C C . LEU B 1 141 ? 2.945 -14.445 -5.398 1 95.12 141 LEU B C 1
ATOM 5017 O O . LEU B 1 141 ? 3.754 -13.891 -6.148 1 95.12 141 LEU B O 1
ATOM 5021 N N . ILE B 1 142 ? 3.264 -14.898 -4.234 1 91.56 142 ILE B N 1
ATOM 5022 C CA . ILE B 1 142 ? 4.641 -14.859 -3.748 1 91.56 142 ILE B CA 1
ATOM 5023 C C . ILE B 1 142 ? 5.215 -16.281 -3.713 1 91.56 142 ILE B C 1
ATOM 5025 O O . ILE B 1 142 ? 4.664 -17.156 -3.049 1 91.56 142 ILE B O 1
ATOM 5029 N N . LEU B 1 143 ? 6.23 -16.469 -4.461 1 89.38 143 LEU B N 1
ATOM 5030 C CA . LEU B 1 143 ? 6.953 -17.75 -4.457 1 89.38 143 LEU B CA 1
ATOM 5031 C C . LEU B 1 143 ? 8.227 -17.641 -3.621 1 89.38 143 LEU B C 1
ATOM 5033 O O . LEU B 1 143 ? 9.164 -16.938 -3.988 1 89.38 143 LEU B O 1
ATOM 5037 N N . SER B 1 144 ? 8.242 -18.344 -2.557 1 82.62 144 SER B N 1
ATOM 5038 C CA . SER B 1 144 ? 9.344 -18.25 -1.606 1 82.62 144 SER B CA 1
ATOM 5039 C C . SER B 1 144 ? 10.594 -18.953 -2.135 1 82.62 144 SER B C 1
ATOM 5041 O O . SER B 1 144 ? 10.523 -19.719 -3.092 1 82.62 144 SER B O 1
ATOM 5043 N N . GLY B 1 145 ? 11.633 -18.547 -1.448 1 75.69 145 GLY B N 1
ATOM 5044 C CA . GLY B 1 145 ? 12.844 -19.328 -1.67 1 75.69 145 GLY B CA 1
ATOM 5045 C C . GLY B 1 145 ? 12.836 -20.656 -0.955 1 75.69 145 GLY B C 1
ATOM 5046 O O . GLY B 1 145 ? 11.984 -20.906 -0.092 1 75.69 145 GLY B O 1
ATOM 5047 N N . GLY B 1 146 ? 13.672 -21.594 -1.429 1 68.56 146 GLY B N 1
ATOM 5048 C CA . GLY B 1 146 ? 13.695 -22.906 -0.777 1 68.56 146 GLY B CA 1
ATOM 5049 C C . GLY B 1 146 ? 14.641 -23.891 -1.439 1 68.56 146 GLY B C 1
ATOM 5050 O O . GLY B 1 146 ? 14.492 -25.094 -1.287 1 68.56 146 GLY B O 1
ATOM 5051 N N . GLY B 1 147 ? 15.578 -23.375 -2.07 1 64.44 147 GLY B N 1
ATOM 5052 C CA . GLY B 1 147 ? 16.516 -24.266 -2.748 1 64.44 147 GLY B CA 1
ATOM 5053 C C . GLY B 1 147 ? 15.859 -25.172 -3.76 1 64.44 147 GLY B C 1
ATOM 5054 O O . GLY B 1 147 ? 15.016 -24.734 -4.547 1 64.44 147 GLY B O 1
ATOM 5055 N N . THR B 1 148 ? 16.156 -26.469 -3.732 1 61.91 148 THR B N 1
ATOM 5056 C CA . THR B 1 148 ? 15.641 -27.438 -4.695 1 61.91 148 THR B CA 1
ATOM 5057 C C . THR B 1 148 ? 14.141 -27.641 -4.5 1 61.91 148 THR B C 1
ATOM 5059 O O . THR B 1 148 ? 13.43 -27.969 -5.453 1 61.91 148 THR B O 1
ATOM 5062 N N . PHE B 1 149 ? 13.711 -27.328 -3.316 1 70.94 149 PHE B N 1
ATOM 5063 C CA . PHE B 1 149 ? 12.281 -27.484 -3.061 1 70.94 149 PHE B CA 1
ATOM 5064 C C . PHE B 1 149 ? 11.492 -26.391 -3.771 1 70.94 149 PHE B C 1
ATOM 5066 O O . PHE B 1 149 ? 10.273 -26.5 -3.932 1 70.94 149 PHE B O 1
ATOM 5073 N N . GLY B 1 150 ? 12.219 -25.469 -4.223 1 75.94 150 GLY B N 1
ATOM 5074 C CA . GLY B 1 150 ? 11.594 -24.406 -4.992 1 75.94 150 GLY B CA 1
ATOM 5075 C C . GLY B 1 150 ? 10.969 -24.891 -6.289 1 75.94 150 GLY B C 1
ATOM 5076 O O . GLY B 1 150 ? 10.094 -24.234 -6.844 1 75.94 150 GLY B O 1
ATOM 5077 N N . MET B 1 151 ? 11.32 -26.094 -6.695 1 78.25 151 MET B N 1
ATOM 5078 C CA . MET B 1 151 ? 10.766 -26.625 -7.934 1 78.25 151 MET B CA 1
ATOM 5079 C C . MET B 1 151 ? 9.297 -27.016 -7.754 1 78.25 151 MET B C 1
ATOM 5081 O O . MET B 1 151 ? 8.57 -27.172 -8.734 1 78.25 151 MET B O 1
ATOM 5085 N N . THR B 1 152 ? 8.898 -27.078 -6.539 1 85.12 152 THR B N 1
ATOM 5086 C CA . THR B 1 152 ? 7.496 -27.359 -6.258 1 85.12 152 THR B CA 1
ATOM 5087 C C . THR B 1 152 ? 6.617 -26.188 -6.719 1 85.12 152 THR B C 1
ATOM 5089 O O . THR B 1 152 ? 5.438 -26.391 -7.023 1 85.12 152 THR B O 1
ATOM 5092 N N . HIS B 1 153 ? 7.234 -25.016 -6.836 1 89 153 HIS B N 1
ATOM 5093 C CA . HIS B 1 153 ? 6.492 -23.844 -7.301 1 89 153 HIS B CA 1
ATOM 5094 C C . HIS B 1 153 ? 5.977 -24.047 -8.719 1 89 153 HIS B C 1
ATOM 5096 O O . HIS B 1 153 ? 4.984 -23.438 -9.117 1 89 153 HIS B O 1
ATOM 5102 N N . ILE B 1 154 ? 6.629 -24.953 -9.438 1 86.75 154 ILE B N 1
ATOM 5103 C CA . ILE B 1 154 ? 6.195 -25.25 -10.797 1 86.75 154 ILE B CA 1
ATOM 5104 C C . ILE B 1 154 ? 4.789 -25.844 -10.773 1 86.75 154 ILE B C 1
ATOM 5106 O O . ILE B 1 154 ? 3.91 -25.406 -11.523 1 86.75 154 ILE B O 1
ATOM 5110 N N . GLY B 1 155 ? 4.613 -26.781 -9.891 1 89.81 155 GLY B N 1
ATOM 5111 C CA . GLY B 1 155 ? 3.303 -27.391 -9.758 1 89.81 155 GLY B CA 1
ATOM 5112 C C . GLY B 1 155 ? 2.238 -26.422 -9.281 1 89.81 155 GLY B C 1
ATOM 5113 O O . GLY B 1 155 ? 1.087 -26.5 -9.711 1 89.81 155 GLY B O 1
ATOM 5114 N N . VAL B 1 156 ? 2.645 -25.562 -8.422 1 92.19 156 VAL B N 1
ATOM 5115 C CA . VAL B 1 156 ? 1.722 -24.547 -7.914 1 92.19 156 VAL B CA 1
ATOM 5116 C C . VAL B 1 156 ? 1.247 -23.672 -9.062 1 92.19 156 VAL B C 1
ATOM 5118 O O . VAL B 1 156 ? 0.044 -23.453 -9.242 1 92.19 156 VAL B O 1
ATOM 5121 N N . LEU B 1 157 ? 2.176 -23.219 -9.844 1 91.81 157 LEU B N 1
ATOM 5122 C CA . LEU B 1 157 ? 1.851 -22.344 -10.961 1 91.81 157 LEU B CA 1
ATOM 5123 C C . LEU B 1 157 ? 1.01 -23.078 -12.008 1 91.81 157 LEU B C 1
ATOM 5125 O O . LEU B 1 157 ? 0.07 -22.5 -12.562 1 91.81 157 LEU B O 1
ATOM 5129 N N . GLN B 1 158 ? 1.328 -24.328 -12.227 1 91 158 GLN B N 1
ATOM 5130 C CA . GLN B 1 158 ? 0.566 -25.109 -13.188 1 91 158 GLN B CA 1
ATOM 5131 C C . GLN B 1 158 ? -0.89 -25.25 -12.75 1 91 158 GLN B C 1
ATOM 5133 O O . GLN B 1 158 ? -1.806 -25.047 -13.547 1 91 158 GLN B O 1
ATOM 5138 N N . SER B 1 159 ? -1.047 -25.578 -11.531 1 92.75 159 SER B N 1
ATOM 5139 C CA . SER B 1 159 ? -2.391 -25.781 -10.992 1 92.75 159 SER B CA 1
ATOM 5140 C C . SER B 1 159 ? -3.205 -24.5 -11.039 1 92.75 159 SER B C 1
ATOM 5142 O O . SER B 1 159 ? -4.355 -24.5 -11.484 1 92.75 159 SER B O 1
ATOM 5144 N N . LEU B 1 160 ? -2.621 -23.438 -10.633 1 93.75 160 LEU B N 1
ATOM 5145 C CA . LEU B 1 160 ? -3.314 -22.156 -10.664 1 93.75 160 LEU B CA 1
ATOM 5146 C C . LEU B 1 160 ? -3.631 -21.734 -12.094 1 93.75 160 LEU B C 1
ATOM 5148 O O . LEU B 1 160 ? -4.707 -21.203 -12.367 1 93.75 160 LEU B O 1
ATOM 5152 N N . HIS B 1 161 ? -2.697 -21.969 -12.938 1 92.19 161 HIS B N 1
ATOM 5153 C CA . HIS B 1 161 ? -2.885 -21.625 -14.344 1 92.19 161 HIS B CA 1
ATOM 5154 C C . HIS B 1 161 ? -4.039 -22.422 -14.953 1 92.19 161 HIS B C 1
ATOM 5156 O O . HIS B 1 161 ? -4.879 -21.844 -15.664 1 92.19 161 HIS B O 1
ATOM 5162 N N . GLU B 1 162 ? -4.113 -23.703 -14.672 1 91.12 162 GLU B N 1
ATOM 5163 C CA . GLU B 1 162 ? -5.168 -24.562 -15.195 1 91.12 162 GLU B CA 1
ATOM 5164 C C . GLU B 1 162 ? -6.543 -24.094 -14.727 1 91.12 162 GLU B C 1
ATOM 5166 O O . GLU B 1 162 ? -7.535 -24.266 -15.445 1 91.12 162 GLU B O 1
ATOM 5171 N N . GLN B 1 163 ? -6.547 -23.531 -13.594 1 93 163 GLN B N 1
ATOM 5172 C CA . GLN B 1 163 ? -7.816 -23.094 -13.016 1 93 163 GLN B CA 1
ATOM 5173 C C . GLN B 1 163 ? -8.07 -21.609 -13.305 1 93 163 GLN B C 1
ATOM 5175 O O . GLN B 1 163 ? -9.062 -21.047 -12.852 1 93 163 GLN B O 1
ATOM 5180 N N . GLY B 1 164 ? -7.164 -20.953 -13.984 1 91.75 164 GLY B N 1
ATOM 5181 C CA . GLY B 1 164 ? -7.316 -19.531 -14.305 1 91.75 164 GLY B CA 1
ATOM 5182 C C . GLY B 1 164 ? -7.207 -18.625 -13.094 1 91.75 164 GLY B C 1
ATOM 5183 O O . GLY B 1 164 ? -7.895 -17.609 -13.008 1 91.75 164 GLY B O 1
ATOM 5184 N N . LEU B 1 165 ? -6.363 -18.984 -12.164 1 94.94 165 LEU B N 1
ATOM 5185 C CA . LEU B 1 165 ? -6.328 -18.297 -10.883 1 94.94 165 LEU B CA 1
ATOM 5186 C C . LEU B 1 165 ? -4.961 -17.656 -10.648 1 94.94 165 LEU B C 1
ATOM 5188 O O . LEU B 1 165 ? -4.664 -17.203 -9.539 1 94.94 165 LEU B O 1
ATOM 5192 N N . VAL B 1 166 ? -4.102 -17.562 -11.664 1 93.5 166 VAL B N 1
ATOM 5193 C CA . VAL B 1 166 ? -2.785 -16.969 -11.477 1 93.5 166 VAL B CA 1
ATOM 5194 C C . VAL B 1 166 ? -2.924 -15.445 -11.375 1 93.5 166 VAL B C 1
ATOM 5196 O O . VAL B 1 166 ? -3.398 -14.797 -12.312 1 93.5 166 VAL B O 1
ATOM 5199 N N . PRO B 1 167 ? -2.5 -14.859 -10.297 1 94.94 167 PRO B N 1
ATOM 5200 C CA . PRO B 1 167 ? -2.518 -13.398 -10.219 1 94.94 167 PRO B CA 1
ATOM 5201 C C . PRO B 1 167 ? -1.578 -12.734 -11.219 1 94.94 167 PRO B C 1
ATOM 5203 O O . PRO B 1 167 ? -0.558 -13.32 -11.594 1 94.94 167 PRO B O 1
ATOM 5206 N N . LYS B 1 168 ? -1.913 -11.555 -11.586 1 94.81 168 LYS B N 1
ATOM 5207 C CA . LYS B 1 168 ? -1.082 -10.812 -12.531 1 94.81 168 LYS B CA 1
ATOM 5208 C C . LYS B 1 168 ? 0.208 -10.336 -11.867 1 94.81 168 LYS B C 1
ATOM 5210 O O . LYS B 1 168 ? 1.207 -10.094 -12.547 1 94.81 168 LYS B O 1
ATOM 5215 N N . ILE B 1 169 ? 0.216 -10.125 -10.633 1 96.25 169 ILE B N 1
ATOM 5216 C CA . ILE B 1 169 ? 1.388 -9.695 -9.883 1 96.25 169 ILE B CA 1
ATOM 5217 C C . ILE B 1 169 ? 2.07 -10.906 -9.25 1 96.25 169 ILE B C 1
ATOM 5219 O O . ILE B 1 169 ? 1.465 -11.609 -8.438 1 96.25 169 ILE B O 1
ATOM 5223 N N . ILE B 1 170 ? 3.279 -11.188 -9.609 1 95.75 170 ILE B N 1
ATOM 5224 C CA . ILE B 1 170 ? 4.027 -12.336 -9.125 1 95.75 170 ILE B CA 1
ATOM 5225 C C . ILE B 1 170 ? 5.363 -11.883 -8.539 1 95.75 170 ILE B C 1
ATOM 5227 O O . ILE B 1 170 ? 6.043 -11.031 -9.125 1 95.75 170 ILE B O 1
ATOM 5231 N N . CYS B 1 171 ? 5.688 -12.344 -7.398 1 93.44 171 CYS B N 1
ATOM 5232 C CA . CYS B 1 171 ? 6.945 -12.023 -6.73 1 93.44 171 CYS B CA 1
ATOM 5233 C C . CYS B 1 171 ? 7.711 -13.289 -6.367 1 93.44 171 CYS B C 1
ATOM 5235 O O . CYS B 1 171 ? 7.113 -14.273 -5.922 1 93.44 171 CYS B O 1
ATOM 5237 N N . GLY B 1 172 ? 8.961 -13.281 -6.605 1 89.5 172 GLY B N 1
ATOM 5238 C CA . GLY B 1 172 ? 9.773 -14.445 -6.293 1 89.5 172 GLY B CA 1
ATOM 5239 C C . GLY B 1 172 ? 11.078 -14.094 -5.613 1 89.5 172 GLY B C 1
ATOM 5240 O O . GLY B 1 172 ? 11.625 -13.008 -5.824 1 89.5 172 GLY B O 1
ATOM 5241 N N . SER B 1 173 ? 11.531 -15.039 -4.859 1 82.94 173 SER B N 1
ATOM 5242 C CA . SER B 1 173 ? 12.844 -14.969 -4.234 1 82.94 173 SER B CA 1
ATOM 5243 C C . SER B 1 173 ? 13.648 -16.25 -4.484 1 82.94 173 SER B C 1
ATOM 5245 O O . SER B 1 173 ? 13.125 -17.344 -4.332 1 82.94 173 SER B O 1
ATOM 5247 N N . SER B 1 174 ? 14.867 -16.156 -4.895 1 81.38 174 SER B N 1
ATOM 5248 C CA . SER B 1 174 ? 15.75 -17.281 -5.168 1 81.38 174 SER B CA 1
ATOM 5249 C C . SER B 1 174 ? 15.094 -18.297 -6.105 1 81.38 174 SER B C 1
ATOM 5251 O O . SER B 1 174 ? 14.648 -17.938 -7.199 1 81.38 174 SER B O 1
ATOM 5253 N N . ALA B 1 175 ? 14.891 -19.531 -5.609 1 80.44 175 ALA B N 1
ATOM 5254 C CA . ALA B 1 175 ? 14.266 -20.547 -6.453 1 80.44 175 ALA B CA 1
ATOM 5255 C C . ALA B 1 175 ? 12.883 -20.094 -6.922 1 80.44 175 ALA B C 1
ATOM 5257 O O . ALA B 1 175 ? 12.477 -20.391 -8.047 1 80.44 175 ALA B O 1
ATOM 5258 N N . GLY B 1 176 ? 12.172 -19.422 -6.078 1 86.81 176 GLY B N 1
ATOM 5259 C CA . GLY B 1 176 ? 10.883 -18.875 -6.469 1 86.81 176 GLY B CA 1
ATOM 5260 C C . GLY B 1 176 ? 10.977 -17.859 -7.59 1 86.81 176 GLY B C 1
ATOM 5261 O O . GLY B 1 176 ? 10.102 -17.797 -8.453 1 86.81 176 GLY B O 1
ATOM 5262 N N . ALA B 1 177 ? 12.062 -17.109 -7.531 1 88.94 177 ALA B N 1
ATOM 5263 C CA . ALA B 1 177 ? 12.281 -16.141 -8.602 1 88.94 177 ALA B CA 1
ATOM 5264 C C . ALA B 1 177 ? 12.562 -16.844 -9.922 1 88.94 177 ALA B C 1
ATOM 5266 O O . ALA B 1 177 ? 12.141 -16.359 -10.984 1 88.94 177 ALA B O 1
ATOM 5267 N N . ILE B 1 178 ? 13.266 -17.938 -9.875 1 86.62 178 ILE B N 1
ATOM 5268 C CA . ILE B 1 178 ? 13.562 -18.688 -11.086 1 86.62 178 ILE B CA 1
ATOM 5269 C C . ILE B 1 178 ? 12.258 -19.109 -11.758 1 86.62 178 ILE B C 1
ATOM 5271 O O . ILE B 1 178 ? 12.055 -18.859 -12.945 1 86.62 178 ILE B O 1
ATOM 5275 N N . VAL B 1 179 ? 11.43 -19.703 -11 1 89.06 179 VAL B N 1
ATOM 5276 C CA . VAL B 1 179 ? 10.172 -20.219 -11.531 1 89.06 179 VAL B CA 1
ATOM 5277 C C . VAL B 1 179 ? 9.281 -19.062 -11.977 1 89.06 179 VAL B C 1
ATOM 5279 O O . VAL B 1 179 ? 8.703 -19.094 -13.07 1 89.06 179 VAL B O 1
ATOM 5282 N N . ALA B 1 180 ? 9.172 -18.031 -11.164 1 92.5 180 ALA B N 1
ATOM 5283 C CA . ALA B 1 180 ? 8.328 -16.891 -11.469 1 92.5 180 ALA B CA 1
ATOM 5284 C C . ALA B 1 180 ? 8.781 -16.203 -12.758 1 92.5 180 ALA B C 1
ATOM 5286 O O . ALA B 1 180 ? 7.961 -15.914 -13.633 1 92.5 180 ALA B O 1
ATOM 5287 N N . CYS B 1 181 ? 10.07 -15.992 -12.859 1 93.31 181 CYS B N 1
ATOM 5288 C CA . CYS B 1 181 ? 10.594 -15.242 -13.992 1 93.31 181 CYS B CA 1
ATOM 5289 C C . CYS B 1 181 ? 10.562 -16.078 -15.266 1 93.31 181 CYS B C 1
ATOM 5291 O O . CYS B 1 181 ? 10.281 -15.57 -16.344 1 93.31 181 CYS B O 1
ATOM 5293 N N . ALA B 1 182 ? 10.836 -17.359 -15.133 1 88.94 182 ALA B N 1
ATOM 5294 C CA . ALA B 1 182 ? 10.758 -18.234 -16.297 1 88.94 182 ALA B CA 1
ATOM 5295 C C . ALA B 1 182 ? 9.352 -18.219 -16.891 1 88.94 182 ALA B C 1
ATOM 5297 O O . ALA B 1 182 ? 9.188 -18.203 -18.109 1 88.94 182 ALA B O 1
ATOM 5298 N N . ALA B 1 183 ? 8.414 -18.156 -16.062 1 88.25 183 ALA B N 1
ATOM 5299 C CA . ALA B 1 183 ? 7.027 -18.25 -16.516 1 88.25 183 ALA B CA 1
ATOM 5300 C C . ALA B 1 183 ? 6.5 -16.875 -16.922 1 88.25 183 ALA B C 1
ATOM 5302 O O . ALA B 1 183 ? 5.816 -16.75 -17.938 1 88.25 183 ALA B O 1
ATOM 5303 N N . ALA B 1 184 ? 6.871 -15.812 -16.25 1 90.19 184 ALA B N 1
ATOM 5304 C CA . ALA B 1 184 ? 6.168 -14.539 -16.359 1 90.19 184 ALA B CA 1
ATOM 5305 C C . ALA B 1 184 ? 6.801 -13.656 -17.438 1 90.19 184 ALA B C 1
ATOM 5307 O O . ALA B 1 184 ? 6.281 -12.586 -17.75 1 90.19 184 ALA B O 1
ATOM 5308 N N . VAL B 1 185 ? 7.922 -14.078 -18.016 1 92.94 185 VAL B N 1
ATOM 5309 C CA . VAL B 1 185 ? 8.508 -13.32 -19.109 1 92.94 185 VAL B CA 1
ATOM 5310 C C . VAL B 1 185 ? 7.863 -13.727 -20.422 1 92.94 185 VAL B C 1
ATOM 5312 O O . VAL B 1 185 ? 8.008 -13.039 -21.438 1 92.94 185 VAL B O 1
ATOM 5315 N N . ARG B 1 186 ? 7.156 -14.781 -20.406 1 90.12 186 ARG B N 1
ATOM 5316 C CA . ARG B 1 186 ? 6.633 -15.391 -21.625 1 90.12 186 ARG B CA 1
ATOM 5317 C C . ARG B 1 186 ? 5.191 -14.953 -21.875 1 90.12 186 ARG B C 1
ATOM 5319 O O . ARG B 1 186 ? 4.453 -14.664 -20.938 1 90.12 186 ARG B O 1
ATOM 5326 N N . ASN B 1 187 ? 4.891 -14.898 -23.109 1 88.38 187 ASN B N 1
ATOM 5327 C CA . ASN B 1 187 ? 3.492 -14.672 -23.453 1 88.38 187 ASN B CA 1
ATOM 5328 C C . ASN B 1 187 ? 2.627 -15.883 -23.125 1 88.38 187 ASN B C 1
ATOM 5330 O O . ASN B 1 187 ? 3.139 -16.922 -22.703 1 88.38 187 ASN B O 1
ATOM 5334 N N . LYS B 1 188 ? 1.382 -15.766 -23.359 1 85.56 188 LYS B N 1
ATOM 5335 C CA . LYS B 1 188 ? 0.419 -16.781 -22.922 1 85.56 188 LYS B CA 1
ATOM 5336 C C . LYS B 1 188 ? 0.714 -18.125 -23.562 1 85.56 188 LYS B C 1
ATOM 5338 O O . LYS B 1 188 ? 0.748 -19.156 -22.875 1 85.56 188 LYS B O 1
ATOM 5343 N N . GLU B 1 189 ? 0.973 -18.141 -24.828 1 85.5 189 GLU B N 1
ATOM 5344 C CA . GLU B 1 189 ? 1.22 -19.391 -25.547 1 85.5 189 GLU B CA 1
ATOM 5345 C C . GLU B 1 189 ? 2.525 -20.031 -25.094 1 85.5 189 GLU B C 1
ATOM 5347 O O . GLU B 1 189 ? 2.566 -21.234 -24.812 1 85.5 189 GLU B O 1
ATOM 5352 N N . GLU B 1 190 ? 3.518 -19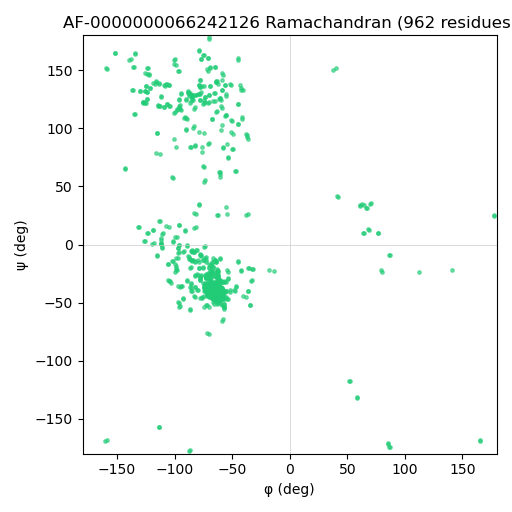.188 -25.016 1 86.81 190 GLU B N 1
ATOM 5353 C CA . GLU B 1 190 ? 4.82 -19.688 -24.594 1 86.81 190 GLU B CA 1
ATOM 5354 C C . GLU B 1 190 ? 4.781 -20.188 -23.141 1 86.81 190 GLU B C 1
ATOM 5356 O O . GLU B 1 190 ? 5.441 -21.172 -22.797 1 86.81 190 GLU B O 1
ATOM 5361 N N . GLN B 1 191 ? 4.039 -19.5 -22.344 1 85.56 191 GLN B N 1
ATOM 5362 C CA . GLN B 1 191 ? 3.924 -19.859 -20.938 1 85.56 191 GLN B CA 1
ATOM 5363 C C . GLN B 1 191 ? 3.275 -21.234 -20.781 1 85.56 191 GLN B C 1
ATOM 5365 O O . GLN B 1 191 ? 3.711 -22.031 -19.953 1 85.56 191 GLN B O 1
ATOM 5370 N N . GLU B 1 192 ? 2.279 -21.5 -21.562 1 84.5 192 GLU B N 1
ATOM 5371 C CA . GLU B 1 192 ? 1.598 -22.781 -21.531 1 84.5 192 GLU B CA 1
ATOM 5372 C C . GLU B 1 192 ? 2.547 -23.922 -21.906 1 84.5 192 GLU B C 1
ATOM 5374 O O . GLU B 1 192 ? 2.539 -24.984 -21.266 1 84.5 192 GLU B O 1
ATOM 5379 N N . ILE B 1 193 ? 3.369 -23.641 -22.875 1 81.06 193 ILE B N 1
ATOM 5380 C CA . ILE B 1 193 ? 4.328 -24.641 -23.328 1 81.06 193 ILE B CA 1
ATOM 5381 C C . ILE B 1 193 ? 5.359 -24.891 -22.234 1 81.06 193 ILE B C 1
ATOM 5383 O O . ILE B 1 193 ? 5.676 -26.047 -21.938 1 81.06 193 ILE B O 1
ATOM 5387 N N . LEU B 1 194 ? 5.777 -23.875 -21.625 1 82.31 194 LEU B N 1
ATOM 5388 C CA . LEU B 1 194 ? 6.773 -24 -20.578 1 82.31 194 LEU B CA 1
ATOM 5389 C C . LEU B 1 194 ? 6.207 -24.781 -19.391 1 82.31 194 LEU B C 1
ATOM 5391 O O . LEU B 1 194 ? 6.871 -25.672 -18.844 1 82.31 194 LEU B O 1
ATOM 5395 N N . LEU B 1 195 ? 5.035 -24.453 -19.016 1 81.38 195 LEU B N 1
ATOM 5396 C CA . LEU B 1 195 ? 4.438 -25.062 -17.844 1 81.38 195 LEU B CA 1
ATOM 5397 C C . LEU B 1 195 ? 4.191 -26.547 -18.078 1 81.38 195 LEU B C 1
ATOM 5399 O O . LEU B 1 195 ? 4.289 -27.359 -17.141 1 81.38 195 LEU B O 1
ATOM 5403 N N . ARG B 1 196 ? 4.012 -26.844 -19.297 1 76.69 196 ARG B N 1
ATOM 5404 C CA . ARG B 1 196 ? 3.814 -28.25 -19.641 1 76.69 196 ARG B CA 1
ATOM 5405 C C . ARG B 1 196 ? 5.141 -29 -19.641 1 76.69 196 ARG B C 1
ATOM 5407 O O . ARG B 1 196 ? 5.188 -30.203 -19.328 1 76.69 196 ARG B O 1
ATOM 5414 N N . GLN B 1 197 ? 6.227 -28.188 -19.953 1 72.38 197 GLN B N 1
ATOM 5415 C CA . GLN B 1 197 ? 7.508 -28.844 -20.172 1 72.38 197 GLN B CA 1
ATOM 5416 C C . GLN B 1 197 ? 8.492 -28.516 -19.062 1 72.38 197 GLN B C 1
ATOM 5418 O O . GLN B 1 197 ? 9.648 -28.953 -19.094 1 72.38 197 GLN B O 1
ATOM 5423 N N . PHE B 1 198 ? 8.094 -27.734 -18.188 1 67.19 198 PHE B N 1
ATOM 5424 C CA . PHE B 1 198 ? 8.992 -27.188 -17.172 1 67.19 198 PHE B CA 1
ATOM 5425 C C . PHE B 1 198 ? 9.727 -28.312 -16.453 1 67.19 198 PHE B C 1
ATOM 5427 O O . PHE B 1 198 ? 10.883 -28.141 -16.062 1 67.19 198 PHE B O 1
ATOM 5434 N N . HIS B 1 199 ? 9.133 -29.438 -16.359 1 59.09 199 HIS B N 1
ATOM 5435 C CA . HIS B 1 199 ? 9.719 -30.531 -15.594 1 59.09 199 HIS B CA 1
ATOM 5436 C C . HIS B 1 199 ? 10.812 -31.234 -16.391 1 59.09 199 HIS B C 1
ATOM 5438 O O . HIS B 1 199 ? 11.609 -32 -15.836 1 59.09 199 HIS B O 1
ATOM 5444 N N . THR B 1 200 ? 10.867 -31 -17.641 1 52.91 200 THR B N 1
ATOM 5445 C CA . THR B 1 200 ? 11.82 -31.703 -18.5 1 52.91 200 THR B CA 1
ATOM 5446 C C . THR B 1 200 ? 13.062 -30.844 -18.719 1 52.91 200 THR B C 1
ATOM 5448 O O . THR B 1 200 ? 14.062 -31.328 -19.25 1 52.91 200 THR B O 1
ATOM 5451 N N . GLY B 1 201 ? 13.047 -29.641 -18.375 1 52.84 201 GLY B N 1
ATOM 5452 C CA . GLY B 1 201 ? 14.141 -28.766 -18.766 1 52.84 201 GLY B CA 1
ATOM 5453 C C . GLY B 1 201 ? 15.383 -28.938 -17.906 1 52.84 201 GLY B C 1
ATOM 5454 O O . GLY B 1 201 ? 15.32 -29.531 -16.828 1 52.84 201 GLY B O 1
ATOM 5455 N N . ASP B 1 202 ? 16.625 -28.969 -18.516 1 48.06 202 ASP B N 1
ATOM 5456 C CA . ASP B 1 202 ? 17.938 -29.031 -17.875 1 48.06 202 ASP B CA 1
ATOM 5457 C C . ASP B 1 202 ? 18.109 -27.922 -16.844 1 48.06 202 ASP B C 1
ATOM 5459 O O . ASP B 1 202 ? 18.391 -26.766 -17.203 1 48.06 202 ASP B O 1
ATOM 5463 N N . LEU B 1 203 ? 17.484 -28 -15.688 1 51.25 203 LEU B N 1
ATOM 5464 C CA . LEU B 1 203 ? 17.719 -27.031 -14.625 1 51.25 203 LEU B CA 1
ATOM 5465 C C . LEU B 1 203 ? 18.984 -27.375 -13.852 1 51.25 203 LEU B C 1
ATOM 5467 O O . LEU B 1 203 ? 19.031 -27.219 -12.625 1 51.25 203 LEU B O 1
ATOM 5471 N N . SER B 1 204 ? 19.969 -28.078 -14.445 1 43.97 204 SER B N 1
ATOM 5472 C CA . SER B 1 204 ? 21.25 -28.391 -13.797 1 43.97 204 SER B CA 1
ATOM 5473 C C . SER B 1 204 ? 22 -27.109 -13.43 1 43.97 204 SER B C 1
ATOM 5475 O O . SER B 1 204 ? 22.953 -26.734 -14.109 1 43.97 204 SER B O 1
ATOM 5477 N N . VAL B 1 205 ? 21.5 -26.25 -12.578 1 45.88 205 VAL B N 1
ATOM 5478 C CA . VAL B 1 205 ? 22.016 -24.938 -12.219 1 45.88 205 VAL B CA 1
ATOM 5479 C C . VAL B 1 205 ? 23.266 -25.078 -11.367 1 45.88 205 VAL B C 1
ATOM 5481 O O . VAL B 1 205 ? 24.125 -24.188 -11.352 1 45.88 205 VAL B O 1
ATOM 5484 N N . PHE B 1 206 ? 23.438 -26.156 -10.578 1 42.62 206 PHE B N 1
ATOM 5485 C CA . PHE B 1 206 ? 24.484 -26.109 -9.555 1 42.62 206 PHE B CA 1
ATOM 5486 C C . PHE B 1 206 ? 25.766 -26.766 -10.047 1 42.62 206 PHE B C 1
ATOM 5488 O O . PHE B 1 206 ? 26.859 -26.453 -9.578 1 42.62 206 PHE B O 1
ATOM 5495 N N . THR B 1 207 ? 25.719 -28.062 -10.625 1 41.94 207 THR B N 1
ATOM 5496 C CA . THR B 1 207 ? 26.953 -28.766 -10.938 1 41.94 207 THR B CA 1
ATOM 5497 C C . THR B 1 207 ? 27.078 -29.016 -12.438 1 41.94 207 THR B C 1
ATOM 5499 O O . THR B 1 207 ? 26.062 -29.078 -13.148 1 41.94 207 THR B O 1
ATOM 5502 N N . ASP B 1 208 ? 28.312 -28.812 -12.977 1 40.69 208 ASP B N 1
ATOM 5503 C CA . ASP B 1 208 ? 28.672 -29.375 -14.281 1 40.69 208 ASP B CA 1
ATOM 5504 C C . ASP B 1 208 ? 28.219 -30.828 -14.398 1 40.69 208 ASP B C 1
ATOM 5506 O O . ASP B 1 208 ? 28.562 -31.672 -13.57 1 40.69 208 ASP B O 1
ATOM 5510 N N . PRO B 1 209 ? 27.219 -31.188 -15.062 1 40.47 209 PRO B N 1
ATOM 5511 C CA . PRO B 1 209 ? 26.781 -32.562 -15.172 1 40.47 209 PRO B CA 1
ATOM 5512 C C . PRO B 1 209 ? 27.953 -33.562 -15.227 1 40.47 209 PRO B C 1
ATOM 5514 O O . PRO B 1 209 ? 27.781 -34.75 -14.922 1 40.47 209 PRO B O 1
ATOM 5517 N N . ASN B 1 210 ? 29 -33.312 -15.891 1 40.09 210 ASN B N 1
ATOM 5518 C CA . ASN B 1 210 ? 30.125 -34.219 -16.062 1 40.09 210 ASN B CA 1
ATOM 5519 C C . ASN B 1 210 ? 30.984 -34.312 -14.812 1 40.09 210 ASN B C 1
ATOM 5521 O O . ASN B 1 210 ? 31.969 -35.062 -14.781 1 40.09 210 ASN B O 1
ATOM 5525 N N . ALA B 1 211 ? 30.969 -33.375 -13.852 1 41.91 211 ALA B N 1
ATOM 5526 C CA . ALA B 1 211 ? 31.906 -33.5 -12.727 1 41.91 211 ALA B CA 1
ATOM 5527 C C . ALA B 1 211 ? 31.297 -34.344 -11.602 1 41.91 211 ALA B C 1
ATOM 5529 O O . ALA B 1 211 ? 30.078 -34.406 -11.445 1 41.91 211 ALA B O 1
ATOM 5530 N N . ALA B 1 212 ? 31.938 -35.281 -11.062 1 40.5 212 ALA B N 1
ATOM 5531 C CA . ALA B 1 212 ? 31.625 -36.156 -9.938 1 40.5 212 ALA B CA 1
ATOM 5532 C C . ALA B 1 212 ? 31.047 -35.375 -8.766 1 40.5 212 ALA B C 1
ATOM 5534 O O . ALA B 1 212 ? 31.562 -34.312 -8.422 1 40.5 212 ALA B O 1
ATOM 5535 N N . PRO B 1 213 ? 29.844 -35.625 -8.273 1 41.62 213 PRO B N 1
ATOM 5536 C CA . PRO B 1 213 ? 29.219 -34.875 -7.168 1 41.62 213 PRO B CA 1
ATOM 5537 C C . PRO B 1 213 ? 30.125 -34.75 -5.949 1 41.62 213 PRO B C 1
ATOM 5539 O O . PRO B 1 213 ? 30.656 -35.75 -5.465 1 41.62 213 PRO B O 1
ATOM 5542 N N . PRO B 1 214 ? 30.875 -33.656 -5.742 1 39.94 214 PRO B N 1
ATOM 5543 C CA . PRO B 1 214 ? 31.703 -33.75 -4.539 1 39.94 214 PRO B CA 1
ATOM 5544 C C . PRO B 1 214 ? 30.906 -34.156 -3.299 1 39.94 214 PRO B C 1
ATOM 5546 O O . PRO B 1 214 ? 29.688 -33.938 -3.26 1 39.94 214 PRO B O 1
ATOM 5549 N N . SER B 1 215 ? 31.391 -35.062 -2.406 1 38.72 215 SER B N 1
ATOM 5550 C CA . SER B 1 215 ? 30.812 -35.438 -1.126 1 38.72 215 SER B CA 1
ATOM 5551 C C . SER B 1 215 ? 30.297 -34.219 -0.365 1 38.72 215 SER B C 1
ATOM 5553 O O . SER B 1 215 ? 30.781 -33.094 -0.561 1 38.72 215 SER B O 1
ATOM 5555 N N . VAL B 1 216 ? 29.109 -34.281 0.21 1 38.56 216 VAL B N 1
ATOM 5556 C CA . VAL B 1 216 ? 28.438 -33.25 0.979 1 38.56 216 VAL B CA 1
ATOM 5557 C C . VAL B 1 216 ? 29.469 -32.5 1.823 1 38.56 216 VAL B C 1
ATOM 5559 O O . VAL B 1 216 ? 29.422 -31.266 1.904 1 38.56 216 VAL B O 1
ATOM 5562 N N . ILE B 1 217 ? 30.312 -33.312 2.436 1 38.81 217 ILE B N 1
ATOM 5563 C CA . ILE B 1 217 ? 31.312 -32.781 3.322 1 38.81 217 ILE B CA 1
ATOM 5564 C C . ILE B 1 217 ? 32.312 -31.953 2.51 1 38.81 217 ILE B C 1
ATOM 5566 O O . ILE B 1 217 ? 32.75 -30.891 2.938 1 38.81 217 ILE B O 1
ATOM 5570 N N . GLN B 1 218 ? 32.688 -32.531 1.482 1 42.94 218 GLN B N 1
ATOM 5571 C CA . GLN B 1 218 ? 33.688 -31.828 0.677 1 42.94 218 GLN B CA 1
ATOM 5572 C C . GLN B 1 218 ? 33.125 -30.594 0.01 1 42.94 218 GLN B C 1
ATOM 5574 O O . GLN B 1 218 ? 33.812 -29.578 -0.153 1 42.94 218 GLN B O 1
ATOM 5579 N N . SER B 1 219 ? 31.859 -30.688 -0.267 1 39.91 219 SER B N 1
ATOM 5580 C CA . SER B 1 219 ? 31.203 -29.5 -0.829 1 39.91 219 SER B CA 1
ATOM 5581 C C . SER B 1 219 ? 31.031 -28.406 0.217 1 39.91 219 SER B C 1
ATOM 5583 O O . SER B 1 219 ? 31.219 -27.234 -0.082 1 39.91 219 SER B O 1
ATOM 5585 N N . VAL B 1 220 ? 30.797 -28.844 1.424 1 40.34 220 VAL B N 1
ATOM 5586 C CA . VAL B 1 220 ? 30.781 -27.891 2.531 1 40.34 220 VAL B CA 1
ATOM 5587 C C . VAL B 1 220 ? 32.188 -27.422 2.828 1 40.34 220 VAL B C 1
ATOM 5589 O O . VAL B 1 220 ? 32.438 -26.234 3.08 1 40.34 220 VAL B O 1
ATOM 5592 N N . LYS B 1 221 ? 33.125 -28.391 3.023 1 39.06 221 LYS B N 1
ATOM 5593 C CA . LYS B 1 221 ? 34.531 -28.016 3.268 1 39.06 221 LYS B CA 1
ATOM 5594 C C . LYS B 1 221 ? 35.062 -27.172 2.129 1 39.06 221 LYS B C 1
ATOM 5596 O O . LYS B 1 221 ? 35.781 -26.203 2.367 1 39.06 221 LYS B O 1
ATOM 5601 N N . GLN B 1 222 ? 34.969 -27.609 0.978 1 40.47 222 GLN B N 1
ATOM 5602 C CA . GLN B 1 222 ? 35.406 -26.766 -0.139 1 40.47 222 GLN B CA 1
ATOM 5603 C C . GLN B 1 222 ? 34.625 -25.453 -0.175 1 40.47 222 GLN B C 1
ATOM 5605 O O . GLN B 1 222 ? 35.156 -24.422 -0.579 1 40.47 222 GLN B O 1
ATOM 5610 N N . TYR B 1 223 ? 33.406 -25.5 0.246 1 38.78 223 TYR B N 1
ATOM 5611 C CA . TYR B 1 223 ? 32.625 -24.297 0.468 1 38.78 223 TYR B CA 1
ATOM 5612 C C . TYR B 1 223 ? 33.312 -23.359 1.449 1 38.78 223 TYR B C 1
ATOM 5614 O O . TYR B 1 223 ? 33.406 -22.156 1.217 1 38.78 223 TYR B O 1
ATOM 5622 N N . PHE B 1 224 ? 33.656 -23.859 2.592 1 37.22 224 PHE B N 1
ATOM 5623 C CA . PHE B 1 224 ? 34.344 -23.078 3.611 1 37.22 224 PHE B CA 1
ATOM 5624 C C . PHE B 1 224 ? 35.781 -22.859 3.227 1 37.22 224 PHE B C 1
ATOM 5626 O O . PHE B 1 224 ? 36.406 -21.875 3.635 1 37.22 224 PHE B O 1
ATOM 5633 N N . THR B 1 225 ? 36.438 -23.859 2.965 1 36 225 THR B N 1
ATOM 5634 C CA . THR B 1 225 ? 37.844 -23.656 2.631 1 36 225 THR B CA 1
ATOM 5635 C C . THR B 1 225 ? 38 -22.969 1.275 1 36 225 THR B C 1
ATOM 5637 O O . THR B 1 225 ? 38.875 -22.156 1.078 1 36 225 THR B O 1
ATOM 5640 N N . ARG B 1 226 ? 37.781 -23.859 0.179 1 40.03 226 ARG B N 1
ATOM 5641 C CA . ARG B 1 226 ? 38.062 -23.344 -1.148 1 40.03 226 ARG B CA 1
ATOM 5642 C C . ARG B 1 226 ? 37 -22.344 -1.608 1 40.03 226 ARG B C 1
ATOM 5644 O O . ARG B 1 226 ? 35.812 -22.688 -1.651 1 40.03 226 ARG B O 1
ATOM 5651 N N . GLY B 1 227 ? 36.562 -21.234 -1.054 1 33.78 227 GLY B N 1
ATOM 5652 C CA . GLY B 1 227 ? 35.688 -20.094 -1.315 1 33.78 227 GLY B CA 1
ATOM 5653 C C . GLY B 1 227 ? 34.438 -20.453 -2.082 1 33.78 227 GLY B C 1
ATOM 5654 O O . GLY B 1 227 ? 34.344 -21.562 -2.621 1 33.78 227 GLY B O 1
ATOM 5655 N N . CYS B 1 228 ? 33.094 -19.672 -1.905 1 39.69 228 CYS B N 1
ATOM 5656 C CA . CYS B 1 228 ? 31.719 -19.641 -2.383 1 39.69 228 CYS B CA 1
ATOM 5657 C C . CYS B 1 228 ? 31.656 -20 -3.863 1 39.69 228 CYS B C 1
ATOM 5659 O O . CYS B 1 228 ? 31.344 -19.141 -4.695 1 39.69 228 CYS B O 1
ATOM 5661 N N . VAL B 1 229 ? 32.438 -20.672 -4.43 1 38.28 229 VAL B N 1
ATOM 5662 C CA . VAL B 1 229 ? 32.719 -20.719 -5.863 1 38.28 229 VAL B CA 1
ATOM 5663 C C . VAL B 1 229 ? 31.594 -21.438 -6.59 1 38.28 229 VAL B C 1
ATOM 5665 O O . VAL B 1 229 ? 31.766 -22.562 -7.043 1 38.28 229 VAL B O 1
ATOM 5668 N N . LEU B 1 230 ? 30.531 -21.969 -5.961 1 46.78 230 LEU B N 1
ATOM 5669 C CA . LEU B 1 230 ? 29.578 -22.375 -6.992 1 46.78 230 LEU B CA 1
ATOM 5670 C C . LEU B 1 230 ? 29.484 -21.328 -8.094 1 46.78 230 LEU B C 1
ATOM 5672 O O . LEU B 1 230 ? 29.484 -20.125 -7.816 1 46.78 230 LEU B O 1
ATOM 5676 N N . ASP B 1 231 ? 30.031 -21.656 -9.266 1 53.22 231 ASP B N 1
ATOM 5677 C CA . ASP B 1 231 ? 30.297 -20.828 -10.438 1 53.22 231 ASP B CA 1
ATOM 5678 C C . ASP B 1 231 ? 29.062 -20.016 -10.844 1 53.22 231 ASP B C 1
ATOM 5680 O O . ASP B 1 231 ? 28.094 -20.594 -11.352 1 53.22 231 ASP B O 1
ATOM 5684 N N . ILE B 1 232 ? 28.766 -18.922 -10.281 1 64.38 232 ILE B N 1
ATOM 5685 C CA . ILE B 1 232 ? 27.766 -17.922 -10.656 1 64.38 232 ILE B CA 1
ATOM 5686 C C . ILE B 1 232 ? 27.641 -17.875 -12.18 1 64.38 232 ILE B C 1
ATOM 5688 O O . ILE B 1 232 ? 26.562 -17.578 -12.703 1 64.38 232 ILE B O 1
ATOM 5692 N N . SER B 1 233 ? 28.734 -18.375 -12.773 1 71.38 233 SER B N 1
ATOM 5693 C CA . SER B 1 233 ? 28.703 -18.312 -14.227 1 71.38 233 SER B CA 1
ATOM 5694 C C . SER B 1 233 ? 27.75 -19.359 -14.805 1 71.38 233 SER B C 1
ATOM 5696 O O . SER B 1 233 ? 27.094 -19.109 -15.812 1 71.38 233 SER B O 1
ATOM 5698 N N . HIS B 1 234 ? 27.719 -20.438 -14.141 1 72 234 HIS B N 1
ATOM 5699 C CA . HIS B 1 234 ? 26.797 -21.453 -14.602 1 72 234 HIS B CA 1
ATOM 5700 C C . HIS B 1 234 ? 25.344 -21.031 -14.383 1 72 234 HIS B C 1
ATOM 5702 O O . HIS B 1 234 ? 24.5 -21.234 -15.25 1 72 234 HIS B O 1
ATOM 5708 N N . LEU B 1 235 ? 25.156 -20.484 -13.242 1 77.06 235 LEU B N 1
ATOM 5709 C CA . LEU B 1 235 ? 23.812 -19.984 -12.961 1 77.06 235 LEU B CA 1
ATOM 5710 C C . LEU B 1 235 ? 23.406 -18.906 -13.977 1 77.06 235 LEU B C 1
ATOM 5712 O O . LEU B 1 235 ? 22.281 -18.906 -14.461 1 77.06 235 LEU B O 1
ATOM 5716 N N . GLU B 1 236 ? 24.344 -18.078 -14.281 1 82.69 236 GLU B N 1
ATOM 5717 C CA . GLU B 1 236 ? 24.078 -17.031 -15.266 1 82.69 236 GLU B CA 1
ATOM 5718 C C . GLU B 1 236 ? 23.719 -17.625 -16.625 1 82.69 236 GLU B C 1
ATOM 5720 O O . GLU B 1 236 ? 22.781 -17.188 -17.266 1 82.69 236 GLU B O 1
ATOM 5725 N N . ARG B 1 237 ? 24.469 -18.594 -16.969 1 81.56 237 ARG B N 1
ATOM 5726 C CA . ARG B 1 237 ? 24.219 -19.234 -18.266 1 81.56 237 ARG B CA 1
ATOM 5727 C C . ARG B 1 237 ? 22.844 -19.891 -18.312 1 81.56 237 ARG B C 1
ATOM 5729 O O . ARG B 1 237 ? 22.094 -19.703 -19.281 1 81.56 237 ARG B O 1
ATOM 5736 N N . VAL B 1 238 ? 22.5 -20.562 -17.344 1 78.94 238 VAL B N 1
ATOM 5737 C CA . VAL B 1 238 ? 21.234 -21.281 -17.297 1 78.94 238 VAL B CA 1
ATOM 5738 C C . VAL B 1 238 ? 20.078 -20.266 -17.266 1 78.94 238 VAL B C 1
ATOM 5740 O O . VAL B 1 238 ? 19.062 -20.453 -17.938 1 78.94 238 VAL B O 1
ATOM 5743 N N . MET B 1 239 ? 20.219 -19.203 -16.562 1 87.06 239 MET B N 1
ATOM 5744 C CA . MET B 1 239 ? 19.156 -18.203 -16.438 1 87.06 239 MET B CA 1
ATOM 5745 C C . MET B 1 239 ? 18.969 -17.453 -17.75 1 87.06 239 MET B C 1
ATOM 5747 O O . MET B 1 239 ? 17.844 -17.125 -18.141 1 87.06 239 MET B O 1
ATOM 5751 N N . LYS B 1 240 ? 20.078 -17.219 -18.406 1 88.38 240 LYS B N 1
ATOM 5752 C CA . LYS B 1 240 ? 19.984 -16.562 -19.703 1 88.38 240 LYS B CA 1
ATOM 5753 C C . LYS B 1 240 ? 19.234 -17.438 -20.703 1 88.38 240 LYS B C 1
ATOM 5755 O O . LYS B 1 240 ? 18.453 -16.938 -21.516 1 88.38 240 LYS B O 1
ATOM 5760 N N . LEU B 1 241 ? 19.438 -18.703 -20.578 1 83.69 241 LEU B N 1
ATOM 5761 C CA . LEU B 1 241 ? 18.766 -19.641 -21.469 1 83.69 241 LEU B CA 1
ATOM 5762 C C . LEU B 1 241 ? 17.297 -19.766 -21.109 1 83.69 241 LEU B C 1
ATOM 5764 O O . LEU B 1 241 ? 16.422 -19.812 -21.984 1 83.69 241 LEU B O 1
ATOM 5768 N N . LEU B 1 242 ? 17 -19.781 -19.875 1 84.5 242 LEU B N 1
ATOM 5769 C CA . LEU B 1 242 ? 15.648 -20.031 -19.391 1 84.5 242 LEU B CA 1
ATOM 5770 C C . LEU B 1 242 ? 14.781 -18.781 -19.5 1 84.5 242 LEU B C 1
ATOM 5772 O O . LEU B 1 242 ? 13.602 -18.875 -19.844 1 84.5 242 LEU B O 1
ATOM 5776 N N . ILE B 1 243 ? 15.273 -17.625 -19.234 1 89.75 243 ILE B N 1
ATOM 5777 C CA . ILE B 1 243 ? 14.484 -16.391 -19.125 1 89.75 243 ILE B CA 1
ATOM 5778 C C . ILE B 1 243 ? 14.672 -15.547 -20.375 1 89.75 243 ILE B C 1
ATOM 5780 O O . ILE B 1 243 ? 13.742 -14.875 -20.828 1 89.75 243 ILE B O 1
ATOM 5784 N N . GLY B 1 244 ? 15.844 -15.664 -20.922 1 88.88 244 GLY B N 1
ATOM 5785 C CA . GLY B 1 244 ? 16.156 -14.812 -22.062 1 88.88 244 GLY B CA 1
ATOM 5786 C C . GLY B 1 244 ? 16.703 -13.461 -21.656 1 88.88 244 GLY B C 1
ATOM 5787 O O . GLY B 1 244 ? 16.969 -13.211 -20.484 1 88.88 244 GLY B O 1
ATOM 5788 N N . ASP B 1 245 ? 16.891 -12.586 -22.672 1 91.44 245 ASP B N 1
ATOM 5789 C CA . ASP B 1 245 ? 17.516 -11.281 -22.469 1 91.44 245 ASP B CA 1
ATOM 5790 C C . ASP B 1 245 ? 16.469 -10.172 -22.422 1 91.44 245 ASP B C 1
ATOM 5792 O O . ASP B 1 245 ? 16.547 -9.211 -23.203 1 91.44 245 ASP B O 1
ATOM 5796 N N . PHE B 1 246 ? 15.555 -10.344 -21.484 1 94.5 246 PHE B N 1
ATOM 5797 C CA . PHE B 1 246 ? 14.492 -9.352 -21.375 1 94.5 246 PHE B CA 1
ATOM 5798 C C . PHE B 1 246 ? 14.711 -8.469 -20.141 1 94.5 246 PHE B C 1
ATOM 5800 O O . PHE B 1 246 ? 15.133 -8.953 -19.094 1 94.5 246 PHE B O 1
ATOM 5807 N N . THR B 1 247 ? 14.469 -7.168 -20.328 1 95.31 247 THR B N 1
ATOM 5808 C CA . THR B 1 247 ? 14.398 -6.273 -19.172 1 95.31 247 THR B CA 1
ATOM 5809 C C . THR B 1 247 ? 13.047 -6.395 -18.469 1 95.31 247 THR B C 1
ATOM 5811 O O . THR B 1 247 ? 12.125 -7.012 -19.016 1 95.31 247 THR B O 1
ATOM 5814 N N . PHE B 1 248 ? 12.938 -5.871 -17.312 1 94.94 248 PHE B N 1
ATOM 5815 C CA . PHE B 1 248 ? 11.664 -5.918 -16.609 1 94.94 248 PHE B CA 1
ATOM 5816 C C . PHE B 1 248 ? 10.57 -5.23 -17.422 1 94.94 248 PHE B C 1
ATOM 5818 O O . PHE B 1 248 ? 9.43 -5.703 -17.453 1 94.94 248 PHE B O 1
ATOM 5825 N N . GLN B 1 249 ? 10.922 -4.148 -18.047 1 93.69 249 GLN B N 1
ATOM 5826 C CA . GLN B 1 249 ? 9.953 -3.447 -18.875 1 93.69 249 GLN B CA 1
ATOM 5827 C C . GLN B 1 249 ? 9.516 -4.309 -20.062 1 93.69 249 GLN B C 1
ATOM 5829 O O . GLN B 1 249 ? 8.328 -4.41 -20.359 1 93.69 249 GLN B O 1
ATOM 5834 N N . GLU B 1 250 ? 10.484 -4.898 -20.719 1 94.56 250 GLU B N 1
ATOM 5835 C CA . GLU B 1 250 ? 10.18 -5.746 -21.875 1 94.56 250 GLU B CA 1
ATOM 5836 C C . GLU B 1 250 ? 9.336 -6.953 -21.453 1 94.56 250 GLU B C 1
ATOM 5838 O O . GLU B 1 250 ? 8.422 -7.355 -22.172 1 94.56 250 GLU B O 1
ATOM 5843 N N . ALA B 1 251 ? 9.719 -7.52 -20.344 1 95.81 251 ALA B N 1
ATOM 5844 C CA . ALA B 1 251 ? 8.953 -8.656 -19.844 1 95.81 251 ALA B CA 1
ATOM 5845 C C . ALA B 1 251 ? 7.5 -8.266 -19.578 1 95.81 251 ALA B C 1
ATOM 5847 O O . ALA B 1 251 ? 6.582 -9.008 -19.938 1 95.81 251 ALA B O 1
ATOM 5848 N N . TYR B 1 252 ? 7.285 -7.145 -19.031 1 95.19 252 TYR B N 1
ATOM 5849 C CA . TYR B 1 252 ? 5.938 -6.656 -18.75 1 95.19 252 TYR B CA 1
ATOM 5850 C C . TYR B 1 252 ? 5.156 -6.441 -20.047 1 95.19 252 TYR B C 1
ATOM 5852 O O . TYR B 1 252 ? 3.992 -6.84 -20.141 1 95.19 252 TYR B O 1
ATOM 5860 N N . ASP B 1 253 ? 5.766 -5.82 -20.984 1 93.12 253 ASP B N 1
ATOM 5861 C CA . ASP B 1 253 ? 5.109 -5.531 -22.25 1 93.12 253 ASP B CA 1
ATOM 5862 C C . ASP B 1 253 ? 4.746 -6.82 -22.984 1 93.12 253 ASP B C 1
ATOM 5864 O O . ASP B 1 253 ? 3.723 -6.887 -23.672 1 93.12 253 ASP B O 1
ATOM 5868 N N . ARG B 1 254 ? 5.543 -7.785 -22.766 1 93.25 254 ARG B N 1
ATOM 5869 C CA . ARG B 1 254 ? 5.391 -9.039 -23.5 1 93.25 254 ARG B CA 1
ATOM 5870 C C . ARG B 1 254 ? 4.332 -9.93 -22.844 1 93.25 254 ARG B C 1
ATOM 5872 O O . ARG B 1 254 ? 3.498 -10.516 -23.531 1 93.25 254 ARG B O 1
ATOM 5879 N N . SER B 1 255 ? 4.324 -10.055 -21.594 1 93.38 255 SER B N 1
ATOM 5880 C CA . SER B 1 255 ? 3.504 -11.047 -20.906 1 93.38 255 SER B CA 1
ATOM 5881 C C . SER B 1 255 ? 2.305 -10.398 -20.234 1 93.38 255 SER B C 1
ATOM 5883 O O . SER B 1 255 ? 1.285 -11.047 -20 1 93.38 255 SER B O 1
ATOM 5885 N N . GLY B 1 256 ? 2.443 -9.164 -19.781 1 91.88 256 GLY B N 1
ATOM 5886 C CA . GLY B 1 256 ? 1.403 -8.5 -19.016 1 91.88 256 GLY B CA 1
ATOM 5887 C C . GLY B 1 256 ? 1.479 -8.789 -17.516 1 91.88 256 GLY B C 1
ATOM 5888 O O . GLY B 1 256 ? 0.758 -8.188 -16.719 1 91.88 256 GLY B O 1
ATOM 5889 N N . TYR B 1 257 ? 2.332 -9.719 -17.125 1 95.25 257 TYR B N 1
ATOM 5890 C CA . TYR B 1 257 ? 2.543 -9.984 -15.711 1 95.25 257 TYR B CA 1
ATOM 5891 C C . TYR B 1 257 ? 3.447 -8.922 -15.094 1 95.25 257 TYR B C 1
ATOM 5893 O O . TYR B 1 257 ? 4.359 -8.414 -15.742 1 95.25 257 TYR B O 1
ATOM 5901 N N . ILE B 1 258 ? 3.146 -8.555 -13.914 1 95.75 258 ILE B N 1
ATOM 5902 C CA . ILE B 1 258 ? 4.027 -7.691 -13.133 1 95.75 258 ILE B CA 1
ATOM 5903 C C . ILE B 1 258 ? 4.996 -8.547 -12.32 1 95.75 258 ILE B C 1
ATOM 5905 O O . ILE B 1 258 ? 4.641 -9.047 -11.25 1 95.75 258 ILE B O 1
ATOM 5909 N N . LEU B 1 259 ? 6.164 -8.672 -12.867 1 96.06 259 LEU B N 1
ATOM 5910 C CA . LEU B 1 259 ? 7.195 -9.5 -12.25 1 96.06 259 LEU B CA 1
ATOM 5911 C C . LEU B 1 259 ? 7.969 -8.711 -11.195 1 96.06 259 LEU B C 1
ATOM 5913 O O . LEU B 1 259 ? 8.398 -7.586 -11.445 1 96.06 259 LEU B O 1
ATOM 5917 N N . ASN B 1 260 ? 8.055 -9.273 -10.023 1 94.12 260 ASN B N 1
ATOM 5918 C CA . ASN B 1 260 ? 8.82 -8.695 -8.93 1 94.12 260 ASN B CA 1
ATOM 5919 C C . ASN B 1 260 ? 9.859 -9.664 -8.391 1 94.12 260 ASN B C 1
ATOM 5921 O O . ASN B 1 260 ? 9.562 -10.836 -8.148 1 94.12 260 ASN B O 1
ATOM 5925 N N . VAL B 1 261 ? 11.078 -9.203 -8.242 1 90.94 261 VAL B N 1
ATOM 5926 C CA . VAL B 1 261 ? 12.164 -10.008 -7.691 1 90.94 261 VAL B CA 1
ATOM 5927 C C . VAL B 1 261 ? 12.773 -9.289 -6.484 1 90.94 261 VAL B C 1
ATOM 5929 O O . VAL B 1 261 ? 13.125 -8.109 -6.566 1 90.94 261 VAL B O 1
ATOM 5932 N N . THR B 1 262 ? 12.797 -9.961 -5.477 1 82.75 262 THR B N 1
ATOM 5933 C CA . THR B 1 262 ? 13.383 -9.367 -4.277 1 82.75 262 THR B CA 1
ATOM 5934 C C . THR B 1 262 ? 14.898 -9.562 -4.27 1 82.75 262 THR B C 1
ATOM 5936 O O . THR B 1 262 ? 15.391 -10.656 -4.535 1 82.75 262 THR B O 1
ATOM 5939 N N . VAL B 1 263 ? 15.594 -8.414 -4.051 1 74.25 263 VAL B N 1
ATOM 5940 C CA . VAL B 1 263 ? 17.047 -8.477 -3.971 1 74.25 263 VAL B CA 1
ATOM 5941 C C . VAL B 1 263 ? 17.531 -7.812 -2.682 1 74.25 263 VAL B C 1
ATOM 5943 O O . VAL B 1 263 ? 16.953 -6.82 -2.238 1 74.25 263 VAL B O 1
ATOM 5946 N N . SER B 1 264 ? 18.25 -8.445 -1.801 1 58.91 264 SER B N 1
ATOM 5947 C CA . SER B 1 264 ? 18.797 -7.84 -0.596 1 58.91 264 SER B CA 1
ATOM 5948 C C . SER B 1 264 ? 20.188 -7.266 -0.855 1 58.91 264 SER B C 1
ATOM 5950 O O . SER B 1 264 ? 21.031 -7.926 -1.457 1 58.91 264 SER B O 1
ATOM 5952 N N . CYS B 1 265 ? 20.344 -5.949 -0.887 1 51.97 265 CYS B N 1
ATOM 5953 C CA . CYS B 1 265 ? 21.672 -5.371 -1.066 1 51.97 265 CYS B CA 1
ATOM 5954 C C . CYS B 1 265 ? 22.422 -5.301 0.26 1 51.97 265 CYS B C 1
ATOM 5956 O O . CYS B 1 265 ? 21.812 -5.129 1.314 1 51.97 265 CYS B O 1
ATOM 5958 N N . GLY B 1 266 ? 23.609 -6.07 0.352 1 47.5 266 GLY B N 1
ATOM 5959 C CA . GLY B 1 266 ? 24.453 -5.949 1.531 1 47.5 266 GLY B CA 1
ATOM 5960 C C . GLY B 1 266 ? 24.469 -4.543 2.105 1 47.5 266 GLY B C 1
ATOM 5961 O O . GLY B 1 266 ? 24.531 -4.367 3.324 1 47.5 266 GLY B O 1
ATOM 5962 N N . SER B 1 267 ? 24.75 -3.645 1.2 1 46.12 267 SER B N 1
ATOM 5963 C CA . SER B 1 267 ? 24.672 -2.311 1.788 1 46.12 267 SER B CA 1
ATOM 5964 C C . SER B 1 267 ? 23.25 -1.781 1.797 1 46.12 267 SER B C 1
ATOM 5966 O O . SER B 1 267 ? 22.578 -1.786 0.766 1 46.12 267 SER B O 1
ATOM 5968 N N . LEU B 1 268 ? 22.625 -1.885 2.941 1 45.31 268 LEU B N 1
ATOM 5969 C CA . LEU B 1 268 ? 21.234 -1.675 3.328 1 45.31 268 LEU B CA 1
ATOM 5970 C C . LEU B 1 268 ? 20.625 -0.522 2.541 1 45.31 268 LEU B C 1
ATOM 5972 O O . LEU B 1 268 ? 19.406 -0.495 2.316 1 45.31 268 LEU B O 1
ATOM 5976 N N . PHE B 1 269 ? 21.531 0.395 1.959 1 49.22 269 PHE B N 1
ATOM 5977 C CA . PHE B 1 269 ? 20.875 1.652 1.628 1 49.22 269 PHE B CA 1
ATOM 5978 C C . PHE B 1 269 ? 20.922 1.917 0.129 1 49.22 269 PHE B C 1
ATOM 5980 O O . PHE B 1 269 ? 20.453 2.955 -0.343 1 49.22 269 PHE B O 1
ATOM 5987 N N . GLU B 1 270 ? 21.531 0.978 -0.75 1 51.78 270 GLU B N 1
ATOM 5988 C CA . GLU B 1 270 ? 21.812 1.432 -2.109 1 51.78 270 GLU B CA 1
ATOM 5989 C C . GLU B 1 270 ? 20.688 1.032 -3.062 1 51.78 270 GLU B C 1
ATOM 5991 O O . GLU B 1 270 ? 20.484 1.679 -4.09 1 51.78 270 GLU B O 1
ATOM 5996 N N . MET B 1 271 ? 20.156 -0.11 -2.83 1 54.41 271 MET B N 1
ATOM 5997 C CA . MET B 1 271 ? 19.328 -0.621 -3.926 1 54.41 271 MET B CA 1
ATOM 5998 C C . MET B 1 271 ? 17.922 -0.935 -3.447 1 54.41 271 MET B C 1
ATOM 6000 O O . MET B 1 271 ? 17.719 -1.255 -2.275 1 54.41 271 MET B O 1
ATOM 6004 N N . PRO B 1 272 ? 16.969 -0.66 -4.574 1 57.44 272 PRO B N 1
ATOM 6005 C CA . PRO B 1 272 ? 15.633 -1.122 -4.211 1 57.44 272 PRO B CA 1
ATOM 6006 C C . PRO B 1 272 ? 15.602 -2.598 -3.82 1 57.44 272 PRO B C 1
ATOM 6008 O O . PRO B 1 272 ? 16.281 -3.418 -4.438 1 57.44 272 PRO B O 1
ATOM 6011 N N . SER B 1 273 ? 14.93 -2.83 -2.85 1 70.31 273 SER B N 1
ATOM 6012 C CA . SER B 1 273 ? 14.805 -4.188 -2.336 1 70.31 273 SER B CA 1
ATOM 6013 C C . SER B 1 273 ? 13.852 -5.016 -3.189 1 70.31 273 SER B C 1
ATOM 6015 O O . SER B 1 273 ? 13.867 -6.246 -3.135 1 70.31 273 SER B O 1
ATOM 6017 N N . LEU B 1 274 ? 13.102 -4.336 -4.164 1 83.94 274 LEU B N 1
ATOM 6018 C CA . LEU B 1 274 ? 12.156 -5.008 -5.051 1 83.94 274 LEU B CA 1
ATOM 6019 C C . LEU B 1 274 ? 12.328 -4.527 -6.488 1 83.94 274 LEU B C 1
ATOM 6021 O O . LEU B 1 274 ? 12.078 -3.357 -6.789 1 83.94 274 LEU B O 1
ATOM 6025 N N . LEU B 1 275 ? 12.797 -5.395 -7.352 1 89.12 275 LEU B N 1
ATOM 6026 C CA . LEU B 1 275 ? 13.039 -5.031 -8.742 1 89.12 275 LEU B CA 1
ATOM 6027 C C . LEU B 1 275 ? 11.844 -5.391 -9.617 1 89.12 275 LEU B C 1
ATOM 6029 O O . LEU B 1 275 ? 11.312 -6.5 -9.523 1 89.12 275 LEU B O 1
ATOM 6033 N N . ASN B 1 276 ? 11.383 -4.48 -10.383 1 93 276 ASN B N 1
ATOM 6034 C CA . ASN B 1 276 ? 10.273 -4.652 -11.312 1 93 276 ASN B CA 1
ATOM 6035 C C . ASN B 1 276 ? 10.289 -3.594 -12.414 1 93 276 ASN B C 1
ATOM 6037 O O . ASN B 1 276 ? 11.281 -2.883 -12.578 1 93 276 ASN B O 1
ATOM 6041 N N . TYR B 1 277 ? 9.25 -3.496 -13.141 1 91.75 277 TYR B N 1
ATOM 6042 C CA . TYR B 1 277 ? 9.242 -2.623 -14.305 1 91.75 277 TYR B CA 1
ATOM 6043 C C . TYR B 1 277 ? 9.125 -1.16 -13.891 1 91.75 277 TYR B C 1
ATOM 6045 O O . TYR B 1 277 ? 9.375 -0.26 -14.695 1 91.75 277 TYR B O 1
ATOM 6053 N N . ILE B 1 278 ? 8.781 -0.932 -12.633 1 87.94 278 ILE B N 1
ATOM 6054 C CA . ILE B 1 278 ? 8.68 0.437 -12.141 1 87.94 278 ILE B CA 1
ATOM 6055 C C . ILE B 1 278 ? 10 0.861 -11.516 1 87.94 278 ILE B C 1
ATOM 6057 O O . ILE B 1 278 ? 10.555 1.909 -11.859 1 87.94 278 ILE B O 1
ATOM 6061 N N . THR B 1 279 ? 10.578 0.047 -10.703 1 84.75 279 THR B N 1
ATOM 6062 C CA . THR B 1 279 ? 11.758 0.406 -9.914 1 84.75 279 THR B CA 1
ATOM 6063 C C . THR B 1 279 ? 13.031 0.178 -10.719 1 84.75 279 THR B C 1
ATOM 6065 O O . THR B 1 279 ? 14.039 0.858 -10.508 1 84.75 279 THR B O 1
ATOM 6068 N N . ALA B 1 280 ? 13.023 -0.807 -11.547 1 87.75 280 ALA B N 1
ATOM 6069 C CA . ALA B 1 280 ? 14.203 -1.146 -12.336 1 87.75 280 ALA B CA 1
ATOM 6070 C C . ALA B 1 280 ? 13.805 -1.616 -13.734 1 87.75 280 ALA B C 1
ATOM 6072 O O . ALA B 1 280 ? 14.133 -2.736 -14.133 1 87.75 280 ALA B O 1
ATOM 6073 N N . PRO B 1 281 ? 13.219 -0.735 -14.531 1 89.12 281 PRO B N 1
ATOM 6074 C CA . PRO B 1 281 ? 12.656 -1.128 -15.828 1 89.12 281 PRO B CA 1
ATOM 6075 C C . PRO B 1 281 ? 13.711 -1.666 -16.781 1 89.12 281 PRO B C 1
ATOM 6077 O O . PRO B 1 281 ? 13.422 -2.539 -17.609 1 89.12 281 PRO B O 1
ATOM 6080 N N . ASN B 1 282 ? 14.992 -1.211 -16.656 1 90.12 282 ASN B N 1
ATOM 6081 C CA . ASN B 1 282 ? 16 -1.53 -17.656 1 90.12 282 ASN B CA 1
ATOM 6082 C C . ASN B 1 282 ? 16.922 -2.656 -17.188 1 90.12 282 ASN B C 1
ATOM 6084 O O . ASN B 1 282 ? 17.828 -3.051 -17.922 1 90.12 282 ASN B O 1
ATOM 6088 N N . VAL B 1 283 ? 16.625 -3.178 -16.031 1 91.12 283 VAL B N 1
ATOM 6089 C CA . VAL B 1 283 ? 17.438 -4.27 -15.523 1 91.12 283 VAL B CA 1
ATOM 6090 C C . VAL B 1 283 ? 17.062 -5.574 -16.219 1 91.12 283 VAL B C 1
ATOM 6092 O O . VAL B 1 283 ? 15.875 -5.844 -16.438 1 91.12 283 VAL B O 1
ATOM 6095 N N . LEU B 1 284 ? 18.125 -6.273 -16.578 1 94 284 LEU B N 1
ATOM 6096 C CA . LEU B 1 284 ? 17.891 -7.586 -17.172 1 94 284 LEU B CA 1
ATOM 6097 C C . LEU B 1 284 ? 17.375 -8.57 -16.125 1 94 284 LEU B C 1
ATOM 6099 O O . LEU B 1 284 ? 18.016 -8.766 -15.086 1 94 284 LEU B O 1
ATOM 6103 N N . VAL B 1 285 ? 16.25 -9.234 -16.469 1 95.19 285 VAL B N 1
ATOM 6104 C CA . VAL B 1 285 ? 15.539 -10.07 -15.5 1 95.19 285 VAL B CA 1
ATOM 6105 C C . VAL B 1 285 ? 16.453 -11.203 -15.031 1 95.19 285 VAL B C 1
ATOM 6107 O O . VAL B 1 285 ? 16.484 -11.523 -13.844 1 95.19 285 VAL B O 1
ATOM 6110 N N . TRP B 1 286 ? 17.219 -11.812 -16 1 91.38 286 TRP B N 1
ATOM 6111 C CA . TRP B 1 286 ? 18.078 -12.93 -15.633 1 91.38 286 TRP B CA 1
ATOM 6112 C C . TRP B 1 286 ? 19.109 -12.508 -14.594 1 91.38 286 TRP B C 1
ATOM 6114 O O . TRP B 1 286 ? 19.469 -13.289 -13.703 1 91.38 286 TRP B O 1
ATOM 6124 N N . SER B 1 287 ? 19.625 -11.312 -14.68 1 90.12 287 SER B N 1
ATOM 6125 C CA . SER B 1 287 ? 20.641 -10.836 -13.742 1 90.12 287 SER B CA 1
ATOM 6126 C C . SER B 1 287 ? 20.062 -10.641 -12.352 1 90.12 287 SER B C 1
ATOM 6128 O O . SER B 1 287 ? 20.75 -10.844 -11.352 1 90.12 287 SER B O 1
ATOM 6130 N N . ALA B 1 288 ? 18.797 -10.211 -12.305 1 89.19 288 ALA B N 1
ATOM 6131 C CA . ALA B 1 288 ? 18.109 -10.078 -11.023 1 89.19 288 ALA B CA 1
ATOM 6132 C C . ALA B 1 288 ? 17.953 -11.43 -10.336 1 89.19 288 ALA B C 1
ATOM 6134 O O . ALA B 1 288 ? 18.109 -11.547 -9.125 1 89.19 288 ALA B O 1
ATOM 6135 N N . VAL B 1 289 ? 17.609 -12.422 -11.109 1 88.38 289 VAL B N 1
ATOM 6136 C CA . VAL B 1 289 ? 17.422 -13.758 -10.562 1 88.38 289 VAL B CA 1
ATOM 6137 C C . VAL B 1 289 ? 18.75 -14.289 -10.031 1 88.38 289 VAL B C 1
ATOM 6139 O O . VAL B 1 289 ? 18.812 -14.875 -8.953 1 88.38 289 VAL B O 1
ATOM 6142 N N . VAL B 1 290 ? 19.797 -14.055 -10.789 1 84 290 VAL B N 1
ATOM 6143 C CA . VAL B 1 290 ? 21.125 -14.492 -10.352 1 84 290 VAL B CA 1
ATOM 6144 C C . VAL B 1 290 ? 21.5 -13.805 -9.047 1 84 290 VAL B C 1
ATOM 6146 O O . VAL B 1 290 ? 22.031 -14.43 -8.125 1 84 290 VAL B O 1
ATOM 6149 N N . ALA B 1 291 ? 21.156 -12.555 -9.008 1 80.94 291 ALA B N 1
ATOM 6150 C CA . ALA B 1 291 ? 21.484 -11.773 -7.816 1 80.94 291 ALA B CA 1
ATOM 6151 C C . ALA B 1 291 ? 20.734 -12.297 -6.59 1 80.94 291 ALA B C 1
ATOM 6153 O O . ALA B 1 291 ? 21.312 -12.406 -5.508 1 80.94 291 ALA B O 1
ATOM 6154 N N . THR B 1 292 ? 19.469 -12.555 -6.723 1 80.5 292 THR B N 1
ATOM 6155 C CA . THR B 1 292 ? 18.672 -13 -5.586 1 80.5 292 THR B CA 1
ATOM 6156 C C . THR B 1 292 ? 19.062 -14.414 -5.164 1 80.5 292 THR B C 1
ATOM 6158 O O . THR B 1 292 ? 18.875 -14.797 -4.008 1 80.5 292 THR B O 1
ATOM 6161 N N . CYS B 1 293 ? 19.578 -15.188 -6.055 1 73.94 293 CYS B N 1
ATOM 6162 C CA . CYS B 1 293 ? 19.984 -16.562 -5.754 1 73.94 293 CYS B CA 1
ATOM 6163 C C . CYS B 1 293 ? 21.359 -16.594 -5.121 1 73.94 293 CYS B C 1
ATOM 6165 O O . CYS B 1 293 ? 21.797 -17.625 -4.621 1 73.94 293 CYS B O 1
ATOM 6167 N N . SER B 1 294 ? 22.047 -15.445 -5.234 1 65.94 294 SER B N 1
ATOM 6168 C CA . SER B 1 294 ? 23.422 -15.414 -4.75 1 65.94 294 SER B CA 1
ATOM 6169 C C . SER B 1 294 ? 23.469 -15.328 -3.229 1 65.94 294 SER B C 1
ATOM 6171 O O . SER B 1 294 ? 22.938 -14.391 -2.635 1 65.94 294 SER B O 1
ATOM 6173 N N . VAL B 1 295 ? 23.375 -16.438 -2.43 1 52.84 295 VAL B N 1
ATOM 6174 C CA . VAL B 1 295 ? 23.406 -16.562 -0.976 1 52.84 295 VAL B CA 1
ATOM 6175 C C . VAL B 1 295 ? 24.766 -16.078 -0.448 1 52.84 295 VAL B C 1
ATOM 6177 O O . VAL B 1 295 ? 25.812 -16.359 -1.036 1 52.84 295 VAL B O 1
ATOM 6180 N N . PRO B 1 296 ? 24.562 -15.227 0.817 1 47.22 296 PRO B N 1
ATOM 6181 C CA . PRO B 1 296 ? 25.781 -14.789 1.499 1 47.22 296 PRO B CA 1
ATOM 6182 C C . PRO B 1 296 ? 26.703 -15.953 1.848 1 47.22 296 PRO B C 1
ATOM 6184 O O . PRO B 1 296 ? 26.25 -17 2.324 1 47.22 296 PRO B O 1
ATOM 6187 N N . PHE B 1 297 ? 27.547 -16.391 1.041 1 43.56 297 PHE B N 1
ATOM 6188 C CA . PHE B 1 297 ? 28.641 -17.297 1.347 1 43.56 297 PHE B CA 1
ATOM 6189 C C . PHE B 1 297 ? 28.828 -18.312 0.233 1 43.56 297 PHE B C 1
ATOM 6191 O O . PHE B 1 297 ? 29.859 -18.984 0.158 1 43.56 297 PHE B O 1
ATOM 6198 N N . LEU B 1 298 ? 27.766 -18.438 -0.458 1 46.12 298 LEU B N 1
ATOM 6199 C CA . LEU B 1 298 ? 27.891 -19.516 -1.438 1 46.12 298 LEU B CA 1
ATOM 6200 C C . LEU B 1 298 ? 28.281 -18.969 -2.805 1 46.12 298 LEU B C 1
ATOM 6202 O O . LEU B 1 298 ? 28.969 -19.641 -3.58 1 46.12 298 LEU B O 1
ATOM 6206 N N . PHE B 1 299 ? 27.781 -17.844 -3.082 1 47 299 PHE B N 1
ATOM 6207 C CA . PHE B 1 299 ? 28 -17.344 -4.438 1 47 299 PHE B CA 1
ATOM 6208 C C . PHE B 1 299 ? 28.719 -16 -4.422 1 47 299 PHE B C 1
ATOM 6210 O O . PHE B 1 299 ? 28.641 -15.266 -3.432 1 47 299 PHE B O 1
ATOM 6217 N N . LYS B 1 300 ? 29.766 -15.906 -5.344 1 53.16 300 LYS B N 1
ATOM 6218 C CA . LYS B 1 300 ? 30.344 -14.594 -5.609 1 53.16 300 LYS B CA 1
ATOM 6219 C C . LYS B 1 300 ? 29.25 -13.539 -5.793 1 53.16 300 LYS B C 1
ATOM 6221 O O . LYS B 1 300 ? 28.141 -13.867 -6.195 1 53.16 300 LYS B O 1
ATOM 6226 N N . ARG B 1 301 ? 29.641 -12.516 -5.645 1 59.38 301 ARG B N 1
ATOM 6227 C CA . ARG B 1 301 ? 28.812 -11.32 -5.781 1 59.38 301 ARG B CA 1
ATOM 6228 C C . ARG B 1 301 ? 28.234 -11.219 -7.184 1 59.38 301 ARG B C 1
ATOM 6230 O O . ARG B 1 301 ? 28.938 -11.391 -8.18 1 59.38 301 ARG B O 1
ATOM 6237 N N . ALA B 1 302 ? 26.828 -11.234 -7.219 1 69.75 302 ALA B N 1
ATOM 6238 C CA . ALA B 1 302 ? 26.203 -11.117 -8.531 1 69.75 302 ALA B CA 1
ATOM 6239 C C . ALA B 1 302 ? 25.984 -9.648 -8.906 1 69.75 302 ALA B C 1
ATOM 6241 O O . ALA B 1 302 ? 25.688 -8.82 -8.047 1 69.75 302 ALA B O 1
ATOM 6242 N N . THR B 1 303 ? 26.391 -9.273 -10.102 1 74.31 303 THR B N 1
ATOM 6243 C CA . THR B 1 303 ? 26.188 -7.938 -10.656 1 74.31 303 THR B CA 1
ATOM 6244 C C . THR B 1 303 ? 24.844 -7.84 -11.367 1 74.31 303 THR B C 1
ATOM 6246 O O . THR B 1 303 ? 24.469 -8.75 -12.109 1 74.31 303 THR B O 1
ATOM 6249 N N . LEU B 1 304 ? 24.109 -6.828 -11.016 1 82.94 304 LEU B N 1
ATOM 6250 C CA . LEU B 1 304 ? 22.906 -6.523 -11.766 1 82.94 304 LEU B CA 1
ATOM 6251 C C . LEU B 1 304 ? 23.234 -5.793 -13.062 1 82.94 304 LEU B C 1
ATOM 6253 O O . LEU B 1 304 ? 24 -4.828 -13.062 1 82.94 304 LEU B O 1
ATOM 6257 N N . TRP B 1 305 ? 22.672 -6.316 -14.133 1 86.44 305 TRP B N 1
ATOM 6258 C CA . TRP B 1 305 ? 22.938 -5.734 -15.445 1 86.44 305 TRP B CA 1
ATOM 6259 C C . TRP B 1 305 ? 21.703 -5 -15.977 1 86.44 305 TRP B C 1
ATOM 6261 O O . TRP B 1 305 ? 20.578 -5.473 -15.82 1 86.44 305 TRP B O 1
ATOM 6271 N N . GLU B 1 306 ? 22 -3.846 -16.516 1 88.44 306 GLU B N 1
ATOM 6272 C CA . GLU B 1 306 ? 20.922 -3.088 -17.156 1 88.44 306 GLU B CA 1
ATOM 6273 C C . GLU B 1 306 ? 21.234 -2.805 -18.609 1 88.44 306 GLU B C 1
ATOM 6275 O O . GLU B 1 306 ? 22.391 -2.74 -19.016 1 88.44 306 GLU B O 1
ATOM 6280 N N . ARG B 1 307 ? 20.234 -2.779 -19.375 1 90.62 307 ARG B N 1
ATOM 6281 C CA . ARG B 1 307 ? 20.359 -2.467 -20.797 1 90.62 307 ARG B CA 1
ATOM 6282 C C . ARG B 1 307 ? 19.703 -1.127 -21.125 1 90.62 307 ARG B C 1
ATOM 6284 O O . ARG B 1 307 ? 18.531 -0.906 -20.797 1 90.62 307 ARG B O 1
ATOM 6291 N N . ASP B 1 308 ? 20.453 -0.27 -21.766 1 81.5 308 ASP B N 1
ATOM 6292 C CA . ASP B 1 308 ? 19.906 1.017 -22.203 1 81.5 308 ASP B CA 1
ATOM 6293 C C . ASP B 1 308 ? 18.828 0.832 -23.25 1 81.5 308 ASP B C 1
ATOM 6295 O O . ASP B 1 308 ? 19.016 0.111 -24.234 1 81.5 308 ASP B O 1
ATOM 6299 N N . PRO B 1 309 ? 17.75 1.415 -23.109 1 78.38 309 PRO B N 1
ATOM 6300 C CA . PRO B 1 309 ? 16.641 1.195 -24.031 1 78.38 309 PRO B CA 1
ATOM 6301 C C . PRO B 1 309 ? 16.922 1.729 -25.438 1 78.38 309 PRO B C 1
ATOM 6303 O O . PRO B 1 309 ? 16.359 1.248 -26.422 1 78.38 309 PRO B O 1
ATOM 6306 N N . LEU B 1 310 ? 17.797 2.676 -25.562 1 76.19 310 LEU B N 1
ATOM 6307 C CA . LEU B 1 310 ? 18.078 3.285 -26.859 1 76.19 310 LEU B CA 1
ATOM 6308 C C . LEU B 1 310 ? 19.281 2.643 -27.516 1 76.19 310 LEU B C 1
ATOM 6310 O O . LEU B 1 310 ? 19.188 2.139 -28.641 1 76.19 310 LEU B O 1
ATOM 6314 N N . THR B 1 311 ? 20.422 2.59 -26.812 1 77.94 311 THR B N 1
ATOM 6315 C CA . THR B 1 311 ? 21.672 2.105 -27.391 1 77.94 311 THR B CA 1
ATOM 6316 C C . THR B 1 311 ? 21.766 0.587 -27.281 1 77.94 311 THR B C 1
ATOM 6318 O O . THR B 1 311 ? 22.578 -0.042 -27.953 1 77.94 311 THR B O 1
ATOM 6321 N N . ARG B 1 312 ? 20.984 -0.008 -26.375 1 85.81 312 ARG B N 1
ATOM 6322 C CA . ARG B 1 312 ? 20.953 -1.444 -26.125 1 85.81 312 ARG B CA 1
ATOM 6323 C C . ARG B 1 312 ? 22.266 -1.925 -25.5 1 85.81 312 ARG B C 1
ATOM 6325 O O . ARG B 1 312 ? 22.547 -3.125 -25.484 1 85.81 312 ARG B O 1
ATOM 6332 N N . GLU B 1 313 ? 23.016 -0.961 -25.062 1 86.62 313 GLU B N 1
ATOM 6333 C CA . GLU B 1 313 ? 24.266 -1.314 -24.375 1 86.62 313 GLU B CA 1
ATOM 6334 C C . GLU B 1 313 ? 24 -1.812 -22.953 1 86.62 313 GLU B C 1
ATOM 6336 O O . GLU B 1 313 ? 23.125 -1.274 -22.266 1 86.62 313 GLU B O 1
ATOM 6341 N N . VAL B 1 314 ? 24.703 -2.904 -22.594 1 89.19 314 VAL B N 1
ATOM 6342 C CA . VAL B 1 314 ? 24.531 -3.504 -21.281 1 89.19 314 VAL B CA 1
ATOM 6343 C C . VAL B 1 314 ? 25.609 -2.988 -20.328 1 89.19 314 VAL B C 1
ATOM 6345 O O . VAL B 1 314 ? 26.797 -2.965 -20.672 1 89.19 314 VAL B O 1
ATOM 6348 N N . SER B 1 315 ? 25.188 -2.432 -19.203 1 83 315 SER B N 1
ATOM 6349 C CA . SER B 1 315 ? 26.094 -1.947 -18.188 1 83 315 SER B CA 1
ATOM 6350 C C . SER B 1 315 ? 25.656 -2.393 -16.797 1 83 315 SER B C 1
ATOM 6352 O O . SER B 1 315 ? 24.547 -2.908 -16.625 1 83 315 SER B O 1
ATOM 6354 N N . ALA B 1 316 ? 26.578 -2.264 -15.891 1 78.31 316 ALA B N 1
ATOM 6355 C CA . ALA B 1 316 ? 26.25 -2.623 -14.508 1 78.31 316 ALA B CA 1
ATOM 6356 C C . ALA B 1 316 ? 25.297 -1.609 -13.891 1 78.31 316 ALA B C 1
ATOM 6358 O O . ALA B 1 316 ? 25.438 -0.403 -14.094 1 78.31 316 ALA B O 1
ATOM 6359 N N . PHE B 1 317 ? 24.125 -2.057 -13.438 1 70.06 317 PHE B N 1
ATOM 6360 C CA . PHE B 1 317 ? 23.141 -1.19 -12.82 1 70.06 317 PHE B CA 1
ATOM 6361 C C . PHE B 1 317 ? 23.703 -0.482 -11.602 1 70.06 317 PHE B C 1
ATOM 6363 O O . PHE B 1 317 ? 23.516 0.723 -11.43 1 70.06 317 PHE B O 1
ATOM 6370 N N . CYS B 1 318 ? 24.141 -0.966 -10.414 1 58.19 318 CYS B N 1
ATOM 6371 C CA . CYS B 1 318 ? 24.625 -0.286 -9.227 1 58.19 318 CYS B CA 1
ATOM 6372 C C . CYS B 1 318 ? 26.094 -0.642 -8.961 1 58.19 318 CYS B C 1
ATOM 6374 O O . CYS B 1 318 ? 26.406 -1.78 -8.609 1 58.19 318 CYS B O 1
ATOM 6376 N N . VAL B 1 319 ? 27.016 -0.007 -9.703 1 46.53 319 VAL B N 1
ATOM 6377 C CA . VAL B 1 319 ? 28.453 -0.268 -9.57 1 46.53 319 VAL B CA 1
ATOM 6378 C C . VAL B 1 319 ? 28.875 -0.058 -8.117 1 46.53 319 VAL B C 1
ATOM 6380 O O . VAL B 1 319 ? 29.094 1.076 -7.684 1 46.53 319 VAL B O 1
ATOM 6383 N N . THR B 1 320 ? 27.984 -0.342 -7.195 1 47.34 320 THR B N 1
ATOM 6384 C CA . THR B 1 320 ? 28.656 -0.039 -5.934 1 47.34 320 THR B CA 1
ATOM 6385 C C . THR B 1 320 ? 29.625 -1.154 -5.555 1 47.34 320 THR B C 1
ATOM 6387 O O . THR B 1 320 ? 29.453 -2.305 -5.965 1 47.34 320 THR B O 1
ATOM 6390 N N . ASP B 1 321 ? 30.797 -0.808 -5.254 1 45.78 321 ASP B N 1
ATOM 6391 C CA . ASP B 1 321 ? 31.781 -1.715 -4.676 1 45.78 321 ASP B CA 1
ATOM 6392 C C . ASP B 1 321 ? 31.156 -2.557 -3.561 1 45.78 321 ASP B C 1
ATOM 6394 O O . ASP B 1 321 ? 31.812 -3.453 -3.02 1 45.78 321 ASP B O 1
ATOM 6398 N N . ALA B 1 322 ? 30.031 -2.164 -3.139 1 44.38 322 ALA B N 1
ATOM 6399 C CA . ALA B 1 322 ? 29.562 -2.926 -1.986 1 44.38 322 ALA B CA 1
ATOM 6400 C C . ALA B 1 322 ? 28.797 -4.172 -2.43 1 44.38 322 ALA B C 1
ATOM 6402 O O . ALA B 1 322 ? 28.078 -4.145 -3.432 1 44.38 322 ALA B O 1
ATOM 6403 N N . PRO B 1 323 ? 29.312 -5.258 -1.823 1 43.53 323 PRO B N 1
ATOM 6404 C CA . PRO B 1 323 ? 28.75 -6.566 -2.154 1 43.53 323 PRO B CA 1
ATOM 6405 C C . PRO B 1 323 ? 27.234 -6.594 -2.045 1 43.53 323 PRO B C 1
ATOM 6407 O O . PRO B 1 323 ? 26.672 -6.055 -1.09 1 43.53 323 PRO B O 1
ATOM 6410 N N . LEU B 1 324 ? 26.609 -6.629 -3.115 1 47.22 324 LEU B N 1
ATOM 6411 C CA . LEU B 1 324 ? 25.188 -6.91 -3.115 1 47.22 324 LEU B CA 1
ATOM 6412 C C . LEU B 1 324 ? 24.906 -8.289 -2.523 1 47.22 324 LEU B C 1
ATOM 6414 O O . LEU B 1 324 ? 25.203 -9.312 -3.141 1 47.22 324 LEU B O 1
ATOM 6418 N N . TRP B 1 325 ? 25.266 -8.555 -1.26 1 42.09 325 TRP B N 1
ATOM 6419 C CA . TRP B 1 325 ? 24.984 -9.883 -0.713 1 42.09 325 TRP B CA 1
ATOM 6420 C C . TRP B 1 325 ? 23.531 -10 -0.295 1 42.09 325 TRP B C 1
ATOM 6422 O O . TRP B 1 325 ? 22.969 -9.07 0.294 1 42.09 325 TRP B O 1
ATOM 6432 N N . MET B 1 326 ? 22.625 -10.531 -1.064 1 43.31 326 MET B N 1
ATOM 6433 C CA . MET B 1 326 ? 21.234 -10.68 -0.628 1 43.31 326 MET B CA 1
ATOM 6434 C C . MET B 1 326 ? 20.953 -12.109 -0.176 1 43.31 326 MET B C 1
ATOM 6436 O O . MET B 1 326 ? 21.359 -13.062 -0.844 1 43.31 326 MET B O 1
ATOM 6440 N N . ASP B 1 327 ? 21.109 -12.453 1.05 1 38.94 327 ASP B N 1
ATOM 6441 C CA . ASP B 1 327 ? 20.484 -13.742 1.327 1 38.94 327 ASP B CA 1
ATOM 6442 C C . ASP B 1 327 ? 18.984 -13.688 1.038 1 38.94 327 ASP B C 1
ATOM 6444 O O . ASP B 1 327 ? 18.344 -12.664 1.27 1 38.94 327 ASP B O 1
ATOM 6448 N N . GLY B 1 328 ? 18.578 -14.164 -0.107 1 39.72 328 GLY B N 1
ATOM 6449 C CA . GLY B 1 328 ? 17.219 -14.367 -0.592 1 39.72 328 GLY B CA 1
ATOM 6450 C C . GLY B 1 328 ? 16.172 -14.281 0.504 1 39.72 328 GLY B C 1
ATOM 6451 O O . GLY B 1 328 ? 14.977 -14.391 0.237 1 39.72 328 GLY B O 1
ATOM 6452 N N . SER B 1 329 ? 16.609 -14.5 1.701 1 37.16 329 SER B N 1
ATOM 6453 C CA . SER B 1 329 ? 15.562 -14.453 2.719 1 37.16 329 SER B CA 1
ATOM 6454 C C . SER B 1 329 ? 15.211 -13.008 3.08 1 37.16 329 SER B C 1
ATOM 6456 O O . SER B 1 329 ? 15.797 -12.438 4 1 37.16 329 SER B O 1
ATOM 6458 N N . VAL B 1 330 ? 15.273 -12.141 2.174 1 41.31 330 VAL B N 1
ATOM 6459 C CA . VAL B 1 330 ? 14.867 -10.766 2.447 1 41.31 330 VAL B CA 1
ATOM 6460 C C . VAL B 1 330 ? 13.609 -10.75 3.312 1 41.31 330 VAL B C 1
ATOM 6462 O O . VAL B 1 330 ? 12.773 -11.656 3.213 1 41.31 330 VAL B O 1
ATOM 6465 N N . ASP B 1 331 ? 13.578 -9.961 4.332 1 42.59 331 ASP B N 1
ATOM 6466 C CA . ASP B 1 331 ? 12.438 -9.711 5.211 1 42.59 331 ASP B CA 1
ATOM 6467 C C . ASP B 1 331 ? 11.125 -9.703 4.422 1 42.59 331 ASP B C 1
ATOM 6469 O O . ASP B 1 331 ? 10.953 -8.898 3.508 1 42.59 331 ASP B O 1
ATOM 6473 N N . ASN B 1 332 ? 10.516 -10.906 4.336 1 46.47 332 ASN B N 1
ATOM 6474 C CA . ASN B 1 332 ? 9.234 -11.172 3.684 1 46.47 332 ASN B CA 1
ATOM 6475 C C . ASN B 1 332 ? 8.281 -9.984 3.809 1 46.47 332 ASN B C 1
ATOM 6477 O O . ASN B 1 332 ? 7.469 -9.742 2.918 1 46.47 332 ASN B O 1
ATOM 6481 N N . ASP B 1 333 ? 8.453 -9.203 5.016 1 50.91 333 ASP B N 1
ATOM 6482 C CA . ASP B 1 333 ? 7.551 -8.078 5.223 1 50.91 333 ASP B CA 1
ATOM 6483 C C . ASP B 1 333 ? 7.805 -6.973 4.195 1 50.91 333 ASP B C 1
ATOM 6485 O O . ASP B 1 333 ? 6.891 -6.227 3.844 1 50.91 333 ASP B O 1
ATOM 6489 N N . ILE B 1 334 ? 8.984 -7.137 3.549 1 54.59 334 ILE B N 1
ATOM 6490 C CA . ILE B 1 334 ? 9.375 -6.027 2.688 1 54.59 334 ILE B CA 1
ATOM 6491 C C . ILE B 1 334 ? 8.664 -6.145 1.339 1 54.59 334 ILE B C 1
ATOM 6493 O O . ILE B 1 334 ? 8.086 -5.172 0.85 1 54.59 334 ILE B O 1
ATOM 6497 N N . PRO B 1 335 ? 8.555 -7.457 0.955 1 76.12 335 PRO B N 1
ATOM 6498 C CA . PRO B 1 335 ? 7.91 -7.492 -0.359 1 76.12 335 PRO B CA 1
ATOM 6499 C C . PRO B 1 335 ? 6.418 -7.172 -0.291 1 76.12 335 PRO B C 1
ATOM 6501 O O . PRO B 1 335 ? 5.879 -6.527 -1.196 1 76.12 335 PRO B O 1
ATOM 6504 N N . HIS B 1 336 ? 5.867 -7.535 0.949 1 80.44 336 HIS B N 1
ATOM 6505 C CA . HIS B 1 336 ? 4.434 -7.285 1.076 1 80.44 336 HIS B CA 1
ATOM 6506 C C . HIS B 1 336 ? 4.133 -5.789 1.08 1 80.44 336 HIS B C 1
ATOM 6508 O O . HIS B 1 336 ? 3.252 -5.328 0.354 1 80.44 336 HIS B O 1
ATOM 6514 N N . ALA B 1 337 ? 4.918 -5.117 1.838 1 81.06 337 ALA B N 1
ATOM 6515 C CA . ALA B 1 337 ? 4.691 -3.68 1.971 1 81.06 337 ALA B CA 1
ATOM 6516 C C . ALA B 1 337 ? 4.938 -2.959 0.647 1 81.06 337 ALA B C 1
ATOM 6518 O O . ALA B 1 337 ? 4.168 -2.078 0.26 1 81.06 337 ALA B O 1
ATOM 6519 N N . LYS B 1 338 ? 6 -3.348 -0.018 1 85.94 338 LYS B N 1
ATOM 6520 C CA . LYS B 1 338 ? 6.336 -2.686 -1.274 1 85.94 338 LYS B CA 1
ATOM 6521 C C . LYS B 1 338 ? 5.328 -3.031 -2.367 1 85.94 338 LYS B C 1
ATOM 6523 O O . LYS B 1 338 ? 5.012 -2.195 -3.215 1 85.94 338 LYS B O 1
ATOM 6528 N N . LEU B 1 339 ? 4.875 -4.281 -2.324 1 90.88 339 LEU B N 1
ATOM 6529 C CA . LEU B 1 339 ? 3.859 -4.68 -3.293 1 90.88 339 LEU B CA 1
ATOM 6530 C C . LEU B 1 339 ? 2.561 -3.912 -3.066 1 90.88 339 LEU B C 1
ATOM 6532 O O . LEU B 1 339 ? 1.897 -3.508 -4.023 1 90.88 339 LEU B O 1
ATOM 6536 N N . THR B 1 340 ? 2.229 -3.754 -1.795 1 90.31 340 THR B N 1
ATOM 6537 C CA . THR B 1 340 ? 1.041 -2.977 -1.458 1 90.31 340 THR B CA 1
ATOM 6538 C C . THR B 1 340 ? 1.206 -1.523 -1.894 1 90.31 340 THR B C 1
ATOM 6540 O O . THR B 1 340 ? 0.313 -0.954 -2.525 1 90.31 340 THR B O 1
ATOM 6543 N N . GLU B 1 341 ? 2.348 -0.987 -1.655 1 87.81 341 GLU B N 1
ATOM 6544 C CA . GLU B 1 341 ? 2.637 0.412 -1.959 1 87.81 341 GLU B CA 1
ATOM 6545 C C . GLU B 1 341 ? 2.623 0.664 -3.463 1 87.81 341 GLU B C 1
ATOM 6547 O O . GLU B 1 341 ? 2.025 1.637 -3.93 1 87.81 341 GLU B O 1
ATOM 6552 N N . LEU B 1 342 ? 3.229 -0.26 -4.203 1 89.06 342 LEU B N 1
ATOM 6553 C CA . LEU B 1 342 ? 3.451 0.006 -5.617 1 89.06 342 LEU B CA 1
ATOM 6554 C C . LEU B 1 342 ? 2.26 -0.455 -6.453 1 89.06 342 LEU B C 1
ATOM 6556 O O . LEU B 1 342 ? 1.937 0.158 -7.473 1 89.06 342 LEU B O 1
ATOM 6560 N N . PHE B 1 343 ? 1.57 -1.523 -5.977 1 93 343 PHE B N 1
ATOM 6561 C CA . PHE B 1 343 ? 0.63 -2.152 -6.898 1 93 343 PHE B CA 1
ATOM 6562 C C . PHE B 1 343 ? -0.723 -2.363 -6.23 1 93 343 PHE B C 1
ATOM 6564 O O . PHE B 1 343 ? -1.52 -3.189 -6.676 1 93 343 PHE B O 1
ATOM 6571 N N . HIS B 1 344 ? -1.032 -1.762 -5.141 1 91.94 344 HIS B N 1
ATOM 6572 C CA . HIS B 1 344 ? -2.322 -1.824 -4.465 1 91.94 344 HIS B CA 1
ATOM 6573 C C . HIS B 1 344 ? -2.66 -3.254 -4.051 1 91.94 344 HIS B C 1
ATOM 6575 O O . HIS B 1 344 ? -3.816 -3.674 -4.141 1 91.94 344 HIS B O 1
ATOM 6581 N N . VAL B 1 345 ? -1.628 -3.988 -3.709 1 93.44 345 VAL B N 1
ATOM 6582 C CA . VAL B 1 345 ? -1.849 -5.371 -3.305 1 93.44 345 VAL B CA 1
ATOM 6583 C C . VAL B 1 345 ? -2.365 -5.418 -1.869 1 93.44 345 VAL B C 1
ATOM 6585 O O . VAL B 1 345 ? -1.789 -4.793 -0.975 1 93.44 345 VAL B O 1
ATOM 6588 N N . ASN B 1 346 ? -3.508 -6.051 -1.662 1 90.44 346 ASN B N 1
ATOM 6589 C CA . ASN B 1 346 ? -4.047 -6.227 -0.317 1 90.44 346 ASN B CA 1
ATOM 6590 C C . ASN B 1 346 ? -4.344 -7.691 -0.018 1 90.44 346 ASN B C 1
ATOM 6592 O O . ASN B 1 346 ? -4.965 -8.008 0.999 1 90.44 346 ASN B O 1
ATOM 6596 N N . HIS B 1 347 ? -4.043 -8.555 -0.902 1 92.5 347 HIS B N 1
ATOM 6597 C CA . HIS B 1 347 ? -4.23 -10 -0.75 1 92.5 347 HIS B CA 1
ATOM 6598 C C . HIS B 1 347 ? -3.018 -10.766 -1.266 1 92.5 347 HIS B C 1
ATOM 6600 O O . HIS B 1 347 ? -2.512 -10.477 -2.352 1 92.5 347 HIS B O 1
ATOM 6606 N N . PHE B 1 348 ? -2.551 -11.742 -0.464 1 91.75 348 PHE B N 1
ATOM 6607 C CA . PHE B 1 348 ? -1.306 -12.422 -0.798 1 91.75 348 PHE B CA 1
ATOM 6608 C C . PHE B 1 348 ? -1.499 -13.93 -0.802 1 91.75 348 PHE B C 1
ATOM 6610 O O . PHE B 1 348 ? -1.987 -14.5 0.175 1 91.75 348 PHE B O 1
ATOM 6617 N N . ILE B 1 349 ? -1.194 -14.562 -1.921 1 92.56 349 ILE B N 1
ATOM 6618 C CA . ILE B 1 349 ? -1.055 -16.016 -2.008 1 92.56 349 ILE B CA 1
ATOM 6619 C C . ILE B 1 349 ? 0.421 -16.391 -1.917 1 92.56 349 ILE B C 1
ATOM 6621 O O . ILE B 1 349 ? 1.221 -16.016 -2.777 1 92.56 349 ILE B O 1
ATOM 6625 N N . VAL B 1 350 ? 0.78 -17.109 -0.884 1 88.69 350 VAL B N 1
ATOM 6626 C CA . VAL B 1 350 ? 2.188 -17.438 -0.667 1 88.69 350 VAL B CA 1
ATOM 6627 C C . VAL B 1 350 ? 2.414 -18.938 -0.837 1 88.69 350 VAL B C 1
ATOM 6629 O O . VAL B 1 350 ? 1.729 -19.75 -0.211 1 88.69 350 VAL B O 1
ATOM 6632 N N . SER B 1 351 ? 3.229 -19.234 -1.766 1 88.06 351 SER B N 1
ATOM 6633 C CA . SER B 1 351 ? 3.734 -20.609 -1.852 1 88.06 351 SER B CA 1
ATOM 6634 C C . SER B 1 351 ? 5.039 -20.766 -1.074 1 88.06 351 SER B C 1
ATOM 6636 O O . SER B 1 351 ? 6.074 -20.234 -1.481 1 88.06 351 SER B O 1
ATOM 6638 N N . GLN B 1 352 ? 4.953 -21.438 -0.008 1 78.75 352 GLN B N 1
ATOM 6639 C CA . GLN B 1 352 ? 6.078 -21.531 0.914 1 78.75 352 GLN B CA 1
ATOM 6640 C C . GLN B 1 352 ? 6.734 -22.906 0.839 1 78.75 352 GLN B C 1
ATOM 6642 O O . GLN B 1 352 ? 6.066 -23.938 1.014 1 78.75 352 GLN B O 1
ATOM 6647 N N . VAL B 1 353 ? 7.965 -22.953 0.517 1 65.5 353 VAL B N 1
ATOM 6648 C CA . VAL B 1 353 ? 8.68 -24.219 0.454 1 65.5 353 VAL B CA 1
ATOM 6649 C C . VAL B 1 353 ? 9.898 -24.172 1.368 1 65.5 353 VAL B C 1
ATOM 6651 O O . VAL B 1 353 ? 10.781 -25.031 1.281 1 65.5 353 VAL B O 1
ATOM 6654 N N . ASN B 1 354 ? 9.977 -23.031 2.238 1 54.19 354 ASN B N 1
ATOM 6655 C CA . ASN B 1 354 ? 11.148 -22.938 3.105 1 54.19 354 ASN B CA 1
ATOM 6656 C C . ASN B 1 354 ? 11.148 -24.031 4.172 1 54.19 354 ASN B C 1
ATOM 6658 O O . ASN B 1 354 ? 10.18 -24.172 4.922 1 54.19 354 ASN B O 1
ATOM 6662 N N . PHE B 1 355 ? 12.109 -25.062 3.984 1 49.16 355 PHE B N 1
ATOM 6663 C CA . PHE B 1 355 ? 12.227 -26.25 4.836 1 49.16 355 PHE B CA 1
ATOM 6664 C C . PHE B 1 355 ? 12.398 -25.844 6.297 1 49.16 355 PHE B C 1
ATOM 6666 O O . PHE B 1 355 ? 11.953 -26.547 7.199 1 49.16 355 PHE B O 1
ATOM 6673 N N . HIS B 1 356 ? 13.219 -24.766 6.457 1 42.25 356 HIS B N 1
ATOM 6674 C CA . HIS B 1 356 ? 13.586 -24.5 7.844 1 42.25 356 HIS B CA 1
ATOM 6675 C C . HIS B 1 356 ? 12.398 -23.969 8.641 1 42.25 356 HIS B C 1
ATOM 6677 O O . HIS B 1 356 ? 12.359 -24.094 9.867 1 42.25 356 HIS B O 1
ATOM 6683 N N . ILE B 1 357 ? 11.516 -23.391 7.91 1 40.91 357 ILE B N 1
ATOM 6684 C CA . ILE B 1 357 ? 10.43 -22.719 8.617 1 40.91 357 ILE B CA 1
ATOM 6685 C C . ILE B 1 357 ? 9.188 -23.609 8.625 1 40.91 357 ILE B C 1
ATOM 6687 O O . ILE B 1 357 ? 8.312 -23.469 9.484 1 40.91 357 ILE B O 1
ATOM 6691 N N . VAL B 1 358 ? 9.133 -24.641 7.734 1 40.5 358 VAL B N 1
ATOM 6692 C CA . VAL B 1 358 ? 7.934 -25.438 7.516 1 40.5 358 VAL B CA 1
ATOM 6693 C C . VAL B 1 358 ? 7.551 -26.172 8.805 1 40.5 358 VAL B C 1
ATOM 6695 O O . VAL B 1 358 ? 6.367 -26.25 9.156 1 40.5 358 VAL B O 1
ATOM 6698 N N . PRO B 1 359 ? 8.664 -26.641 9.461 1 36.72 359 PRO B N 1
ATOM 6699 C CA . PRO B 1 359 ? 8.18 -27.312 10.672 1 36.72 359 PRO B CA 1
ATOM 6700 C C . PRO B 1 359 ? 7.477 -26.359 11.633 1 36.72 359 PRO B C 1
ATOM 6702 O O . PRO B 1 359 ? 6.691 -26.797 12.477 1 36.72 359 PRO B O 1
ATOM 6705 N N . PHE B 1 360 ? 7.836 -25.078 11.43 1 37.19 360 PHE B N 1
ATOM 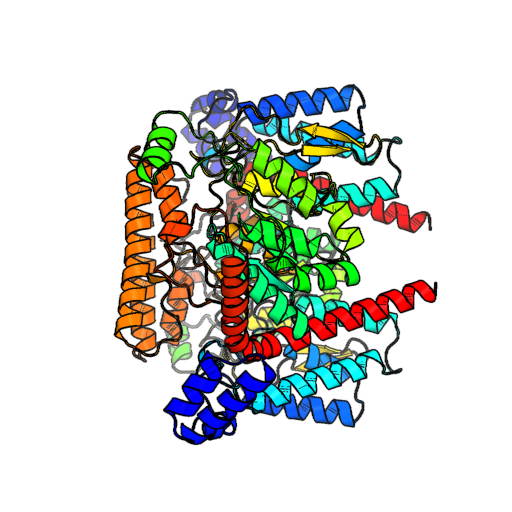6706 C CA . PHE B 1 360 ? 7.336 -24.125 12.414 1 37.19 360 PHE B CA 1
ATOM 6707 C C . PHE B 1 360 ? 6.09 -23.406 11.891 1 37.19 360 PHE B C 1
ATOM 6709 O O . PHE B 1 360 ? 5.461 -22.641 12.617 1 37.19 360 PHE B O 1
ATOM 6716 N N . ILE B 1 361 ? 5.914 -23.406 10.68 1 39.88 361 ILE B N 1
ATOM 6717 C CA . ILE B 1 361 ? 4.676 -22.828 10.156 1 39.88 361 ILE B CA 1
ATOM 6718 C C . ILE B 1 361 ? 3.518 -23.797 10.406 1 39.88 361 ILE B C 1
ATOM 6720 O O . ILE B 1 361 ? 3.43 -24.844 9.766 1 39.88 361 ILE B O 1
ATOM 6724 N N . MET B 1 362 ? 3.148 -24 11.695 1 35.94 362 MET B N 1
ATOM 6725 C CA . MET B 1 362 ? 1.928 -24.75 11.984 1 35.94 362 MET B CA 1
ATOM 6726 C C . MET B 1 362 ? 0.73 -24.125 11.273 1 35.94 362 MET B C 1
ATOM 6728 O O . MET B 1 362 ? 0.671 -22.906 11.102 1 35.94 362 MET B O 1
ATOM 6732 N N . ASP B 1 363 ? 0.037 -24.859 10.578 1 36.97 363 ASP B N 1
ATOM 6733 C CA . ASP B 1 363 ? -1.226 -24.484 9.961 1 36.97 363 ASP B CA 1
ATOM 6734 C C . ASP B 1 363 ? -2.035 -23.562 10.875 1 36.97 363 ASP B C 1
ATOM 6736 O O . ASP B 1 363 ? -2.424 -23.969 11.977 1 36.97 363 ASP B O 1
ATOM 6740 N N . PRO B 1 364 ? -1.943 -22.359 10.727 1 39.62 364 PRO B N 1
ATOM 6741 C CA . PRO B 1 364 ? -2.75 -21.5 11.602 1 39.62 364 PRO B CA 1
ATOM 6742 C C . PRO B 1 364 ? -4.172 -22.031 11.789 1 39.62 364 PRO B C 1
ATOM 6744 O O . PRO B 1 364 ? -4.906 -21.531 12.648 1 39.62 364 PRO B O 1
ATOM 6747 N N . THR B 1 365 ? -4.629 -22.812 10.938 1 36.25 365 THR B N 1
ATOM 6748 C CA . THR B 1 365 ? -5.996 -23.328 10.961 1 36.25 365 THR B CA 1
ATOM 6749 C C . THR B 1 365 ? -6.121 -24.5 11.93 1 36.25 365 THR B C 1
ATOM 6751 O O . THR B 1 365 ? -7.168 -25.141 11.992 1 36.25 365 THR B O 1
ATOM 6754 N N . SER B 1 366 ? -4.961 -24.969 12.547 1 38.03 366 SER B N 1
ATOM 6755 C CA . SER B 1 366 ? -5.199 -26.141 13.367 1 38.03 366 SER B CA 1
ATOM 6756 C C . SER B 1 366 ? -5.914 -25.797 14.664 1 38.03 366 SER B C 1
ATOM 6758 O O . SER B 1 366 ? -5.637 -24.75 15.266 1 38.03 366 SER B O 1
ATOM 6760 N N . HIS B 1 367 ? -7.035 -26.359 14.953 1 39.69 367 HIS B N 1
ATOM 6761 C CA . HIS B 1 367 ? -7.934 -26.281 16.094 1 39.69 367 HIS B CA 1
ATOM 6762 C C . HIS B 1 367 ? -7.23 -26.719 17.375 1 39.69 367 HIS B C 1
ATOM 6764 O O . HIS B 1 367 ? -7.824 -26.688 18.453 1 39.69 367 HIS B O 1
ATOM 6770 N N . ASN B 1 368 ? -6.043 -27.328 17.375 1 36.22 368 ASN B N 1
ATOM 6771 C CA . ASN B 1 368 ? -5.555 -27.875 18.641 1 36.22 368 ASN B CA 1
ATOM 6772 C C . ASN B 1 368 ? -4.836 -26.812 19.469 1 36.22 368 ASN B C 1
ATOM 6774 O O . ASN B 1 368 ? -4.113 -25.984 18.922 1 36.22 368 ASN B O 1
ATOM 6778 N N . TRP B 1 369 ? -5.316 -26.656 20.734 1 38.78 369 TRP B N 1
ATOM 6779 C CA . TRP B 1 369 ? -4.867 -25.703 21.75 1 38.78 369 TRP B CA 1
ATOM 6780 C C . TRP B 1 369 ? -3.348 -25.688 21.844 1 38.78 369 TRP B C 1
ATOM 6782 O O . TRP B 1 369 ? -2.746 -24.641 22.094 1 38.78 369 TRP B O 1
ATOM 6792 N N . VAL B 1 370 ? -2.734 -26.812 21.672 1 39.25 370 VAL B N 1
ATOM 6793 C CA . VAL B 1 370 ? -1.291 -26.938 21.844 1 39.25 370 VAL B CA 1
ATOM 6794 C C . VAL B 1 370 ? -0.571 -26.203 20.719 1 39.25 370 VAL B C 1
ATOM 6796 O O . VAL B 1 370 ? 0.427 -25.516 20.953 1 39.25 370 VAL B O 1
ATOM 6799 N N . GLU B 1 371 ? -1.187 -26.328 19.594 1 40.19 371 GLU B N 1
ATOM 6800 C CA . GLU B 1 371 ? -0.535 -25.703 18.438 1 40.19 371 GLU B CA 1
ATOM 6801 C C . GLU B 1 371 ? -0.637 -24.188 18.5 1 40.19 371 GLU B C 1
ATOM 6803 O O . GLU B 1 371 ? 0.3 -23.484 18.125 1 40.19 371 GLU B O 1
ATOM 6808 N N . ARG B 1 372 ? -1.717 -23.797 19.172 1 44.09 372 ARG B N 1
ATOM 6809 C CA . ARG B 1 372 ? -1.884 -22.359 19.375 1 44.09 372 ARG B CA 1
ATOM 6810 C C . ARG B 1 372 ? -0.873 -21.828 20.391 1 44.09 372 ARG B C 1
ATOM 6812 O O . ARG B 1 372 ? -0.32 -20.75 20.219 1 44.09 372 ARG B O 1
ATOM 6819 N N . CYS B 1 373 ? -0.73 -22.688 21.438 1 39.03 373 CYS B N 1
ATOM 6820 C CA . CYS B 1 373 ? 0.243 -22.328 22.469 1 39.03 373 CYS B CA 1
ATOM 6821 C C . CYS B 1 373 ? 1.658 -22.328 21.891 1 39.03 373 CYS B C 1
ATOM 6823 O O . CYS B 1 373 ? 2.455 -21.438 22.203 1 39.03 373 CYS B O 1
ATOM 6825 N N . CYS B 1 374 ? 1.929 -23.266 21.109 1 39.31 374 CYS B N 1
ATOM 6826 C CA . CYS B 1 374 ? 3.254 -23.328 20.516 1 39.31 374 CYS B CA 1
ATOM 6827 C C . CYS B 1 374 ? 3.467 -22.188 19.531 1 39.31 374 CYS B C 1
ATOM 6829 O O . CYS B 1 374 ? 4.547 -21.594 19.469 1 39.31 374 CYS B O 1
ATOM 6831 N N . LYS B 1 375 ? 2.375 -21.812 18.844 1 43.72 375 LYS B N 1
ATOM 6832 C CA . LYS B 1 375 ? 2.484 -20.641 17.984 1 43.72 375 LYS B CA 1
ATOM 6833 C C . LYS B 1 375 ? 2.723 -19.375 18.812 1 43.72 375 LYS B C 1
ATOM 6835 O O . LYS B 1 375 ? 3.543 -18.531 18.438 1 43.72 375 LYS B O 1
ATOM 6840 N N . LYS B 1 376 ? 1.987 -19.375 19.922 1 42.28 376 LYS B N 1
ATOM 6841 C CA . LYS B 1 376 ? 2.207 -18.25 20.828 1 42.28 376 LYS B CA 1
ATOM 6842 C C . LYS B 1 376 ? 3.623 -18.266 21.391 1 42.28 376 LYS B C 1
ATOM 6844 O O . LYS B 1 376 ? 4.258 -17.219 21.531 1 42.28 376 LYS B O 1
ATOM 6849 N N . ALA B 1 377 ? 4.031 -19.469 21.781 1 38.66 377 ALA B N 1
ATOM 6850 C CA . ALA B 1 377 ? 5.391 -19.594 22.297 1 38.66 377 ALA B CA 1
ATOM 6851 C C . ALA B 1 377 ? 6.422 -19.266 21.219 1 38.66 377 ALA B C 1
ATOM 6853 O O . ALA B 1 377 ? 7.406 -18.562 21.5 1 38.66 377 ALA B O 1
ATOM 6854 N N . ILE B 1 378 ? 6.152 -19.688 20.062 1 40.34 378 ILE B N 1
ATOM 6855 C CA . ILE B 1 378 ? 7.062 -19.406 18.969 1 40.34 378 ILE B CA 1
ATOM 6856 C C . ILE B 1 378 ? 6.977 -17.922 18.594 1 40.34 378 ILE B C 1
ATOM 6858 O O . ILE B 1 378 ? 8 -17.266 18.359 1 40.34 378 ILE B O 1
ATOM 6862 N N . ASP B 1 379 ? 5.773 -17.406 18.641 1 42.5 379 ASP B N 1
ATOM 6863 C CA . ASP B 1 379 ? 5.602 -15.969 18.438 1 42.5 379 ASP B CA 1
ATOM 6864 C C . ASP B 1 379 ? 6.262 -15.164 19.562 1 42.5 379 ASP B C 1
ATOM 6866 O O . ASP B 1 379 ? 6.902 -14.141 19.297 1 42.5 379 ASP B O 1
ATOM 6870 N N . LEU B 1 380 ? 6.062 -15.695 20.75 1 41 380 LEU B N 1
ATOM 6871 C CA . LEU B 1 380 ? 6.727 -15.109 21.906 1 41 380 LEU B CA 1
ATOM 6872 C C . LEU B 1 380 ? 8.234 -15.344 21.844 1 41 380 LEU B C 1
ATOM 6874 O O . LEU B 1 380 ? 9.016 -14.445 22.156 1 41 380 LEU B O 1
ATOM 6878 N N . ALA B 1 381 ? 8.586 -16.484 21.547 1 39.16 381 ALA B N 1
ATOM 6879 C CA . ALA B 1 381 ? 10.008 -16.797 21.422 1 39.16 381 ALA B CA 1
ATOM 6880 C C . ALA B 1 381 ? 10.625 -16.016 20.25 1 39.16 381 ALA B C 1
ATOM 6882 O O . ALA B 1 381 ? 11.734 -15.492 20.375 1 39.16 381 ALA B O 1
ATOM 6883 N N . ALA B 1 382 ? 9.914 -15.953 19.188 1 40.5 382 ALA B N 1
ATOM 6884 C CA . ALA B 1 382 ? 10.352 -15.117 18.062 1 40.5 382 ALA B CA 1
ATOM 6885 C C . ALA B 1 382 ? 10.43 -13.648 18.469 1 40.5 382 ALA B C 1
ATOM 6887 O O . ALA B 1 382 ? 11.359 -12.938 18.078 1 40.5 382 ALA B O 1
ATOM 6888 N N . GLN B 1 383 ? 9.469 -13.188 19.203 1 41.69 383 GLN B N 1
ATOM 6889 C CA . GLN B 1 383 ? 9.547 -11.859 19.812 1 41.69 383 GLN B CA 1
ATOM 6890 C C . GLN B 1 383 ? 10.703 -11.773 20.797 1 41.69 383 GLN B C 1
ATOM 6892 O O . GLN B 1 383 ? 11.422 -10.766 20.828 1 41.69 383 GLN B O 1
ATOM 6897 N N . GLU B 1 384 ? 10.766 -12.75 21.672 1 40.31 384 GLU B N 1
ATOM 6898 C CA . GLU B 1 384 ? 11.883 -12.773 22.609 1 40.31 384 GLU B CA 1
ATOM 6899 C C . GLU B 1 384 ? 13.211 -12.969 21.875 1 40.31 384 GLU B C 1
ATOM 6901 O O . GLU B 1 384 ? 14.211 -12.336 22.219 1 40.31 384 GLU B O 1
ATOM 6906 N N . VAL B 1 385 ? 13.203 -13.828 20.953 1 41.53 385 VAL B N 1
ATOM 6907 C CA . VAL B 1 385 ? 14.43 -14.023 20.188 1 41.53 385 VAL B CA 1
ATOM 6908 C C . VAL B 1 385 ? 14.719 -12.781 19.344 1 41.53 385 VAL B C 1
ATOM 6910 O O . VAL B 1 385 ? 15.875 -12.352 19.234 1 41.53 385 VAL B O 1
ATOM 6913 N N . SER B 1 386 ? 13.695 -12.211 18.781 1 41 386 SER B N 1
ATOM 6914 C CA . SER B 1 386 ? 13.891 -10.93 18.125 1 41 386 SER B CA 1
ATOM 6915 C C . SER B 1 386 ? 14.398 -9.875 19.094 1 41 386 SER B C 1
ATOM 6917 O O . SER B 1 386 ? 15.273 -9.078 18.75 1 41 386 SER B O 1
ATOM 6919 N N . LEU B 1 387 ? 13.852 -9.812 20.266 1 39.19 387 LEU B N 1
ATOM 6920 C CA . LEU B 1 387 ? 14.398 -8.938 21.297 1 39.19 387 LEU B CA 1
ATOM 6921 C C . LEU B 1 387 ? 15.812 -9.367 21.672 1 39.19 387 LEU B C 1
ATOM 6923 O O . LEU B 1 387 ? 16.703 -8.523 21.844 1 39.19 387 LEU B O 1
ATOM 6927 N N . THR B 1 388 ? 16 -10.586 21.969 1 40.25 388 THR B N 1
ATOM 6928 C CA . THR B 1 388 ? 17.344 -11.039 22.328 1 40.25 388 THR B CA 1
ATOM 6929 C C . THR B 1 388 ? 18.312 -10.82 21.172 1 40.25 388 THR B C 1
ATOM 6931 O O . THR B 1 388 ? 19.438 -10.383 21.375 1 40.25 388 THR B O 1
ATOM 6934 N N . PHE B 1 389 ? 17.812 -11.047 20.016 1 41.47 389 PHE B N 1
ATOM 6935 C CA . PHE B 1 389 ? 18.734 -10.852 18.891 1 41.47 389 PHE B CA 1
ATOM 6936 C C . PHE B 1 389 ? 18.953 -9.367 18.625 1 41.47 389 PHE B C 1
ATOM 6938 O O . PHE B 1 389 ? 20.062 -8.945 18.281 1 41.47 389 PHE B O 1
ATOM 6945 N N . ARG B 1 390 ? 17.953 -8.555 18.781 1 42.09 390 ARG B N 1
ATOM 6946 C CA . ARG B 1 390 ? 18.188 -7.113 18.797 1 42.09 390 ARG B CA 1
ATOM 6947 C C . ARG B 1 390 ? 19.172 -6.727 19.891 1 42.09 390 ARG B C 1
ATOM 6949 O O . ARG B 1 390 ? 20.047 -5.879 19.688 1 42.09 390 ARG B O 1
ATOM 6956 N N . LEU B 1 391 ? 19 -7.324 21 1 37.38 391 LEU B N 1
ATOM 6957 C CA . LEU B 1 391 ? 19.969 -7.098 22.062 1 37.38 391 LEU B CA 1
ATOM 6958 C C . LEU B 1 391 ? 21.344 -7.637 21.672 1 37.38 391 LEU B C 1
ATOM 6960 O O . LEU B 1 391 ? 22.359 -6.988 21.922 1 37.38 391 LEU B O 1
ATOM 6964 N N . PHE B 1 392 ? 21.312 -8.75 21.094 1 39.81 392 PHE B N 1
ATOM 6965 C CA . PHE B 1 392 ? 22.625 -9.281 20.719 1 39.81 392 PHE B CA 1
ATOM 6966 C C . PHE B 1 392 ? 23.203 -8.5 19.547 1 39.81 392 PHE B C 1
ATOM 6968 O O . PHE B 1 392 ? 24.406 -8.273 19.469 1 39.81 392 PHE B O 1
ATOM 6975 N N . ALA B 1 393 ? 22.375 -8.156 18.625 1 40.41 393 ALA B N 1
ATOM 6976 C CA . ALA B 1 393 ? 22.844 -7.262 17.562 1 40.41 393 ALA B CA 1
ATOM 6977 C C . ALA B 1 393 ? 23.359 -5.945 18.156 1 40.41 393 ALA B C 1
ATOM 6979 O O . ALA B 1 393 ? 24.391 -5.422 17.719 1 40.41 393 ALA B O 1
ATOM 6980 N N . GLU B 1 394 ? 22.641 -5.379 19.031 1 42.06 394 GLU B N 1
ATOM 6981 C CA . GLU B 1 394 ? 23.141 -4.195 19.734 1 42.06 394 GLU B CA 1
ATOM 6982 C C . GLU B 1 394 ? 24.422 -4.496 20.5 1 42.06 394 GLU B C 1
ATOM 6984 O O . GLU B 1 394 ? 25.281 -3.625 20.656 1 42.06 394 GLU B O 1
ATOM 6989 N N . LEU B 1 395 ? 24.531 -5.711 20.984 1 39.31 395 LEU B N 1
ATOM 6990 C CA . LEU B 1 395 ? 25.75 -6.027 21.703 1 39.31 395 LEU B CA 1
ATOM 6991 C C . LEU B 1 395 ? 26.875 -6.379 20.734 1 39.31 395 LEU B C 1
ATOM 6993 O O . LEU B 1 395 ? 28 -6.68 21.141 1 39.31 395 LEU B O 1
ATOM 6997 N N . GLY B 1 396 ? 26.844 -6.125 19.469 1 39.94 396 GLY B N 1
ATOM 6998 C CA . GLY B 1 396 ? 27.938 -6.281 18.516 1 39.94 396 GLY B CA 1
ATOM 6999 C C . GLY B 1 396 ? 28.125 -7.715 18.062 1 39.94 396 GLY B C 1
ATOM 7000 O O . GLY B 1 396 ? 29.094 -8.023 17.375 1 39.94 396 GLY B O 1
ATOM 7001 N N . ILE B 1 397 ? 27.734 -8.703 18.75 1 35.22 397 ILE B N 1
ATOM 7002 C CA . ILE B 1 397 ? 28.062 -10.094 18.453 1 35.22 397 ILE B CA 1
ATOM 7003 C C . ILE B 1 397 ? 27.031 -10.656 17.469 1 35.22 397 ILE B C 1
ATOM 7005 O O . ILE B 1 397 ? 25.844 -10.711 17.766 1 35.22 397 ILE B O 1
ATOM 7009 N N . PHE B 1 398 ? 27.422 -11.172 16.234 1 39.94 398 PHE B N 1
ATOM 7010 C CA . PHE B 1 398 ? 26.875 -11.773 15.031 1 39.94 398 PHE B CA 1
ATOM 7011 C C . PHE B 1 398 ? 25.609 -11.062 14.594 1 39.94 398 PHE B C 1
ATOM 7013 O O . PHE B 1 398 ? 24.594 -11.703 14.312 1 39.94 398 PHE B O 1
ATOM 7020 N N . SER B 1 399 ? 25.578 -9.828 14.664 1 42.56 399 SER B N 1
ATOM 7021 C CA . SER B 1 399 ? 24.484 -8.867 14.57 1 42.56 399 SER B CA 1
ATOM 7022 C C . SER B 1 399 ? 23.719 -9.023 13.266 1 42.56 399 SER B C 1
ATOM 7024 O O . SER B 1 399 ? 22.484 -9.023 13.258 1 42.56 399 SER B O 1
ATOM 7026 N N . VAL B 1 400 ? 24.453 -9.234 12.266 1 39.59 400 VAL B N 1
ATOM 7027 C CA . VAL B 1 400 ? 23.844 -9.305 10.938 1 39.59 400 VAL B CA 1
ATOM 7028 C C . VAL B 1 400 ? 23.094 -10.625 10.789 1 39.59 400 VAL B C 1
ATOM 7030 O O . VAL B 1 400 ? 21.969 -10.648 10.273 1 39.59 400 VAL B O 1
ATOM 7033 N N . LEU B 1 401 ? 23.781 -11.688 11.352 1 38.12 401 LEU B N 1
ATOM 7034 C CA . LEU B 1 401 ? 23.156 -13 11.203 1 38.12 401 LEU B CA 1
ATOM 7035 C C . LEU B 1 401 ? 21.844 -13.07 11.969 1 38.12 401 LEU B C 1
ATOM 7037 O O . LEU B 1 401 ? 20.844 -13.578 11.461 1 38.12 401 LEU B O 1
ATOM 7041 N N . PHE B 1 402 ? 22.016 -12.617 13.117 1 41.41 402 PHE B N 1
ATOM 7042 C CA . PHE B 1 402 ? 20.828 -12.789 13.961 1 41.41 402 PHE B CA 1
ATOM 7043 C C . PHE B 1 402 ? 19.719 -11.844 13.523 1 41.41 402 PHE B C 1
ATOM 7045 O O . PHE B 1 402 ? 18.531 -12.188 13.617 1 41.41 402 PHE B O 1
ATOM 7052 N N . THR B 1 403 ? 20.094 -10.75 13.117 1 41.75 403 THR B N 1
ATOM 7053 C CA . THR B 1 403 ? 19.078 -9.867 12.562 1 41.75 403 THR B CA 1
ATOM 7054 C C . THR B 1 403 ? 18.438 -10.5 11.328 1 41.75 403 THR B C 1
ATOM 7056 O O . THR B 1 403 ? 17.219 -10.383 11.125 1 41.75 403 THR B O 1
ATOM 7059 N N . LYS B 1 404 ? 19.234 -11.289 10.758 1 40.91 404 LYS B N 1
ATOM 7060 C CA . LYS B 1 404 ? 18.75 -12.008 9.578 1 40.91 404 LYS B CA 1
ATOM 7061 C C . LYS B 1 404 ? 17.828 -13.164 9.969 1 40.91 404 LYS B C 1
ATOM 7063 O O . LYS B 1 404 ? 16.812 -13.391 9.328 1 40.91 404 LYS B O 1
ATOM 7068 N N . LEU B 1 405 ? 18.359 -13.812 10.922 1 40.44 405 LEU B N 1
ATOM 7069 C CA . LEU B 1 405 ? 17.547 -14.914 11.414 1 40.44 405 LEU B CA 1
ATOM 7070 C C . LEU B 1 405 ? 16.25 -14.406 12.023 1 40.44 405 LEU B C 1
ATOM 7072 O O . LEU B 1 405 ? 15.195 -15.031 11.852 1 40.44 405 LEU B O 1
ATOM 7076 N N . GLN B 1 406 ? 16.422 -13.344 12.648 1 41.19 406 GLN B N 1
ATOM 7077 C CA . GLN B 1 406 ? 15.227 -12.711 13.203 1 41.19 406 GLN B CA 1
ATOM 7078 C C . GLN B 1 406 ? 14.242 -12.344 12.102 1 41.19 406 GLN B C 1
ATOM 7080 O O . GLN B 1 406 ? 13.031 -12.539 12.25 1 41.19 406 GLN B O 1
ATOM 7085 N N . SER B 1 407 ? 14.805 -11.859 11.125 1 40.94 407 SER B N 1
ATOM 7086 C CA . SER B 1 407 ? 13.969 -11.484 9.992 1 40.94 407 SER B CA 1
ATOM 7087 C C . SER B 1 407 ? 13.258 -12.695 9.406 1 40.94 407 SER B C 1
ATOM 7089 O O . SER B 1 407 ? 12.109 -12.602 8.969 1 40.94 407 SER B O 1
ATOM 7091 N N . VAL B 1 408 ? 13.922 -13.828 9.555 1 40 408 VAL B N 1
ATOM 7092 C CA . VAL B 1 408 ? 13.367 -15.07 9.023 1 40 408 VAL B CA 1
ATOM 7093 C C . VAL B 1 408 ? 12.234 -15.555 9.93 1 40 408 VAL B C 1
ATOM 7095 O O . VAL B 1 408 ? 11.203 -16.016 9.453 1 40 408 VAL B O 1
ATOM 7098 N N . ILE B 1 409 ? 12.562 -15.477 11.18 1 39.5 409 ILE B N 1
ATOM 7099 C CA . ILE B 1 409 ? 11.625 -16.062 12.133 1 39.5 409 ILE B CA 1
ATOM 7100 C C . ILE B 1 409 ? 10.375 -15.195 12.227 1 39.5 409 ILE B C 1
ATOM 7102 O O . ILE B 1 409 ? 9.266 -15.711 12.383 1 39.5 409 ILE B O 1
ATOM 7106 N N . THR B 1 410 ? 10.695 -13.938 12.305 1 38.72 410 THR B N 1
ATOM 7107 C CA . THR B 1 410 ? 9.555 -13.055 12.5 1 38.72 410 THR B CA 1
ATOM 7108 C C . THR B 1 410 ? 8.797 -12.852 11.188 1 38.72 410 THR B C 1
ATOM 7110 O O . THR B 1 410 ? 7.754 -12.195 11.164 1 38.72 410 THR B O 1
ATOM 7113 N N . GLN B 1 411 ? 9.398 -13.328 10.219 1 39.12 411 GLN B N 1
ATOM 7114 C CA . GLN B 1 411 ? 8.781 -13.203 8.898 1 39.12 411 GLN B CA 1
ATOM 7115 C C . GLN B 1 411 ? 7.398 -13.852 8.875 1 39.12 411 GLN B C 1
ATOM 7117 O O . GLN B 1 411 ? 7.27 -15.055 9.109 1 39.12 411 GLN B O 1
ATOM 7122 N N . LYS B 1 412 ? 6.445 -13.258 9.242 1 43.03 412 LYS B N 1
ATOM 7123 C CA . LYS B 1 412 ? 5.074 -13.695 9.016 1 43.03 412 LYS B CA 1
ATOM 7124 C C . LYS B 1 412 ? 4.867 -14.133 7.566 1 43.03 412 LYS B C 1
ATOM 7126 O O . LYS B 1 412 ? 4.707 -13.289 6.676 1 43.03 412 LYS B O 1
ATOM 7131 N N . TYR B 1 413 ? 5.609 -15.242 7.121 1 44.19 413 TYR B N 1
ATOM 7132 C CA . TYR B 1 413 ? 5.457 -15.773 5.77 1 44.19 413 TYR B CA 1
ATOM 7133 C C . TYR B 1 413 ? 4.035 -16.281 5.539 1 44.19 413 TYR B C 1
ATOM 7135 O O . TYR B 1 413 ? 3.814 -17.188 4.734 1 44.19 413 TYR B O 1
ATOM 7143 N N . SER B 1 414 ? 3.221 -15.828 6.172 1 59.41 414 SER B N 1
ATOM 7144 C CA . SER B 1 414 ? 1.849 -16.25 5.906 1 59.41 414 SER B CA 1
ATOM 7145 C C . SER B 1 414 ? 1.071 -15.164 5.168 1 59.41 414 SER B C 1
ATOM 7147 O O . SER B 1 414 ? 1.357 -13.977 5.324 1 59.41 414 SER B O 1
ATOM 7149 N N . GLY B 1 415 ? 0.7 -15.664 4.035 1 67 415 GLY B N 1
ATOM 7150 C CA . GLY B 1 415 ? -0.234 -14.82 3.303 1 67 415 GLY B CA 1
ATOM 7151 C C . GLY B 1 415 ? -1.682 -15.062 3.691 1 67 415 GLY B C 1
ATOM 7152 O O . GLY B 1 415 ? -1.96 -15.711 4.699 1 67 415 GLY B O 1
ATOM 7153 N N . ASP B 1 416 ? -2.484 -14.406 3.053 1 77.62 416 ASP B N 1
ATOM 7154 C CA . ASP B 1 416 ? -3.914 -14.664 3.213 1 77.62 416 ASP B CA 1
ATOM 7155 C C . ASP B 1 416 ? -4.262 -16.109 2.846 1 77.62 416 ASP B C 1
ATOM 7157 O O . ASP B 1 416 ? -5.113 -16.719 3.482 1 77.62 416 ASP B O 1
ATOM 7161 N N . ILE B 1 417 ? -3.586 -16.562 1.834 1 83.56 417 ILE B N 1
ATOM 7162 C CA . ILE B 1 417 ? -3.602 -17.953 1.439 1 83.56 417 ILE B CA 1
ATOM 7163 C C . ILE B 1 417 ? -2.172 -18.484 1.362 1 83.56 417 ILE B C 1
ATOM 7165 O O . ILE B 1 417 ? -1.318 -17.906 0.695 1 83.56 417 ILE B O 1
ATOM 7169 N N . THR B 1 418 ? -1.934 -19.531 2.158 1 76.88 418 THR B N 1
ATOM 7170 C CA . THR B 1 418 ? -0.604 -20.141 2.143 1 76.88 418 THR B CA 1
ATOM 7171 C C . THR B 1 418 ? -0.658 -21.562 1.592 1 76.88 418 THR B C 1
ATOM 7173 O O . THR B 1 418 ? -1.385 -22.406 2.115 1 76.88 418 THR B O 1
ATOM 7176 N N . ILE B 1 419 ? 0.03 -21.766 0.552 1 79 419 ILE B N 1
ATOM 7177 C CA . ILE B 1 419 ? 0.139 -23.078 -0.05 1 79 419 ILE B CA 1
ATOM 7178 C C . ILE B 1 419 ? 1.397 -23.781 0.462 1 79 419 ILE B C 1
ATOM 7180 O O . ILE B 1 419 ? 2.508 -23.266 0.299 1 79 419 ILE B O 1
ATOM 7184 N N . ILE B 1 420 ? 1.199 -24.812 1.125 1 72.25 420 ILE B N 1
ATOM 7185 C CA . ILE B 1 420 ? 2.311 -25.609 1.642 1 72.25 420 ILE B CA 1
ATOM 7186 C C . ILE B 1 420 ? 2.311 -26.984 0.982 1 72.25 420 ILE B C 1
ATOM 7188 O O . ILE B 1 420 ? 1.626 -27.906 1.443 1 72.25 420 ILE B O 1
ATOM 7192 N N . PRO B 1 421 ? 3.098 -27.062 -0.018 1 68.12 421 PRO B N 1
ATOM 7193 C CA . PRO B 1 421 ? 3.18 -28.406 -0.621 1 68.12 421 PRO B CA 1
ATOM 7194 C C . PRO B 1 421 ? 3.877 -29.422 0.282 1 68.12 421 PRO B C 1
ATOM 7196 O O . PRO B 1 421 ? 4.711 -29.031 1.11 1 68.12 421 PRO B O 1
ATOM 7199 N N . ARG B 1 422 ? 3.363 -30.547 0.368 1 63.72 422 ARG B N 1
ATOM 7200 C CA . ARG B 1 422 ? 4 -31.594 1.168 1 63.72 422 ARG B CA 1
ATOM 7201 C C . ARG B 1 422 ? 5.438 -31.828 0.717 1 63.72 422 ARG B C 1
ATOM 7203 O O . ARG B 1 422 ? 5.695 -32.031 -0.469 1 63.72 422 ARG B O 1
ATOM 7210 N N . LEU B 1 423 ? 6.367 -31.422 1.676 1 58.59 423 LEU B N 1
ATOM 7211 C CA . LEU B 1 423 ? 7.777 -31.578 1.339 1 58.59 423 LEU B CA 1
ATOM 7212 C C . LEU B 1 423 ? 8.289 -32.938 1.767 1 58.59 423 LEU B C 1
ATOM 7214 O O . LEU B 1 423 ? 7.848 -33.5 2.779 1 58.59 423 LEU B O 1
ATOM 7218 N N . ASN B 1 424 ? 8.836 -33.656 0.814 1 50.25 424 ASN B N 1
ATOM 7219 C CA . ASN B 1 424 ? 9.516 -34.875 1.196 1 50.25 424 ASN B CA 1
ATOM 7220 C C . ASN B 1 424 ? 10.812 -34.594 1.944 1 50.25 424 ASN B C 1
ATOM 7222 O O . ASN B 1 424 ? 11.82 -34.25 1.331 1 50.25 424 ASN B O 1
ATOM 7226 N N . TYR B 1 425 ? 10.656 -34.438 3.297 1 49.97 425 TYR B N 1
ATOM 7227 C CA . TYR B 1 425 ? 11.789 -34.094 4.145 1 49.97 425 TYR B CA 1
ATOM 7228 C C . TYR B 1 425 ? 12.938 -35.094 3.957 1 49.97 425 TYR B C 1
ATOM 7230 O O . TYR B 1 425 ? 14.086 -34.75 4.258 1 49.97 425 TYR B O 1
ATOM 7238 N N . ARG B 1 426 ? 12.711 -36.25 3.502 1 45.84 426 ARG B N 1
ATOM 7239 C CA . ARG B 1 426 ? 13.789 -37.219 3.279 1 4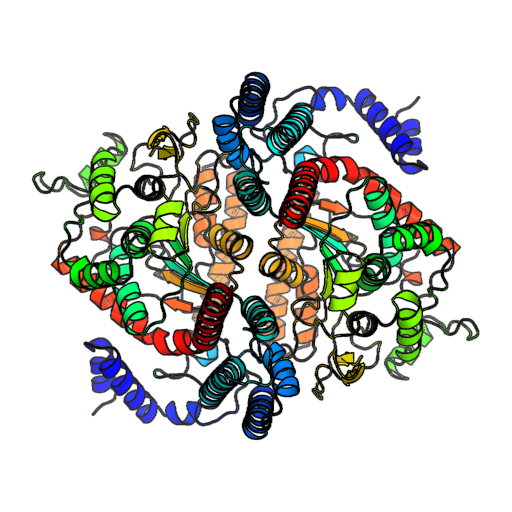5.84 426 ARG B CA 1
ATOM 7240 C C . ARG B 1 426 ? 14.742 -36.719 2.193 1 45.84 426 ARG B C 1
ATOM 7242 O O . ARG B 1 426 ? 15.859 -37.219 2.066 1 45.84 426 ARG B O 1
ATOM 7249 N N . GLU B 1 427 ? 14.281 -35.719 1.501 1 49.03 427 GLU B N 1
ATOM 7250 C CA . GLU B 1 427 ? 15.102 -35.281 0.39 1 49.03 427 GLU B CA 1
ATOM 7251 C C . GLU B 1 427 ? 15.773 -33.938 0.72 1 49.03 427 GLU B C 1
ATOM 7253 O O . GLU B 1 427 ? 16.234 -33.219 -0.178 1 49.03 427 GLU B O 1
ATOM 7258 N N . VAL B 1 428 ? 15.781 -33.594 1.996 1 50.97 428 VAL B N 1
ATOM 7259 C CA . VAL B 1 428 ? 16.406 -32.344 2.453 1 50.97 428 VAL B CA 1
ATOM 7260 C C . VAL B 1 428 ? 17.875 -32.312 2.006 1 50.97 428 VAL B C 1
ATOM 7262 O O . VAL B 1 428 ? 18.406 -31.25 1.703 1 50.97 428 VAL B O 1
ATOM 7265 N N . ASN B 1 429 ? 18.422 -33.562 1.958 1 45.19 429 ASN B N 1
ATOM 7266 C CA . ASN B 1 429 ? 19.812 -33.656 1.537 1 45.19 429 ASN B CA 1
ATOM 7267 C C . ASN B 1 429 ? 19.984 -33.25 0.077 1 45.19 429 ASN B C 1
ATOM 7269 O O . ASN B 1 429 ? 21.094 -32.938 -0.367 1 45.19 429 ASN B O 1
ATOM 7273 N N . LYS B 1 430 ? 18.875 -33.125 -0.601 1 46.59 430 LYS B N 1
ATOM 7274 C CA . LYS B 1 430 ? 18.938 -32.781 -2.023 1 46.59 430 LYS B CA 1
ATOM 7275 C C . LYS B 1 430 ? 18.688 -31.312 -2.262 1 46.59 430 LYS B C 1
ATOM 7277 O O . LYS B 1 430 ? 18.625 -30.859 -3.408 1 46.59 430 LYS B O 1
ATOM 7282 N N . VAL B 1 431 ? 18.594 -30.594 -1.204 1 49.19 431 VAL B N 1
ATOM 7283 C CA . VAL B 1 431 ? 18.234 -29.188 -1.287 1 49.19 431 VAL B CA 1
ATOM 7284 C C . VAL B 1 431 ? 19.281 -28.422 -2.08 1 49.19 431 VAL B C 1
ATOM 7286 O O . VAL B 1 431 ? 18.969 -27.469 -2.795 1 49.19 431 VAL B O 1
ATOM 7289 N N . ILE B 1 432 ? 20.5 -29.016 -2.055 1 44.84 432 ILE B N 1
ATOM 7290 C CA . ILE B 1 432 ? 21.594 -28.266 -2.682 1 44.84 432 ILE B CA 1
ATOM 7291 C C . ILE B 1 432 ? 22.047 -28.984 -3.951 1 44.84 432 ILE B C 1
ATOM 7293 O O . ILE B 1 432 ? 23.078 -28.656 -4.527 1 44.84 432 ILE B O 1
ATOM 7297 N N . LYS B 1 433 ? 21.312 -30.141 -4.34 1 51.69 433 LYS B N 1
ATOM 7298 C CA . LYS B 1 433 ? 21.719 -30.891 -5.52 1 51.69 433 LYS B CA 1
ATOM 7299 C C . LYS B 1 433 ? 20.875 -30.531 -6.734 1 51.69 433 LYS B C 1
ATOM 7301 O O . LYS B 1 433 ? 19.781 -29.969 -6.59 1 51.69 433 LYS B O 1
ATOM 7306 N N . ASN B 1 434 ? 21.5 -30.734 -7.965 1 52.62 434 ASN B N 1
ATOM 7307 C CA . ASN B 1 434 ? 20.766 -30.516 -9.211 1 52.62 434 ASN B CA 1
ATOM 7308 C C . ASN B 1 434 ? 19.547 -31.422 -9.312 1 52.62 434 ASN B C 1
ATOM 7310 O O . ASN B 1 434 ? 19.625 -32.625 -9.031 1 52.62 434 ASN B O 1
ATOM 7314 N N . PRO B 1 435 ? 18.422 -30.844 -9.5 1 58.78 435 PRO B N 1
ATOM 7315 C CA . PRO B 1 435 ? 17.203 -31.656 -9.57 1 58.78 435 PRO B CA 1
ATOM 7316 C C . PRO B 1 435 ? 17.188 -32.594 -10.781 1 58.78 435 PRO B C 1
ATOM 7318 O O . PRO B 1 435 ? 17.594 -32.188 -11.875 1 58.78 435 PRO B O 1
ATOM 7321 N N . THR B 1 436 ? 17.031 -33.969 -10.617 1 66.44 436 THR B N 1
ATOM 7322 C CA . THR B 1 436 ? 16.781 -34.938 -11.688 1 66.44 436 THR B CA 1
ATOM 7323 C C . THR B 1 436 ? 15.375 -34.75 -12.258 1 66.44 436 THR B C 1
ATOM 7325 O O . THR B 1 436 ? 14.508 -34.156 -11.602 1 66.44 436 THR B O 1
ATOM 7328 N N . PRO B 1 437 ? 15.203 -35.094 -13.523 1 69.88 437 PRO B N 1
ATOM 7329 C CA . PRO B 1 437 ? 13.867 -34.969 -14.102 1 69.88 437 PRO B CA 1
ATOM 7330 C C . PRO B 1 437 ? 12.789 -35.656 -13.266 1 69.88 437 PRO B C 1
ATOM 7332 O O . PRO B 1 437 ? 11.672 -35.156 -13.164 1 69.88 437 PRO B O 1
ATOM 7335 N N . SER B 1 438 ? 13.148 -36.812 -12.781 1 74.12 438 SER B N 1
ATOM 7336 C CA . SER B 1 438 ? 12.188 -37.531 -11.93 1 74.12 438 SER B CA 1
ATOM 7337 C C . SER B 1 438 ? 11.859 -36.719 -10.68 1 74.12 438 SER B C 1
ATOM 7339 O O . SER B 1 438 ? 10.711 -36.688 -10.234 1 74.12 438 SER B O 1
ATOM 7341 N N . PHE B 1 439 ? 12.828 -36 -10.242 1 74.62 439 PHE B N 1
ATOM 7342 C CA . PHE B 1 439 ? 12.617 -35.188 -9.07 1 74.62 439 PHE B CA 1
ATOM 7343 C C . PHE B 1 439 ? 11.719 -34 -9.406 1 74.62 439 PHE B C 1
ATOM 7345 O O . PHE B 1 439 ? 10.828 -33.625 -8.633 1 74.62 439 PHE B O 1
ATOM 7352 N N . LEU B 1 440 ? 12 -33.469 -10.531 1 76.25 440 LEU B N 1
ATOM 7353 C CA . LEU B 1 440 ? 11.211 -32.312 -10.961 1 76.25 440 LEU B CA 1
ATOM 7354 C C . LEU B 1 440 ? 9.742 -32.688 -11.133 1 76.25 440 LEU B C 1
ATOM 7356 O O . LEU B 1 440 ? 8.852 -31.938 -10.766 1 76.25 440 LEU B O 1
ATOM 7360 N N . LEU B 1 441 ? 9.539 -33.875 -11.664 1 78.12 441 LEU B N 1
ATOM 7361 C CA . LEU B 1 441 ? 8.172 -34.375 -11.852 1 78.12 441 LEU B CA 1
ATOM 7362 C C . LEU B 1 441 ? 7.488 -34.594 -10.508 1 78.12 441 LEU B C 1
ATOM 7364 O O . LEU B 1 441 ? 6.312 -34.281 -10.344 1 78.12 441 LEU B O 1
ATOM 7368 N N . ASP B 1 442 ? 8.203 -35.156 -9.68 1 81.38 442 ASP B N 1
ATOM 7369 C CA . ASP B 1 442 ? 7.656 -35.406 -8.352 1 81.38 442 ASP B CA 1
ATOM 7370 C C . ASP B 1 442 ? 7.352 -34.094 -7.629 1 81.38 442 ASP B C 1
ATOM 7372 O O . ASP B 1 442 ? 6.301 -33.938 -6.996 1 81.38 442 ASP B O 1
ATOM 7376 N N . ALA B 1 443 ? 8.281 -33.156 -7.715 1 80.62 443 ALA B N 1
ATOM 7377 C CA . ALA B 1 443 ? 8.102 -31.859 -7.082 1 80.62 443 ALA B CA 1
ATOM 7378 C C . ALA B 1 443 ? 6.895 -31.125 -7.66 1 80.62 443 ALA B C 1
ATOM 7380 O O . ALA B 1 443 ? 6.102 -30.531 -6.918 1 80.62 443 ALA B O 1
ATOM 7381 N N . ALA B 1 444 ? 6.734 -31.203 -8.945 1 84.06 444 ALA B N 1
ATOM 7382 C CA . ALA B 1 444 ? 5.602 -30.562 -9.609 1 84.06 444 ALA B CA 1
ATOM 7383 C C . ALA B 1 444 ? 4.281 -31.188 -9.172 1 84.06 444 ALA B C 1
ATOM 7385 O O . ALA B 1 444 ? 3.297 -30.484 -8.938 1 84.06 444 ALA B O 1
ATOM 7386 N N . THR B 1 445 ? 4.301 -32.531 -9.055 1 86 445 THR B N 1
ATOM 7387 C CA . THR B 1 445 ? 3.088 -33.219 -8.656 1 86 445 THR B CA 1
ATOM 7388 C C . THR B 1 445 ? 2.689 -32.875 -7.23 1 86 445 THR B C 1
ATOM 7390 O O . THR B 1 445 ? 1.509 -32.656 -6.945 1 86 445 THR B O 1
ATOM 7393 N N . ARG B 1 446 ? 3.631 -32.75 -6.441 1 84.31 446 ARG B N 1
ATOM 7394 C CA . ARG B 1 446 ? 3.365 -32.375 -5.059 1 84.31 446 ARG B CA 1
ATOM 7395 C C . ARG B 1 446 ? 2.859 -30.938 -4.98 1 84.31 446 ARG B C 1
ATOM 7397 O O . ARG B 1 446 ? 1.987 -30.625 -4.172 1 84.31 446 ARG B O 1
ATOM 7404 N N . GLY B 1 447 ? 3.48 -30.094 -5.793 1 88.12 447 GLY B N 1
ATOM 7405 C CA . GLY B 1 447 ? 3.008 -28.719 -5.863 1 88.12 447 GLY B CA 1
ATOM 7406 C C . GLY B 1 447 ? 1.564 -28.594 -6.32 1 88.12 447 GLY B C 1
ATOM 7407 O O . GLY B 1 447 ? 0.791 -27.828 -5.762 1 88.12 447 GLY B O 1
ATOM 7408 N N . LYS B 1 448 ? 1.225 -29.469 -7.25 1 90.19 448 LYS B N 1
ATOM 7409 C CA . LYS B 1 448 ? -0.146 -29.469 -7.754 1 90.19 448 LYS B CA 1
ATOM 7410 C C . LYS B 1 448 ? -1.129 -29.906 -6.676 1 90.19 448 LYS B C 1
ATOM 7412 O O . LYS B 1 448 ? -2.117 -29.219 -6.41 1 90.19 448 LYS B O 1
ATOM 7417 N N . ARG B 1 449 ? -0.808 -30.953 -6.102 1 87.31 449 ARG B N 1
ATOM 7418 C CA . ARG B 1 449 ? -1.706 -31.531 -5.102 1 87.31 449 ARG B CA 1
ATOM 7419 C C . ARG B 1 449 ? -1.843 -30.594 -3.896 1 87.31 449 ARG B C 1
ATOM 7421 O O . ARG B 1 449 ? -2.93 -30.469 -3.33 1 87.31 449 ARG B O 1
ATOM 7428 N N . GLY B 1 450 ? -0.753 -30 -3.531 1 87.12 450 GLY B N 1
ATOM 7429 C CA . GLY B 1 450 ? -0.813 -29.016 -2.459 1 87.12 450 GLY B CA 1
ATOM 7430 C C . GLY B 1 450 ? -1.672 -27.812 -2.799 1 87.12 450 GLY B C 1
ATOM 7431 O O . GLY B 1 450 ? -2.326 -27.234 -1.923 1 87.12 450 GLY B O 1
ATOM 7432 N N . THR B 1 451 ? -1.688 -27.453 -4 1 92.38 451 THR B N 1
ATOM 7433 C CA . THR B 1 451 ? -2.426 -26.281 -4.461 1 92.38 451 THR B CA 1
ATOM 7434 C C . THR B 1 451 ? -3.918 -26.594 -4.566 1 92.38 451 THR B C 1
ATOM 7436 O O . THR B 1 451 ? -4.754 -25.719 -4.34 1 92.38 451 THR B O 1
ATOM 7439 N N . TRP B 1 452 ? -4.277 -27.906 -4.883 1 92.88 452 TRP B N 1
ATOM 7440 C CA . TRP B 1 452 ? -5.676 -28.266 -5.09 1 92.88 452 TRP B CA 1
ATOM 7441 C C . TRP B 1 452 ? -6.496 -28.016 -3.83 1 92.88 452 TRP B C 1
ATOM 7443 O O . TRP B 1 452 ? -7.656 -27.609 -3.912 1 92.88 452 TRP B O 1
ATOM 7453 N N . THR B 1 453 ? -5.887 -28.156 -2.68 1 90.06 453 THR B N 1
ATOM 7454 C CA . THR B 1 453 ? -6.582 -27.938 -1.416 1 90.06 453 THR B CA 1
ATOM 7455 C C . THR B 1 453 ? -6.926 -26.469 -1.229 1 90.06 453 THR B C 1
ATOM 7457 O O . THR B 1 453 ? -7.781 -26.109 -0.413 1 90.06 453 THR B O 1
ATOM 7460 N N . LYS B 1 454 ? -6.277 -25.594 -1.986 1 92.69 454 LYS B N 1
ATOM 7461 C CA . LYS B 1 454 ? -6.453 -24.156 -1.797 1 92.69 454 LYS B CA 1
ATOM 7462 C C . LYS B 1 454 ? -7.18 -23.531 -2.982 1 92.69 454 LYS B C 1
ATOM 7464 O O . LYS B 1 454 ? -7.457 -22.328 -2.982 1 92.69 454 LYS B O 1
ATOM 7469 N N . VAL B 1 455 ? -7.527 -24.359 -3.932 1 93.94 455 VAL B N 1
ATOM 7470 C CA . VAL B 1 455 ? -8.172 -23.828 -5.133 1 93.94 455 VAL B CA 1
ATOM 7471 C C . VAL B 1 455 ? -9.531 -23.234 -4.766 1 93.94 455 VAL B C 1
ATOM 7473 O O . VAL B 1 455 ? -9.852 -22.109 -5.184 1 93.94 455 VAL B O 1
ATOM 7476 N N . PRO B 1 456 ? -10.336 -23.938 -3.9 1 93 456 PRO B N 1
ATOM 7477 C CA . PRO B 1 456 ? -11.641 -23.344 -3.586 1 93 456 PRO B CA 1
ATOM 7478 C C . PRO B 1 456 ? -11.523 -21.984 -2.898 1 93 456 PRO B C 1
ATOM 7480 O O . PRO B 1 456 ? -12.242 -21.047 -3.252 1 93 456 PRO B O 1
ATOM 7483 N N . VAL B 1 457 ? -10.633 -21.844 -1.965 1 93.81 457 VAL B N 1
ATOM 7484 C CA . VAL B 1 457 ? -10.461 -20.578 -1.264 1 93.81 457 VAL B CA 1
ATOM 7485 C C . VAL B 1 457 ? -9.906 -19.531 -2.225 1 93.81 457 VAL B C 1
ATOM 7487 O O . VAL B 1 457 ? -10.328 -18.359 -2.191 1 93.81 457 VAL B O 1
ATOM 7490 N N . THR B 1 458 ? -8.969 -19.906 -3.07 1 94.94 458 THR B N 1
ATOM 7491 C CA . THR B 1 458 ? -8.383 -18.969 -4.031 1 94.94 458 THR B CA 1
ATOM 7492 C C . THR B 1 458 ? -9.445 -18.469 -5.008 1 94.94 458 THR B C 1
ATOM 7494 O O . THR B 1 458 ? -9.492 -17.281 -5.324 1 94.94 458 THR B O 1
ATOM 7497 N N . ARG B 1 459 ? -10.258 -19.344 -5.402 1 95 459 ARG B N 1
ATOM 7498 C CA . ARG B 1 459 ? -11.328 -18.969 -6.32 1 95 459 ARG B CA 1
ATOM 7499 C C . ARG B 1 459 ? -12.289 -17.984 -5.668 1 95 459 ARG B C 1
ATOM 7501 O O . ARG B 1 459 ? -12.641 -16.953 -6.258 1 95 459 ARG B O 1
ATOM 7508 N N . ASN B 1 460 ? -12.727 -18.266 -4.492 1 94.25 460 ASN B N 1
ATOM 7509 C CA . ASN B 1 460 ? -13.664 -17.391 -3.785 1 94.25 460 ASN B CA 1
ATOM 7510 C C . ASN B 1 460 ? -13.055 -16.016 -3.516 1 94.25 460 ASN B C 1
ATOM 7512 O O . ASN B 1 460 ? -13.734 -15 -3.645 1 94.25 460 ASN B O 1
ATOM 7516 N N . HIS B 1 461 ? -11.797 -16.016 -3.201 1 93.88 461 HIS B N 1
ATOM 7517 C CA . HIS B 1 461 ? -11.141 -14.766 -2.83 1 93.88 461 HIS B CA 1
ATOM 7518 C C . HIS B 1 461 ? -10.836 -13.914 -4.059 1 93.88 461 HIS B C 1
ATOM 7520 O O . HIS B 1 461 ? -10.789 -12.688 -3.975 1 93.88 461 HIS B O 1
ATOM 7526 N N . CYS B 1 462 ? -10.672 -14.609 -5.23 1 95.5 462 CYS B N 1
ATOM 7527 C CA . CYS B 1 462 ? -10.078 -13.867 -6.34 1 95.5 462 CYS B CA 1
ATOM 7528 C C . CYS B 1 462 ? -11.07 -13.719 -7.488 1 95.5 462 CYS B C 1
ATOM 7530 O O . CYS B 1 462 ? -10.852 -12.93 -8.406 1 95.5 462 CYS B O 1
ATOM 7532 N N . ALA B 1 463 ? -12.195 -14.398 -7.449 1 95.5 463 ALA B N 1
ATOM 7533 C CA . ALA B 1 463 ? -13.117 -14.422 -8.586 1 95.5 463 ALA B CA 1
ATOM 7534 C C . ALA B 1 463 ? -13.594 -13.008 -8.93 1 95.5 463 ALA B C 1
ATOM 7536 O O . ALA B 1 463 ? -13.594 -12.617 -10.102 1 95.5 463 ALA B O 1
ATOM 7537 N N . ILE B 1 464 ? -13.977 -12.266 -7.953 1 96.38 464 ILE B N 1
ATOM 7538 C CA . ILE B 1 464 ? -14.5 -10.922 -8.164 1 96.38 464 ILE B CA 1
ATOM 7539 C C . ILE B 1 464 ? -13.398 -10.023 -8.727 1 96.38 464 ILE B C 1
ATOM 7541 O O . ILE B 1 464 ? -13.617 -9.305 -9.711 1 96.38 464 ILE B O 1
ATOM 7545 N N . GLU B 1 465 ? -12.258 -10.086 -8.117 1 96.44 465 GLU B N 1
ATOM 7546 C CA . GLU B 1 465 ? -11.109 -9.312 -8.578 1 96.44 465 GLU B CA 1
ATOM 7547 C C . GLU B 1 465 ? -10.789 -9.609 -10.039 1 96.44 465 GLU B C 1
ATOM 7549 O O . GLU B 1 465 ? -10.57 -8.688 -10.836 1 96.44 465 GLU B O 1
ATOM 7554 N N . ILE B 1 466 ? -10.789 -10.852 -10.414 1 95.75 466 ILE B N 1
ATOM 7555 C CA . ILE B 1 466 ? -10.422 -11.297 -11.75 1 95.75 466 ILE B CA 1
ATOM 7556 C C . ILE B 1 466 ? -11.438 -10.766 -12.766 1 95.75 466 ILE B C 1
ATOM 7558 O O . ILE B 1 466 ? -11.062 -10.242 -13.812 1 95.75 466 ILE B O 1
ATOM 7562 N N . LEU B 1 467 ? -12.672 -10.859 -12.398 1 96.94 467 LEU B N 1
ATOM 7563 C CA . LEU B 1 467 ? -13.688 -10.406 -13.336 1 96.94 467 LEU B CA 1
ATOM 7564 C C . LEU B 1 467 ? -13.648 -8.891 -13.492 1 96.94 467 LEU B C 1
ATOM 7566 O O . LEU B 1 467 ? -13.781 -8.375 -14.609 1 96.94 467 LEU B O 1
ATOM 7570 N N . ILE B 1 468 ? -13.508 -8.148 -12.406 1 97.25 468 ILE B N 1
ATOM 7571 C CA . ILE B 1 468 ? -13.445 -6.691 -12.469 1 97.25 468 ILE B CA 1
ATOM 7572 C C . ILE B 1 468 ? -12.273 -6.266 -13.359 1 97.25 468 ILE B C 1
ATOM 7574 O O . ILE B 1 468 ? -12.43 -5.398 -14.219 1 97.25 468 ILE B O 1
ATOM 7578 N N . ALA B 1 469 ? -11.133 -6.863 -13.18 1 95.25 469 ALA B N 1
ATOM 7579 C CA . ALA B 1 469 ? -9.945 -6.527 -13.953 1 95.25 469 ALA B CA 1
ATOM 7580 C C . ALA B 1 469 ? -10.148 -6.828 -15.438 1 95.25 469 ALA B C 1
ATOM 7582 O O . ALA B 1 469 ? -9.797 -6.02 -16.297 1 95.25 469 ALA B O 1
ATOM 7583 N N . ALA B 1 470 ? -10.703 -7.965 -15.719 1 94.69 470 ALA B N 1
ATOM 7584 C CA . ALA B 1 470 ? -10.953 -8.352 -17.109 1 94.69 470 ALA B CA 1
ATOM 7585 C C . ALA B 1 470 ? -11.945 -7.402 -17.766 1 94.69 470 ALA B C 1
ATOM 7587 O O . ALA B 1 470 ? -11.734 -6.961 -18.891 1 94.69 470 ALA B O 1
ATOM 7588 N N . ALA B 1 471 ? -12.977 -7.129 -17.031 1 96.94 471 ALA B N 1
ATOM 7589 C CA . ALA B 1 471 ? -14 -6.227 -17.562 1 96.94 471 ALA B CA 1
ATOM 7590 C C . ALA B 1 471 ? -13.43 -4.836 -17.812 1 96.94 471 ALA B C 1
ATOM 7592 O O . ALA B 1 471 ? -13.703 -4.219 -18.844 1 96.94 471 ALA B O 1
ATOM 7593 N N . TYR B 1 472 ? -12.68 -4.371 -16.891 1 96 472 TYR B N 1
ATOM 7594 C CA . TYR B 1 472 ? -12.062 -3.061 -17.047 1 96 472 TYR B CA 1
ATOM 7595 C C . TYR B 1 472 ? -11.188 -3.01 -18.281 1 96 472 TYR B C 1
ATOM 7597 O O . TYR B 1 472 ? -11.242 -2.045 -19.062 1 96 472 TYR B O 1
ATOM 7605 N N . THR B 1 473 ? -10.383 -4 -18.5 1 93.25 473 THR B N 1
ATOM 7606 C CA . THR B 1 473 ? -9.5 -4.07 -19.656 1 93.25 473 THR B CA 1
ATOM 7607 C C . THR B 1 473 ? -10.312 -4.07 -20.953 1 93.25 473 THR B C 1
ATOM 7609 O O . THR B 1 473 ? -9.945 -3.398 -21.922 1 93.25 473 THR B O 1
ATOM 7612 N N . ARG B 1 474 ? -11.383 -4.781 -20.969 1 94.88 474 ARG B N 1
ATOM 7613 C CA . ARG B 1 474 ? -12.234 -4.828 -22.156 1 94.88 474 ARG B CA 1
ATOM 7614 C C . ARG B 1 474 ? -12.867 -3.467 -22.438 1 94.88 474 ARG B C 1
ATOM 7616 O O . ARG B 1 474 ? -12.977 -3.049 -23.594 1 94.88 474 ARG B O 1
ATOM 7623 N N . LEU B 1 475 ? -13.25 -2.805 -21.422 1 95.69 475 LEU B N 1
ATOM 7624 C CA . LEU B 1 475 ? -13.867 -1.49 -21.562 1 95.69 475 LEU B CA 1
ATOM 7625 C C . LEU B 1 475 ? -12.859 -0.471 -22.094 1 95.69 475 LEU B C 1
ATOM 7627 O O . LEU B 1 475 ? -13.203 0.359 -22.938 1 95.69 475 LEU B O 1
ATOM 7631 N N . ILE B 1 476 ? -11.664 -0.536 -21.594 1 93.5 476 ILE B N 1
ATOM 7632 C CA . ILE B 1 476 ? -10.617 0.373 -22.047 1 93.5 476 ILE B CA 1
ATOM 7633 C C . ILE B 1 476 ? -10.328 0.121 -23.531 1 93.5 476 ILE B C 1
ATOM 7635 O O . ILE B 1 476 ? -10.164 1.064 -24.297 1 93.5 476 ILE B O 1
ATOM 7639 N N . LYS B 1 477 ? -10.219 -1.089 -23.906 1 92.19 477 LYS B N 1
ATOM 7640 C CA . LYS B 1 477 ? -9.977 -1.438 -25.297 1 92.19 477 LYS B CA 1
ATOM 7641 C C . LYS B 1 477 ? -11.094 -0.914 -26.203 1 92.19 477 LYS B C 1
ATOM 7643 O O . LYS B 1 477 ? -10.836 -0.426 -27.297 1 92.19 477 LYS B O 1
ATOM 7648 N N . ARG B 1 478 ? -12.242 -0.973 -25.75 1 92.44 478 ARG B N 1
ATOM 7649 C CA . ARG B 1 478 ? -13.391 -0.474 -26.5 1 92.44 478 ARG B CA 1
ATOM 7650 C C . ARG B 1 478 ? -13.32 1.04 -26.672 1 92.44 478 ARG B C 1
ATOM 7652 O O . ARG B 1 478 ? -13.68 1.568 -27.719 1 92.44 478 ARG B O 1
ATOM 7659 N N . SER B 1 479 ? -12.898 1.688 -25.625 1 89.88 479 SER B N 1
ATOM 7660 C CA . SER B 1 479 ? -12.789 3.141 -25.672 1 89.88 479 SER B CA 1
ATOM 7661 C C . SER B 1 479 ? -11.711 3.578 -26.656 1 89.88 479 SER B C 1
ATOM 7663 O O . SER B 1 479 ? -11.867 4.578 -27.359 1 89.88 479 SER B O 1
ATOM 7665 N N . LYS B 1 480 ? -10.625 2.863 -26.75 1 85.75 480 LYS B N 1
ATOM 7666 C CA . LYS B 1 480 ? -9.531 3.178 -27.672 1 85.75 480 LYS B CA 1
ATOM 7667 C C . LYS B 1 480 ? -9.93 2.904 -29.125 1 85.75 480 LYS B C 1
ATOM 7669 O O . LYS B 1 480 ? -9.469 3.588 -30.031 1 85.75 480 LYS B O 1
ATOM 7674 N N . SER B 1 481 ? -10.727 1.947 -29.281 1 83.62 481 SER B N 1
ATOM 7675 C CA . SER B 1 481 ? -11.172 1.609 -30.625 1 83.62 481 SER B CA 1
ATOM 7676 C C . SER B 1 481 ? -12.164 2.637 -31.156 1 83.62 481 SER B C 1
ATOM 7678 O O . SER B 1 481 ? -12.258 2.854 -32.375 1 83.62 481 SER B O 1
ATOM 7680 N N . LEU B 1 482 ? -12.836 3.266 -30.281 1 72.56 482 LEU B N 1
ATOM 7681 C CA . LEU B 1 482 ? -13.812 4.277 -30.688 1 72.56 482 LEU B CA 1
ATOM 7682 C C . LEU B 1 482 ? -13.133 5.621 -30.922 1 72.56 482 LEU B C 1
ATOM 7684 O O . LEU B 1 482 ? -13.664 6.469 -31.641 1 72.56 482 LEU B O 1
ATOM 7688 N N . LYS B 1 483 ? -12.008 5.695 -30.5 1 62.62 483 LYS B N 1
ATOM 7689 C CA . LYS B 1 483 ? -11.281 6.93 -30.781 1 62.62 483 LYS B CA 1
ATOM 7690 C C . LYS B 1 483 ? -10.438 6.789 -32.062 1 62.62 483 LYS B C 1
ATOM 7692 O O . LYS B 1 483 ? -10.289 7.742 -32.812 1 62.62 483 LYS B O 1
#

InterPro domains:
  IPR002641 Patatin-like phospholipase domain [PF01734] (141-335)
  IPR002641 Patatin-like phospholipase domain [PS51635] (141-340)
  IPR016035 Acyl transferase/acyl hydrolase/lysophospholipase [SSF52151] (137-470)
  IPR021771 Triacylglycerol lipase, N-terminal [PF11815] (3-132)
  IPR050301 Neuropathy target esterase [PTHR14226] (5-475)

GO terms:
  GO:0004806 triacylglycerol lipase activity (F, IMP)
  GO:0005737 cytoplasm (C, HDA)
  GO:0006642 triglyceride mobilization (P, IMP)

Organism: Schizosaccharomyces pombe (strain 972 / ATCC 24843) (NCBI:txid284812)

Nearest PDB structures (foldseek):
  5fqu-assembly1_B  TM=6.737E-01  e=1.074E-05  Pseudomonas aeruginosa PAO1
  5fqu-assembly1_A  TM=6.447E-01  e=5.611E-06  Pseudomonas aeruginosa PAO1
  5fya-assembly1_A  TM=6.373E-01  e=8.516E-06  Pseudomonas aeruginosa PAO1
  5fya-assembly1_B  TM=6.364E-01  e=2.361E-05  Pseudomonas aeruginosa PAO1
  4kyi-assembly2_C  TM=4.163E-01  e=6.961E-04  Legionella pneumophila subsp. pneumophila str. Philadelphia 1

Solvent-accessible surface area (backbone atoms only — not comparable to full-atom values): 49145 Å² total; per-residue (Å²): 131,54,71,65,56,37,52,50,44,39,76,65,40,88,41,65,67,54,24,44,54,30,26,45,52,47,20,54,76,71,51,34,45,59,54,24,69,41,64,79,53,92,71,35,44,46,66,61,49,52,52,50,39,52,51,50,51,51,26,57,75,68,62,37,62,68,63,38,49,60,53,45,61,56,57,52,30,63,58,36,30,33,70,69,35,62,66,55,53,65,72,30,65,57,36,45,45,47,61,57,55,52,38,53,53,49,52,51,50,46,51,53,47,60,74,65,42,81,90,50,53,71,67,53,44,49,52,49,40,51,39,48,41,61,54,41,36,32,51,31,34,35,29,35,35,32,52,47,46,16,47,19,52,51,11,35,51,44,46,30,50,76,68,71,61,62,51,53,31,36,33,13,15,24,34,13,19,49,54,46,45,45,43,40,43,31,32,73,70,55,29,53,52,40,63,73,41,56,42,70,55,89,60,55,46,68,51,66,86,86,56,77,80,67,53,71,62,49,46,48,44,36,34,69,67,57,53,26,62,53,58,57,61,48,38,46,52,50,31,39,70,61,49,32,97,34,24,29,40,53,18,28,75,55,35,65,26,47,57,32,37,40,34,31,40,52,50,79,28,71,51,74,50,55,39,20,48,70,72,33,30,41,29,29,46,34,31,49,39,45,28,7,51,18,32,71,64,42,31,54,72,42,67,44,36,20,39,41,89,82,83,61,49,74,43,69,61,74,82,52,91,58,56,43,40,4,44,36,73,46,46,49,62,50,56,52,52,49,39,10,32,74,61,25,30,77,39,36,39,23,41,50,41,37,70,86,48,46,81,67,59,61,64,84,74,58,84,48,68,64,59,50,48,48,47,46,47,47,51,45,42,36,49,47,45,35,48,48,29,50,50,33,30,71,65,66,58,65,30,67,58,37,50,44,49,34,32,58,63,60,26,68,75,64,37,78,39,65,36,59,40,74,71,68,70,87,46,57,83,40,34,82,43,54,64,50,54,70,48,32,45,50,30,21,51,31,12,26,60,30,37,53,69,43,44,49,57,49,47,70,72,39,47,61,49,53,51,46,52,52,51,40,53,52,49,51,54,51,54,59,70,72,100,132,54,73,66,55,37,52,49,45,39,74,65,40,90,43,63,68,55,24,43,52,30,26,45,53,47,19,52,76,71,52,34,45,59,54,23,70,42,63,79,53,93,70,35,45,48,66,60,50,51,53,49,38,52,50,48,52,51,27,56,75,68,61,38,62,68,64,38,50,61,52,45,62,58,58,52,31,64,58,35,32,32,70,68,38,62,67,55,52,65,72,29,66,57,36,46,44,48,60,58,55,51,37,55,53,48,53,50,50,45,51,53,47,60,73,66,42,80,89,51,53,71,68,52,44,49,53,51,40,51,40,47,41,61,54,39,34,31,51,32,35,37,28,35,34,30,53,46,46,15,48,21,53,54,11,35,51,43,47,29,51,76,69,71,61,63,52,52,32,36,34,13,15,23,35,12,20,50,55,47,44,45,42,40,43,31,33,73,70,58,28,53,51,42,64,74,41,56,42,70,54,89,61,58,47,68,52,66,86,85,56,76,79,68,52,71,63,50,47,49,44,36,35,70,67,57,54,25,62,52,56,56,61,47,38,46,51,50,32,41,68,61,49,31,96,33,24,28,39,54,19,29,74,54,36,64,27,47,57,32,35,42,34,32,40,52,49,79,30,72,52,73,50,54,40,19,49,71,71,32,30,40,28,28,46,34,30,48,40,45,28,8,51,18,31,72,60,44,32,56,71,43,68,44,36,20,38,41,89,82,81,61,49,75,42,71,62,72,80,51,91,56,55,42,38,4,44,39,74,48,46,51,62,50,57,53,53,50,40,10,31,74,59,26,31,78,39,35,38,23,39,49,40,38,68,86,49,47,81,68,58,62,65,84,77,59,84,51,66,62,58,51,48,47,47,47,45,45,50,45,43,35,48,47,44,37,47,47,28,49,48,32,30,70,65,66,56,64,28,68,56,37,48,45,48,34,35,56,63,60,28,69,77,63,37,78,41,66,35,60,40,74,71,67,69,88,47,57,83,40,34,84,44,54,64,48,53,71,48,33,45,50,30,21,50,32,11,27,58,30,35,52,71,42,44,50,57,50,44,70,72,38,49,61,51,52,50,45,53,52,50,41,52,53,49,51,53,52,54,60,70,72,100

Sequence (966 aa):
MSKNEIKLQMEYASSYETWLEAAEKLDVIEGKYQWREQKESDEYDYVLVESRLHELRRHRLSKNTRLLLGLLRNSVARDFANMDNSRLYNYAHSGTKKLIDEFIQEVLMCLTYLEETPDLSLDEKITEFSRLKLTTGNTALILSGGGTFGMTHIGVLQSLHEQGLVPKIICGSSAGAIVACAAAVRNKEEQEILLRQFHTGDLSVFTDPNAAPPSVIQSVKQYFTRGCVLDISHLERVMKLLIGDFTFQEAYDRSGYILNVTVSCGSLFEMPSLLNYITAPNVLVWSAVVATCSVPFLFKRATLWERDPLTREVSAFCVTDAPLWMDGSVDNDIPHAKLTELFHVNHFIVSQVNFHIVPFIMDPTSHNWVERCCKKAIDLAAQEVSLTFRLFAELGIFSVLFTKLQSVITQKYSGDITIIPRLNYREVNKVIKNPTPSFLLDAATRGKRGTWTKVPVTRNHCAIEILIAAAYTRLIKRSKSLKMSKNEIKLQMEYASSYETWLEAAEKLDVIEGKYQWREQKESDEYDYVLVESRLHELRRHRLSKNTRLLLGLLRNSVARDFANMDNSRLYNYAHSGTKKLIDEFIQEVLMCLTYLEETPDLSLDEKITEFSRLKLTTGNTALILSGGGTFGMTHIGVLQSLHEQGLVPKIICGSSAGAIVACAAAVRNKEEQEILLRQFHTGDLSVFTDPNAAPPSVIQSVKQYFTRGCVLDISHLERVMKLLIGDFTFQEAYDRSGYILNVTVSCGSLFEMPSLLNYITAPNVLVWSAVVATCSVPFLFKRATLWERDPLTREVSAFCVTDAPLWMDGSVDNDIPHAKLTELFHVNHFIVSQVNFHIVPFIMDPTSHNWVERCCKKAIDLAAQEVSLTFRLFAELGIFSVLFTKLQSVITQKYSGDITIIPRLNYREVNKVIKNPTPSFLLDAATRGKRGTWTKVPVTRNHCAIEILIAAAYTRLIKRSKSLK

pLDDT: mean 75.31, std 21.45, range [33.78, 98.12]

Radius of gyration: 29.11 Å; Cα contacts (8 Å, |Δi|>4): 1654; chains: 2; bounding box: 73×83×68 Å

Secondary structure (DSSP, 8-state):
--HHHHHHHHHT-SSHHHHHHHHHHHHHHTTHHHHHH----TTS-HHHHHHHHHHHHHHHHHT-HHHHHHHHHHHSSTTGGGTT-GGGGSS-SS-S-HHHHHHHHHHHHHHHHHHH-TTS-HHHHHHHHHHHHHHH-EEEEEE---GGGGGHHHHHHHHHHHTT---SEEEE-THHHHHHHHHHTS-HHHHHHHHHHGGGS----SS-TTS----HHHHHHHHHHSTT-B-HHHHHHHHHHHH-S-BHHHHHHHH--EEEEE---SSTTTS-SEESTTT-TTBBHHHHHHHHH--TTTB-PPPPEEE-TTT--EEES---SS-----S---THHHHHHHHHHH-EEEEEEE---TTTTTT---TT---HHHHHHHHHHHHHHHHHHHHHHHHHHTTSSHHHHHHHHHHHS-----SEEE-----GGGGGGTTSPPPHHHHHHHHHHHHHHHHTTHHHHHHHHHHHHHHHHHHHHHHHHHHHH-/--HHHHHHHHHT-SSHHHHHHHHHHHHHHTTHHHHHH----TTS-HHHHHHHHHHHHHHHHHT-HHHHHHHHHHHSSTTGGGTT-GGGGSS-SS-S-HHHHHHHHHHHHHHHHHHH-TTS-HHHHHHHHHHHHHHH-EEEEEE---GGGGGHHHHHHHHHHHTT---SEEEE-THHHHHHHHHHTS-HHHHHHHHHHGGGS----SS-TTS----HHHHHHHHHHS-S-B-HHHHHHHHHHHH-S-BHHHHHHHH--EEEEE---SSTTTS-SEESTTT-TTBBHHHHHHHHH--TTTB-PPPPEEE-TTT--EEES---SS-----S---THHHHHHHHHHH-EEEEEEE---TTTTTT---TT---HHHHHHHHHHHHHHHHHHHHHHHHHHTTSSHHHHHHHHHHHS-----SEEE-----GGGGGGTTSPPPHHHHHHHHHHHHHHHHTTHHHHHHHHHHHHHHHHHHHHHHHHHHHH-